Protein 1NKS (pdb70)

Organism: Sulfolobus acidocaldarius (strain ATCC 33909 / DSM 639 / JCM 8929 / NBRC 15157 / NCIMB 11770) (NCBI:txid330779)

Secondary structure (DSSP, 8-state):
-EEEEEEE-TTS-HHHHHHHHHHHHHTTT--EEEEEHHHHHHHHHHTTTS-SSHHHHTTS-HHHHHHHHHHHHHHHHHHHHHT-SSEEEEEE-SEEEETTEEEESS-HHHHHHH--SEEEEEE--HHHHHHHHHH-TTT------SHHHHHHHHHHHHHHHHHHHHHHT-EEEEEE--SS-HHHHHHHHHHHH-/-EEEEEEE-TTS-HHHHHHHHHHHHHHTT--EEEEEHHHHHHHHHHHTSS-SSHHHHHSS-HHHHHHHHHHHHHHHHHHHHHT-SSEEEEE--SEEEETTEEEESS-HHHHHHH--SEEEEEE--HHHHHHHHHS--SS------SHHHHHHHHHHHHHHHHHHHHHHT-EEEEEE--SS-SHHHHHHHHHHT-/-EEEEEEE-TTS-HHHHHHHHHHHHHTTT--EEEEEHHHHHHHHHHHHTS-SSGGGGGGS-HHHHHHHHHHHHHHHHHHHHTT-SSEEEEEE-SEEEETTEEEESS-HHHHHHH--SEEEEEE--HHHHHHHHHS-TTT--TT--SHHHHHHHHHHHHHHHHHHHHHHT-EEEEEE--TT-HHHHHHHHHHHH-/-EEEEEE--TTS-HHHHHHHHHHHHHTTT--EEEEEHHHHHHHHHHHHTS-SSHHHHTTS-HHHHHHHHHHHHHHHHHHHHTT-SSEEEEEE-SEEEETTEEEESS-HHHHHHH--SEEEEEE--HHHHHHHHHS--SS---S--SHHHHHHHHHHHHHHHHHHHHHHT-EEEEEE--SS-HHHHHHHHHHHH-/-EEEEEEE-TTS-HHHHHHHHHHHHHHTT--EEEEEHHHHHHHHHHHTSS-SSHHHHHTS-HHHHHHHHHHHHHHHHHHHHHT-SSEEEEE--SEE--TT-BEESS-HHHHHHH--SEEEEEE--TTGGGSSSSS--SS--TT--SHHHHHHHHHHHHHHHHHHHHHHT-EEEEEE--SS-THHHHHHHHHHT-/-EEEEEEE-TTS-HHHHHHHHHHHHHHTT--EEEEEHHHHHHHHHHHHTS-SSGGGGGGS-HHHHHHHHHHHHHHHHHHHHTT-SSEEEEEE-SEEEETTEEEESS-HHHHHHH--SEEEEEE--HHHHHHHHHT-TTS---S--SHHHHHHHHHHHHHHHHHHHHHHT-EEEEEE--TT-THHHHHHHHHHT-

Foldseek 3Di:
DAEAEEAEAPQQCVVVLVVLLVVVCVVVVFDEAEEELLVLLQVVCVVVVNDHDSVSLVVDDPVVSVVSLLVSLLVVQVVVVVRPGGYYYYYWHCWDQDPVGTHGGADLSRLQNNLHQYYEYEAEQLVSSVVVQVVDPVPRDPPCPGSVVVVVSSVVSVVSSVVSCVSRVHDYHYFYQDDPDSVSRSVVSVVVRD/DAEEEEAEAPQLCSVVLVVLLVVVCVVVVFDEDEAELVVLLQVLCVVVVQANDVVSVVPHDPVVVLVSLLVSLLVVQVVVVVSPGGYYYYYWHCWDQDPVGTDGTQDLSNLQSNLHQEYEYEDEPLVSSVCSLVVDVPVNPVPCDDSVVVVVRSVVSVVSVVVSCVSRVHYYYYAYQDPVDSVRSSVVVVVVSD/DAEAEEAEPPQLCLVVLVVLLCVVCVVVPFQEDEAELLVQLCVVCVVVVNDDDSLCLLADDPVSVVVSLLRSLLVVLVVVVVRPDGYYYYYYHQWDQHPVGTHGSCPPSSCVSHLHQEYEYEYEQLVSRLVSQVVDPVRHDPPCPDSVSVVVRSVSSVVSVVVSCVSRVHYYYYAYCPDPDSVRRSVVSVVVSD/DAEEEEAEPAQLCLVVLVVVLCVVCVVVPFFEDEEELLVQLCVVCCVVVVDNDSVCQQAGDPVSNVVSLLRSLLVVLVVVVVRPDGYYYYYYHCWDQYPVGTDGSQDPSNLVSHQHAEYEYEDEQLVSSVVSQVVDPPDHDCCCPGSVSVVVRSVVSVVSVVVSCVNRVHYYHYFYQDPPDSVSRSVVSVVVRD/DAEEEEAEPQQLCPVVLVVLLVVVCVVVVFDEEEAELLVLLQVQCVVVVQDDDSVSLVPDDPVVVLVSLLSSLLVVLVVVVVRPGGYYYYYWHCWDQDPVGIDGGQDLSRLQNNLHQEYEYEDEDLVNSVVRLVVDCPVSDPPDDDSVVVVVRSVSSVVSRVVSCVNRVHYYHYFYQDPPDSVRSSVVVVVVSD/DAEEEEAEDPQLCQVVLVVLLVVVCVVVVFDEDEAELLVQLQVVCVVVVNDDDSVCQLADDPVSNVVSLLRSLLVVLVVVVPPPGGYYYYYYHCWRQYPVGTDGSQDPSNLVSRLHAEYEYEDEQLVNSVVSVVVDPVDDDCPPVDSVSVVVRSVSSVVRVVVSCVSRVHYYYYFYCDPPDSNSRSVVVVVVSD

Radius of gyration: 36.75 Å; Cα contacts (8 Å, |Δi|>4): 2211; chains: 6; bounding box: 89×94×106 Å

Structure (mmCIF, N/CA/C/O backbone):
data_1NKS
#
_entry.id   1NKS
#
_cell.length_a   73.510
_cell.length_b   145.690
_cell.length_c   172.280
_cell.angle_alpha   90.00
_cell.angle_beta   90.00
_cell.angle_gamma   90.00
#
_symmetry.space_group_name_H-M   'P 21 21 21'
#
loop_
_entity.id
_entity.type
_entity.pdbx_description
1 polymer 'ADENYLATE KINASE'
2 non-polymer 'ADENOSINE MONOPHOSPHATE'
3 non-polymer "ADENOSINE-5'-DIPHOSPHATE"
4 water water
#
loop_
_atom_site.group_PDB
_atom_site.id
_atom_site.type_symbol
_atom_site.label_atom_id
_atom_site.label_alt_id
_atom_site.label_comp_id
_atom_site.label_asym_id
_atom_site.label_entity_id
_atom_site.label_seq_id
_atom_site.pdbx_PDB_ins_code
_atom_site.Cartn_x
_atom_site.Cartn_y
_atom_site.Cartn_z
_atom_site.occupancy
_atom_site.B_iso_or_equiv
_atom_site.auth_seq_id
_atom_site.auth_comp_id
_atom_site.auth_asym_id
_atom_site.auth_atom_id
_atom_site.pdbx_PDB_model_num
ATOM 1 N N . MET A 1 1 ? 41.224 44.899 155.259 1.00 47.80 1 MET A N 1
ATOM 2 C CA . MET A 1 1 ? 39.930 44.297 154.781 1.00 48.63 1 MET A CA 1
ATOM 3 C C . MET A 1 1 ? 40.046 43.660 153.399 1.00 46.87 1 MET A C 1
ATOM 4 O O . MET A 1 1 ? 40.902 44.007 152.579 1.00 49.90 1 MET A O 1
ATOM 9 N N . LYS A 1 2 ? 39.224 42.635 153.171 1.00 44.70 2 LYS A N 1
ATOM 10 C CA . LYS A 1 2 ? 39.237 41.968 151.857 1.00 45.21 2 LYS A CA 1
ATOM 11 C C . LYS A 1 2 ? 38.593 42.966 150.878 1.00 47.17 2 LYS A C 1
ATOM 12 O O . LYS A 1 2 ? 37.518 43.545 151.251 1.00 45.64 2 LYS A O 1
ATOM 18 N N . ILE A 1 3 ? 39.155 43.185 149.705 1.00 40.66 3 ILE A N 1
ATOM 19 C CA . ILE A 1 3 ? 38.518 44.083 148.733 1.00 33.53 3 ILE A CA 1
ATOM 20 C C . ILE A 1 3 ? 37.739 43.350 147.652 1.00 34.52 3 ILE A C 1
ATOM 21 O O . ILE A 1 3 ? 38.172 42.349 147.042 1.00 36.27 3 ILE A O 1
ATOM 26 N N . GLY A 1 4 ? 36.541 43.818 147.357 1.00 33.12 4 GLY A N 1
ATOM 27 C CA . GLY A 1 4 ? 35.689 43.225 146.290 1.00 29.34 4 GLY A CA 1
ATOM 28 C C . GLY A 1 4 ? 35.323 44.373 145.322 1.00 36.97 4 GLY A C 1
ATOM 29 O O . GLY A 1 4 ? 34.958 45.491 145.733 1.00 36.20 4 GLY A O 1
ATOM 30 N N . ILE A 1 5 ? 35.486 44.181 144.000 1.00 35.08 5 ILE A N 1
ATOM 31 C CA . ILE A 1 5 ? 35.110 45.256 143.078 1.00 31.22 5 ILE A CA 1
ATOM 32 C C . ILE A 1 5 ? 33.790 44.862 142.435 1.00 35.62 5 ILE A C 1
ATOM 33 O O . ILE A 1 5 ? 33.681 43.811 141.801 1.00 37.03 5 ILE A O 1
ATOM 38 N N . VAL A 1 6 ? 32.745 45.668 142.670 1.00 35.73 6 VAL A N 1
ATOM 39 C CA . VAL A 1 6 ? 31.434 45.394 142.102 1.00 33.04 6 VAL A CA 1
ATOM 40 C C . VAL A 1 6 ? 31.196 46.228 140.852 1.00 32.12 6 VAL A C 1
ATOM 41 O O . VAL A 1 6 ? 31.165 47.448 140.924 1.00 39.39 6 VAL A O 1
ATOM 45 N N . THR A 1 7 ? 31.015 45.594 139.698 1.00 31.48 7 THR A N 1
ATOM 46 C CA . THR A 1 7 ? 30.819 46.348 138.469 1.00 27.73 7 THR A CA 1
ATOM 47 C C . THR A 1 7 ? 29.525 45.822 137.837 1.00 32.12 7 THR A C 1
ATOM 48 O O . THR A 1 7 ? 29.044 44.735 138.135 1.00 34.14 7 THR A O 1
ATOM 52 N N . GLY A 1 8 ? 29.020 46.627 136.938 1.00 36.49 8 GLY A N 1
ATOM 53 C CA . GLY A 1 8 ? 27.827 46.278 136.197 1.00 41.43 8 GLY A CA 1
ATOM 54 C C . GLY A 1 8 ? 27.677 47.334 135.085 1.00 43.04 8 GLY A C 1
ATOM 55 O O . GLY A 1 8 ? 28.113 48.461 135.315 1.00 45.72 8 GLY A O 1
ATOM 56 N N . ILE A 1 9 ? 27.070 46.929 134.001 1.00 48.29 9 ILE A N 1
ATOM 57 C CA . ILE A 1 9 ? 26.783 47.918 132.930 1.00 54.01 9 ILE A CA 1
ATOM 58 C C . ILE A 1 9 ? 25.522 48.639 133.390 1.00 56.12 9 ILE A C 1
ATOM 59 O O . ILE A 1 9 ? 24.792 48.141 134.247 1.00 51.66 9 ILE A O 1
ATOM 64 N N . PRO A 1 10 ? 25.288 49.846 132.921 1.00 61.27 10 PRO A N 1
ATOM 65 C CA . PRO A 1 10 ? 24.140 50.642 133.344 1.00 60.39 10 PRO A CA 1
ATOM 66 C C . PRO A 1 10 ? 22.854 49.884 133.138 1.00 61.70 10 PRO A C 1
ATOM 67 O O . PRO A 1 10 ? 22.704 49.204 132.115 1.00 62.55 10 PRO A O 1
ATOM 71 N N . GLY A 1 11 ? 21.962 49.940 134.122 1.00 62.21 11 GLY A N 1
ATOM 72 C CA . GLY A 1 11 ? 20.689 49.272 134.040 1.00 59.63 11 GLY A CA 1
ATOM 73 C C . GLY A 1 11 ? 20.618 47.883 134.620 1.00 64.75 11 GLY A C 1
ATOM 74 O O . GLY A 1 11 ? 19.627 47.166 134.334 1.00 69.69 11 GLY A O 1
ATOM 75 N N . VAL A 1 12 ? 21.607 47.433 135.409 1.00 61.40 12 VAL A N 1
ATOM 76 C CA . VAL A 1 12 ? 21.494 46.104 135.972 1.00 56.43 12 VAL A CA 1
ATOM 77 C C . VAL A 1 12 ? 20.975 46.169 137.413 1.00 54.84 12 VAL A C 1
ATOM 78 O O . VAL A 1 12 ? 20.732 45.101 137.995 1.00 56.57 12 VAL A O 1
ATOM 82 N N . GLY A 1 13 ? 20.820 47.343 137.990 1.00 52.40 13 GLY A N 1
ATOM 83 C CA . GLY A 1 13 ? 20.320 47.414 139.368 1.00 50.86 13 GLY A CA 1
ATOM 84 C C . GLY A 1 13 ? 21.426 47.272 140.392 1.00 50.46 13 GLY A C 1
ATOM 85 O O . GLY A 1 13 ? 21.256 46.861 141.549 1.00 55.08 13 GLY A O 1
ATOM 86 N N . LYS A 1 14 ? 22.623 47.697 140.001 1.00 49.51 14 LYS A N 1
ATOM 87 C CA . LYS A 1 14 ? 23.766 47.678 140.880 1.00 46.54 14 LYS A CA 1
ATOM 88 C C . LYS A 1 14 ? 23.545 48.446 142.167 1.00 48.87 14 LYS A C 1
ATOM 89 O O . LYS A 1 14 ? 24.027 47.959 143.206 1.00 51.67 14 LYS A O 1
ATOM 95 N N . SER A 1 15 ? 22.925 49.634 142.190 1.00 48.73 15 SER A N 1
ATOM 96 C CA . SER A 1 15 ? 22.822 50.363 143.468 1.00 51.61 15 SER A CA 1
ATOM 97 C C . SER A 1 15 ? 21.868 49.712 144.451 1.00 48.09 15 SER A C 1
ATOM 98 O O . SER A 1 15 ? 22.005 49.812 145.674 1.00 52.67 15 SER A O 1
ATOM 101 N N . THR A 1 16 ? 20.878 49.037 143.915 1.00 48.91 16 THR A N 1
ATOM 102 C CA . THR A 1 16 ? 19.914 48.321 144.759 1.00 51.00 16 THR A CA 1
ATOM 103 C C . THR A 1 16 ? 20.631 47.129 145.383 1.00 50.41 16 THR A C 1
ATOM 104 O O . THR A 1 16 ? 20.581 46.900 146.573 1.00 51.15 16 THR A O 1
ATOM 108 N N . VAL A 1 17 ? 21.284 46.354 144.467 1.00 52.66 17 VAL A N 1
ATOM 109 C CA . VAL A 1 17 ? 22.032 45.186 144.952 1.00 45.59 17 VAL A CA 1
ATOM 110 C C . VAL A 1 17 ? 23.040 45.631 146.016 1.00 47.23 17 VAL A C 1
ATOM 111 O O . VAL A 1 17 ? 23.164 44.983 147.069 1.00 48.90 17 VAL A O 1
ATOM 115 N N . LEU A 1 18 ? 23.744 46.747 145.783 1.00 43.05 18 LEU A N 1
ATOM 116 C CA . LEU A 1 18 ? 24.701 47.222 146.766 1.00 48.77 18 LEU A CA 1
ATOM 117 C C . LEU A 1 18 ? 24.084 47.579 148.117 1.00 51.19 18 LEU A C 1
ATOM 118 O O . LEU A 1 18 ? 24.725 47.363 149.168 1.00 53.85 18 LEU A O 1
ATOM 123 N N . ALA A 1 19 ? 22.878 48.111 148.154 1.00 51.59 19 ALA A N 1
ATOM 124 C CA . ALA A 1 19 ? 22.139 48.444 149.367 1.00 50.19 19 ALA A CA 1
ATOM 125 C C . ALA A 1 19 ? 21.879 47.128 150.124 1.00 50.49 19 ALA A C 1
ATOM 126 O O . ALA A 1 19 ? 22.280 47.008 151.300 1.00 52.12 19 ALA A O 1
ATOM 128 N N . LYS A 1 20 ? 21.285 46.119 149.468 1.00 47.57 20 LYS A N 1
ATOM 129 C CA . LYS A 1 20 ? 21.104 44.843 150.189 1.00 50.75 20 LYS A CA 1
ATOM 130 C C . LYS A 1 20 ? 22.418 44.339 150.766 1.00 53.44 20 LYS A C 1
ATOM 131 O O . LYS A 1 20 ? 22.509 43.892 151.927 1.00 57.01 20 LYS A O 1
ATOM 137 N N . VAL A 1 21 ? 23.532 44.393 150.010 1.00 53.19 21 VAL A N 1
ATOM 138 C CA . VAL A 1 21 ? 24.801 43.937 150.613 1.00 48.79 21 VAL A CA 1
ATOM 139 C C . VAL A 1 21 ? 25.028 44.707 151.909 1.00 47.93 21 VAL A C 1
ATOM 140 O O . VAL A 1 21 ? 25.425 44.099 152.918 1.00 51.61 21 VAL A O 1
ATOM 144 N N . LYS A 1 22 ? 24.806 46.006 151.971 1.00 49.53 22 LYS A N 1
ATOM 145 C CA . LYS A 1 22 ? 24.998 46.770 153.200 1.00 55.14 22 LYS A CA 1
ATOM 146 C C . LYS A 1 22 ? 24.050 46.362 154.330 1.00 56.70 22 LYS A C 1
ATOM 147 O O . LYS A 1 22 ? 24.493 46.191 155.476 1.00 58.39 22 LYS A O 1
ATOM 153 N N . GLU A 1 23 ? 22.765 46.203 154.042 1.00 54.66 23 GLU A N 1
ATOM 154 C CA . GLU A 1 23 ? 21.804 45.780 155.054 1.00 57.34 23 GLU A CA 1
ATOM 155 C C . GLU A 1 23 ? 22.147 44.377 155.533 1.00 57.96 23 GLU A C 1
ATOM 156 O O . GLU A 1 23 ? 22.485 44.207 156.719 1.00 58.64 23 GLU A O 1
ATOM 162 N N . ILE A 1 24 ? 22.161 43.356 154.666 1.00 56.49 24 ILE A N 1
ATOM 163 C CA . ILE A 1 24 ? 22.549 42.026 155.122 1.00 52.42 24 ILE A CA 1
ATOM 164 C C . ILE A 1 24 ? 23.840 42.044 155.919 1.00 55.49 24 ILE A C 1
ATOM 165 O O . ILE A 1 24 ? 23.912 41.283 156.899 1.00 63.60 24 ILE A O 1
ATOM 170 N N . LEU A 1 25 ? 24.885 42.801 155.578 1.00 56.11 25 LEU A N 1
ATOM 171 C CA . LEU A 1 25 ? 26.084 42.697 156.413 1.00 58.53 25 LEU A CA 1
ATOM 172 C C . LEU A 1 25 ? 25.926 43.378 157.767 1.00 58.06 25 LEU A C 1
ATOM 173 O O . LEU A 1 25 ? 26.588 42.980 158.747 1.00 56.58 25 LEU A O 1
ATOM 178 N N . ASP A 1 26 ? 25.115 44.434 157.810 1.00 59.43 26 ASP A N 1
ATOM 179 C CA . ASP A 1 26 ? 24.905 45.182 159.068 1.00 61.61 26 ASP A CA 1
ATOM 180 C C . ASP A 1 26 ? 24.196 44.327 160.100 1.00 66.17 26 ASP A C 1
ATOM 181 O O . ASP A 1 26 ? 24.630 44.180 161.269 1.00 63.81 26 ASP A O 1
ATOM 186 N N . ASN A 1 27 ? 23.180 43.594 159.642 1.00 64.17 27 ASN A N 1
ATOM 187 C CA . ASN A 1 27 ? 22.408 42.648 160.393 1.00 65.12 27 ASN A CA 1
ATOM 188 C C . ASN A 1 27 ? 23.178 41.332 160.542 1.00 68.11 27 ASN A C 1
ATOM 189 O O . ASN A 1 27 ? 22.569 40.247 160.361 1.00 75.51 27 ASN A O 1
ATOM 194 N N . GLN A 1 28 ? 24.454 41.352 160.766 1.00 65.32 28 GLN A N 1
ATOM 195 C CA . GLN A 1 28 ? 25.346 40.223 160.936 1.00 64.38 28 GLN A CA 1
ATOM 196 C C . GLN A 1 28 ? 26.566 40.841 161.631 1.00 62.04 28 GLN A C 1
ATOM 197 O O . GLN A 1 28 ? 27.522 40.208 162.026 1.00 64.74 28 GLN A O 1
ATOM 203 N N . GLY A 1 29 ? 26.480 42.176 161.771 1.00 60.48 29 GLY A N 1
ATOM 204 C CA . GLY A 1 29 ? 27.542 42.931 162.413 1.00 65.87 29 GLY A CA 1
ATOM 205 C C . GLY A 1 29 ? 28.907 42.741 161.755 1.00 73.57 29 GLY A C 1
ATOM 206 O O . GLY A 1 29 ? 29.943 42.845 162.440 1.00 71.76 29 GLY A O 1
ATOM 207 N N . ILE A 1 30 ? 28.918 42.505 160.410 1.00 72.50 30 ILE A N 1
ATOM 208 C CA . ILE A 1 30 ? 30.206 42.389 159.727 1.00 66.11 30 ILE A CA 1
ATOM 209 C C . ILE A 1 30 ? 30.681 43.785 159.339 1.00 58.97 30 ILE A C 1
ATOM 210 O O . ILE A 1 30 ? 29.941 44.629 158.836 1.00 55.79 30 ILE A O 1
ATOM 215 N N . ASN A 1 31 ? 31.937 44.077 159.683 1.00 53.45 31 ASN A N 1
ATOM 216 C CA . ASN A 1 31 ? 32.455 45.416 159.336 1.00 53.92 31 ASN A CA 1
ATOM 217 C C . ASN A 1 31 ? 32.514 45.579 157.809 1.00 57.65 31 ASN A C 1
ATOM 218 O O . ASN A 1 31 ? 33.078 44.754 157.038 1.00 51.61 31 ASN A O 1
ATOM 223 N N . ASN A 1 32 ? 31.868 46.641 157.285 1.00 55.83 32 ASN A N 1
ATOM 224 C CA . ASN A 1 32 ? 31.894 46.860 155.829 1.00 51.12 32 ASN A CA 1
ATOM 225 C C . ASN A 1 32 ? 31.793 48.310 155.402 1.00 52.56 32 ASN A C 1
ATOM 226 O O . ASN A 1 32 ? 31.070 49.123 155.998 1.00 54.94 32 ASN A O 1
ATOM 231 N N . LYS A 1 33 ? 32.546 48.637 154.338 1.00 52.30 33 LYS A N 1
ATOM 232 C CA . LYS A 1 33 ? 32.572 50.007 153.772 1.00 46.97 33 LYS A CA 1
ATOM 233 C C . LYS A 1 33 ? 32.223 49.859 152.297 1.00 45.44 33 LYS A C 1
ATOM 234 O O . LYS A 1 33 ? 32.646 48.888 151.660 1.00 48.16 33 LYS A O 1
ATOM 240 N N . ILE A 1 34 ? 31.465 50.755 151.706 1.00 47.40 34 ILE A N 1
ATOM 241 C CA . ILE A 1 34 ? 31.100 50.693 150.291 1.00 40.86 34 ILE A CA 1
ATOM 242 C C . ILE A 1 34 ? 31.467 52.023 149.635 1.00 42.19 34 ILE A C 1
ATOM 243 O O . ILE A 1 34 ? 30.778 53.028 149.792 1.00 46.97 34 ILE A O 1
ATOM 248 N N . ILE A 1 35 ? 32.573 51.989 148.893 1.00 39.66 35 ILE A N 1
ATOM 249 C CA . ILE A 1 35 ? 33.058 53.189 148.237 1.00 39.39 35 ILE A CA 1
ATOM 250 C C . ILE A 1 35 ? 32.773 53.280 146.761 1.00 37.60 35 ILE A C 1
ATOM 251 O O . ILE A 1 35 ? 32.890 52.311 146.044 1.00 47.07 35 ILE A O 1
ATOM 256 N N . ASN A 1 36 ? 32.392 54.431 146.261 1.00 37.55 36 ASN A N 1
ATOM 257 C CA . ASN A 1 36 ? 32.187 54.720 144.867 1.00 38.06 36 ASN A CA 1
ATOM 258 C C . ASN A 1 36 ? 33.510 55.304 144.328 1.00 40.87 36 ASN A C 1
ATOM 259 O O . ASN A 1 36 ? 34.004 56.350 144.778 1.00 42.67 36 ASN A O 1
ATOM 264 N N . TYR A 1 37 ? 34.110 54.573 143.383 1.00 39.13 37 TYR A N 1
ATOM 265 C CA . TYR A 1 37 ? 35.416 54.960 142.844 1.00 37.81 37 TYR A CA 1
ATOM 266 C C . TYR A 1 37 ? 35.428 56.376 142.308 1.00 35.82 37 TYR A C 1
ATOM 267 O O . TYR A 1 37 ? 36.282 57.191 142.628 1.00 32.53 37 TYR A O 1
ATOM 276 N N . GLY A 1 38 ? 34.428 56.802 141.541 1.00 36.57 38 GLY A N 1
ATOM 277 C CA . GLY A 1 38 ? 34.355 58.168 141.041 1.00 37.88 38 GLY A CA 1
ATOM 278 C C . GLY A 1 38 ? 34.226 59.141 142.206 1.00 44.93 38 GLY A C 1
ATOM 279 O O . GLY A 1 38 ? 34.881 60.197 142.212 1.00 42.79 38 GLY A O 1
ATOM 280 N N . ASP A 1 39 ? 33.422 58.756 143.225 1.00 40.86 39 ASP A N 1
ATOM 281 C CA . ASP A 1 39 ? 33.320 59.665 144.379 1.00 42.21 39 ASP A CA 1
ATOM 282 C C . ASP A 1 39 ? 34.670 59.798 145.069 1.00 43.10 39 ASP A C 1
ATOM 283 O O . ASP A 1 39 ? 35.047 60.921 145.402 1.00 41.69 39 ASP A O 1
ATOM 288 N N . PHE A 1 40 ? 35.401 58.671 145.201 1.00 41.77 40 PHE A N 1
ATOM 289 C CA . PHE A 1 40 ? 36.719 58.774 145.855 1.00 42.92 40 PHE A CA 1
ATOM 290 C C . PHE A 1 40 ? 37.649 59.614 145.015 1.00 46.28 40 PHE A C 1
ATOM 291 O O . PHE A 1 40 ? 38.489 60.327 145.553 1.00 48.22 40 PHE A O 1
ATOM 299 N N . MET A 1 41 ? 37.473 59.538 143.691 1.00 50.56 41 MET A N 1
ATOM 300 C CA . MET A 1 41 ? 38.274 60.351 142.772 1.00 50.28 41 MET A CA 1
ATOM 301 C C . MET A 1 41 ? 37.948 61.819 143.046 1.00 48.37 41 MET A C 1
ATOM 302 O O . MET A 1 41 ? 38.876 62.576 143.301 1.00 49.81 41 MET A O 1
ATOM 307 N N . LEU A 1 42 ? 36.677 62.176 143.014 1.00 48.69 42 LEU A N 1
ATOM 308 C CA . LEU A 1 42 ? 36.197 63.526 143.266 1.00 50.37 42 LEU A CA 1
ATOM 309 C C . LEU A 1 42 ? 36.807 64.123 144.543 1.00 51.50 42 LEU A C 1
ATOM 310 O O . LEU A 1 42 ? 37.337 65.218 144.556 1.00 49.14 42 LEU A O 1
ATOM 315 N N . ALA A 1 43 ? 36.706 63.354 145.621 1.00 49.98 43 ALA A N 1
ATOM 316 C CA . ALA A 1 43 ? 37.286 63.698 146.895 1.00 50.70 43 ALA A CA 1
ATOM 317 C C . ALA A 1 43 ? 38.763 64.048 146.730 1.00 55.16 43 ALA A C 1
ATOM 318 O O . ALA A 1 43 ? 39.167 65.102 147.231 1.00 61.94 43 ALA A O 1
ATOM 320 N N . THR A 1 44 ? 39.558 63.197 146.084 1.00 58.06 44 THR A N 1
ATOM 321 C CA . THR A 1 44 ? 40.988 63.504 145.896 1.00 56.81 44 THR A CA 1
ATOM 322 C C . THR A 1 44 ? 41.140 64.776 145.061 1.00 60.60 44 THR A C 1
ATOM 323 O O . THR A 1 44 ? 42.049 65.586 145.298 1.00 62.84 44 THR A O 1
ATOM 327 N N . ALA A 1 45 ? 40.247 64.999 144.091 1.00 59.03 45 ALA A N 1
ATOM 328 C CA . ALA A 1 45 ? 40.334 66.228 143.289 1.00 62.76 45 ALA A CA 1
ATOM 329 C C . ALA A 1 45 ? 40.270 67.420 144.250 1.00 69.03 45 ALA A C 1
ATOM 330 O O . ALA A 1 45 ? 41.279 68.131 144.363 1.00 73.72 45 ALA A O 1
ATOM 332 N N . LEU A 1 46 ? 39.166 67.638 144.958 1.00 69.65 46 LEU A N 1
ATOM 333 C CA . LEU A 1 46 ? 38.965 68.696 145.924 1.00 67.48 46 LEU A CA 1
ATOM 334 C C . LEU A 1 46 ? 40.183 69.000 146.799 1.00 70.81 46 LEU A C 1
ATOM 335 O O . LEU A 1 46 ? 40.690 70.124 146.828 1.00 71.50 46 LEU A O 1
ATOM 340 N N . LYS A 1 47 ? 40.661 67.996 147.517 1.00 72.29 47 LYS A N 1
ATOM 341 C CA . LYS A 1 47 ? 41.819 68.047 148.374 1.00 76.86 47 LYS A CA 1
ATOM 342 C C . LYS A 1 47 ? 43.155 68.098 147.612 1.00 82.57 47 LYS A C 1
ATOM 343 O O . LYS A 1 47 ? 44.142 67.469 148.086 1.00 85.96 47 LYS A O 1
ATOM 349 N N . LEU A 1 48 ? 43.217 68.721 146.453 1.00 81.54 48 LEU A N 1
ATOM 350 C CA . LEU A 1 48 ? 44.355 68.878 145.585 1.00 83.27 48 LEU A CA 1
ATOM 351 C C . LEU A 1 48 ? 44.040 70.040 144.615 1.00 83.94 48 LEU A C 1
ATOM 352 O O . LEU A 1 48 ? 44.770 70.340 143.676 1.00 85.83 48 LEU A O 1
ATOM 357 N N . GLY A 1 49 ? 42.870 70.627 144.847 1.00 83.26 49 GLY A N 1
ATOM 358 C CA . GLY A 1 49 ? 42.339 71.729 144.115 1.00 83.96 49 GLY A CA 1
ATOM 359 C C . GLY A 1 49 ? 41.992 71.569 142.663 1.00 86.78 49 GLY A C 1
ATOM 360 O O . GLY A 1 49 ? 41.440 72.533 142.080 1.00 89.87 49 GLY A O 1
ATOM 361 N N . TYR A 1 50 ? 42.240 70.424 142.034 1.00 85.54 50 TYR A N 1
ATOM 362 C CA . TYR A 1 50 ? 41.961 70.211 140.627 1.00 83.89 50 TYR A CA 1
ATOM 363 C C . TYR A 1 50 ? 40.531 70.595 140.275 1.00 81.68 50 TYR A C 1
ATOM 364 O O . TYR A 1 50 ? 40.323 71.574 139.545 1.00 85.09 50 TYR A O 1
ATOM 373 N N . ALA A 1 51 ? 39.549 69.862 140.764 1.00 79.57 51 ALA A N 1
ATOM 374 C CA . ALA A 1 51 ? 38.153 70.143 140.414 1.00 78.04 51 ALA A CA 1
ATOM 375 C C . ALA A 1 51 ? 37.305 70.362 141.651 1.00 79.25 51 ALA A C 1
ATOM 376 O O . ALA A 1 51 ? 37.828 70.296 142.769 1.00 81.53 51 ALA A O 1
ATOM 378 N N . LYS A 1 52 ? 36.010 70.587 141.454 1.00 81.55 52 LYS A N 1
ATOM 379 C CA . LYS A 1 52 ? 35.125 70.877 142.580 1.00 84.28 52 LYS A CA 1
ATOM 380 C C . LYS A 1 52 ? 33.783 70.182 142.509 1.00 85.87 52 LYS A C 1
ATOM 381 O O . LYS A 1 52 ? 33.029 70.096 143.506 1.00 87.21 52 LYS A O 1
ATOM 387 N N . ASP A 1 53 ? 33.455 69.660 141.329 1.00 85.55 53 ASP A N 1
ATOM 388 C CA . ASP A 1 53 ? 32.157 68.937 141.217 1.00 86.42 53 ASP A CA 1
ATOM 389 C C . ASP A 1 53 ? 32.347 67.819 140.201 1.00 85.28 53 ASP A C 1
ATOM 390 O O . ASP A 1 53 ? 33.317 67.845 139.416 1.00 79.66 53 ASP A O 1
ATOM 395 N N . ARG A 1 54 ? 31.442 66.825 140.174 1.00 84.83 54 ARG A N 1
ATOM 396 C CA . ARG A 1 54 ? 31.635 65.741 139.206 1.00 86.99 54 ARG A CA 1
ATOM 397 C C . ARG A 1 54 ? 31.827 66.303 137.799 1.00 89.17 54 ARG A C 1
ATOM 398 O O . ARG A 1 54 ? 32.715 65.848 137.057 1.00 89.34 54 ARG A O 1
ATOM 406 N N . ASP A 1 55 ? 31.009 67.297 137.453 1.00 89.82 55 ASP A N 1
ATOM 407 C CA . ASP A 1 55 ? 31.049 67.926 136.157 1.00 90.01 55 ASP A CA 1
ATOM 408 C C . ASP A 1 55 ? 32.367 68.553 135.768 1.00 85.35 55 ASP A C 1
ATOM 409 O O . ASP A 1 55 ? 32.817 68.280 134.640 1.00 86.97 55 ASP A O 1
ATOM 414 N N . GLU A 1 56 ? 32.986 69.348 136.623 1.00 83.81 56 GLU A N 1
ATOM 415 C CA . GLU A 1 56 ? 34.267 69.984 136.257 1.00 84.47 56 GLU A CA 1
ATOM 416 C C . GLU A 1 56 ? 35.419 68.991 136.306 1.00 83.28 56 GLU A C 1
ATOM 417 O O . GLU A 1 56 ? 36.462 69.211 135.671 1.00 81.99 56 GLU A O 1
ATOM 423 N N . MET A 1 57 ? 35.235 67.870 137.015 1.00 81.54 57 MET A N 1
ATOM 424 C CA . MET A 1 57 ? 36.211 66.798 137.101 1.00 80.03 57 MET A CA 1
ATOM 425 C C . MET A 1 57 ? 36.288 66.008 135.789 1.00 81.06 57 MET A C 1
ATOM 426 O O . MET A 1 57 ? 37.394 65.751 135.295 1.00 79.77 57 MET A O 1
ATOM 431 N N . ARG A 1 58 ? 35.159 65.694 135.190 1.00 83.60 58 ARG A N 1
ATOM 432 C CA . ARG A 1 58 ? 35.019 64.990 133.931 1.00 87.91 58 ARG A CA 1
ATOM 433 C C . ARG A 1 58 ? 35.485 65.774 132.696 1.00 87.76 58 ARG A C 1
ATOM 434 O O . ARG A 1 58 ? 35.343 65.310 131.543 1.00 84.95 58 ARG A O 1
ATOM 442 N N . LYS A 1 59 ? 36.036 66.968 132.896 1.00 84.88 59 LYS A N 1
ATOM 443 C CA . LYS A 1 59 ? 36.502 67.825 131.827 1.00 86.14 59 LYS A CA 1
ATOM 444 C C . LYS A 1 59 ? 38.028 67.920 131.827 1.00 84.62 59 LYS A C 1
ATOM 445 O O . LYS A 1 59 ? 38.633 68.433 130.876 1.00 84.35 59 LYS A O 1
ATOM 451 N N . LEU A 1 60 ? 38.624 67.469 132.934 1.00 79.59 60 LEU A N 1
ATOM 452 C CA . LEU A 1 60 ? 40.068 67.536 133.088 1.00 78.14 60 LEU A CA 1
ATOM 453 C C . LEU A 1 60 ? 40.853 66.810 132.003 1.00 77.57 60 LEU A C 1
ATOM 454 O O . LEU A 1 60 ? 40.411 65.882 131.338 1.00 78.14 60 LEU A O 1
ATOM 459 N N . SER A 1 61 ? 42.089 67.246 131.797 1.00 76.62 61 SER A N 1
ATOM 460 C CA . SER A 1 61 ? 43.031 66.692 130.847 1.00 77.92 61 SER A CA 1
ATOM 461 C C . SER A 1 61 ? 43.130 65.181 131.046 1.00 81.23 61 SER A C 1
ATOM 462 O O . SER A 1 61 ? 42.775 64.696 132.139 1.00 81.30 61 SER A O 1
ATOM 465 N N . VAL A 1 62 ? 43.633 64.434 130.058 1.00 80.11 62 VAL A N 1
ATOM 466 C CA . VAL A 1 62 ? 43.753 62.989 130.272 1.00 80.85 62 VAL A CA 1
ATOM 467 C C . VAL A 1 62 ? 44.810 62.711 131.353 1.00 77.96 62 VAL A C 1
ATOM 468 O O . VAL A 1 62 ? 44.571 61.922 132.263 1.00 78.34 62 VAL A O 1
ATOM 472 N N . GLU A 1 63 ? 45.957 63.359 131.256 1.00 76.28 63 GLU A N 1
ATOM 473 C CA . GLU A 1 63 ? 47.007 63.158 132.247 1.00 79.16 63 GLU A CA 1
ATOM 474 C C . GLU A 1 63 ? 46.478 63.462 133.640 1.00 78.07 63 GLU A C 1
ATOM 475 O O . GLU A 1 63 ? 46.886 62.765 134.582 1.00 77.42 63 GLU A O 1
ATOM 481 N N . LYS A 1 64 ? 45.605 64.454 133.816 1.00 77.33 64 LYS A N 1
ATOM 482 C CA . LYS A 1 64 ? 45.075 64.784 135.143 1.00 77.05 64 LYS A CA 1
ATOM 483 C C . LYS A 1 64 ? 44.153 63.687 135.667 1.00 72.28 64 LYS A C 1
ATOM 484 O O . LYS A 1 64 ? 44.359 63.203 136.787 1.00 68.56 64 LYS A O 1
ATOM 490 N N . GLN A 1 65 ? 43.173 63.253 134.866 1.00 67.40 65 GLN A N 1
ATOM 491 C CA . GLN A 1 65 ? 42.291 62.149 135.255 1.00 64.45 65 GLN A CA 1
ATOM 492 C C . GLN A 1 65 ? 43.130 60.941 135.676 1.00 63.84 65 GLN A C 1
ATOM 493 O O . GLN A 1 65 ? 42.928 60.376 136.758 1.00 62.51 65 GLN A O 1
ATOM 499 N N . LYS A 1 66 ? 44.141 60.566 134.883 1.00 60.00 66 LYS A N 1
ATOM 500 C CA . LYS A 1 66 ? 45.034 59.461 135.216 1.00 59.13 66 LYS A CA 1
ATOM 501 C C . LYS A 1 66 ? 45.665 59.666 136.591 1.00 60.92 66 LYS A C 1
ATOM 502 O O . LYS A 1 66 ? 45.780 58.705 137.361 1.00 62.64 66 LYS A O 1
ATOM 508 N N . LYS A 1 67 ? 46.050 60.901 136.909 1.00 62.02 67 LYS A N 1
ATOM 509 C CA . LYS A 1 67 ? 46.607 61.260 138.206 1.00 62.88 67 LYS A CA 1
ATOM 510 C C . LYS A 1 67 ? 45.591 60.862 139.301 1.00 56.23 67 LYS A C 1
ATOM 511 O O . LYS A 1 67 ? 45.909 60.110 140.190 1.00 53.99 67 LYS A O 1
ATOM 517 N N . LEU A 1 68 ? 44.367 61.376 139.146 1.00 49.06 68 LEU A N 1
ATOM 518 C CA . LEU A 1 68 ? 43.292 61.091 140.052 1.00 49.29 68 LEU A CA 1
ATOM 519 C C . LEU A 1 68 ? 42.980 59.601 140.161 1.00 50.52 68 LEU A C 1
ATOM 520 O O . LEU A 1 68 ? 42.533 59.127 141.202 1.00 47.58 68 LEU A O 1
ATOM 525 N N . GLN A 1 69 ? 43.144 58.870 139.055 1.00 52.54 69 GLN A N 1
ATOM 526 C CA . GLN A 1 69 ? 42.824 57.443 139.089 1.00 48.53 69 GLN A CA 1
ATOM 527 C C . GLN A 1 69 ? 43.859 56.712 139.917 1.00 46.21 69 GLN A C 1
ATOM 528 O O . GLN A 1 69 ? 43.481 55.906 140.778 1.00 46.02 69 GLN A O 1
ATOM 534 N N . ILE A 1 70 ? 45.146 57.027 139.729 1.00 45.18 70 ILE A N 1
ATOM 535 C CA . ILE A 1 70 ? 46.145 56.341 140.559 1.00 42.33 70 ILE A CA 1
ATOM 536 C C . ILE A 1 70 ? 46.007 56.636 142.032 1.00 46.42 70 ILE A C 1
ATOM 537 O O . ILE A 1 70 ? 45.760 55.718 142.848 1.00 45.92 70 ILE A O 1
ATOM 542 N N . ASP A 1 71 ? 46.102 57.891 142.448 1.00 49.81 71 ASP A N 1
ATOM 543 C CA . ASP A 1 71 ? 45.992 58.302 143.842 1.00 49.53 71 ASP A CA 1
ATOM 544 C C . ASP A 1 71 ? 44.700 57.747 144.430 1.00 48.86 71 ASP A C 1
ATOM 545 O O . ASP A 1 71 ? 44.626 57.236 145.565 1.00 49.20 71 ASP A O 1
ATOM 550 N N . ALA A 1 72 ? 43.632 57.853 143.626 1.00 40.08 72 ALA A N 1
ATOM 551 C CA . ALA A 1 72 ? 42.383 57.307 144.215 1.00 40.49 72 ALA A CA 1
ATOM 552 C C . ALA A 1 72 ? 42.595 55.830 144.481 1.00 42.72 72 ALA A C 1
ATOM 553 O O . ALA A 1 72 ? 42.318 55.331 145.583 1.00 44.26 72 ALA A O 1
ATOM 555 N N . ALA A 1 73 ? 43.145 55.051 143.537 1.00 42.40 73 ALA A N 1
ATOM 556 C CA . ALA A 1 73 ? 43.396 53.635 143.743 1.00 38.16 73 ALA A CA 1
ATOM 557 C C . ALA A 1 73 ? 44.255 53.360 144.968 1.00 42.83 73 ALA A C 1
ATOM 558 O O . ALA A 1 73 ? 43.931 52.499 145.794 1.00 44.19 73 ALA A O 1
ATOM 560 N N . LYS A 1 74 ? 45.380 54.083 145.069 1.00 46.95 74 LYS A N 1
ATOM 561 C CA . LYS A 1 74 ? 46.320 53.936 146.188 1.00 49.11 74 LYS A CA 1
ATOM 562 C C . LYS A 1 74 ? 45.605 54.229 147.511 1.00 48.11 74 LYS A C 1
ATOM 563 O O . LYS A 1 74 ? 45.696 53.486 148.490 1.00 49.37 74 LYS A O 1
ATOM 569 N N . GLY A 1 75 ? 44.858 55.336 147.479 1.00 43.66 75 GLY A N 1
ATOM 570 C CA . GLY A 1 75 ? 44.085 55.757 148.627 1.00 44.44 75 GLY A CA 1
ATOM 571 C C . GLY A 1 75 ? 43.141 54.700 149.115 1.00 46.49 75 GLY A C 1
ATOM 572 O O . GLY A 1 75 ? 43.063 54.381 150.301 1.00 52.67 75 GLY A O 1
ATOM 573 N N . ILE A 1 76 ? 42.364 54.110 148.213 1.00 47.93 76 ILE A N 1
ATOM 574 C CA . ILE A 1 76 ? 41.408 53.071 148.580 1.00 40.99 76 ILE A CA 1
ATOM 575 C C . ILE A 1 76 ? 42.119 51.875 149.166 1.00 43.36 76 ILE A C 1
ATOM 576 O O . ILE A 1 76 ? 41.514 51.189 150.031 1.00 45.74 76 ILE A O 1
ATOM 581 N N . ALA A 1 77 ? 43.355 51.606 148.703 1.00 40.99 77 ALA A N 1
ATOM 582 C CA . ALA A 1 77 ? 44.070 50.454 149.286 1.00 45.62 77 ALA A CA 1
ATOM 583 C C . ALA A 1 77 ? 44.429 50.771 150.751 1.00 50.41 77 ALA A C 1
ATOM 584 O O . ALA A 1 77 ? 44.224 49.862 151.581 1.00 50.73 77 ALA A O 1
ATOM 586 N N . GLU A 1 78 ? 44.860 52.007 151.053 1.00 51.91 78 GLU A N 1
ATOM 587 C CA . GLU A 1 78 ? 45.161 52.415 152.411 1.00 54.79 78 GLU A CA 1
ATOM 588 C C . GLU A 1 78 ? 43.902 52.261 153.274 1.00 53.82 78 GLU A C 1
ATOM 589 O O . GLU A 1 78 ? 43.925 51.602 154.327 1.00 55.83 78 GLU A O 1
ATOM 595 N N . GLU A 1 79 ? 42.781 52.807 152.829 1.00 49.64 79 GLU A N 1
ATOM 596 C CA . GLU A 1 79 ? 41.539 52.647 153.563 1.00 48.57 79 GLU A CA 1
ATOM 597 C C . GLU A 1 79 ? 41.217 51.202 153.920 1.00 51.40 79 GLU A C 1
ATOM 598 O O . GLU A 1 79 ? 40.604 51.005 154.969 1.00 58.43 79 GLU A O 1
ATOM 604 N N . ALA A 1 80 ? 41.511 50.228 153.073 1.00 53.61 80 ALA A N 1
ATOM 605 C CA . ALA A 1 80 ? 41.196 48.838 153.367 1.00 49.33 80 ALA A CA 1
ATOM 606 C C . ALA A 1 80 ? 42.170 48.212 154.362 1.00 56.35 80 ALA A C 1
ATOM 607 O O . ALA A 1 80 ? 41.817 47.307 155.125 1.00 55.40 80 ALA A O 1
ATOM 609 N N . ARG A 1 81 ? 43.431 48.674 154.297 1.00 59.72 81 ARG A N 1
ATOM 610 C CA . ARG A 1 81 ? 44.425 48.100 155.224 1.00 64.31 81 ARG A CA 1
ATOM 611 C C . ARG A 1 81 ? 44.173 48.705 156.596 1.00 65.83 81 ARG A C 1
ATOM 612 O O . ARG A 1 81 ? 44.092 47.964 157.584 1.00 70.66 81 ARG A O 1
ATOM 620 N N . ALA A 1 82 ? 43.870 49.982 156.694 1.00 64.99 82 ALA A N 1
ATOM 621 C CA . ALA A 1 82 ? 43.533 50.653 157.926 1.00 65.25 82 ALA A CA 1
ATOM 622 C C . ALA A 1 82 ? 42.293 50.094 158.610 1.00 69.58 82 ALA A C 1
ATOM 623 O O . ALA A 1 82 ? 42.220 50.010 159.856 1.00 74.98 82 ALA A O 1
ATOM 625 N N . GLY A 1 83 ? 41.261 49.712 157.884 1.00 68.63 83 GLY A N 1
ATOM 626 C CA . GLY A 1 83 ? 40.013 49.251 158.405 1.00 64.61 83 GLY A CA 1
ATOM 627 C C . GLY A 1 83 ? 39.920 47.918 159.073 1.00 67.67 83 GLY A C 1
ATOM 628 O O . GLY A 1 83 ? 38.775 47.466 159.345 1.00 71.14 83 GLY A O 1
ATOM 629 N N . GLY A 1 84 ? 41.022 47.218 159.328 1.00 66.42 84 GLY A N 1
ATOM 630 C CA . GLY A 1 84 ? 40.989 45.935 159.995 1.00 66.94 84 GLY A CA 1
ATOM 631 C C . GLY A 1 84 ? 40.201 44.852 159.326 1.00 69.85 84 GLY A C 1
ATOM 632 O O . GLY A 1 84 ? 40.086 44.794 158.099 1.00 77.35 84 GLY A O 1
ATOM 633 N N . GLU A 1 85 ? 39.679 43.906 160.088 1.00 71.19 85 GLU A N 1
ATOM 634 C CA . GLU A 1 85 ? 38.907 42.781 159.530 1.00 71.87 85 GLU A CA 1
ATOM 635 C C . GLU A 1 85 ? 37.702 43.379 158.806 1.00 67.88 85 GLU A C 1
ATOM 636 O O . GLU A 1 85 ? 37.383 44.556 159.078 1.00 68.47 85 GLU A O 1
ATOM 642 N N . GLY A 1 86 ? 37.036 42.630 157.930 1.00 62.70 86 GLY A N 1
ATOM 643 C CA . GLY A 1 86 ? 35.873 43.166 157.226 1.00 58.10 86 GLY A CA 1
ATOM 644 C C . GLY A 1 86 ? 36.023 43.167 155.698 1.00 56.75 86 GLY A C 1
ATOM 645 O O . GLY A 1 86 ? 37.017 42.810 155.058 1.00 53.82 86 GLY A O 1
ATOM 646 N N . TYR A 1 87 ? 34.950 43.583 155.042 1.00 51.98 87 TYR A N 1
ATOM 647 C CA . TYR A 1 87 ? 34.748 43.640 153.622 1.00 48.68 87 TYR A CA 1
ATOM 648 C C . TYR A 1 87 ? 34.617 45.022 153.020 1.00 45.99 87 TYR A C 1
ATOM 649 O O . TYR A 1 87 ? 33.665 45.738 153.310 1.00 45.57 87 TYR A O 1
ATOM 658 N N . LEU A 1 88 ? 35.579 45.453 152.195 1.00 46.52 88 LEU A N 1
ATOM 659 C CA . LEU A 1 88 ? 35.483 46.777 151.537 1.00 38.77 88 LEU A CA 1
ATOM 660 C C . LEU A 1 88 ? 35.008 46.547 150.109 1.00 41.06 88 LEU A C 1
ATOM 661 O O . LEU A 1 88 ? 35.518 45.700 149.351 1.00 43.17 88 LEU A O 1
ATOM 666 N N . PHE A 1 89 ? 33.961 47.226 149.670 1.00 36.54 89 PHE A N 1
ATOM 667 C CA . PHE A 1 89 ? 33.487 46.975 148.297 1.00 36.84 89 PHE A CA 1
ATOM 668 C C . PHE A 1 89 ? 33.659 48.203 147.408 1.00 40.40 89 PHE A C 1
ATOM 669 O O . PHE A 1 89 ? 33.227 49.289 147.841 1.00 44.02 89 PHE A O 1
ATOM 677 N N . ILE A 1 90 ? 34.242 48.084 146.219 1.00 37.02 90 ILE A N 1
ATOM 678 C CA . ILE A 1 90 ? 34.394 49.273 145.354 1.00 33.10 90 ILE A CA 1
ATOM 679 C C . ILE A 1 90 ? 33.344 49.202 144.260 1.00 35.33 90 ILE A C 1
ATOM 680 O O . ILE A 1 90 ? 33.182 48.168 143.600 1.00 39.04 90 ILE A O 1
ATOM 685 N N . ASP A 1 91 ? 32.591 50.290 144.117 1.00 39.11 91 ASP A N 1
ATOM 686 C CA . ASP A 1 91 ? 31.528 50.338 143.105 1.00 33.36 91 ASP A CA 1
ATOM 687 C C . ASP A 1 91 ? 32.107 51.163 141.949 1.00 34.65 91 ASP A C 1
ATOM 688 O O . ASP A 1 91 ? 32.327 52.363 142.117 1.00 33.96 91 ASP A O 1
ATOM 693 N N . THR A 1 92 ? 32.413 50.459 140.860 1.00 33.00 92 THR A N 1
ATOM 694 C CA . THR A 1 92 ? 32.957 51.120 139.665 1.00 32.01 92 THR A CA 1
ATOM 695 C C . THR A 1 92 ? 32.528 50.379 138.429 1.00 32.03 92 THR A C 1
ATOM 696 O O . THR A 1 92 ? 31.545 49.598 138.450 1.00 40.55 92 THR A O 1
ATOM 700 N N . HIS A 1 93 ? 33.143 50.653 137.299 1.00 33.47 93 HIS A N 1
ATOM 701 C CA . HIS A 1 93 ? 32.729 49.974 136.058 1.00 32.05 93 HIS A CA 1
ATOM 702 C C . HIS A 1 93 ? 33.862 49.100 135.530 1.00 34.03 93 HIS A C 1
ATOM 703 O O . HIS A 1 93 ? 35.044 49.417 135.735 1.00 31.97 93 HIS A O 1
ATOM 710 N N . ALA A 1 94 ? 33.506 48.011 134.841 1.00 31.80 94 ALA A N 1
ATOM 711 C CA . ALA A 1 94 ? 34.459 47.163 134.165 1.00 31.35 94 ALA A CA 1
ATOM 712 C C . ALA A 1 94 ? 34.785 47.847 132.816 1.00 33.79 94 ALA A C 1
ATOM 713 O O . ALA A 1 94 ? 35.942 47.864 132.377 1.00 35.23 94 ALA A O 1
ATOM 715 N N . VAL A 1 95 ? 33.789 48.419 132.155 1.00 29.52 95 VAL A N 1
ATOM 716 C CA . VAL A 1 95 ? 33.977 49.174 130.954 1.00 34.53 95 VAL A CA 1
ATOM 717 C C . VAL A 1 95 ? 32.974 50.335 130.982 1.00 37.37 95 VAL A C 1
ATOM 718 O O . VAL A 1 95 ? 31.930 50.107 131.593 1.00 36.16 95 VAL A O 1
ATOM 722 N N . ILE A 1 96 ? 33.290 51.401 130.301 1.00 38.76 96 ILE A N 1
ATOM 723 C CA . ILE A 1 96 ? 32.385 52.538 130.200 1.00 41.81 96 ILE A CA 1
ATOM 724 C C . ILE A 1 96 ? 32.125 52.807 128.725 1.00 40.80 96 ILE A C 1
ATOM 725 O O . ILE A 1 96 ? 33.110 52.817 127.989 1.00 38.93 96 ILE A O 1
ATOM 730 N N . ARG A 1 97 ? 30.888 53.012 128.268 1.00 45.68 97 ARG A N 1
ATOM 731 C CA . ARG A 1 97 ? 30.684 53.306 126.842 1.00 46.14 97 ARG A CA 1
ATOM 732 C C . ARG A 1 97 ? 30.937 54.800 126.605 1.00 44.69 97 ARG A C 1
ATOM 733 O O . ARG A 1 97 ? 30.433 55.621 127.339 1.00 48.48 97 ARG A O 1
ATOM 741 N N . THR A 1 98 ? 31.777 55.170 125.682 1.00 46.56 98 THR A N 1
ATOM 742 C CA . THR A 1 98 ? 32.143 56.528 125.339 1.00 48.61 98 THR A CA 1
ATOM 743 C C . THR A 1 98 ? 32.119 56.668 123.810 1.00 48.45 98 THR A C 1
ATOM 744 O O . THR A 1 98 ? 32.179 55.705 123.071 1.00 45.53 98 THR A O 1
ATOM 748 N N . PRO A 1 99 ? 32.113 57.882 123.316 1.00 55.26 99 PRO A N 1
ATOM 749 C CA . PRO A 1 99 ? 32.078 58.143 121.876 1.00 53.91 99 PRO A CA 1
ATOM 750 C C . PRO A 1 99 ? 33.260 57.556 121.145 1.00 51.08 99 PRO A C 1
ATOM 751 O O . PRO A 1 99 ? 33.170 57.146 119.973 1.00 46.14 99 PRO A O 1
ATOM 755 N N . SER A 1 100 ? 34.392 57.423 121.813 1.00 48.40 100 SER A N 1
ATOM 756 C CA . SER A 1 100 ? 35.607 56.814 121.345 1.00 44.90 100 SER A CA 1
ATOM 757 C C . SER A 1 100 ? 35.618 55.286 121.420 1.00 44.32 100 SER A C 1
ATOM 758 O O . SER A 1 100 ? 36.562 54.651 120.944 1.00 44.34 100 SER A O 1
ATOM 761 N N . GLY A 1 101 ? 34.639 54.662 122.036 1.00 41.55 101 GLY A N 1
ATOM 762 C CA . GLY A 1 101 ? 34.607 53.193 122.167 1.00 41.72 101 GLY A CA 1
ATOM 763 C C . GLY A 1 101 ? 34.518 52.787 123.638 1.00 38.60 101 GLY A C 1
ATOM 764 O O . GLY A 1 101 ? 34.191 53.608 124.500 1.00 39.84 101 GLY A O 1
ATOM 765 N N . TYR A 1 102 ? 34.836 51.555 123.978 1.00 38.21 102 TYR A N 1
ATOM 766 C CA . TYR A 1 102 ? 34.747 51.079 125.369 1.00 32.10 102 TYR A CA 1
ATOM 767 C C . TYR A 1 102 ? 35.985 51.431 126.169 1.00 30.04 102 TYR A C 1
ATOM 768 O O . TYR A 1 102 ? 37.058 51.095 125.717 1.00 32.33 102 TYR A O 1
ATOM 777 N N . LEU A 1 103 ? 35.860 52.139 127.278 1.00 31.48 103 LEU A N 1
ATOM 778 C CA . LEU A 1 103 ? 36.989 52.489 128.092 1.00 34.00 103 LEU A CA 1
ATOM 779 C C . LEU A 1 103 ? 37.049 51.566 129.313 1.00 37.38 103 LEU A C 1
ATOM 780 O O . LEU A 1 103 ? 36.102 51.477 130.083 1.00 37.08 103 LEU A O 1
ATOM 785 N N . PRO A 1 104 ? 38.123 50.797 129.424 1.00 40.47 104 PRO A N 1
ATOM 786 C CA . PRO A 1 104 ? 38.314 49.883 130.541 1.00 37.21 104 PRO A CA 1
ATOM 787 C C . PRO A 1 104 ? 38.191 50.663 131.835 1.00 36.02 104 PRO A C 1
ATOM 788 O O . PRO A 1 104 ? 38.827 51.721 131.992 1.00 37.56 104 PRO A O 1
ATOM 792 N N . GLY A 1 105 ? 37.421 50.143 132.789 1.00 35.32 105 GLY A N 1
ATOM 793 C CA . GLY A 1 105 ? 37.281 50.880 134.074 1.00 30.63 105 GLY A CA 1
ATOM 794 C C . GLY A 1 105 ? 38.415 50.579 135.004 1.00 33.36 105 GLY A C 1
ATOM 795 O O . GLY A 1 105 ? 38.727 51.322 135.911 1.00 36.29 105 GLY A O 1
ATOM 796 N N . LEU A 1 106 ? 39.107 49.454 134.811 1.00 33.55 106 LEU A N 1
ATOM 797 C CA . LEU A 1 106 ? 40.208 49.016 135.620 1.00 33.61 106 LEU A CA 1
ATOM 798 C C . LEU A 1 106 ? 41.495 48.806 134.867 1.00 32.74 106 LEU A C 1
ATOM 799 O O . LEU A 1 106 ? 41.957 47.662 134.783 1.00 34.02 106 LEU A O 1
ATOM 804 N N . PRO A 1 107 ? 42.068 49.843 134.305 1.00 31.14 107 PRO A N 1
ATOM 805 C CA . PRO A 1 107 ? 43.337 49.682 133.572 1.00 32.04 107 PRO A CA 1
ATOM 806 C C . PRO A 1 107 ? 44.426 49.210 134.514 1.00 34.44 107 PRO A C 1
ATOM 807 O O . PRO A 1 107 ? 44.358 49.380 135.749 1.00 35.28 107 PRO A O 1
ATOM 811 N N . SER A 1 108 ? 45.507 48.634 133.975 1.00 34.05 108 SER A N 1
ATOM 812 C CA . SER A 1 108 ? 46.609 48.124 134.767 1.00 36.70 108 SER A CA 1
ATOM 813 C C . SER A 1 108 ? 47.090 49.070 135.854 1.00 35.15 108 SER A C 1
ATOM 814 O O . SER A 1 108 ? 47.227 48.691 137.017 1.00 36.34 108 SER A O 1
ATOM 817 N N . TYR A 1 109 ? 47.374 50.323 135.499 1.00 35.21 109 TYR A N 1
ATOM 818 C CA . TYR A 1 109 ? 47.884 51.264 136.485 1.00 37.41 109 TYR A CA 1
ATOM 819 C C . TYR A 1 109 ? 46.902 51.460 137.622 1.00 41.28 109 TYR A C 1
ATOM 820 O O . TYR A 1 109 ? 47.343 52.010 138.642 1.00 46.10 109 TYR A O 1
ATOM 829 N N . VAL A 1 110 ? 45.648 51.022 137.545 1.00 36.54 110 VAL A N 1
ATOM 830 C CA . VAL A 1 110 ? 44.708 51.097 138.637 1.00 30.95 110 VAL A CA 1
ATOM 831 C C . VAL A 1 110 ? 44.493 49.749 139.324 1.00 36.47 110 VAL A C 1
ATOM 832 O O . VAL A 1 110 ? 44.538 49.596 140.570 1.00 40.02 110 VAL A O 1
ATOM 836 N N . ILE A 1 111 ? 44.210 48.689 138.549 1.00 35.41 111 ILE A N 1
ATOM 837 C CA . ILE A 1 111 ? 43.938 47.393 139.218 1.00 35.92 111 ILE A CA 1
ATOM 838 C C . ILE A 1 111 ? 45.124 46.910 140.021 1.00 37.99 111 ILE A C 1
ATOM 839 O O . ILE A 1 111 ? 44.978 46.468 141.183 1.00 41.46 111 ILE A O 1
ATOM 844 N N . THR A 1 112 ? 46.353 47.056 139.570 1.00 34.73 112 THR A N 1
ATOM 845 C CA . THR A 1 112 ? 47.517 46.628 140.344 1.00 38.41 112 THR A CA 1
ATOM 846 C C . THR A 1 112 ? 47.743 47.478 141.578 1.00 42.11 112 THR A C 1
ATOM 847 O O . THR A 1 112 ? 48.558 47.085 142.429 1.00 48.06 112 THR A O 1
ATOM 851 N N . GLU A 1 113 ? 47.091 48.629 141.760 1.00 44.01 113 GLU A N 1
ATOM 852 C CA . GLU A 1 113 ? 47.294 49.410 142.999 1.00 42.42 113 GLU A CA 1
ATOM 853 C C . GLU A 1 113 ? 46.279 48.948 144.049 1.00 43.93 113 GLU A C 1
ATOM 854 O O . GLU A 1 113 ? 46.495 49.053 145.245 1.00 51.92 113 GLU A O 1
ATOM 860 N N . ILE A 1 114 ? 45.130 48.443 143.647 1.00 39.70 114 ILE A N 1
ATOM 861 C CA . ILE A 1 114 ? 44.093 48.016 144.536 1.00 37.85 114 ILE A CA 1
ATOM 862 C C . ILE A 1 114 ? 44.185 46.573 144.990 1.00 38.84 114 ILE A C 1
ATOM 863 O O . ILE A 1 114 ? 43.839 46.278 146.126 1.00 42.07 114 ILE A O 1
ATOM 868 N N . ASN A 1 115 ? 44.528 45.637 144.148 1.00 40.02 115 ASN A N 1
ATOM 869 C CA . ASN A 1 115 ? 44.685 44.228 144.378 1.00 44.24 115 ASN A CA 1
ATOM 870 C C . ASN A 1 115 ? 43.510 43.583 145.072 1.00 41.29 115 ASN A C 1
ATOM 871 O O . ASN A 1 115 ? 43.594 43.057 146.164 1.00 48.43 115 ASN A O 1
ATOM 876 N N . PRO A 1 116 ? 42.392 43.572 144.381 1.00 37.87 116 PRO A N 1
ATOM 877 C CA . PRO A 1 116 ? 41.193 42.976 144.928 1.00 36.54 116 PRO A CA 1
ATOM 878 C C . PRO A 1 116 ? 41.319 41.466 144.969 1.00 36.15 116 PRO A C 1
ATOM 879 O O . PRO A 1 116 ? 42.275 40.930 144.366 1.00 44.60 116 PRO A O 1
ATOM 883 N N . SER A 1 117 ? 40.342 40.800 145.554 1.00 30.36 117 SER A N 1
ATOM 884 C CA . SER A 1 117 ? 40.312 39.352 145.577 1.00 35.59 117 SER A CA 1
ATOM 885 C C . SER A 1 117 ? 39.333 38.865 144.497 1.00 37.03 117 SER A C 1
ATOM 886 O O . SER A 1 117 ? 39.414 37.772 143.954 1.00 35.97 117 SER A O 1
ATOM 889 N N . VAL A 1 118 ? 38.259 39.684 144.398 1.00 32.68 118 VAL A N 1
ATOM 890 C CA . VAL A 1 118 ? 37.165 39.446 143.536 1.00 32.22 118 VAL A CA 1
ATOM 891 C C . VAL A 1 118 ? 36.744 40.678 142.743 1.00 35.42 118 VAL A C 1
ATOM 892 O O . VAL A 1 118 ? 36.706 41.779 143.232 1.00 37.87 118 VAL A O 1
ATOM 896 N N . ILE A 1 119 ? 36.410 40.435 141.484 1.00 35.95 119 ILE A N 1
ATOM 897 C CA . ILE A 1 119 ? 35.901 41.436 140.584 1.00 30.24 119 ILE A CA 1
ATOM 898 C C . ILE A 1 119 ? 34.527 40.844 140.170 1.00 31.30 119 ILE A C 1
ATOM 899 O O . ILE A 1 119 ? 34.590 39.822 139.513 1.00 30.07 119 ILE A O 1
ATOM 904 N N . PHE A 1 120 ? 33.421 41.434 140.570 1.00 28.57 120 PHE A N 1
ATOM 905 C CA . PHE A 1 120 ? 32.140 40.932 140.193 1.00 29.64 120 PHE A CA 1
ATOM 906 C C . PHE A 1 120 ? 31.567 41.624 138.959 1.00 35.30 120 PHE A C 1
ATOM 907 O O . PHE A 1 120 ? 31.705 42.845 138.791 1.00 40.38 120 PHE A O 1
ATOM 915 N N . LEU A 1 121 ? 30.883 40.836 138.140 1.00 33.20 121 LEU A N 1
ATOM 916 C CA . LEU A 1 121 ? 30.229 41.375 136.973 1.00 37.15 121 LEU A CA 1
ATOM 917 C C . LEU A 1 121 ? 28.721 41.157 137.170 1.00 37.90 121 LEU A C 1
ATOM 918 O O . LEU A 1 121 ? 28.309 40.000 137.058 1.00 38.16 121 LEU A O 1
ATOM 923 N N . LEU A 1 122 ? 27.984 42.209 137.440 1.00 40.83 122 LEU A N 1
ATOM 924 C CA . LEU A 1 122 ? 26.534 42.008 137.589 1.00 41.40 122 LEU A CA 1
ATOM 925 C C . LEU A 1 122 ? 25.922 41.956 136.197 1.00 41.78 122 LEU A C 1
ATOM 926 O O . LEU A 1 122 ? 26.043 42.945 135.457 1.00 43.73 122 LEU A O 1
ATOM 931 N N . GLU A 1 123 ? 25.279 40.899 135.766 1.00 44.49 123 GLU A N 1
ATOM 932 C CA . GLU A 1 123 ? 24.600 40.882 134.469 1.00 49.52 123 GLU A CA 1
ATOM 933 C C . GLU A 1 123 ? 23.108 40.693 134.721 1.00 53.23 123 GLU A C 1
ATOM 934 O O . GLU A 1 123 ? 22.714 40.386 135.855 1.00 55.68 123 GLU A O 1
ATOM 940 N N . ALA A 1 124 ? 22.275 40.871 133.736 1.00 60.43 124 ALA A N 1
ATOM 941 C CA . ALA A 1 124 ? 20.825 40.693 133.802 1.00 64.21 124 ALA A CA 1
ATOM 942 C C . ALA A 1 124 ? 20.390 40.331 132.391 1.00 66.80 124 ALA A C 1
ATOM 943 O O . ALA A 1 124 ? 21.255 40.430 131.509 1.00 65.61 124 ALA A O 1
ATOM 945 N N . ASP A 1 125 ? 19.148 39.977 132.160 1.00 75.57 125 ASP A N 1
ATOM 946 C CA . ASP A 1 125 ? 18.718 39.683 130.772 1.00 80.07 125 ASP A CA 1
ATOM 947 C C . ASP A 1 125 ? 18.600 41.015 130.014 1.00 77.45 125 ASP A C 1
ATOM 948 O O . ASP A 1 125 ? 18.041 41.979 130.547 1.00 74.88 125 ASP A O 1
ATOM 953 N N . PRO A 1 126 ? 19.103 41.084 128.787 1.00 72.07 126 PRO A N 1
ATOM 954 C CA . PRO A 1 126 ? 19.002 42.285 127.976 1.00 74.10 126 PRO A CA 1
ATOM 955 C C . PRO A 1 126 ? 17.619 42.907 127.992 1.00 77.77 126 PRO A C 1
ATOM 956 O O . PRO A 1 126 ? 17.478 44.135 128.154 1.00 75.33 126 PRO A O 1
ATOM 960 N N . LYS A 1 127 ? 16.558 42.114 127.897 1.00 82.15 127 LYS A N 1
ATOM 961 C CA . LYS A 1 127 ? 15.168 42.526 127.942 1.00 85.36 127 LYS A CA 1
ATOM 962 C C . LYS A 1 127 ? 14.798 43.279 129.205 1.00 84.46 127 LYS A C 1
ATOM 963 O O . LYS A 1 127 ? 14.137 44.310 129.170 1.00 83.32 127 LYS A O 1
ATOM 969 N N . ILE A 1 128 ? 15.251 42.794 130.349 1.00 84.38 128 ILE A N 1
ATOM 970 C CA . ILE A 1 128 ? 15.061 43.395 131.650 1.00 83.90 128 ILE A CA 1
ATOM 971 C C . ILE A 1 128 ? 15.749 44.757 131.700 1.00 85.36 128 ILE A C 1
ATOM 972 O O . ILE A 1 128 ? 15.186 45.749 132.156 1.00 84.24 128 ILE A O 1
ATOM 977 N N . ILE A 1 129 ? 16.989 44.831 131.206 1.00 88.65 129 ILE A N 1
ATOM 978 C CA . ILE A 1 129 ? 17.751 46.076 131.168 1.00 90.14 129 ILE A CA 1
ATOM 979 C C . ILE A 1 129 ? 16.998 47.126 130.354 1.00 93.68 129 ILE A C 1
ATOM 980 O O . ILE A 1 129 ? 16.922 48.270 130.802 1.00 92.48 129 ILE A O 1
ATOM 985 N N . LEU A 1 130 ? 16.443 46.729 129.212 1.00 97.86 130 LEU A N 1
ATOM 986 C CA . LEU A 1 130 ? 15.662 47.610 128.359 1.00 102.29 130 LEU A CA 1
ATOM 987 C C . LEU A 1 130 ? 14.379 48.068 129.061 1.00 107.64 130 LEU A C 1
ATOM 988 O O . LEU A 1 130 ? 13.969 49.223 128.947 1.00 109.38 130 LEU A O 1
ATOM 993 N N . SER A 1 131 ? 13.752 47.161 129.800 1.00 111.44 131 SER A N 1
ATOM 994 C CA . SER A 1 131 ? 12.525 47.426 130.539 1.00 113.73 131 SER A CA 1
ATOM 995 C C . SER A 1 131 ? 12.699 48.480 131.611 1.00 116.17 131 SER A C 1
ATOM 996 O O . SER A 1 131 ? 11.829 49.318 131.832 1.00 116.65 131 SER A O 1
ATOM 999 N N . ARG A 1 132 ? 13.845 48.521 132.268 1.00 120.51 132 ARG A N 1
ATOM 1000 C CA . ARG A 1 132 ? 14.200 49.513 133.262 1.00 124.25 132 ARG A CA 1
ATOM 1001 C C . ARG A 1 132 ? 14.641 50.815 132.580 1.00 128.30 132 ARG A C 1
ATOM 1002 O O . ARG A 1 132 ? 14.830 51.825 133.252 1.00 128.22 132 ARG A O 1
ATOM 1010 N N . GLN A 1 133 ? 14.837 50.787 131.266 1.00 133.91 133 GLN A N 1
ATOM 1011 C CA . GLN A 1 133 ? 15.287 51.936 130.505 1.00 139.24 133 GLN A CA 1
ATOM 1012 C C . GLN A 1 133 ? 14.166 52.922 130.231 1.00 143.94 133 GLN A C 1
ATOM 1013 O O . GLN A 1 133 ? 14.393 54.133 130.222 1.00 145.92 133 GLN A O 1
ATOM 1019 N N . LYS A 1 134 ? 12.958 52.410 130.018 1.00 147.74 134 LYS A N 1
ATOM 1020 C CA . LYS A 1 134 ? 11.817 53.294 129.761 1.00 152.14 134 LYS A CA 1
ATOM 1021 C C . LYS A 1 134 ? 11.203 53.757 131.082 1.00 157.95 134 LYS A C 1
ATOM 1022 O O . LYS A 1 134 ? 10.566 54.798 131.208 1.00 158.87 134 LYS A O 1
ATOM 1028 N N . ARG A 1 135 ? 11.418 52.945 132.104 1.00 163.30 135 ARG A N 1
ATOM 1029 C CA . ARG A 1 135 ? 10.918 53.130 133.440 1.00 167.71 135 ARG A CA 1
ATOM 1030 C C . ARG A 1 135 ? 11.613 54.157 134.306 1.00 171.71 135 ARG A C 1
ATOM 1031 O O . ARG A 1 135 ? 10.926 54.699 135.203 1.00 172.80 135 ARG A O 1
ATOM 1039 N N . ASP A 1 136 ? 12.906 54.457 134.167 1.00 175.33 136 ASP A N 1
ATOM 1040 C CA . ASP A 1 136 ? 13.487 55.450 135.073 1.00 178.70 136 ASP A CA 1
ATOM 1041 C C . ASP A 1 136 ? 14.509 56.375 134.424 1.00 180.50 136 ASP A C 1
ATOM 1042 O O . ASP A 1 136 ? 15.451 56.007 133.747 1.00 180.50 136 ASP A O 1
ATOM 1047 N N . THR A 1 137 ? 14.247 57.649 134.704 1.00 182.59 137 THR A N 1
ATOM 1048 C CA . THR A 1 137 ? 14.983 58.804 134.263 1.00 184.06 137 THR A CA 1
ATOM 1049 C C . THR A 1 137 ? 15.576 59.599 135.408 1.00 187.25 137 THR A C 1
ATOM 1050 O O . THR A 1 137 ? 15.464 60.833 135.484 1.00 188.17 137 THR A O 1
ATOM 1054 N N . THR A 1 138 ? 16.144 59.039 136.345 1.00 188.87 138 THR A N 1
ATOM 1055 C CA . THR A 1 138 ? 17.039 59.709 137.300 1.00 188.82 138 THR A CA 1
ATOM 1056 C C . THR A 1 138 ? 18.139 60.245 136.383 1.00 190.20 138 THR A C 1
ATOM 1057 O O . THR A 1 138 ? 18.842 61.208 136.726 1.00 188.17 138 THR A O 1
ATOM 1061 N N . ARG A 1 139 ? 18.445 60.204 135.431 1.00 191.56 139 ARG A N 1
ATOM 1062 C CA . ARG A 1 139 ? 19.213 60.002 134.251 1.00 191.43 139 ARG A CA 1
ATOM 1063 C C . ARG A 1 139 ? 18.528 59.904 132.894 1.00 192.58 139 ARG A C 1
ATOM 1064 O O . ARG A 1 139 ? 18.744 60.875 132.104 1.00 193.68 139 ARG A O 1
ATOM 1072 N N . ASN A 1 140 ? 17.746 58.978 132.414 1.00 191.99 140 ASN A N 1
ATOM 1073 C CA . ASN A 1 140 ? 17.142 58.703 131.165 1.00 189.86 140 ASN A CA 1
ATOM 1074 C C . ASN A 1 140 ? 18.275 58.428 130.112 1.00 188.89 140 ASN A C 1
ATOM 1075 O O . ASN A 1 140 ? 18.763 59.235 129.367 1.00 189.11 140 ASN A O 1
ATOM 1080 N N . ARG A 1 141 ? 18.521 57.125 130.198 1.00 186.53 141 ARG A N 1
ATOM 1081 C CA . ARG A 1 141 ? 19.504 56.489 129.342 1.00 182.67 141 ARG A CA 1
ATOM 1082 C C . ARG A 1 141 ? 18.769 55.936 128.130 1.00 180.15 141 ARG A C 1
ATOM 1083 O O . ARG A 1 141 ? 17.864 55.125 128.108 1.00 179.91 141 ARG A O 1
ATOM 1091 N N . ASN A 1 142 ? 19.151 56.606 127.053 1.00 177.30 142 ASN A N 1
ATOM 1092 C CA . ASN A 1 142 ? 18.737 56.438 125.690 1.00 173.20 142 ASN A CA 1
ATOM 1093 C C . ASN A 1 142 ? 19.977 56.035 124.880 1.00 169.43 142 ASN A C 1
ATOM 1094 O O . ASN A 1 142 ? 20.046 56.223 123.670 1.00 170.08 142 ASN A O 1
ATOM 1099 N N . ASP A 1 143 ? 20.968 55.473 125.595 1.00 163.18 143 ASP A N 1
ATOM 1100 C CA . ASP A 1 143 ? 22.171 55.019 124.880 1.00 155.26 143 ASP A CA 1
ATOM 1101 C C . ASP A 1 143 ? 21.895 53.600 124.369 1.00 147.31 143 ASP A C 1
ATOM 1102 O O . ASP A 1 143 ? 22.214 53.316 123.205 1.00 145.23 143 ASP A O 1
ATOM 1107 N N . TYR A 1 144 ? 21.265 52.742 125.185 1.00 137.29 144 TYR A N 1
ATOM 1108 C CA . TYR A 1 144 ? 20.964 51.398 124.712 1.00 128.25 144 TYR A CA 1
ATOM 1109 C C . TYR A 1 144 ? 19.811 51.435 123.702 1.00 120.29 144 TYR A C 1
ATOM 1110 O O . TYR A 1 144 ? 18.643 51.578 123.998 1.00 117.12 144 TYR A O 1
ATOM 1119 N N . SER A 1 145 ? 20.210 51.283 122.452 1.00 113.23 145 SER A N 1
ATOM 1120 C CA . SER A 1 145 ? 19.271 51.301 121.343 1.00 105.01 145 SER A CA 1
ATOM 1121 C C . SER A 1 145 ? 18.504 50.004 121.299 1.00 98.85 145 SER A C 1
ATOM 1122 O O . SER A 1 145 ? 17.286 49.982 121.342 1.00 101.38 145 SER A O 1
ATOM 1125 N N . ASP A 1 146 ? 19.200 48.893 121.209 1.00 91.63 146 ASP A N 1
ATOM 1126 C CA . ASP A 1 146 ? 18.551 47.603 121.155 1.00 87.07 146 ASP A CA 1
ATOM 1127 C C . ASP A 1 146 ? 19.301 46.622 122.049 1.00 81.82 146 ASP A C 1
ATOM 1128 O O . ASP A 1 146 ? 20.266 46.996 122.681 1.00 76.48 146 ASP A O 1
ATOM 1133 N N . GLU A 1 147 ? 18.864 45.375 122.030 1.00 77.39 147 GLU A N 1
ATOM 1134 C CA . GLU A 1 147 ? 19.488 44.377 122.852 1.00 76.14 147 GLU A CA 1
ATOM 1135 C C . GLU A 1 147 ? 20.822 43.936 122.306 1.00 74.06 147 GLU A C 1
ATOM 1136 O O . GLU A 1 147 ? 21.612 43.352 123.059 1.00 72.45 147 GLU A O 1
ATOM 1142 N N . SER A 1 148 ? 21.118 44.225 121.046 1.00 72.58 148 SER A N 1
ATOM 1143 C CA . SER A 1 148 ? 22.415 43.809 120.504 1.00 72.71 148 SER A CA 1
ATOM 1144 C C . SER A 1 148 ? 23.526 44.671 121.082 1.00 68.54 148 SER A C 1
ATOM 1145 O O . SER A 1 148 ? 24.632 44.198 121.273 1.00 68.41 148 SER A O 1
ATOM 1148 N N . VAL A 1 149 ? 23.294 45.920 121.394 1.00 65.75 149 VAL A N 1
ATOM 1149 C CA . VAL A 1 149 ? 24.276 46.802 122.008 1.00 64.92 149 VAL A CA 1
ATOM 1150 C C . VAL A 1 149 ? 24.499 46.436 123.469 1.00 61.81 149 VAL A C 1
ATOM 1151 O O . VAL A 1 149 ? 25.578 46.605 124.002 1.00 56.72 149 VAL A O 1
ATOM 1155 N N . ILE A 1 150 ? 23.455 45.930 124.136 1.00 58.41 150 ILE A N 1
ATOM 1156 C CA . ILE A 1 150 ? 23.532 45.476 125.501 1.00 55.63 150 ILE A CA 1
ATOM 1157 C C . ILE A 1 150 ? 24.462 44.255 125.542 1.00 52.53 150 ILE A C 1
ATOM 1158 O O . ILE A 1 150 ? 25.379 44.188 126.338 1.00 51.00 150 ILE A O 1
ATOM 1163 N N . LEU A 1 151 ? 24.232 43.325 124.630 1.00 52.42 151 LEU A N 1
ATOM 1164 C CA . LEU A 1 151 ? 25.027 42.134 124.472 1.00 52.73 151 LEU A CA 1
ATOM 1165 C C . LEU A 1 151 ? 26.514 42.432 124.287 1.00 49.93 151 LEU A C 1
ATOM 1166 O O . LEU A 1 151 ? 27.375 41.808 124.910 1.00 51.41 151 LEU A O 1
ATOM 1171 N N . GLU A 1 152 ? 26.834 43.347 123.407 1.00 46.20 152 GLU A N 1
ATOM 1172 C CA . GLU A 1 152 ? 28.168 43.765 123.091 1.00 48.56 152 GLU A CA 1
ATOM 1173 C C . GLU A 1 15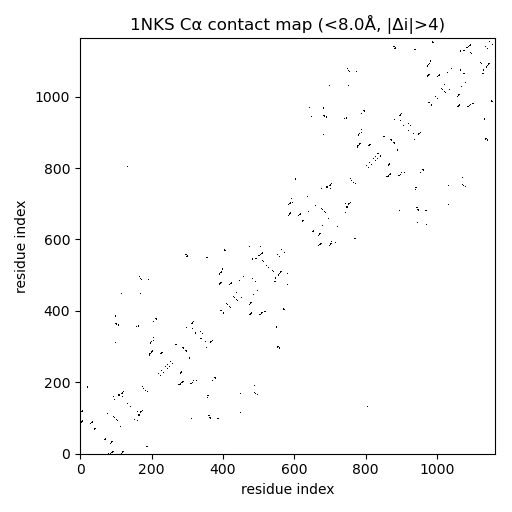2 ? 28.857 44.396 124.314 1.00 47.30 152 GLU A C 1
ATOM 1174 O O . GLU A 1 152 ? 30.037 44.102 124.567 1.00 45.16 152 GLU A O 1
ATOM 1180 N N . THR A 1 153 ? 28.149 45.231 125.050 1.00 38.58 153 THR A N 1
ATOM 1181 C CA . THR A 1 153 ? 28.648 45.908 126.219 1.00 39.38 153 THR A CA 1
ATOM 1182 C C . THR A 1 153 ? 28.983 44.855 127.281 1.00 40.14 153 THR A C 1
ATOM 1183 O O . THR A 1 153 ? 29.996 44.912 127.942 1.00 35.26 153 THR A O 1
ATOM 1187 N N . ILE A 1 154 ? 28.119 43.867 127.440 1.00 37.88 154 ILE A N 1
ATOM 1188 C CA . ILE A 1 154 ? 28.307 42.777 128.332 1.00 36.74 154 ILE A CA 1
ATOM 1189 C C . ILE A 1 154 ? 29.568 42.008 127.992 1.00 37.22 154 ILE A C 1
ATOM 1190 O O . ILE A 1 154 ? 30.386 41.723 128.881 1.00 42.23 154 ILE A O 1
ATOM 1195 N N . ASN A 1 155 ? 29.781 41.637 126.755 1.00 39.06 155 ASN A N 1
ATOM 1196 C CA . ASN A 1 155 ? 30.983 40.895 126.361 1.00 38.73 155 ASN A CA 1
ATOM 1197 C C . ASN A 1 155 ? 32.235 41.721 126.589 1.00 36.74 155 ASN A C 1
ATOM 1198 O O . ASN A 1 155 ? 33.239 41.233 127.083 1.00 37.34 155 ASN A O 1
ATOM 1203 N N . PHE A 1 156 ? 32.196 43.004 126.214 1.00 36.08 156 PHE A N 1
ATOM 1204 C CA . PHE A 1 156 ? 33.405 43.823 126.393 1.00 35.93 156 PHE A CA 1
ATOM 1205 C C . PHE A 1 156 ? 33.745 43.919 127.856 1.00 35.37 156 PHE A C 1
ATOM 1206 O O . PHE A 1 156 ? 34.909 43.872 128.265 1.00 39.19 156 PHE A O 1
ATOM 1214 N N . ALA A 1 157 ? 32.740 44.019 128.712 1.00 31.62 157 ALA A N 1
ATOM 1215 C CA . ALA A 1 157 ? 32.893 44.077 130.144 1.00 27.62 157 ALA A CA 1
ATOM 1216 C C . ALA A 1 157 ? 33.543 42.777 130.644 1.00 28.30 157 ALA A C 1
ATOM 1217 O O . ALA A 1 157 ? 34.436 42.785 131.478 1.00 27.52 157 ALA A O 1
ATOM 1219 N N . ARG A 1 158 ? 33.129 41.654 130.065 1.00 23.71 158 ARG A N 1
ATOM 1220 C CA . ARG A 1 158 ? 33.703 40.397 130.487 1.00 27.77 158 ARG A CA 1
ATOM 1221 C C . ARG A 1 158 ? 35.163 40.334 130.036 1.00 29.39 158 ARG A C 1
ATOM 1222 O O . ARG A 1 158 ? 35.969 39.871 130.836 1.00 31.77 158 ARG A O 1
ATOM 1230 N N . TYR A 1 159 ? 35.393 40.759 128.800 1.00 28.17 159 TYR A N 1
ATOM 1231 C CA . TYR A 1 159 ? 36.736 40.723 128.240 1.00 27.08 159 TYR A CA 1
ATOM 1232 C C . TYR A 1 159 ? 37.677 41.553 129.098 1.00 29.02 159 TYR A C 1
ATOM 1233 O O . TYR A 1 159 ? 38.707 40.977 129.469 1.00 34.80 159 TYR A O 1
ATOM 1242 N N . ALA A 1 160 ? 37.261 42.772 129.382 1.00 29.01 160 ALA A N 1
ATOM 1243 C CA . ALA A 1 160 ? 38.082 43.678 130.169 1.00 31.90 160 ALA A CA 1
ATOM 1244 C C . ALA A 1 160 ? 38.268 43.288 131.626 1.00 30.87 160 ALA A C 1
ATOM 1245 O O . ALA A 1 160 ? 39.349 43.463 132.207 1.00 34.35 160 ALA A O 1
ATOM 1247 N N . ALA A 1 161 ? 37.217 42.797 132.283 1.00 30.08 161 ALA A N 1
ATOM 1248 C CA . ALA A 1 161 ? 37.270 42.394 133.677 1.00 26.83 161 ALA A CA 1
ATOM 1249 C C . ALA A 1 161 ? 38.216 41.202 133.801 1.00 28.46 161 ALA A C 1
ATOM 1250 O O . ALA A 1 161 ? 39.074 41.201 134.706 1.00 29.28 161 ALA A O 1
ATOM 1252 N N . THR A 1 162 ? 38.125 40.277 132.845 1.00 26.71 162 THR A N 1
ATOM 1253 C CA . THR A 1 162 ? 38.995 39.106 132.851 1.00 26.42 162 THR A CA 1
ATOM 1254 C C . THR A 1 162 ? 40.433 39.555 132.675 1.00 31.34 162 THR A C 1
ATOM 1255 O O . THR A 1 162 ? 41.323 39.099 133.404 1.00 33.70 162 THR A O 1
ATOM 1259 N N . ALA A 1 163 ? 40.643 40.502 131.770 1.00 25.64 163 ALA A N 1
ATOM 1260 C CA . ALA A 1 163 ? 42.024 40.969 131.556 1.00 25.15 163 ALA A CA 1
ATOM 1261 C C . ALA A 1 163 ? 42.557 41.615 132.798 1.00 27.31 163 ALA A C 1
ATOM 1262 O O . ALA A 1 163 ? 43.668 41.393 133.258 1.00 32.11 163 ALA A O 1
ATOM 1264 N N . SER A 1 164 ? 41.727 42.435 133.449 1.00 27.52 164 SER A N 1
ATOM 1265 C CA . SER A 1 164 ? 42.133 43.087 134.688 1.00 25.98 164 SER A CA 1
ATOM 1266 C C . SER A 1 164 ? 42.388 42.036 135.767 1.00 29.51 164 SER A C 1
ATOM 1267 O O . SER A 1 164 ? 43.278 42.177 136.600 1.00 30.02 164 SER A O 1
ATOM 1270 N N . ALA A 1 165 ? 41.547 40.984 135.796 1.00 28.37 165 ALA A N 1
ATOM 1271 C CA . ALA A 1 165 ? 41.716 39.918 136.794 1.00 28.43 165 ALA A CA 1
ATOM 1272 C C . ALA A 1 165 ? 43.052 39.217 136.538 1.00 30.08 165 ALA A C 1
ATOM 1273 O O . ALA A 1 165 ? 43.794 38.920 137.456 1.00 31.69 165 ALA A O 1
ATOM 1275 N N . VAL A 1 166 ? 43.374 38.971 135.255 1.00 29.34 166 VAL A N 1
ATOM 1276 C CA . VAL A 1 166 ? 44.661 38.355 134.964 1.00 27.61 166 VAL A CA 1
ATOM 1277 C C . VAL A 1 166 ? 45.777 39.259 135.442 1.00 29.08 166 VAL A C 1
ATOM 1278 O O . VAL A 1 166 ? 46.786 38.725 135.859 1.00 32.57 166 VAL A O 1
ATOM 1282 N N . LEU A 1 167 ? 45.699 40.601 135.396 1.00 35.71 167 LEU A N 1
ATOM 1283 C CA . LEU A 1 167 ? 46.826 41.382 135.861 1.00 34.91 167 LEU A CA 1
ATOM 1284 C C . LEU A 1 167 ? 46.962 41.389 137.384 1.00 37.24 167 LEU A C 1
ATOM 1285 O O . LEU A 1 167 ? 48.107 41.484 137.835 1.00 39.78 167 LEU A O 1
ATOM 1290 N N . ALA A 1 168 ? 45.870 41.385 138.117 1.00 34.85 168 ALA A N 1
ATOM 1291 C CA . ALA A 1 168 ? 46.000 41.420 139.582 1.00 36.75 168 ALA A CA 1
ATOM 1292 C C . ALA A 1 168 ? 45.948 40.038 140.233 1.00 37.49 168 ALA A C 1
ATOM 1293 O O . ALA A 1 168 ? 46.291 39.886 141.388 1.00 36.58 168 ALA A O 1
ATOM 1295 N N . GLY A 1 169 ? 45.504 39.007 139.504 1.00 33.25 169 GLY A N 1
ATOM 1296 C CA . GLY A 1 169 ? 45.379 37.718 140.152 1.00 36.31 169 GLY A CA 1
ATOM 1297 C C . GLY A 1 169 ? 44.137 37.754 141.042 1.00 38.15 169 GLY A C 1
ATOM 1298 O O . GLY A 1 169 ? 44.102 37.375 142.198 1.00 46.94 169 GLY A O 1
ATOM 1299 N N . SER A 1 170 ? 43.031 38.200 140.459 1.00 35.63 170 SER A N 1
ATOM 1300 C CA . SER A 1 170 ? 41.803 38.247 141.247 1.00 35.10 170 SER A CA 1
ATOM 1301 C C . SER A 1 170 ? 40.828 37.316 140.571 1.00 34.29 170 SER A C 1
ATOM 1302 O O . SER A 1 170 ? 41.221 36.786 139.513 1.00 36.69 170 SER A O 1
ATOM 1305 N N . THR A 1 171 ? 39.685 36.987 141.130 1.00 30.45 171 THR A N 1
ATOM 1306 C CA . THR A 1 171 ? 38.761 36.117 140.394 1.00 32.15 171 THR A CA 1
ATOM 1307 C C . THR A 1 171 ? 37.813 37.040 139.622 1.00 34.90 171 THR A C 1
ATOM 1308 O O . THR A 1 171 ? 37.808 38.249 139.959 1.00 41.33 171 THR A O 1
ATOM 1312 N N . VAL A 1 172 ? 37.020 36.495 138.752 1.00 28.02 172 VAL A N 1
ATOM 1313 C CA . VAL A 1 172 ? 36.003 37.177 137.990 1.00 32.61 172 VAL A CA 1
ATOM 1314 C C . VAL A 1 172 ? 34.716 36.368 138.247 1.00 35.59 172 VAL A C 1
ATOM 1315 O O . VAL A 1 172 ? 34.634 35.175 137.928 1.00 36.67 172 VAL A O 1
ATOM 1319 N N . LYS A 1 173 ? 33.738 37.002 138.867 1.00 36.44 173 LYS A N 1
ATOM 1320 C CA . LYS A 1 173 ? 32.507 36.308 139.216 1.00 36.48 173 LYS A CA 1
ATOM 1321 C C . LYS A 1 173 ? 31.335 36.950 138.487 1.00 35.59 173 LYS A C 1
ATOM 1322 O O . LYS A 1 173 ? 31.056 38.142 138.621 1.00 39.17 173 LYS A O 1
ATOM 1328 N N . VAL A 1 174 ? 30.635 36.148 137.721 1.00 36.49 174 VAL A N 1
ATOM 1329 C CA . VAL A 1 174 ? 29.454 36.644 137.078 1.00 37.78 174 VAL A CA 1
ATOM 1330 C C . VAL A 1 174 ? 28.312 36.409 138.079 1.00 45.43 174 VAL A C 1
ATOM 1331 O O . VAL A 1 174 ? 28.181 35.261 138.528 1.00 50.60 174 VAL A O 1
ATOM 1335 N N . ILE A 1 175 ? 27.563 37.432 138.380 1.00 41.86 175 ILE A N 1
ATOM 1336 C CA . ILE A 1 175 ? 26.422 37.387 139.253 1.00 40.63 175 ILE A CA 1
ATOM 1337 C C . ILE A 1 175 ? 25.181 37.813 138.439 1.00 40.74 175 ILE A C 1
ATOM 1338 O O . ILE A 1 175 ? 25.102 38.957 137.981 1.00 38.87 175 ILE A O 1
ATOM 1343 N N . VAL A 1 176 ? 24.191 36.953 138.284 1.00 45.71 176 VAL A N 1
ATOM 1344 C CA . VAL A 1 176 ? 22.977 37.366 137.600 1.00 45.46 176 VAL A CA 1
ATOM 1345 C C . VAL A 1 176 ? 22.114 38.139 138.604 1.00 49.73 176 VAL A C 1
ATOM 1346 O O . VAL A 1 176 ? 21.894 37.669 139.710 1.00 51.21 176 VAL A O 1
ATOM 1350 N N . ASN A 1 177 ? 21.658 39.339 138.244 1.00 53.60 177 ASN A N 1
ATOM 1351 C CA . ASN A 1 177 ? 20.798 40.090 139.139 1.00 55.97 177 ASN A CA 1
ATOM 1352 C C . ASN A 1 177 ? 19.373 39.624 138.770 1.00 62.89 177 ASN A C 1
ATOM 1353 O O . ASN A 1 177 ? 18.975 39.886 137.640 1.00 58.73 177 ASN A O 1
ATOM 1358 N N . VAL A 1 178 ? 18.745 38.927 139.721 1.00 69.70 178 VAL A N 1
ATOM 1359 C CA . VAL A 1 178 ? 17.372 38.451 139.447 1.00 74.89 178 VAL A CA 1
ATOM 1360 C C . VAL A 1 178 ? 16.455 39.656 139.593 1.00 77.52 178 VAL A C 1
ATOM 1361 O O . VAL A 1 178 ? 16.664 40.555 140.418 1.00 77.75 178 VAL A O 1
ATOM 1365 N N . GLU A 1 179 ? 15.480 39.701 138.717 1.00 80.93 179 GLU A N 1
ATOM 1366 C CA . GLU A 1 179 ? 14.543 40.840 138.669 1.00 86.75 179 GLU A CA 1
ATOM 1367 C C . GLU A 1 179 ? 13.652 40.983 139.875 1.00 88.31 179 GLU A C 1
ATOM 1368 O O . GLU A 1 179 ? 13.510 42.076 140.500 1.00 86.44 179 GLU A O 1
ATOM 1374 N N . GLY A 1 180 ? 13.033 39.886 140.346 1.00 84.57 180 GLY A N 1
ATOM 1375 C CA . GLY A 1 180 ? 12.192 39.972 141.534 1.00 83.53 180 GLY A CA 1
ATOM 1376 C C . GLY A 1 180 ? 12.955 40.383 142.791 1.00 81.82 180 GLY A C 1
ATOM 1377 O O . GLY A 1 180 ? 12.614 41.360 143.469 1.00 78.43 180 GLY A O 1
ATOM 1378 N N . ASP A 1 181 ? 14.011 39.610 143.141 1.00 78.10 181 ASP A N 1
ATOM 1379 C CA . ASP A 1 181 ? 14.733 39.911 144.360 1.00 73.58 181 ASP A CA 1
ATOM 1380 C C . ASP A 1 181 ? 16.214 40.174 144.298 1.00 69.27 181 ASP A C 1
ATOM 1381 O O . ASP A 1 181 ? 17.057 39.297 144.064 1.00 69.67 181 ASP A O 1
ATOM 1386 N N . PRO A 1 182 ? 16.629 41.374 144.705 1.00 66.97 182 PRO A N 1
ATOM 1387 C CA . PRO A 1 182 ? 18.012 41.778 144.812 1.00 63.78 182 PRO A CA 1
ATOM 1388 C C . PRO A 1 182 ? 18.856 41.055 145.838 1.00 59.20 182 PRO A C 1
ATOM 1389 O O . PRO A 1 182 ? 20.072 41.322 145.981 1.00 60.38 182 PRO A O 1
ATOM 1393 N N . SER A 1 183 ? 18.319 40.154 146.632 1.00 58.94 183 SER A N 1
ATOM 1394 C CA . SER A 1 183 ? 19.082 39.445 147.663 1.00 55.83 183 SER A CA 1
ATOM 1395 C C . SER A 1 183 ? 19.760 38.253 147.021 1.00 53.64 183 SER A C 1
ATOM 1396 O O . SER A 1 183 ? 20.804 37.802 147.483 1.00 52.91 183 SER A O 1
ATOM 1399 N N . ILE A 1 184 ? 19.144 37.731 145.937 1.00 51.56 184 ILE A N 1
ATOM 1400 C CA . ILE A 1 184 ? 19.865 36.592 145.335 1.00 55.45 184 ILE A CA 1
ATOM 1401 C C . ILE A 1 184 ? 21.276 37.041 145.006 1.00 55.99 184 ILE A C 1
ATOM 1402 O O . ILE A 1 184 ? 22.253 36.395 145.439 1.00 56.28 184 ILE A O 1
ATOM 1407 N N . ALA A 1 185 ? 21.397 38.199 144.333 1.00 51.62 185 ALA A N 1
ATOM 1408 C CA . ALA A 1 185 ? 22.695 38.770 144.017 1.00 45.95 185 ALA A CA 1
ATOM 1409 C C . ALA A 1 185 ? 23.508 39.133 145.248 1.00 44.32 185 ALA A C 1
ATOM 1410 O O . ALA A 1 185 ? 24.705 38.802 145.324 1.00 47.83 185 ALA A O 1
ATOM 1412 N N . ALA A 1 186 ? 22.895 39.834 146.214 1.00 42.26 186 ALA A N 1
ATOM 1413 C CA . ALA A 1 186 ? 23.734 40.215 147.379 1.00 42.41 186 ALA A CA 1
ATOM 1414 C C . ALA A 1 186 ? 24.207 39.011 148.164 1.00 47.11 186 ALA A C 1
ATOM 1415 O O . ALA A 1 186 ? 25.316 39.023 148.755 1.00 49.10 186 ALA A O 1
ATOM 1417 N N . ASN A 1 187 ? 23.419 37.912 148.201 1.00 46.03 187 ASN A N 1
ATOM 1418 C CA . ASN A 1 187 ? 23.924 36.776 148.970 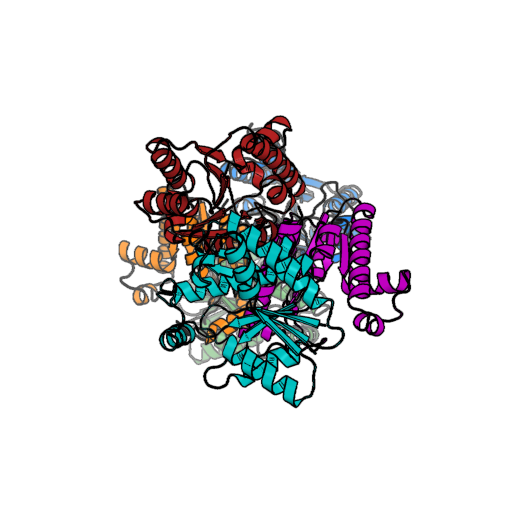1.00 49.48 187 ASN A CA 1
ATOM 1419 C C . ASN A 1 187 ? 25.118 36.200 148.232 1.00 48.16 187 ASN A C 1
ATOM 1420 O O . ASN A 1 187 ? 26.131 35.932 148.909 1.00 46.09 187 ASN A O 1
ATOM 1425 N N . GLU A 1 188 ? 25.002 36.141 146.891 1.00 45.84 188 GLU A N 1
ATOM 1426 C CA . GLU A 1 188 ? 26.160 35.608 146.125 1.00 45.62 188 GLU A CA 1
ATOM 1427 C C . GLU A 1 188 ? 27.387 36.479 146.319 1.00 46.15 188 GLU A C 1
ATOM 1428 O O . GLU A 1 188 ? 28.518 35.989 146.487 1.00 48.66 188 GLU A O 1
ATOM 1434 N N . ILE A 1 189 ? 27.173 37.803 146.331 1.00 41.66 189 ILE A N 1
ATOM 1435 C CA . ILE A 1 189 ? 28.378 38.648 146.533 1.00 40.83 189 ILE A CA 1
ATOM 1436 C C . ILE A 1 189 ? 29.039 38.303 147.848 1.00 42.72 189 ILE A C 1
ATOM 1437 O O . ILE A 1 189 ? 30.236 38.018 147.934 1.00 45.70 189 ILE A O 1
ATOM 1442 N N . ILE A 1 190 ? 28.227 38.259 148.914 1.00 49.30 190 ILE A N 1
ATOM 1443 C CA . ILE A 1 190 ? 28.684 37.921 150.273 1.00 49.64 190 ILE A CA 1
ATOM 1444 C C . ILE A 1 190 ? 29.271 36.522 150.339 1.00 48.51 190 ILE A C 1
ATOM 1445 O O . ILE A 1 190 ? 30.407 36.398 150.829 1.00 50.95 190 ILE A O 1
ATOM 1450 N N . ARG A 1 191 ? 28.600 35.485 149.849 1.00 46.45 191 ARG A N 1
ATOM 1451 C CA . ARG A 1 191 ? 29.195 34.146 149.865 1.00 50.12 191 ARG A CA 1
ATOM 1452 C C . ARG A 1 191 ? 30.612 34.184 149.305 1.00 51.99 191 ARG A C 1
ATOM 1453 O O . ARG A 1 191 ? 31.602 33.754 149.885 1.00 55.54 191 ARG A O 1
ATOM 1461 N N . SER A 1 192 ? 30.789 34.759 148.112 1.00 48.74 192 SER A N 1
ATOM 1462 C CA . SER A 1 192 ? 32.033 34.855 147.396 1.00 42.08 192 SER A CA 1
ATOM 1463 C C . SER A 1 192 ? 33.137 35.538 148.144 1.00 44.49 192 SER A C 1
ATOM 1464 O O . SER A 1 192 ? 34.336 35.386 147.799 1.00 49.77 192 SER A O 1
ATOM 1467 N N . MET A 1 193 ? 32.830 36.343 149.139 1.00 44.00 193 MET A N 1
ATOM 1468 C CA . MET A 1 193 ? 33.871 37.038 149.889 1.00 47.27 193 MET A CA 1
ATOM 1469 C C . MET A 1 193 ? 34.433 36.256 151.062 1.00 53.46 193 MET A C 1
ATOM 1470 O O . MET A 1 193 ? 35.506 36.656 151.523 1.00 52.78 193 MET A O 1
ATOM 1475 N N . LYS A 1 194 ? 33.795 35.188 151.510 1.00 61.05 194 LYS A N 1
ATOM 1476 C CA . LYS A 1 194 ? 34.266 34.346 152.604 1.00 66.76 194 LYS A CA 1
ATOM 1477 C C . LYS A 1 194 ? 35.641 33.744 152.294 1.00 73.58 194 LYS A C 1
ATOM 1478 O O . LYS A 1 194 ? 36.699 34.322 152.633 1.00 76.85 194 LYS A O 1
ATOM 1485 N N . MET B 1 1 ? 50.631 64.520 118.498 1.00 39.38 1 MET B N 1
ATOM 1486 C CA . MET B 1 1 ? 49.644 63.753 117.702 1.00 43.11 1 MET B CA 1
ATOM 1487 C C . MET B 1 1 ? 48.956 62.678 118.538 1.00 43.89 1 MET B C 1
ATOM 1488 O O . MET B 1 1 ? 49.512 61.918 119.325 1.00 48.34 1 MET B O 1
ATOM 1493 N N . LYS B 1 2 ? 47.640 62.657 118.423 1.00 45.12 2 LYS B N 1
ATOM 1494 C CA . LYS B 1 2 ? 46.827 61.657 119.154 1.00 45.38 2 LYS B CA 1
ATOM 1495 C C . LYS B 1 2 ? 46.984 60.377 118.345 1.00 44.44 2 LYS B C 1
ATOM 1496 O O . LYS B 1 2 ? 46.945 60.427 117.106 1.00 41.29 2 LYS B O 1
ATOM 1502 N N . ILE B 1 3 ? 47.275 59.238 118.973 1.00 39.98 3 ILE B N 1
ATOM 1503 C CA . ILE B 1 3 ? 47.467 58.006 118.234 1.00 32.33 3 ILE B CA 1
ATOM 1504 C C . ILE B 1 3 ? 46.257 57.080 118.283 1.00 31.01 3 ILE B C 1
ATOM 1505 O O . ILE B 1 3 ? 45.684 56.806 119.335 1.00 33.71 3 ILE B O 1
ATOM 1510 N N . GLY B 1 4 ? 45.977 56.456 117.158 1.00 28.21 4 GLY B N 1
ATOM 1511 C CA . GLY B 1 4 ? 44.917 55.496 116.990 1.00 21.41 4 GLY B CA 1
ATOM 1512 C C . GLY B 1 4 ? 45.482 54.267 116.290 1.00 32.61 4 GLY B C 1
ATOM 1513 O O . GLY B 1 4 ? 46.187 54.402 115.289 1.00 31.63 4 GLY B O 1
ATOM 1514 N N . ILE B 1 5 ? 45.165 53.079 116.838 1.00 29.41 5 ILE B N 1
ATOM 1515 C CA . ILE B 1 5 ? 45.684 51.882 116.164 1.00 29.37 5 ILE B CA 1
ATOM 1516 C C . ILE B 1 5 ? 44.537 51.268 115.406 1.00 33.36 5 ILE B C 1
ATOM 1517 O O . ILE B 1 5 ? 43.511 50.969 116.020 1.00 38.49 5 ILE B O 1
ATOM 1522 N N . VAL B 1 6 ? 44.676 51.113 114.125 1.00 32.00 6 VAL B N 1
ATOM 1523 C CA . VAL B 1 6 ? 43.667 50.531 113.272 1.00 30.39 6 VAL B CA 1
ATOM 1524 C C . VAL B 1 6 ? 44.042 49.083 112.975 1.00 31.59 6 VAL B C 1
ATOM 1525 O O . VAL B 1 6 ? 45.054 48.871 112.315 1.00 37.62 6 VAL B O 1
ATOM 1529 N N . THR B 1 7 ? 43.214 48.157 113.421 1.00 29.11 7 THR B N 1
ATOM 1530 C CA . THR B 1 7 ? 43.473 46.736 113.207 1.00 28.86 7 THR B CA 1
ATOM 1531 C C . THR B 1 7 ? 42.293 46.140 112.453 1.00 32.47 7 THR B C 1
ATOM 1532 O O . THR B 1 7 ? 41.236 46.733 112.448 1.00 32.89 7 THR B O 1
ATOM 1536 N N . GLY B 1 8 ? 42.512 45.003 111.830 1.00 37.59 8 GLY B N 1
ATOM 1537 C CA . GLY B 1 8 ? 41.440 44.377 111.040 1.00 36.35 8 GLY B CA 1
ATOM 1538 C C . GLY B 1 8 ? 41.942 42.973 110.710 1.00 44.18 8 GLY B C 1
ATOM 1539 O O . GLY B 1 8 ? 43.151 42.714 110.677 1.00 46.58 8 GLY B O 1
ATOM 1540 N N . ILE B 1 9 ? 41.003 42.055 110.522 1.00 50.46 9 ILE B N 1
ATOM 1541 C CA . ILE B 1 9 ? 41.481 40.705 110.144 1.00 54.80 9 ILE B CA 1
ATOM 1542 C C . ILE B 1 9 ? 41.554 40.793 108.618 1.00 59.00 9 ILE B C 1
ATOM 1543 O O . ILE B 1 9 ? 40.871 41.641 108.011 1.00 54.95 9 ILE B O 1
ATOM 1548 N N . PRO B 1 10 ? 42.418 39.983 108.046 1.00 62.88 10 PRO B N 1
ATOM 1549 C CA . PRO B 1 10 ? 42.642 39.963 106.607 1.00 62.87 10 PRO B CA 1
ATOM 1550 C C . PRO B 1 10 ? 41.347 39.915 105.842 1.00 62.36 10 PRO B C 1
ATOM 1551 O O . PRO B 1 10 ? 40.509 39.087 106.216 1.00 64.22 10 PRO B O 1
ATOM 1555 N N . GLY B 1 11 ? 41.148 40.778 104.842 1.00 58.88 11 GLY B N 1
ATOM 1556 C CA . GLY B 1 11 ? 39.889 40.681 104.107 1.00 56.44 11 GLY B CA 1
ATOM 1557 C C . GLY B 1 11 ? 38.859 41.680 104.529 1.00 63.20 11 GLY B C 1
ATOM 1558 O O . GLY B 1 11 ? 37.889 41.902 103.778 1.00 68.95 11 GLY B O 1
ATOM 1559 N N . VAL B 1 12 ? 39.008 42.327 105.699 1.00 61.71 12 VAL B N 1
ATOM 1560 C CA . VAL B 1 12 ? 38.005 43.303 106.116 1.00 56.58 12 VAL B CA 1
ATOM 1561 C C . VAL B 1 12 ? 38.040 44.543 105.225 1.00 53.37 12 VAL B C 1
ATOM 1562 O O . VAL B 1 12 ? 37.009 45.228 105.170 1.00 52.30 12 VAL B O 1
ATOM 1566 N N . GLY B 1 13 ? 39.173 44.861 104.591 1.00 49.38 13 GLY B N 1
ATOM 1567 C CA . GLY B 1 13 ? 39.196 46.091 103.775 1.00 44.70 13 GLY B CA 1
ATOM 1568 C C . GLY B 1 13 ? 39.920 47.193 104.518 1.00 44.76 13 GLY B C 1
ATOM 1569 O O . GLY B 1 13 ? 39.677 48.394 104.313 1.00 46.42 13 GLY B O 1
ATOM 1570 N N . LYS B 1 14 ? 40.839 46.766 105.409 1.00 42.11 14 LYS B N 1
ATOM 1571 C CA . LYS B 1 14 ? 41.571 47.793 106.161 1.00 41.34 14 LYS B CA 1
ATOM 1572 C C . LYS B 1 14 ? 42.328 48.728 105.234 1.00 44.23 14 LYS B C 1
ATOM 1573 O O . LYS B 1 14 ? 42.260 49.946 105.482 1.00 39.43 14 LYS B O 1
ATOM 1579 N N . SER B 1 15 ? 43.014 48.269 104.150 1.00 44.22 15 SER B N 1
ATOM 1580 C CA . SER B 1 15 ? 43.717 49.277 103.339 1.00 48.55 15 SER B CA 1
ATOM 1581 C C . SER B 1 15 ? 42.784 50.236 102.643 1.00 44.15 15 SER B C 1
ATOM 1582 O O . SER B 1 15 ? 43.042 51.450 102.629 1.00 47.39 15 SER B O 1
ATOM 1585 N N . THR B 1 16 ? 41.671 49.758 102.105 1.00 44.63 16 THR B N 1
ATOM 1586 C CA . THR B 1 16 ? 40.744 50.729 101.484 1.00 43.70 16 THR B CA 1
ATOM 1587 C C . THR B 1 16 ? 40.278 51.757 102.485 1.00 43.40 16 THR B C 1
ATOM 1588 O O . THR B 1 16 ? 40.291 52.953 102.217 1.00 47.03 16 THR B O 1
ATOM 1592 N N . VAL B 1 17 ? 39.866 51.348 103.691 1.00 43.14 17 VAL B N 1
ATOM 1593 C CA . VAL B 1 17 ? 39.392 52.305 104.692 1.00 39.84 17 VAL B CA 1
ATOM 1594 C C . VAL B 1 17 ? 40.471 53.292 105.063 1.00 41.10 17 VAL B C 1
ATOM 1595 O O . VAL B 1 17 ? 40.231 54.487 105.289 1.00 39.61 17 VAL B O 1
ATOM 1599 N N . LEU B 1 18 ? 41.714 52.839 105.263 1.00 40.50 18 LEU B N 1
ATOM 1600 C CA . LEU B 1 18 ? 42.826 53.727 105.631 1.00 44.95 18 LEU B CA 1
ATOM 1601 C C . LEU B 1 18 ? 43.056 54.775 104.538 1.00 42.74 18 LEU B C 1
ATOM 1602 O O . LEU B 1 18 ? 43.198 55.968 104.815 1.00 39.91 18 LEU B O 1
ATOM 1607 N N . ALA B 1 19 ? 43.052 54.336 103.276 1.00 43.59 19 ALA B N 1
ATOM 1608 C CA . ALA B 1 19 ? 43.137 55.242 102.118 1.00 45.28 19 ALA B CA 1
ATOM 1609 C C . ALA B 1 19 ? 42.051 56.299 102.256 1.00 44.31 19 ALA B C 1
ATOM 1610 O O . ALA B 1 19 ? 42.383 57.492 102.117 1.00 49.11 19 ALA B O 1
ATOM 1612 N N . LYS B 1 20 ? 40.825 55.909 102.635 1.00 44.85 20 LYS B N 1
ATOM 1613 C CA . LYS B 1 20 ? 39.729 56.874 102.843 1.00 47.31 20 LYS B CA 1
ATOM 1614 C C . LYS B 1 20 ? 39.901 57.801 104.016 1.00 43.71 20 LYS B C 1
ATOM 1615 O O . LYS B 1 20 ? 39.527 58.992 103.937 1.00 44.86 20 LYS B O 1
ATOM 1621 N N . VAL B 1 21 ? 40.488 57.306 105.115 1.00 42.48 21 VAL B N 1
ATOM 1622 C CA . VAL B 1 21 ? 40.783 58.179 106.263 1.00 42.14 21 VAL B CA 1
ATOM 1623 C C . VAL B 1 21 ? 41.786 59.263 105.872 1.00 42.21 21 VAL B C 1
ATOM 1624 O O . VAL B 1 21 ? 41.630 60.435 106.210 1.00 39.64 21 VAL B O 1
ATOM 1628 N N . LYS B 1 22 ? 42.831 58.903 105.129 1.00 46.36 22 LYS B N 1
ATOM 1629 C CA . LYS B 1 22 ? 43.845 59.905 104.720 1.00 53.83 22 LYS B CA 1
ATOM 1630 C C . LYS B 1 22 ? 43.222 60.961 103.810 1.00 51.64 22 LYS B C 1
ATOM 1631 O O . LYS B 1 22 ? 43.342 62.173 104.041 1.00 43.96 22 LYS B O 1
ATOM 1637 N N . GLU B 1 23 ? 42.510 60.479 102.793 1.00 50.45 23 GLU B N 1
ATOM 1638 C CA . GLU B 1 23 ? 41.802 61.336 101.841 1.00 53.47 23 GLU B CA 1
ATOM 1639 C C . GLU B 1 23 ? 40.900 62.314 102.559 1.00 54.93 23 GLU B C 1
ATOM 1640 O O . GLU B 1 23 ? 41.043 63.550 102.434 1.00 55.21 23 GLU B O 1
ATOM 1646 N N . ILE B 1 24 ? 40.003 61.829 103.444 1.00 53.14 24 ILE B N 1
ATOM 1647 C CA . ILE B 1 24 ? 39.174 62.771 104.198 1.00 49.65 24 ILE B CA 1
ATOM 1648 C C . ILE B 1 24 ? 39.950 63.705 105.074 1.00 51.13 24 ILE B C 1
ATOM 1649 O O . ILE B 1 24 ? 39.527 64.861 105.276 1.00 58.37 24 ILE B O 1
ATOM 1654 N N . LEU B 1 25 ? 41.069 63.301 105.691 1.00 55.96 25 LEU B N 1
ATOM 1655 C CA . LEU B 1 25 ? 41.748 64.252 106.591 1.00 52.72 25 LEU B CA 1
ATOM 1656 C C . LEU B 1 25 ? 42.497 65.284 105.782 1.00 49.70 25 LEU B C 1
ATOM 1657 O O . LEU B 1 25 ? 42.525 66.443 106.177 1.00 47.63 25 LEU B O 1
ATOM 1662 N N . ASP B 1 26 ? 43.094 64.923 104.674 1.00 50.39 26 ASP B N 1
ATOM 1663 C CA . ASP B 1 26 ? 43.809 65.884 103.828 1.00 57.60 26 ASP B CA 1
ATOM 1664 C C . ASP B 1 26 ? 42.864 66.967 103.315 1.00 61.51 26 ASP B C 1
ATOM 1665 O O . ASP B 1 26 ? 43.150 68.159 103.397 1.00 56.53 26 ASP B O 1
ATOM 1670 N N . ASN B 1 27 ? 41.693 66.499 102.822 1.00 62.84 27 ASN B N 1
ATOM 1671 C CA . ASN B 1 27 ? 40.665 67.432 102.367 1.00 63.16 27 ASN B CA 1
ATOM 1672 C C . ASN B 1 27 ? 40.266 68.359 103.499 1.00 63.65 27 ASN B C 1
ATOM 1673 O O . ASN B 1 27 ? 40.014 69.528 103.166 1.00 71.61 27 ASN B O 1
ATOM 1678 N N . GLN B 1 28 ? 40.244 67.996 104.770 1.00 61.22 28 GLN B N 1
ATOM 1679 C CA . GLN B 1 28 ? 39.911 68.982 105.813 1.00 61.73 28 GLN B CA 1
ATOM 1680 C C . GLN B 1 28 ? 41.161 69.742 106.285 1.00 57.75 28 GLN B C 1
ATOM 1681 O O . GLN B 1 28 ? 41.107 70.479 107.282 1.00 54.64 28 GLN B O 1
ATOM 1687 N N . GLY B 1 29 ? 42.274 69.526 105.593 1.00 53.64 29 GLY B N 1
ATOM 1688 C CA . GLY B 1 29 ? 43.559 70.074 105.918 1.00 60.47 29 GLY B CA 1
ATOM 1689 C C . GLY B 1 29 ? 43.954 69.758 107.355 1.00 69.11 29 GLY B C 1
ATOM 1690 O O . GLY B 1 29 ? 44.383 70.638 108.111 1.00 69.02 29 GLY B O 1
ATOM 1691 N N . ILE B 1 30 ? 43.759 68.497 107.784 1.00 69.41 30 ILE B N 1
ATOM 1692 C CA . ILE B 1 30 ? 44.093 68.122 109.166 1.00 64.61 30 ILE B CA 1
ATOM 1693 C C . ILE B 1 30 ? 45.353 67.238 109.147 1.00 58.34 30 ILE B C 1
ATOM 1694 O O . ILE B 1 30 ? 45.420 66.236 108.421 1.00 52.75 30 ILE B O 1
ATOM 1699 N N . ASN B 1 31 ? 46.332 67.634 109.955 1.00 53.05 31 ASN B N 1
ATOM 1700 C CA . ASN B 1 31 ? 47.593 66.905 109.998 1.00 52.40 31 ASN B CA 1
ATOM 1701 C C . ASN B 1 31 ? 47.428 65.440 110.384 1.00 50.77 31 ASN B C 1
ATOM 1702 O O . ASN B 1 31 ? 46.840 65.027 111.381 1.00 45.24 31 ASN B O 1
ATOM 1707 N N . ASN B 1 32 ? 47.978 64.556 109.555 1.00 42.53 32 ASN B N 1
ATOM 1708 C CA . ASN B 1 32 ? 47.915 63.158 109.710 1.00 41.34 32 ASN B CA 1
ATOM 1709 C C . ASN B 1 32 ? 49.018 62.363 109.041 1.00 42.12 32 ASN B C 1
ATOM 1710 O O . ASN B 1 32 ? 49.549 62.693 108.002 1.00 47.59 32 ASN B O 1
ATOM 1715 N N . LYS B 1 33 ? 49.343 61.245 109.687 1.00 43.53 33 LYS B N 1
ATOM 1716 C CA . LYS B 1 33 ? 50.367 60.317 109.210 1.00 45.36 33 LYS B CA 1
ATOM 1717 C C . LYS B 1 33 ? 49.810 58.893 109.345 1.00 43.04 33 LYS B C 1
ATOM 1718 O O . LYS B 1 33 ? 49.135 58.542 110.308 1.00 39.98 33 LYS B O 1
ATOM 1724 N N . ILE B 1 34 ? 50.041 58.025 108.375 1.00 39.77 34 ILE B N 1
ATOM 1725 C CA . ILE B 1 34 ? 49.564 56.671 108.472 1.00 40.41 34 ILE B CA 1
ATOM 1726 C C . ILE B 1 34 ? 50.779 55.732 108.365 1.00 40.27 34 ILE B C 1
ATOM 1727 O O . ILE B 1 34 ? 51.286 55.583 107.276 1.00 48.43 34 ILE B O 1
ATOM 1732 N N . ILE B 1 35 ? 51.158 55.115 109.457 1.00 37.46 35 ILE B N 1
ATOM 1733 C CA . ILE B 1 35 ? 52.282 54.235 109.552 1.00 37.29 35 ILE B CA 1
ATOM 1734 C C . ILE B 1 35 ? 51.954 52.760 109.573 1.00 35.61 35 ILE B C 1
ATOM 1735 O O . ILE B 1 35 ? 51.214 52.319 110.437 1.00 43.64 35 ILE B O 1
ATOM 1740 N N . ASN B 1 36 ? 52.512 52.004 108.660 1.00 36.31 36 ASN B N 1
ATOM 1741 C CA . ASN B 1 36 ? 52.387 50.560 108.585 1.00 37.36 36 ASN B CA 1
ATOM 1742 C C . ASN B 1 36 ? 53.389 49.953 109.580 1.00 42.58 36 ASN B C 1
ATOM 1743 O O . ASN B 1 36 ? 54.601 50.008 109.429 1.00 44.66 36 ASN B O 1
ATOM 1748 N N . TYR B 1 37 ? 52.920 49.393 110.687 1.00 43.82 37 TYR B N 1
ATOM 1749 C CA . TYR B 1 37 ? 53.780 48.868 111.722 1.00 39.99 37 TYR B CA 1
ATOM 1750 C C . TYR B 1 37 ? 54.850 47.898 111.211 1.00 39.05 37 TYR B C 1
ATOM 1751 O O . TYR B 1 37 ? 55.979 48.021 111.674 1.00 34.11 37 TYR B O 1
ATOM 1760 N N . GLY B 1 38 ? 54.553 46.979 110.336 1.00 34.98 38 GLY B N 1
ATOM 1761 C CA . GLY B 1 38 ? 55.482 46.015 109.814 1.00 40.57 38 GLY B CA 1
ATOM 1762 C C . GLY B 1 38 ? 56.596 46.724 109.025 1.00 47.51 38 GLY B C 1
ATOM 1763 O O . GLY B 1 38 ? 57.749 46.344 109.159 1.00 45.48 38 GLY B O 1
ATOM 1764 N N . ASP B 1 39 ? 56.259 47.734 108.231 1.00 42.96 39 ASP B N 1
ATOM 1765 C CA . ASP B 1 39 ? 57.184 48.491 107.445 1.00 38.36 39 ASP B CA 1
ATOM 1766 C C . ASP B 1 39 ? 58.114 49.302 108.336 1.00 39.32 39 ASP B C 1
ATOM 1767 O O . ASP B 1 39 ? 59.310 49.432 108.130 1.00 40.84 39 ASP B O 1
ATOM 1772 N N . PHE B 1 40 ? 57.614 49.881 109.387 1.00 37.48 40 PHE B N 1
ATOM 1773 C CA . PHE B 1 40 ? 58.402 50.679 110.309 1.00 39.66 40 PHE B CA 1
ATOM 1774 C C . PHE B 1 40 ? 59.314 49.796 111.161 1.00 43.38 40 PHE B C 1
ATOM 1775 O O . PHE B 1 40 ? 60.297 50.222 111.757 1.00 45.34 40 PHE B O 1
ATOM 1783 N N . MET B 1 41 ? 58.950 48.535 111.280 1.00 45.88 41 MET B N 1
ATOM 1784 C CA . MET B 1 41 ? 59.717 47.596 112.080 1.00 49.05 41 MET B CA 1
ATOM 1785 C C . MET B 1 41 ? 60.952 47.258 111.223 1.00 47.63 41 MET B C 1
ATOM 1786 O O . MET B 1 41 ? 62.057 47.332 111.729 1.00 43.77 41 MET B O 1
ATOM 1791 N N . LEU B 1 42 ? 60.716 46.976 109.953 1.00 43.67 42 LEU B N 1
ATOM 1792 C CA . LEU B 1 42 ? 61.737 46.701 108.992 1.00 49.47 42 LEU B CA 1
ATOM 1793 C C . LEU B 1 42 ? 62.697 47.901 108.893 1.00 48.42 42 LEU B C 1
ATOM 1794 O O . LEU B 1 42 ? 63.912 47.754 108.964 1.00 46.84 42 LEU B O 1
ATOM 1799 N N . ALA B 1 43 ? 62.165 49.087 108.831 1.00 44.53 43 ALA B N 1
ATOM 1800 C CA . ALA B 1 43 ? 62.934 50.311 108.795 1.00 48.23 43 ALA B CA 1
ATOM 1801 C C . ALA B 1 43 ? 63.804 50.425 110.047 1.00 50.96 43 ALA B C 1
ATOM 1802 O O . ALA B 1 43 ? 64.916 50.918 110.043 1.00 51.85 43 ALA B O 1
ATOM 1804 N N . THR B 1 44 ? 63.232 50.003 111.163 1.00 54.02 44 THR B N 1
ATOM 1805 C CA . THR B 1 44 ? 63.909 50.056 112.449 1.00 52.94 44 THR B CA 1
ATOM 1806 C C . THR B 1 44 ? 65.025 49.032 112.471 1.00 52.63 44 THR B C 1
ATOM 1807 O O . THR B 1 44 ? 66.093 49.349 112.936 1.00 55.00 44 THR B O 1
ATOM 1811 N N . ALA B 1 45 ? 64.794 47.866 111.939 1.00 53.24 45 ALA B N 1
ATOM 1812 C CA . ALA B 1 45 ? 65.718 46.780 111.804 1.00 57.48 45 ALA B CA 1
ATOM 1813 C C . ALA B 1 45 ? 66.911 47.233 110.943 1.00 63.75 45 ALA B C 1
ATOM 1814 O O . ALA B 1 45 ? 68.062 46.952 111.253 1.00 65.48 45 ALA B O 1
ATOM 1816 N N . LEU B 1 46 ? 66.649 47.957 109.869 1.00 64.70 46 LEU B N 1
ATOM 1817 C CA . LEU B 1 46 ? 67.694 48.449 108.998 1.00 62.93 46 LEU B CA 1
ATOM 1818 C C . LEU B 1 46 ? 68.534 49.477 109.734 1.00 66.11 46 LEU B C 1
ATOM 1819 O O . LEU B 1 46 ? 69.743 49.316 109.826 1.00 69.26 46 LEU B O 1
ATOM 1824 N N . LYS B 1 47 ? 67.916 50.490 110.311 1.00 68.52 47 LYS B N 1
ATOM 1825 C CA . LYS B 1 47 ? 68.659 51.494 111.041 1.00 73.11 47 LYS B CA 1
ATOM 1826 C C . LYS B 1 47 ? 69.463 50.942 112.205 1.00 77.49 47 LYS B C 1
ATOM 1827 O O . LYS B 1 47 ? 70.526 51.504 112.505 1.00 84.30 47 LYS B O 1
ATOM 1833 N N . LEU B 1 48 ? 69.063 49.921 112.928 1.00 78.87 48 LEU B N 1
ATOM 1834 C CA . LEU B 1 48 ? 69.806 49.418 114.068 1.00 80.10 48 LEU B CA 1
ATOM 1835 C C . LEU B 1 48 ? 70.550 48.126 113.824 1.00 80.17 48 LEU B C 1
ATOM 1836 O O . LEU B 1 48 ? 70.839 47.371 114.764 1.00 82.67 48 LEU B O 1
ATOM 1841 N N . GLY B 1 49 ? 70.905 47.783 112.597 1.00 80.02 49 GLY B N 1
ATOM 1842 C CA . GLY B 1 49 ? 71.621 46.588 112.283 1.00 80.57 49 GLY B CA 1
ATOM 1843 C C . GLY B 1 49 ? 70.926 45.267 112.263 1.00 83.24 49 GLY B C 1
ATOM 1844 O O . GLY B 1 49 ? 71.243 44.462 111.350 1.00 87.41 49 GLY B O 1
ATOM 1845 N N . TYR B 1 50 ? 69.998 44.916 113.144 1.00 80.92 50 TYR B N 1
ATOM 1846 C CA . TYR B 1 50 ? 69.324 43.657 113.190 1.00 79.00 50 TYR B CA 1
ATOM 1847 C C . TYR B 1 50 ? 69.109 42.900 111.884 1.00 76.03 50 TYR B C 1
ATOM 1848 O O . TYR B 1 50 ? 69.179 41.669 111.966 1.00 76.87 50 TYR B O 1
ATOM 1857 N N . ALA B 1 51 ? 68.772 43.499 110.764 1.00 73.89 51 ALA B N 1
ATOM 1858 C CA . ALA B 1 51 ? 68.523 42.745 109.540 1.00 74.11 51 ALA B CA 1
ATOM 1859 C C . ALA B 1 51 ? 68.476 43.659 108.325 1.00 74.91 51 ALA B C 1
ATOM 1860 O O . ALA B 1 51 ? 68.367 44.865 108.483 1.00 74.92 51 ALA B O 1
ATOM 1862 N N . LYS B 1 52 ? 68.592 43.124 107.116 1.00 76.60 52 LYS B N 1
ATOM 1863 C CA . LYS B 1 52 ? 68.607 43.876 105.884 1.00 78.31 52 LYS B CA 1
ATOM 1864 C C . LYS B 1 52 ? 67.457 43.599 104.941 1.00 80.05 52 LYS B C 1
ATOM 1865 O O . LYS B 1 52 ? 67.501 44.019 103.775 1.00 81.96 52 LYS B O 1
ATOM 1871 N N . ASP B 1 53 ? 66.419 42.898 105.351 1.00 81.58 53 ASP B N 1
ATOM 1872 C CA . ASP B 1 53 ? 65.259 42.581 104.510 1.00 81.06 53 ASP B CA 1
ATOM 1873 C C . ASP B 1 53 ? 64.268 41.796 105.370 1.00 78.22 53 ASP B C 1
ATOM 1874 O O . ASP B 1 53 ? 64.669 41.429 106.472 1.00 73.41 53 ASP B O 1
ATOM 1879 N N . ARG B 1 54 ? 63.052 41.556 104.926 1.00 79.30 54 ARG B N 1
ATOM 1880 C CA . ARG B 1 54 ? 62.059 40.871 105.721 1.00 81.33 54 ARG B CA 1
ATOM 1881 C C . ARG B 1 54 ? 62.383 39.446 106.112 1.00 85.03 54 ARG B C 1
ATOM 1882 O O . ARG B 1 54 ? 62.344 39.091 107.299 1.00 85.43 54 ARG B O 1
ATOM 1890 N N . ASP B 1 55 ? 62.674 38.604 105.119 1.00 86.27 55 ASP B N 1
ATOM 1891 C CA . ASP B 1 55 ? 62.979 37.198 105.419 1.00 86.64 55 ASP B CA 1
ATOM 1892 C C . ASP B 1 55 ? 64.046 37.147 106.491 1.00 84.38 55 ASP B C 1
ATOM 1893 O O . ASP B 1 55 ? 63.896 36.449 107.494 1.00 84.87 55 ASP B O 1
ATOM 1898 N N . GLU B 1 56 ? 65.093 37.946 106.326 1.00 80.48 56 GLU B N 1
ATOM 1899 C CA . GLU B 1 56 ? 66.131 38.070 107.333 1.00 80.59 56 GLU B CA 1
ATOM 1900 C C . GLU B 1 56 ? 65.526 38.439 108.688 1.00 77.74 56 GLU B C 1
ATOM 1901 O O . GLU B 1 56 ? 65.861 37.844 109.713 1.00 75.96 56 GLU B O 1
ATOM 1907 N N . MET B 1 57 ? 64.634 39.424 108.738 1.00 76.86 57 MET B N 1
ATOM 1908 C CA . MET B 1 57 ? 63.997 39.901 109.943 1.00 78.36 57 MET B CA 1
ATOM 1909 C C . MET B 1 57 ? 63.085 38.872 110.620 1.00 79.90 57 MET B C 1
ATOM 1910 O O . MET B 1 57 ? 63.019 38.794 111.841 1.00 76.89 57 MET B O 1
ATOM 1915 N N . ARG B 1 58 ? 62.371 38.111 109.805 1.00 82.38 58 ARG B N 1
ATOM 1916 C CA . ARG B 1 58 ? 61.450 37.091 110.238 1.00 84.71 58 ARG B CA 1
ATOM 1917 C C . ARG B 1 58 ? 62.108 35.867 110.834 1.00 85.88 58 ARG B C 1
ATOM 1918 O O . ARG B 1 58 ? 61.563 35.237 111.753 1.00 85.03 58 ARG B O 1
ATOM 1926 N N . LYS B 1 59 ? 63.293 35.516 110.355 1.00 85.32 59 LYS B N 1
ATOM 1927 C CA . LYS B 1 59 ? 64.072 34.374 110.839 1.00 83.77 59 LYS B CA 1
ATOM 1928 C C . LYS B 1 59 ? 65.015 34.885 111.931 1.00 82.35 59 LYS B C 1
ATOM 1929 O O . LYS B 1 59 ? 66.232 34.653 111.904 1.00 84.00 59 LYS B O 1
ATOM 1935 N N . LEU B 1 60 ? 64.491 35.634 112.895 1.00 77.75 60 LEU B N 1
ATOM 1936 C CA . LEU B 1 60 ? 65.380 36.220 113.913 1.00 76.15 60 LEU B CA 1
ATOM 1937 C C . LEU B 1 60 ? 65.093 35.647 115.273 1.00 77.85 60 LEU B C 1
ATOM 1938 O O . LEU B 1 60 ? 63.942 35.260 115.540 1.00 80.67 60 LEU B O 1
ATOM 1943 N N . SER B 1 61 ? 66.078 35.573 116.153 1.00 78.06 61 SER B N 1
ATOM 1944 C CA . SER B 1 61 ? 65.881 35.047 117.503 1.00 78.12 61 SER B CA 1
ATOM 1945 C C . SER B 1 61 ? 64.747 35.728 118.257 1.00 79.97 61 SER B C 1
ATOM 1946 O O . SER B 1 61 ? 64.697 36.963 118.345 1.00 80.10 61 SER B O 1
ATOM 1949 N N . VAL B 1 62 ? 63.892 34.967 118.918 1.00 80.40 62 VAL B N 1
ATOM 1950 C CA . VAL B 1 62 ? 62.812 35.512 119.739 1.00 78.88 62 VAL B CA 1
ATOM 1951 C C . VAL B 1 62 ? 63.257 36.649 120.638 1.00 75.43 62 VAL B C 1
ATOM 1952 O O . VAL B 1 62 ? 62.495 37.629 120.758 1.00 75.80 62 VAL B O 1
ATOM 1956 N N . GLU B 1 63 ? 64.411 36.646 121.280 1.00 74.35 63 GLU B N 1
ATOM 1957 C CA . GLU B 1 63 ? 64.863 37.723 122.145 1.00 78.64 63 GLU B CA 1
ATOM 1958 C C . GLU B 1 63 ? 65.188 38.979 121.326 1.00 76.44 63 GLU B C 1
ATOM 1959 O O . GLU B 1 63 ? 65.100 40.099 121.822 1.00 74.12 63 GLU B O 1
ATOM 1965 N N . LYS B 1 64 ? 65.610 38.786 120.080 1.00 75.30 64 LYS B N 1
ATOM 1966 C CA . LYS B 1 64 ? 65.931 39.910 119.209 1.00 75.15 64 LYS B CA 1
ATOM 1967 C C . LYS B 1 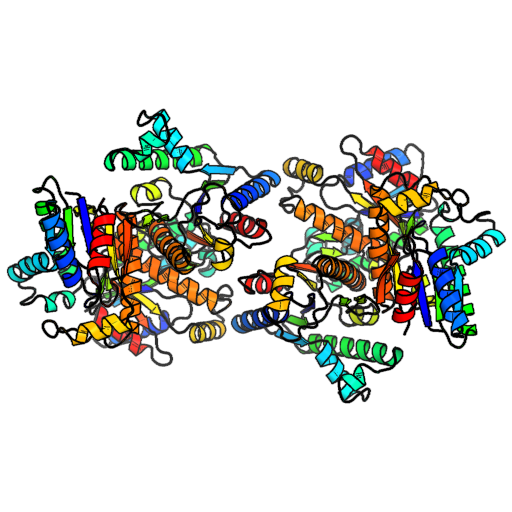64 ? 64.639 40.581 118.722 1.00 70.91 64 LYS B C 1
ATOM 1968 O O . LYS B 1 64 ? 64.515 41.802 118.756 1.00 66.64 64 LYS B O 1
ATOM 1974 N N . GLN B 1 65 ? 63.677 39.780 118.302 1.00 65.13 65 GLN B N 1
ATOM 1975 C CA . GLN B 1 65 ? 62.377 40.222 117.865 1.00 64.22 65 GLN B CA 1
ATOM 1976 C C . GLN B 1 65 ? 61.730 41.092 118.948 1.00 62.96 65 GLN B C 1
ATOM 1977 O O . GLN B 1 65 ? 61.274 42.188 118.667 1.00 63.24 65 GLN B O 1
ATOM 1983 N N . LYS B 1 66 ? 61.722 40.589 120.176 1.00 60.86 66 LYS B N 1
ATOM 1984 C CA . LYS B 1 66 ? 61.122 41.365 121.269 1.00 60.23 66 LYS B CA 1
ATOM 1985 C C . LYS B 1 66 ? 61.822 42.693 121.419 1.00 60.02 66 LYS B C 1
ATOM 1986 O O . LYS B 1 66 ? 61.220 43.701 121.786 1.00 62.91 66 LYS B O 1
ATOM 1992 N N . LYS B 1 67 ? 63.113 42.787 121.145 1.00 61.62 67 LYS B N 1
ATOM 1993 C CA . LYS B 1 67 ? 63.788 44.087 121.303 1.00 62.09 67 LYS B CA 1
ATOM 1994 C C . LYS B 1 67 ? 63.365 45.026 120.202 1.00 56.23 67 LYS B C 1
ATOM 1995 O O . LYS B 1 67 ? 63.030 46.200 120.333 1.00 57.59 67 LYS B O 1
ATOM 2001 N N . LEU B 1 68 ? 63.370 44.495 118.995 1.00 50.39 68 LEU B N 1
ATOM 2002 C CA . LEU B 1 68 ? 63.009 45.200 117.784 1.00 49.65 68 LEU B CA 1
ATOM 2003 C C . LEU B 1 68 ? 61.587 45.745 117.855 1.00 51.88 68 LEU B C 1
ATOM 2004 O O . LEU B 1 68 ? 61.332 46.858 117.390 1.00 46.35 68 LEU B O 1
ATOM 2009 N N . GLN B 1 69 ? 60.649 44.957 118.434 1.00 49.69 69 GLN B N 1
ATOM 2010 C CA . GLN B 1 69 ? 59.281 45.444 118.553 1.00 45.94 69 GLN B CA 1
ATOM 2011 C C . GLN B 1 69 ? 59.238 46.601 119.530 1.00 42.95 69 GLN B C 1
ATOM 2012 O O . GLN B 1 69 ? 58.547 47.582 119.275 1.00 46.47 69 GLN B O 1
ATOM 2018 N N . ILE B 1 70 ? 60.015 46.512 120.588 1.00 42.91 70 ILE B N 1
ATOM 2019 C CA . ILE B 1 70 ? 60.087 47.598 121.550 1.00 40.41 70 ILE B CA 1
ATOM 2020 C C . ILE B 1 70 ? 60.651 48.862 120.970 1.00 44.65 70 ILE B C 1
ATOM 2021 O O . ILE B 1 70 ? 60.181 49.958 121.285 1.00 44.14 70 ILE B O 1
ATOM 2026 N N . ASP B 1 71 ? 61.698 48.724 120.142 1.00 49.96 71 ASP B N 1
ATOM 2027 C CA . ASP B 1 71 ? 62.323 49.924 119.562 1.00 49.09 71 ASP B CA 1
ATOM 2028 C C . ASP B 1 71 ? 61.431 50.600 118.548 1.00 46.04 71 ASP B C 1
ATOM 2029 O O . ASP B 1 71 ? 61.275 51.832 118.505 1.00 46.78 71 ASP B O 1
ATOM 2034 N N . ALA B 1 72 ? 60.775 49.795 117.728 1.00 38.80 72 ALA B N 1
ATOM 2035 C CA . ALA B 1 72 ? 59.802 50.301 116.740 1.00 42.06 72 ALA B CA 1
ATOM 2036 C C . ALA B 1 72 ? 58.697 51.037 117.486 1.00 40.77 72 ALA B C 1
ATOM 2037 O O . ALA B 1 72 ? 58.327 52.205 117.264 1.00 39.64 72 ALA B O 1
ATOM 2039 N N . ALA B 1 73 ? 58.178 50.356 118.517 1.00 37.16 73 ALA B N 1
ATOM 2040 C CA . ALA B 1 73 ? 57.158 50.976 119.373 1.00 36.96 73 ALA B CA 1
ATOM 2041 C C . ALA B 1 73 ? 57.664 52.293 119.913 1.00 39.01 73 ALA B C 1
ATOM 2042 O O . ALA B 1 73 ? 56.965 53.300 119.821 1.00 44.38 73 ALA B O 1
ATOM 2044 N N . LYS B 1 74 ? 58.877 52.385 120.460 1.00 44.71 74 LYS B N 1
ATOM 2045 C CA . LYS B 1 74 ? 59.406 53.646 120.963 1.00 47.47 74 LYS B CA 1
ATOM 2046 C C . LYS B 1 74 ? 59.499 54.673 119.836 1.00 45.19 74 LYS B C 1
ATOM 2047 O O . LYS B 1 74 ? 59.113 55.834 120.050 1.00 42.96 74 LYS B O 1
ATOM 2053 N N . GLY B 1 75 ? 59.959 54.223 118.667 1.00 40.20 75 GLY B N 1
ATOM 2054 C CA . GLY B 1 75 ? 60.085 55.077 117.484 1.00 43.08 75 GLY B CA 1
ATOM 2055 C C . GLY B 1 75 ? 58.777 55.711 117.047 1.00 47.93 75 GLY B C 1
ATOM 2056 O O . GLY B 1 75 ? 58.676 56.931 116.849 1.00 49.21 75 GLY B O 1
ATOM 2057 N N . ILE B 1 76 ? 57.736 54.858 116.931 1.00 46.63 76 ILE B N 1
ATOM 2058 C CA . ILE B 1 76 ? 56.416 55.372 116.583 1.00 39.42 76 ILE B CA 1
ATOM 2059 C C . ILE B 1 76 ? 55.985 56.387 117.608 1.00 38.87 76 ILE B C 1
ATOM 2060 O O . ILE B 1 76 ? 55.496 57.501 117.255 1.00 41.44 76 ILE B O 1
ATOM 2065 N N . ALA B 1 77 ? 56.141 56.134 118.914 1.00 35.89 77 ALA B N 1
ATOM 2066 C CA . ALA B 1 77 ? 55.746 57.181 119.883 1.00 42.87 77 ALA B CA 1
ATOM 2067 C C . ALA B 1 77 ? 56.486 58.512 119.699 1.00 46.26 77 ALA B C 1
ATOM 2068 O O . ALA B 1 77 ? 55.974 59.547 120.097 1.00 46.09 77 ALA B O 1
ATOM 2070 N N . GLU B 1 78 ? 57.713 58.469 119.187 1.00 51.24 78 GLU B N 1
ATOM 2071 C CA . GLU B 1 78 ? 58.512 59.658 118.942 1.00 56.41 78 GLU B CA 1
ATOM 2072 C C . GLU B 1 78 ? 57.871 60.430 117.779 1.00 54.06 78 GLU B C 1
ATOM 2073 O O . GLU B 1 78 ? 57.519 61.595 117.931 1.00 53.62 78 GLU B O 1
ATOM 2079 N N . GLU B 1 79 ? 57.663 59.737 116.660 1.00 48.86 79 GLU B N 1
ATOM 2080 C CA . GLU B 1 79 ? 56.980 60.262 115.485 1.00 43.17 79 GLU B CA 1
ATOM 2081 C C . GLU B 1 79 ? 55.735 61.009 115.947 1.00 48.38 79 GLU B C 1
ATOM 2082 O O . GLU B 1 79 ? 55.497 62.119 115.527 1.00 55.84 79 GLU B O 1
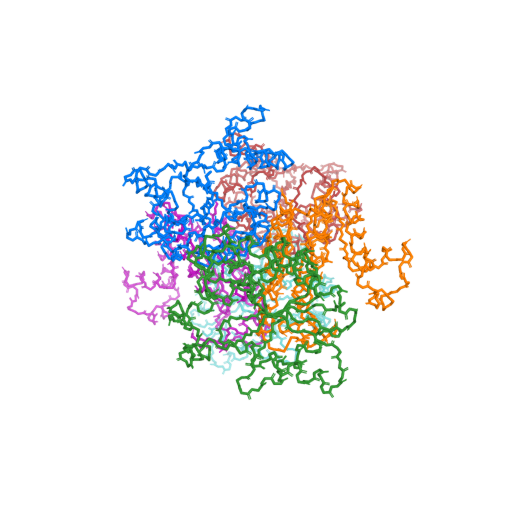ATOM 2088 N N . ALA B 1 80 ? 54.947 60.394 116.831 1.00 49.59 80 ALA B N 1
ATOM 2089 C CA . ALA B 1 80 ? 53.767 61.063 117.312 1.00 48.57 80 ALA B CA 1
ATOM 2090 C C . ALA B 1 80 ? 54.076 62.311 118.109 1.00 53.14 80 ALA B C 1
ATOM 2091 O O . ALA B 1 80 ? 53.328 63.297 117.997 1.00 56.03 80 ALA B O 1
ATOM 2093 N N . ARG B 1 81 ? 55.082 62.336 118.964 1.00 57.95 81 ARG B N 1
ATOM 2094 C CA . ARG B 1 81 ? 55.429 63.503 119.770 1.00 61.67 81 ARG B CA 1
ATOM 2095 C C . ARG B 1 81 ? 56.007 64.639 118.916 1.00 63.38 81 ARG B C 1
ATOM 2096 O O . ARG B 1 81 ? 55.774 65.796 119.216 1.00 67.22 81 ARG B O 1
ATOM 2104 N N . ALA B 1 82 ? 56.731 64.362 117.859 1.00 61.02 82 ALA B N 1
ATOM 2105 C CA . ALA B 1 82 ? 57.362 65.226 116.930 1.00 63.98 82 ALA B CA 1
ATOM 2106 C C . ALA B 1 82 ? 56.471 65.879 115.883 1.00 68.94 82 ALA B C 1
ATOM 2107 O O . ALA B 1 82 ? 56.775 66.992 115.432 1.00 72.23 82 ALA B O 1
ATOM 2109 N N . GLY B 1 83 ? 55.397 65.226 115.467 1.00 69.07 83 GLY B N 1
ATOM 2110 C CA . GLY B 1 83 ? 54.459 65.689 114.471 1.00 65.51 83 GLY B CA 1
ATOM 2111 C C . GLY B 1 83 ? 53.509 66.774 114.955 1.00 67.04 83 GLY B C 1
ATOM 2112 O O . GLY B 1 83 ? 52.723 67.303 114.157 1.00 71.29 83 GLY B O 1
ATOM 2113 N N . GLY B 1 84 ? 53.538 67.104 116.236 1.00 66.72 84 GLY B N 1
ATOM 2114 C CA . GLY B 1 84 ? 52.719 68.129 116.824 1.00 69.12 84 GLY B CA 1
ATOM 2115 C C . GLY B 1 84 ? 51.242 67.837 116.754 1.00 73.96 84 GLY B C 1
ATOM 2116 O O . GLY B 1 84 ? 50.803 66.733 117.112 1.00 80.71 84 GLY B O 1
ATOM 2117 N N . GLU B 1 85 ? 50.433 68.803 116.323 1.00 73.17 85 GLU B N 1
ATOM 2118 C CA . GLU B 1 85 ? 49.000 68.589 116.247 1.00 70.82 85 GLU B CA 1
ATOM 2119 C C . GLU B 1 85 ? 48.702 67.655 115.066 1.00 66.58 85 GLU B C 1
ATOM 2120 O O . GLU B 1 85 ? 49.338 67.653 114.026 1.00 64.85 85 GLU B O 1
ATOM 2126 N N . GLY B 1 86 ? 47.664 66.857 115.302 1.00 62.01 86 GLY B N 1
ATOM 2127 C CA . GLY B 1 86 ? 47.195 65.918 114.324 1.00 55.75 86 GLY B CA 1
ATOM 2128 C C . GLY B 1 86 ? 46.829 64.571 114.920 1.00 52.48 86 GLY B C 1
ATOM 2129 O O . GLY B 1 86 ? 46.574 64.330 116.097 1.00 49.58 86 GLY B O 1
ATOM 2130 N N . TYR B 1 87 ? 46.731 63.627 113.994 1.00 46.57 87 TYR B N 1
ATOM 2131 C CA . TYR B 1 87 ? 46.326 62.287 114.196 1.00 42.84 87 TYR B CA 1
ATOM 2132 C C . TYR B 1 87 ? 47.312 61.357 113.522 1.00 42.98 87 TYR B C 1
ATOM 2133 O O . TYR B 1 87 ? 47.537 61.485 112.329 1.00 41.81 87 TYR B O 1
ATOM 2142 N N . LEU B 1 88 ? 47.840 60.430 114.342 1.00 42.03 88 LEU B N 1
ATOM 2143 C CA . LEU B 1 88 ? 48.763 59.425 113.769 1.00 38.39 88 LEU B CA 1
ATOM 2144 C C . LEU B 1 88 ? 48.061 58.072 113.882 1.00 39.74 88 LEU B C 1
ATOM 2145 O O . LEU B 1 88 ? 47.593 57.661 114.959 1.00 44.72 88 LEU B O 1
ATOM 2150 N N . PHE B 1 89 ? 47.918 57.335 112.809 1.00 29.39 89 PHE B N 1
ATOM 2151 C CA . PHE B 1 89 ? 47.265 56.083 112.797 1.00 31.97 89 PHE B CA 1
ATOM 2152 C C . PHE B 1 89 ? 48.300 54.987 112.535 1.00 36.62 89 PHE B C 1
ATOM 2153 O O . PHE B 1 89 ? 49.068 55.175 111.607 1.00 34.97 89 PHE B O 1
ATOM 2161 N N . ILE B 1 90 ? 48.224 53.897 113.330 1.00 34.01 90 ILE B N 1
ATOM 2162 C CA . ILE B 1 90 ? 49.089 52.784 113.080 1.00 29.18 90 ILE B CA 1
ATOM 2163 C C . ILE B 1 90 ? 48.290 51.657 112.440 1.00 29.29 90 ILE B C 1
ATOM 2164 O O . ILE B 1 90 ? 47.323 51.167 113.005 1.00 34.61 90 ILE B O 1
ATOM 2169 N N . ASP B 1 91 ? 48.774 51.150 111.331 1.00 32.40 91 ASP B N 1
ATOM 2170 C CA . ASP B 1 91 ? 48.165 50.021 110.648 1.00 30.00 91 ASP B CA 1
ATOM 2171 C C . ASP B 1 91 ? 48.877 48.759 111.103 1.00 32.49 91 ASP B C 1
ATOM 2172 O O . ASP B 1 91 ? 50.006 48.493 110.704 1.00 35.69 91 ASP B O 1
ATOM 2177 N N . THR B 1 92 ? 48.216 47.986 111.955 1.00 33.41 92 THR B N 1
ATOM 2178 C CA . THR B 1 92 ? 48.731 46.740 112.473 1.00 30.56 92 THR B CA 1
ATOM 2179 C C . THR B 1 92 ? 47.606 45.765 112.751 1.00 33.88 92 THR B C 1
ATOM 2180 O O . THR B 1 92 ? 46.502 46.016 112.240 1.00 40.68 92 THR B O 1
ATOM 2184 N N . HIS B 1 93 ? 47.860 44.664 113.422 1.00 31.88 93 HIS B N 1
ATOM 2185 C CA . HIS B 1 93 ? 47.003 43.555 113.681 1.00 30.84 93 HIS B CA 1
ATOM 2186 C C . HIS B 1 93 ? 46.693 43.407 115.151 1.00 31.50 93 HIS B C 1
ATOM 2187 O O . HIS B 1 93 ? 47.564 43.683 115.977 1.00 34.92 93 HIS B O 1
ATOM 2194 N N . ALA B 1 94 ? 45.495 42.968 115.517 1.00 29.64 94 ALA B N 1
ATOM 2195 C CA . ALA B 1 94 ? 45.228 42.788 116.968 1.00 31.40 94 ALA B CA 1
ATOM 2196 C C . ALA B 1 94 ? 45.792 41.393 117.258 1.00 30.02 94 ALA B C 1
ATOM 2197 O O . ALA B 1 94 ? 46.476 41.195 118.242 1.00 30.47 94 ALA B O 1
ATOM 2199 N N . VAL B 1 95 ? 45.483 40.495 116.313 1.00 28.81 95 VAL B N 1
ATOM 2200 C CA . VAL B 1 95 ? 46.029 39.146 116.347 1.00 35.32 95 VAL B CA 1
ATOM 2201 C C . VAL B 1 95 ? 46.436 38.780 114.893 1.00 37.07 95 VAL B C 1
ATOM 2202 O O . VAL B 1 95 ? 45.773 39.287 113.987 1.00 38.66 95 VAL B O 1
ATOM 2206 N N . ILE B 1 96 ? 47.476 37.993 114.742 1.00 40.14 96 ILE B N 1
ATOM 2207 C CA . ILE B 1 96 ? 47.956 37.500 113.450 1.00 43.76 96 ILE B CA 1
ATOM 2208 C C . ILE B 1 96 ? 47.670 36.002 113.416 1.00 42.98 96 ILE B C 1
ATOM 2209 O O . ILE B 1 96 ? 48.190 35.347 114.347 1.00 42.18 96 ILE B O 1
ATOM 2214 N N . ARG B 1 97 ? 46.858 35.424 112.552 1.00 46.88 97 ARG B N 1
ATOM 2215 C CA . ARG B 1 97 ? 46.654 33.981 112.599 1.00 49.08 97 ARG B CA 1
ATOM 2216 C C . ARG B 1 97 ? 47.912 33.273 112.038 1.00 48.64 97 ARG B C 1
ATOM 2217 O O . ARG B 1 97 ? 48.280 33.511 110.912 1.00 50.99 97 ARG B O 1
ATOM 2225 N N . THR B 1 98 ? 48.482 32.407 112.856 1.00 50.16 98 THR B N 1
ATOM 2226 C CA . THR B 1 98 ? 49.623 31.635 112.372 1.00 51.61 98 THR B CA 1
ATOM 2227 C C . THR B 1 98 ? 49.267 30.154 112.579 1.00 54.52 98 THR B C 1
ATOM 2228 O O . THR B 1 98 ? 48.380 29.776 113.335 1.00 53.50 98 THR B O 1
ATOM 2232 N N . PRO B 1 99 ? 49.998 29.297 111.909 1.00 60.17 99 PRO B N 1
ATOM 2233 C CA . PRO B 1 99 ? 49.795 27.838 112.031 1.00 60.13 99 PRO B CA 1
ATOM 2234 C C . PRO B 1 99 ? 50.041 27.423 113.472 1.00 56.42 99 PRO B C 1
ATOM 2235 O O . PRO B 1 99 ? 49.310 26.604 114.040 1.00 53.78 99 PRO B O 1
ATOM 2239 N N . SER B 1 100 ? 51.006 28.040 114.142 1.00 53.83 100 SER B N 1
ATOM 2240 C CA . SER B 1 100 ? 51.300 27.876 115.560 1.00 49.64 100 SER B CA 1
ATOM 2241 C C . SER B 1 100 ? 50.289 28.564 116.486 1.00 49.91 100 SER B C 1
ATOM 2242 O O . SER B 1 100 ? 50.311 28.488 117.737 1.00 49.46 100 SER B O 1
ATOM 2245 N N . GLY B 1 101 ? 49.249 29.218 115.977 1.00 46.61 101 GLY B N 1
ATOM 2246 C CA . GLY B 1 101 ? 48.169 29.833 116.711 1.00 44.41 101 GLY B CA 1
ATOM 2247 C C . GLY B 1 101 ? 48.062 31.344 116.567 1.00 41.55 101 GLY B C 1
ATOM 2248 O O . GLY B 1 101 ? 48.764 31.944 115.752 1.00 41.60 101 GLY B O 1
ATOM 2249 N N . TYR B 1 102 ? 47.186 31.975 117.346 1.00 39.47 102 TYR B N 1
ATOM 2250 C CA . TYR B 1 102 ? 47.014 33.425 117.319 1.00 34.23 102 TYR B CA 1
ATOM 2251 C C . TYR B 1 102 ? 48.146 34.160 118.023 1.00 33.92 102 TYR B C 1
ATOM 2252 O O . TYR B 1 102 ? 48.382 33.947 119.207 1.00 37.71 102 TYR B O 1
ATOM 2261 N N . LEU B 1 103 ? 48.793 35.087 117.346 1.00 37.41 103 LEU B N 1
ATOM 2262 C CA . LEU B 1 103 ? 49.864 35.869 117.973 1.00 37.49 103 LEU B CA 1
ATOM 2263 C C . LEU B 1 103 ? 49.360 37.290 118.176 1.00 40.08 103 LEU B C 1
ATOM 2264 O O . LEU B 1 103 ? 48.886 37.935 117.242 1.00 44.92 103 LEU B O 1
ATOM 2269 N N . PRO B 1 104 ? 49.326 37.748 119.408 1.00 41.82 104 PRO B N 1
ATOM 2270 C CA . PRO B 1 104 ? 48.866 39.107 119.668 1.00 39.34 104 PRO B CA 1
ATOM 2271 C C . PRO B 1 104 ? 49.803 40.079 118.956 1.00 36.71 104 PRO B C 1
ATOM 2272 O O . PRO B 1 104 ? 51.021 39.952 119.082 1.00 38.53 104 PRO B O 1
ATOM 2276 N N . GLY B 1 105 ? 49.244 41.058 118.270 1.00 35.20 105 GLY B N 1
ATOM 2277 C CA . GLY B 1 105 ? 49.974 42.117 117.602 1.00 29.08 105 GLY B CA 1
ATOM 2278 C C . GLY B 1 105 ? 50.339 43.225 118.556 1.00 33.80 105 GLY B C 1
ATOM 2279 O O . GLY B 1 105 ? 51.264 44.010 118.351 1.00 37.10 105 GLY B O 1
ATOM 2280 N N . LEU B 1 106 ? 49.666 43.423 119.702 1.00 35.72 106 LEU B N 1
ATOM 2281 C CA . LEU B 1 106 ? 50.005 44.477 120.650 1.00 33.68 106 LEU B CA 1
ATOM 2282 C C . LEU B 1 106 ? 50.234 43.978 122.055 1.00 33.91 106 LEU B C 1
ATOM 2283 O O . LEU B 1 106 ? 49.511 44.317 122.962 1.00 37.57 106 LEU B O 1
ATOM 2288 N N . PRO B 1 107 ? 51.294 43.182 122.259 1.00 37.06 107 PRO B N 1
ATOM 2289 C CA . PRO B 1 107 ? 51.661 42.632 123.540 1.00 31.16 107 PRO B CA 1
ATOM 2290 C C . PRO B 1 107 ? 52.079 43.747 124.468 1.00 35.33 107 PRO B C 1
ATOM 2291 O O . PRO B 1 107 ? 52.482 44.827 124.024 1.00 34.47 107 PRO B O 1
ATOM 2295 N N . SER B 1 108 ? 52.031 43.437 125.764 1.00 36.00 108 SER B N 1
ATOM 2296 C CA . SER B 1 108 ? 52.371 44.453 126.757 1.00 36.14 108 SER B CA 1
ATOM 2297 C C . SER B 1 108 ? 53.587 45.294 126.489 1.00 33.11 108 SER B C 1
ATOM 2298 O O . SER B 1 108 ? 53.517 46.508 126.762 1.00 39.38 108 SER B O 1
ATOM 2301 N N . TYR B 1 109 ? 54.715 44.753 126.053 1.00 36.27 109 TYR B N 1
ATOM 2302 C CA . TYR B 1 109 ? 55.931 45.546 125.895 1.00 35.68 109 TYR B CA 1
ATOM 2303 C C . TYR B 1 109 ? 55.835 46.492 124.722 1.00 39.05 109 TYR B C 1
ATOM 2304 O O . TYR B 1 109 ? 56.522 47.520 124.702 1.00 42.33 109 TYR B O 1
ATOM 2313 N N . VAL B 1 110 ? 54.977 46.256 123.742 1.00 34.97 110 VAL B N 1
ATOM 2314 C CA . VAL B 1 110 ? 54.697 47.153 122.637 1.00 28.33 110 VAL B CA 1
ATOM 2315 C C . VAL B 1 110 ? 53.630 48.172 123.013 1.00 34.17 110 VAL B C 1
ATOM 2316 O O . VAL B 1 110 ? 53.836 49.414 122.999 1.00 33.71 110 VAL B O 1
ATOM 2320 N N . ILE B 1 111 ? 52.451 47.684 123.478 1.00 33.88 111 ILE B N 1
ATOM 2321 C CA . ILE B 1 111 ? 51.349 48.607 123.790 1.00 34.90 111 ILE B CA 1
ATOM 2322 C C . ILE B 1 111 ? 51.638 49.672 124.814 1.00 36.93 111 ILE B C 1
ATOM 2323 O O . ILE B 1 111 ? 51.204 50.847 124.612 1.00 38.39 111 ILE B O 1
ATOM 2328 N N . THR B 1 112 ? 52.378 49.444 125.885 1.00 35.46 112 THR B N 1
ATOM 2329 C CA . THR B 1 112 ? 52.669 50.464 126.899 1.00 35.57 112 THR B CA 1
ATOM 2330 C C . THR B 1 112 ? 53.755 51.427 126.444 1.00 37.02 112 THR B C 1
ATOM 2331 O O . THR B 1 112 ? 53.951 52.460 127.059 1.00 44.76 112 THR B O 1
ATOM 2335 N N . GLU B 1 113 ? 54.446 51.132 125.364 1.00 36.42 113 GLU B N 1
ATOM 2336 C CA . GLU B 1 113 ? 55.425 52.027 124.796 1.00 41.77 113 GLU B CA 1
ATOM 2337 C C . GLU B 1 113 ? 54.679 53.035 123.912 1.00 43.89 113 GLU B C 1
ATOM 2338 O O . GLU B 1 113 ? 54.958 54.217 123.956 1.00 48.91 113 GLU B O 1
ATOM 2344 N N . ILE B 1 114 ? 53.715 52.543 123.132 1.00 43.81 114 ILE B N 1
ATOM 2345 C CA . ILE B 1 114 ? 52.904 53.409 122.281 1.00 38.15 114 ILE B CA 1
ATOM 2346 C C . ILE B 1 114 ? 51.848 54.199 123.030 1.00 39.36 114 ILE B C 1
ATOM 2347 O O . ILE B 1 114 ? 51.702 55.363 122.613 1.00 39.11 114 ILE B O 1
ATOM 2352 N N . ASN B 1 115 ? 51.110 53.737 124.026 1.00 38.15 115 ASN B N 1
ATOM 2353 C CA . ASN B 1 115 ? 50.051 54.482 124.717 1.00 41.90 115 ASN B CA 1
ATOM 2354 C C . ASN B 1 115 ? 49.035 55.181 123.827 1.00 39.67 115 ASN B C 1
ATOM 2355 O O . ASN B 1 115 ? 48.834 56.410 123.818 1.00 43.78 115 ASN B O 1
ATOM 2360 N N . PRO B 1 116 ? 48.312 54.425 123.028 1.00 33.64 116 PRO B N 1
ATOM 2361 C CA . PRO B 1 116 ? 47.341 54.993 122.120 1.00 35.30 116 PRO B CA 1
ATOM 2362 C C . PRO B 1 116 ? 46.103 55.447 122.846 1.00 31.17 116 PRO B C 1
ATOM 2363 O O . PRO B 1 116 ? 45.836 55.045 123.978 1.00 37.05 116 PRO B O 1
ATOM 2367 N N . SER B 1 117 ? 45.335 56.305 122.225 1.00 31.33 117 SER B N 1
ATOM 2368 C CA . SER B 1 117 ? 44.066 56.758 122.782 1.00 33.06 117 SER B CA 1
ATOM 2369 C C . SER B 1 117 ? 43.002 55.698 122.486 1.00 30.96 117 SER B C 1
ATOM 2370 O O . SER B 1 117 ? 42.169 55.371 123.289 1.00 35.12 117 SER B O 1
ATOM 2373 N N . VAL B 1 118 ? 43.028 55.215 121.250 1.00 27.90 118 VAL B N 1
ATOM 2374 C CA . VAL B 1 118 ? 42.065 54.275 120.769 1.00 31.21 118 VAL B CA 1
ATOM 2375 C C . VAL B 1 118 ? 42.687 53.137 119.961 1.00 32.35 118 VAL B C 1
ATOM 2376 O O . VAL B 1 118 ? 43.624 53.332 119.170 1.00 33.92 118 VAL B O 1
ATOM 2380 N N . ILE B 1 119 ? 42.101 51.974 120.112 1.00 30.39 119 ILE B N 1
ATOM 2381 C CA . ILE B 1 119 ? 42.428 50.786 119.342 1.00 29.88 119 ILE B CA 1
ATOM 2382 C C . ILE B 1 119 ? 41.181 50.417 118.531 1.00 30.97 119 ILE B C 1
ATOM 2383 O O . ILE B 1 119 ? 40.151 50.131 119.128 1.00 31.29 119 ILE B O 1
ATOM 2388 N N . PHE B 1 120 ? 41.239 50.463 117.210 1.00 32.62 120 PHE B N 1
ATOM 2389 C CA . PHE B 1 120 ? 40.082 50.162 116.382 1.00 29.47 120 PHE B CA 1
ATOM 2390 C C . PHE B 1 120 ? 40.145 48.720 115.885 1.00 33.47 120 PHE B C 1
ATOM 2391 O O . PHE B 1 120 ? 41.172 48.161 115.556 1.00 33.22 120 PHE B O 1
ATOM 2399 N N . LEU B 1 121 ? 38.958 48.128 115.844 1.00 37.04 121 LEU B N 1
ATOM 2400 C CA . LEU B 1 121 ? 38.769 46.753 115.381 1.00 39.84 121 LEU B CA 1
ATOM 2401 C C . LEU B 1 121 ? 37.835 46.849 114.175 1.00 38.33 121 LEU B C 1
ATOM 2402 O O . LEU B 1 121 ? 36.684 47.294 114.314 1.00 35.61 121 LEU B O 1
ATOM 2407 N N . LEU B 1 122 ? 38.400 46.563 113.025 1.00 42.20 122 LEU B N 1
ATOM 2408 C CA . LEU B 1 122 ? 37.603 46.677 111.779 1.00 41.27 122 LEU B CA 1
ATOM 2409 C C . LEU B 1 122 ? 36.922 45.345 111.617 1.00 39.67 122 LEU B C 1
ATOM 2410 O O . LEU B 1 122 ? 37.620 44.333 111.629 1.00 34.80 122 LEU B O 1
ATOM 2415 N N . GLU B 1 123 ? 35.596 45.358 111.573 1.00 47.19 123 GLU B N 1
ATOM 2416 C CA . GLU B 1 123 ? 34.916 44.032 111.454 1.00 52.30 123 GLU B CA 1
ATOM 2417 C C . GLU B 1 123 ? 33.906 44.147 110.337 1.00 51.82 123 GLU B C 1
ATOM 2418 O O . GLU B 1 123 ? 33.483 45.258 110.041 1.00 52.83 123 GLU B O 1
ATOM 2424 N N . ALA B 1 124 ? 33.531 43.023 109.779 1.00 62.49 124 ALA B N 1
ATOM 2425 C CA . ALA B 1 124 ? 32.481 43.000 108.750 1.00 67.12 124 ALA B CA 1
ATOM 2426 C C . ALA B 1 124 ? 31.734 41.675 108.971 1.00 69.19 124 ALA B C 1
ATOM 2427 O O . ALA B 1 124 ? 32.155 40.897 109.821 1.00 64.24 124 ALA B O 1
ATOM 2429 N N . ASP B 1 125 ? 30.702 41.485 108.177 1.00 75.80 125 ASP B N 1
ATOM 2430 C CA . ASP B 1 125 ? 29.965 40.213 108.219 1.00 79.93 125 ASP B CA 1
ATOM 2431 C C . ASP B 1 125 ? 30.858 39.107 107.675 1.00 77.58 125 ASP B C 1
ATOM 2432 O O . ASP B 1 125 ? 31.441 39.242 106.577 1.00 76.88 125 ASP B O 1
ATOM 2437 N N . PRO B 1 126 ? 30.977 37.970 108.347 1.00 74.44 126 PRO B N 1
ATOM 2438 C CA . PRO B 1 126 ? 31.798 36.858 107.879 1.00 76.46 126 PRO B CA 1
ATOM 2439 C C . PRO B 1 126 ? 31.509 36.479 106.438 1.00 79.97 126 PRO B C 1
ATOM 2440 O O . PRO B 1 126 ? 32.438 36.067 105.733 1.00 78.88 126 PRO B O 1
ATOM 2444 N N . LYS B 1 127 ? 30.257 36.619 105.994 1.00 83.25 127 LYS B N 1
ATOM 2445 C CA . LYS B 1 127 ? 29.908 36.316 104.608 1.00 87.93 127 LYS B CA 1
ATOM 2446 C C . LYS B 1 127 ? 30.627 37.304 103.702 1.00 88.06 127 LYS B C 1
ATOM 2447 O O . LYS B 1 127 ? 31.448 36.890 102.856 1.00 87.06 127 LYS B O 1
ATOM 2453 N N . ILE B 1 128 ? 30.429 38.605 103.945 1.00 86.35 128 ILE B N 1
ATOM 2454 C CA . ILE B 1 128 ? 31.145 39.621 103.162 1.00 85.85 128 ILE B CA 1
ATOM 2455 C C . ILE B 1 128 ? 32.652 39.423 103.143 1.00 88.73 128 ILE B C 1
ATOM 2456 O O . ILE B 1 128 ? 33.277 39.736 102.107 1.00 88.33 128 ILE B O 1
ATOM 2461 N N . ILE B 1 129 ? 33.307 38.895 104.187 1.00 89.03 129 ILE B N 1
ATOM 2462 C CA . ILE B 1 129 ? 34.749 38.691 104.193 1.00 90.26 129 ILE B CA 1
ATOM 2463 C C . ILE B 1 129 ? 35.172 37.481 103.374 1.00 93.46 129 ILE B C 1
ATOM 2464 O O . ILE B 1 129 ? 36.300 37.439 102.865 1.00 90.68 129 ILE B O 1
ATOM 2469 N N . LEU B 1 130 ? 34.286 36.485 103.272 1.00 99.69 130 LEU B N 1
ATOM 2470 C CA . LEU B 1 130 ? 34.586 35.263 102.509 1.00 103.29 130 LEU B CA 1
ATOM 2471 C C . LEU B 1 130 ? 34.483 35.611 101.016 1.00 107.89 130 LEU B C 1
ATOM 2472 O O . LEU B 1 130 ? 35.284 35.120 100.236 1.00 110.53 130 LEU B O 1
ATOM 2477 N N . SER B 1 131 ? 33.534 36.485 100.677 1.00 110.83 131 SER B N 1
ATOM 2478 C CA . SER B 1 131 ? 33.396 36.901 99.276 1.00 114.52 131 SER B CA 1
ATOM 2479 C C . SER B 1 131 ? 34.646 37.653 98.847 1.00 117.52 131 SER B C 1
ATOM 2480 O O . SER B 1 131 ? 35.167 37.433 97.748 1.00 118.10 131 SER B O 1
ATOM 2483 N N . ARG B 1 132 ? 35.234 38.471 99.712 1.00 121.16 132 ARG B N 1
ATOM 2484 C CA . ARG B 1 132 ? 36.445 39.224 99.455 1.00 123.94 132 ARG B CA 1
ATOM 2485 C C . ARG B 1 132 ? 37.724 38.398 99.566 1.00 127.28 132 ARG B C 1
ATOM 2486 O O . ARG B 1 132 ? 38.813 38.968 99.677 1.00 125.73 132 ARG B O 1
ATOM 2494 N N . GLN B 1 133 ? 37.627 37.082 99.552 1.00 133.23 133 GLN B N 1
ATOM 2495 C CA . GLN B 1 133 ? 38.729 36.144 99.632 1.00 139.18 133 GLN B CA 1
ATOM 2496 C C . GLN B 1 133 ? 39.044 35.652 98.203 1.00 144.43 133 GLN B C 1
ATOM 2497 O O . GLN B 1 133 ? 40.194 35.580 97.790 1.00 146.23 133 GLN B O 1
ATOM 2503 N N . LYS B 1 134 ? 37.968 35.308 97.496 1.00 148.26 134 LYS B N 1
ATOM 2504 C CA . LYS B 1 134 ? 38.074 34.805 96.135 1.00 152.08 134 LYS B CA 1
ATOM 2505 C C . LYS B 1 134 ? 37.840 35.898 95.097 1.00 157.94 134 LYS B C 1
ATOM 2506 O O . LYS B 1 134 ? 38.276 35.751 93.948 1.00 158.62 134 LYS B O 1
ATOM 2512 N N . ARG B 1 135 ? 37.178 36.986 95.490 1.00 162.80 135 ARG B N 1
ATOM 2513 C CA . ARG B 1 135 ? 36.892 38.100 94.596 1.00 167.04 135 ARG B CA 1
ATOM 2514 C C . ARG B 1 135 ? 38.173 38.861 94.252 1.00 171.21 135 ARG B C 1
ATOM 2515 O O . ARG B 1 135 ? 38.363 39.303 93.122 1.00 172.14 135 ARG B O 1
ATOM 2523 N N . ASP B 1 136 ? 39.029 39.018 95.252 1.00 175.15 136 ASP B N 1
ATOM 2524 C CA . ASP B 1 136 ? 40.319 39.679 95.091 1.00 178.64 136 ASP B CA 1
ATOM 2525 C C . ASP B 1 136 ? 41.403 38.747 95.641 1.00 180.57 136 ASP B C 1
ATOM 2526 O O . ASP B 1 136 ? 41.612 38.644 96.847 1.00 180.93 136 ASP B O 1
ATOM 2531 N N . THR B 1 137 ? 42.089 38.069 94.734 1.00 182.72 137 THR B N 1
ATOM 2532 C CA . THR B 1 137 ? 43.162 37.118 95.089 1.00 184.01 137 THR B CA 1
ATOM 2533 C C . THR B 1 137 ? 44.502 37.817 95.066 1.00 187.37 137 THR B C 1
ATOM 2534 O O . THR B 1 137 ? 45.518 37.405 94.514 1.00 189.50 137 THR B O 1
ATOM 2538 N N . THR B 1 138 ? 44.548 38.977 95.740 1.00 189.11 138 THR B N 1
ATOM 2539 C CA . THR B 1 138 ? 45.720 39.826 95.878 1.00 189.11 138 THR B CA 1
ATOM 2540 C C . THR B 1 138 ? 46.448 39.469 97.178 1.00 189.99 138 THR B C 1
ATOM 2541 O O . THR B 1 138 ? 46.535 40.201 98.152 1.00 188.34 138 THR B O 1
ATOM 2545 N N . ARG B 1 139 ? 46.968 38.257 97.159 1.00 190.93 139 ARG B N 1
ATOM 2546 C CA . ARG B 1 139 ? 47.678 37.544 98.178 1.00 190.72 139 ARG B CA 1
ATOM 2547 C C . ARG B 1 139 ? 47.122 36.103 98.235 1.00 191.88 139 ARG B C 1
ATOM 2548 O O . ARG B 1 139 ? 47.864 35.135 98.147 1.00 192.87 139 ARG B O 1
ATOM 2556 N N . ASN B 1 140 ? 45.801 36.016 98.343 1.00 191.36 140 ASN B N 1
ATOM 2557 C CA . ASN B 1 140 ? 45.063 34.778 98.436 1.00 189.09 140 ASN B CA 1
ATOM 2558 C C . ASN B 1 140 ? 45.844 33.726 99.215 1.00 188.20 140 ASN B C 1
ATOM 2559 O O . ASN B 1 140 ? 46.357 32.763 98.648 1.00 188.92 140 ASN B O 1
ATOM 2564 N N . ARG B 1 141 ? 45.893 33.908 100.547 1.00 185.45 141 ARG B N 1
ATOM 2565 C CA . ARG B 1 141 ? 46.591 32.897 101.349 1.00 181.73 141 ARG B CA 1
ATOM 2566 C C . ARG B 1 141 ? 45.574 31.831 101.748 1.00 179.89 141 ARG B C 1
ATOM 2567 O O . ARG B 1 141 ? 45.875 30.934 102.535 1.00 180.27 141 ARG B O 1
ATOM 2575 N N . ASN B 1 142 ? 44.360 31.907 101.223 1.00 176.69 142 ASN B N 1
ATOM 2576 C CA . ASN B 1 142 ? 43.228 31.041 101.404 1.00 172.33 142 ASN B CA 1
ATOM 2577 C C . ASN B 1 142 ? 43.242 30.292 102.732 1.00 168.73 142 ASN B C 1
ATOM 2578 O O . ASN B 1 142 ? 43.023 29.084 102.820 1.00 169.33 142 ASN B O 1
ATOM 2583 N N . ASP B 1 143 ? 43.479 31.060 103.796 1.00 162.52 143 ASP B N 1
ATOM 2584 C CA . ASP B 1 143 ? 43.563 30.530 105.147 1.00 155.08 143 ASP B CA 1
ATOM 2585 C C . ASP B 1 143 ? 42.156 30.447 105.726 1.00 148.03 143 ASP B C 1
ATOM 2586 O O . ASP B 1 143 ? 41.883 29.560 106.540 1.00 147.24 143 ASP B O 1
ATOM 2591 N N . TYR B 1 144 ? 41.280 31.354 105.262 1.00 138.50 144 TYR B N 1
ATOM 2592 C CA . TYR B 1 144 ? 39.911 31.346 105.734 1.00 129.79 144 TYR B CA 1
ATOM 2593 C C . TYR B 1 144 ? 39.059 30.328 104.968 1.00 122.62 144 TYR B C 1
ATOM 2594 O O . TYR B 1 144 ? 38.423 30.659 103.978 1.00 119.56 144 TYR B O 1
ATOM 2603 N N . SER B 1 145 ? 39.101 29.117 105.510 1.00 115.99 145 SER B N 1
ATOM 2604 C CA . SER B 1 145 ? 38.319 27.986 105.028 1.00 108.20 145 SER B CA 1
ATOM 2605 C C . SER B 1 145 ? 36.855 28.443 105.137 1.00 103.23 145 SER B C 1
ATOM 2606 O O . SER B 1 145 ? 36.379 29.263 104.344 1.00 105.96 145 SER B O 1
ATOM 2609 N N . ASP B 1 146 ? 36.181 28.000 106.187 1.00 95.52 146 ASP B N 1
ATOM 2610 C CA . ASP B 1 146 ? 34.798 28.462 106.352 1.00 90.66 146 ASP B CA 1
ATOM 2611 C C . ASP B 1 146 ? 34.747 29.723 107.201 1.00 85.34 146 ASP B C 1
ATOM 2612 O O . ASP B 1 146 ? 35.694 30.159 107.860 1.00 79.90 146 ASP B O 1
ATOM 2617 N N . GLU B 1 147 ? 33.555 30.308 107.274 1.00 81.30 147 GLU B N 1
ATOM 2618 C CA . GLU B 1 147 ? 33.329 31.483 108.097 1.00 79.55 147 GLU B CA 1
ATOM 2619 C C . GLU B 1 147 ? 33.490 31.216 109.584 1.00 76.19 147 GLU B C 1
ATOM 2620 O O . GLU B 1 147 ? 33.708 32.158 110.366 1.00 73.47 147 GLU B O 1
ATOM 2626 N N . SER B 1 148 ? 33.488 29.965 110.046 1.00 73.20 148 SER B N 1
ATOM 2627 C CA . SER B 1 148 ? 33.701 29.730 111.479 1.00 73.89 148 SER B CA 1
ATOM 2628 C C . SER B 1 148 ? 35.141 30.109 111.846 1.00 72.83 148 SER B C 1
ATOM 2629 O O . SER B 1 148 ? 35.466 30.420 112.999 1.00 72.73 148 SER B O 1
ATOM 2632 N N . VAL B 1 149 ? 36.069 30.076 110.897 1.00 70.86 149 VAL B N 1
ATOM 2633 C CA . VAL B 1 149 ? 37.456 30.463 111.122 1.00 67.85 149 VAL B CA 1
ATOM 2634 C C . VAL B 1 149 ? 37.558 31.996 111.249 1.00 64.95 149 VAL B C 1
ATOM 2635 O O . VAL B 1 149 ? 38.328 32.549 112.039 1.00 62.34 149 VAL B O 1
ATOM 2639 N N . ILE B 1 150 ? 36.777 32.694 110.444 1.00 60.10 150 ILE B N 1
ATOM 2640 C CA . ILE B 1 150 ? 36.702 34.125 110.420 1.00 58.77 150 ILE B CA 1
ATOM 2641 C C . ILE B 1 150 ? 36.158 34.634 111.757 1.00 57.84 150 ILE B C 1
ATOM 2642 O O . ILE B 1 150 ? 36.712 35.551 112.377 1.00 58.38 150 ILE B O 1
ATOM 2647 N N . LEU B 1 151 ? 35.066 34.037 112.192 1.00 53.91 151 LEU B N 1
ATOM 2648 C CA . LEU B 1 151 ? 34.392 34.355 113.423 1.00 54.21 151 LEU B CA 1
ATOM 2649 C C . LEU B 1 151 ? 35.328 34.225 114.621 1.00 51.66 151 LEU B C 1
ATOM 2650 O O . LEU B 1 151 ? 35.447 35.017 115.536 1.00 54.12 151 LEU B O 1
ATOM 2655 N N . GLU B 1 152 ? 36.040 33.112 114.617 1.00 47.40 152 GLU B N 1
ATOM 2656 C CA . GLU B 1 152 ? 36.951 32.795 115.697 1.00 52.27 152 GLU B CA 1
ATOM 2657 C C . GLU B 1 152 ? 38.098 33.790 115.740 1.00 50.20 152 GLU B C 1
ATOM 2658 O O . GLU B 1 152 ? 38.642 34.040 116.824 1.00 51.00 152 GLU B O 1
ATOM 2664 N N . THR B 1 153 ? 38.504 34.275 114.578 1.00 47.96 153 THR B N 1
ATOM 2665 C CA . THR B 1 153 ? 39.638 35.198 114.435 1.00 45.19 153 THR B CA 1
ATOM 2666 C C . THR B 1 153 ? 39.160 36.563 114.891 1.00 42.37 153 THR B C 1
ATOM 2667 O O . THR B 1 153 ? 39.835 37.236 115.664 1.00 43.09 153 THR B O 1
ATOM 2671 N N . ILE B 1 154 ? 37.932 36.894 114.510 1.00 38.51 154 ILE B N 1
ATOM 2672 C CA . ILE B 1 154 ? 37.323 38.129 114.924 1.00 38.49 154 ILE B CA 1
ATOM 2673 C C . ILE B 1 154 ? 37.283 38.236 116.447 1.00 40.36 154 ILE B C 1
ATOM 2674 O O . ILE B 1 154 ? 37.587 39.286 117.023 1.00 42.74 154 ILE B O 1
ATOM 2679 N N . ASN B 1 155 ? 36.875 37.137 117.058 1.00 36.18 155 ASN B N 1
ATOM 2680 C CA . ASN B 1 155 ? 36.736 37.063 118.491 1.00 38.41 155 ASN B CA 1
ATOM 2681 C C . ASN B 1 155 ? 38.076 37.145 119.222 1.00 38.62 155 ASN B C 1
ATOM 2682 O O . ASN B 1 155 ? 38.177 37.873 120.232 1.00 37.80 155 ASN B O 1
ATOM 2687 N N . PHE B 1 156 ? 39.086 36.414 118.750 1.00 31.44 156 PHE B N 1
ATOM 2688 C CA . PHE B 1 156 ? 40.385 36.454 119.387 1.00 32.10 156 PHE B CA 1
ATOM 2689 C C . PHE B 1 156 ? 40.989 37.850 119.235 1.00 35.56 156 PHE B C 1
ATOM 2690 O O . PHE B 1 156 ? 41.718 38.333 120.107 1.00 36.03 156 PHE B O 1
ATOM 2698 N N . ALA B 1 157 ? 40.659 38.554 118.154 1.00 31.77 157 ALA B N 1
ATOM 2699 C CA . ALA B 1 157 ? 41.143 39.911 117.954 1.00 30.00 157 ALA B CA 1
ATOM 2700 C C . ALA B 1 157 ? 40.500 40.802 119.023 1.00 28.04 157 ALA B C 1
ATOM 2701 O O . ALA B 1 157 ? 41.147 41.642 119.644 1.00 29.19 157 ALA B O 1
ATOM 2703 N N . ARG B 1 158 ? 39.217 40.578 119.247 1.00 25.01 158 ARG B N 1
ATOM 2704 C CA . ARG B 1 158 ? 38.465 41.294 120.274 1.00 27.40 158 ARG B CA 1
ATOM 2705 C C . ARG B 1 158 ? 39.014 41.062 121.677 1.00 29.13 158 ARG B C 1
ATOM 2706 O O . ARG B 1 158 ? 39.144 42.003 122.468 1.00 31.69 158 ARG B O 1
ATOM 2714 N N . TYR B 1 159 ? 39.334 39.793 121.987 1.00 28.59 159 TYR B N 1
ATOM 2715 C CA . TYR B 1 159 ? 39.847 39.500 123.299 1.00 25.31 159 TYR B CA 1
ATOM 2716 C C . TYR B 1 159 ? 41.209 40.163 123.468 1.00 30.60 159 TYR B C 1
ATOM 2717 O O . TYR B 1 159 ? 41.433 40.826 124.501 1.00 35.75 159 TYR B O 1
ATOM 2726 N N . ALA B 1 160 ? 42.093 39.985 122.488 1.00 31.16 160 ALA B N 1
ATOM 2727 C CA . ALA B 1 160 ? 43.456 40.514 122.537 1.00 30.40 160 ALA B CA 1
ATOM 2728 C C . ALA B 1 160 ? 43.555 42.039 122.565 1.00 30.59 160 ALA B C 1
ATOM 2729 O O . ALA B 1 160 ? 44.366 42.592 123.308 1.00 30.76 160 ALA B O 1
ATOM 2731 N N . ALA B 1 161 ? 42.725 42.711 121.776 1.00 29.43 161 ALA B N 1
ATOM 2732 C CA . ALA B 1 161 ? 42.677 44.169 121.697 1.00 26.07 161 ALA B CA 1
ATOM 2733 C C . ALA B 1 161 ? 42.190 44.712 123.025 1.00 29.86 161 ALA B C 1
ATOM 2734 O O . ALA B 1 161 ? 42.721 45.698 123.565 1.00 32.15 161 ALA B O 1
ATOM 2736 N N . THR B 1 162 ? 41.200 44.053 123.675 1.00 27.17 162 THR B N 1
ATOM 2737 C CA . THR B 1 162 ? 40.752 44.581 124.970 1.00 25.94 162 THR B CA 1
ATOM 2738 C C . THR B 1 162 ? 41.830 44.373 126.016 1.00 30.37 162 THR B C 1
ATOM 2739 O O . THR B 1 162 ? 42.029 45.223 126.884 1.00 30.63 162 THR B O 1
ATOM 2743 N N . ALA B 1 163 ? 42.501 43.222 125.958 1.00 27.36 163 ALA B N 1
ATOM 2744 C CA . ALA B 1 163 ? 43.602 43.006 126.941 1.00 28.59 163 ALA B CA 1
ATOM 2745 C C . ALA B 1 163 ? 44.658 44.065 126.674 1.00 30.12 163 ALA B C 1
ATOM 2746 O O . ALA B 1 163 ? 45.030 44.771 127.634 1.00 36.42 163 ALA B O 1
ATOM 2748 N N . SER B 1 164 ? 45.083 44.349 125.440 1.00 27.57 164 SER B N 1
ATOM 2749 C CA . SER B 1 164 ? 45.986 45.470 125.187 1.00 26.44 164 SER B CA 1
ATOM 2750 C C . SER B 1 164 ? 45.396 46.799 125.642 1.00 28.69 164 SER B C 1
ATOM 2751 O O . SER B 1 164 ? 46.127 47.683 126.132 1.00 31.82 164 SER B O 1
ATOM 2754 N N . ALA B 1 165 ? 44.078 46.994 125.517 1.00 26.19 165 ALA B N 1
ATOM 2755 C CA . ALA B 1 165 ? 43.492 48.278 125.961 1.00 25.82 165 ALA B CA 1
ATOM 2756 C C . ALA B 1 165 ? 43.575 48.443 127.459 1.00 25.64 165 ALA B C 1
ATOM 2757 O O . ALA B 1 165 ? 43.817 49.535 127.972 1.00 32.21 165 ALA B O 1
ATOM 2759 N N . VAL B 1 166 ? 43.350 47.371 128.210 1.00 25.10 166 VAL B N 1
ATOM 2760 C CA . VAL B 1 166 ? 43.403 47.355 129.655 1.00 26.86 166 VAL B CA 1
ATOM 2761 C C . VAL B 1 166 ? 44.816 47.655 130.120 1.00 28.71 166 VAL B C 1
ATOM 2762 O O . VAL B 1 166 ? 45.034 48.374 131.073 1.00 34.36 166 VAL B O 1
ATOM 2766 N N . LEU B 1 167 ? 45.804 47.144 129.424 1.00 30.22 167 LEU B N 1
ATOM 2767 C CA . LEU B 1 167 ? 47.188 47.438 129.758 1.00 32.39 167 LEU B CA 1
ATOM 2768 C C . LEU B 1 167 ? 47.525 48.895 129.567 1.00 33.48 167 LEU B C 1
ATOM 2769 O O . LEU B 1 167 ? 48.192 49.482 130.432 1.00 36.96 167 LEU B O 1
ATOM 2774 N N . ALA B 1 168 ? 47.091 49.515 128.464 1.00 33.55 168 ALA B N 1
ATOM 2775 C CA . ALA B 1 168 ? 47.471 50.915 128.252 1.00 33.51 168 ALA B CA 1
ATOM 2776 C C . ALA B 1 168 ? 46.494 51.950 128.741 1.00 34.59 168 ALA B C 1
ATOM 2777 O O . ALA B 1 168 ? 46.868 53.132 128.723 1.00 37.85 168 ALA B O 1
ATOM 2779 N N . GLY B 1 169 ? 45.247 51.576 129.029 1.00 31.03 169 GLY B N 1
ATOM 2780 C CA . GLY B 1 169 ? 44.312 52.644 129.423 1.00 37.30 169 GLY B CA 1
ATOM 2781 C C . GLY B 1 169 ? 43.682 53.308 128.192 1.00 34.63 169 GLY B C 1
ATOM 2782 O O . GLY B 1 169 ? 43.229 54.456 128.179 1.00 40.99 169 GLY B O 1
ATOM 2783 N N . SER B 1 170 ? 43.573 52.557 127.145 1.00 31.68 170 SER B N 1
ATOM 2784 C CA . SER B 1 170 ? 43.068 53.054 125.870 1.00 33.84 170 SER B CA 1
ATOM 2785 C C . SER B 1 170 ? 41.673 52.581 125.614 1.00 34.17 170 SER B C 1
ATOM 2786 O O . SER B 1 170 ? 41.284 51.675 126.350 1.00 36.21 170 SER B O 1
ATOM 2789 N N . THR B 1 171 ? 40.874 53.165 124.713 1.00 31.80 171 THR B N 1
ATOM 2790 C CA . THR B 1 171 ? 39.531 52.601 124.494 1.00 33.50 171 THR B CA 1
ATOM 2791 C C . THR B 1 171 ? 39.603 51.531 123.407 1.00 32.65 171 THR B C 1
ATOM 2792 O O . THR B 1 171 ? 40.574 51.594 122.641 1.00 34.83 171 THR B O 1
ATOM 2796 N N . VAL B 1 172 ? 38.639 50.653 123.241 1.00 29.74 172 VAL B N 1
ATOM 2797 C CA . VAL B 1 172 ? 38.619 49.706 122.121 1.00 32.42 172 VAL B CA 1
ATOM 2798 C C . VAL B 1 172 ? 37.278 50.071 121.380 1.00 35.17 172 VAL B C 1
ATOM 2799 O O . VAL B 1 172 ? 36.295 50.251 122.090 1.00 32.31 172 VAL B O 1
ATOM 2803 N N . LYS B 1 173 ? 37.300 50.206 120.089 1.00 34.36 173 LYS B N 1
ATOM 2804 C CA . LYS B 1 173 ? 36.167 50.596 119.290 1.00 34.09 173 LYS B CA 1
ATOM 2805 C C . LYS B 1 173 ? 36.003 49.614 118.128 1.00 33.62 173 LYS B C 1
ATOM 2806 O O . LYS B 1 173 ? 36.959 49.361 117.396 1.00 34.87 173 LYS B O 1
ATOM 2812 N N . VAL B 1 174 ? 34.804 49.099 117.995 1.00 37.09 174 VAL B N 1
ATOM 2813 C CA . VAL B 1 174 ? 34.438 48.237 116.876 1.00 37.98 174 VAL B CA 1
ATOM 2814 C C . VAL B 1 174 ? 33.886 49.135 115.758 1.00 37.37 174 VAL B C 1
ATOM 2815 O O . VAL B 1 174 ? 33.157 50.068 116.043 1.00 38.51 174 VAL B O 1
ATOM 2819 N N . ILE B 1 175 ? 34.379 48.930 114.553 1.00 34.59 175 ILE B N 1
ATOM 2820 C CA . ILE B 1 175 ? 33.939 49.750 113.414 1.00 38.13 175 ILE B CA 1
ATOM 2821 C C . ILE B 1 175 ? 33.517 48.747 112.343 1.00 37.40 175 ILE B C 1
ATOM 2822 O O . ILE B 1 175 ? 34.352 47.852 112.052 1.00 37.21 175 ILE B O 1
ATOM 2827 N N . VAL B 1 176 ? 32.326 48.835 111.849 1.00 42.09 176 VAL B N 1
ATOM 2828 C CA . VAL B 1 176 ? 31.805 47.949 110.818 1.00 46.23 176 VAL B CA 1
ATOM 2829 C C . VAL B 1 176 ? 32.263 48.537 109.470 1.00 44.50 176 VAL B C 1
ATOM 2830 O O . VAL B 1 176 ? 32.005 49.732 109.320 1.00 43.37 176 VAL B O 1
ATOM 2834 N N . ASN B 1 177 ? 32.819 47.729 108.607 1.00 46.50 177 ASN B N 1
ATOM 2835 C CA . ASN B 1 177 ? 33.209 48.216 107.282 1.00 55.32 177 ASN B CA 1
ATOM 2836 C C . ASN B 1 177 ? 32.077 47.850 106.307 1.00 57.21 177 ASN B C 1
ATOM 2837 O O . ASN B 1 177 ? 31.896 46.681 105.996 1.00 53.09 177 ASN B O 1
ATOM 2842 N N . VAL B 1 178 ? 31.342 48.850 105.851 1.00 63.07 178 VAL B N 1
ATOM 2843 C CA . VAL B 1 178 ? 30.245 48.616 104.916 1.00 73.90 178 VAL B CA 1
ATOM 2844 C C . VAL B 1 178 ? 30.738 48.229 103.530 1.00 78.55 178 VAL B C 1
ATOM 2845 O O . VAL B 1 178 ? 31.510 48.943 102.891 1.00 78.42 178 VAL B O 1
ATOM 2849 N N . GLU B 1 179 ? 30.255 47.084 103.043 1.00 83.61 179 GLU B N 1
ATOM 2850 C CA . GLU B 1 179 ? 30.633 46.567 101.735 1.00 88.19 179 GLU B CA 1
ATOM 2851 C C . GLU B 1 179 ? 30.600 47.632 100.639 1.00 88.39 179 GLU B C 1
ATOM 2852 O O . GLU B 1 179 ? 31.624 47.887 99.976 1.00 87.19 179 GLU B O 1
ATOM 2858 N N . GLY B 1 180 ? 29.417 48.229 100.446 1.00 83.29 180 GLY B N 1
ATOM 2859 C CA . GLY B 1 180 ? 29.331 49.271 99.426 1.00 82.20 180 GLY B CA 1
ATOM 2860 C C . GLY B 1 180 ? 30.466 50.292 99.567 1.00 78.61 180 GLY B C 1
ATOM 2861 O O . GLY B 1 180 ? 31.465 50.254 98.869 1.00 75.95 180 GLY B O 1
ATOM 2862 N N . ASP B 1 181 ? 30.297 51.191 100.495 1.00 76.25 181 ASP B N 1
ATOM 2863 C CA . ASP B 1 181 ? 31.064 52.339 100.885 1.00 73.34 181 ASP B CA 1
ATOM 2864 C C . ASP B 1 181 ? 32.072 52.151 102.018 1.00 72.68 181 ASP B C 1
ATOM 2865 O O . ASP B 1 181 ? 31.758 51.605 103.082 1.00 71.80 181 ASP B O 1
ATOM 2870 N N . PRO B 1 182 ? 33.316 52.617 101.862 1.00 69.37 182 PRO B N 1
ATOM 2871 C CA . PRO B 1 182 ? 34.392 52.579 102.837 1.00 62.50 182 PRO B CA 1
ATOM 2872 C C . PRO B 1 182 ? 34.411 53.834 103.698 1.00 57.39 182 PRO B C 1
ATOM 2873 O O . PRO B 1 182 ? 35.057 54.009 104.722 1.00 51.36 182 PRO B O 1
ATOM 2877 N N . SER B 1 183 ? 33.584 54.799 103.262 1.00 57.60 183 SER B N 1
ATOM 2878 C CA . SER B 1 183 ? 33.487 56.089 103.937 1.00 52.20 183 SER B CA 1
ATOM 2879 C C . SER B 1 183 ? 32.789 56.014 105.260 1.00 49.11 183 SER B C 1
ATOM 2880 O O . SER B 1 183 ? 32.921 56.872 106.120 1.00 49.73 183 SER B O 1
ATOM 2883 N N . ILE B 1 184 ? 31.974 54.965 105.404 1.00 52.06 184 ILE B N 1
ATOM 2884 C CA . ILE B 1 184 ? 31.224 54.853 106.691 1.00 58.01 184 ILE B CA 1
ATOM 2885 C C . ILE B 1 184 ? 32.239 54.612 107.795 1.00 55.10 184 ILE B C 1
ATOM 2886 O O . ILE B 1 184 ? 32.324 55.416 108.742 1.00 52.34 184 ILE B O 1
ATOM 2891 N N . ALA B 1 185 ? 33.078 53.584 107.646 1.00 48.87 185 ALA B N 1
ATOM 2892 C CA . ALA B 1 185 ? 34.168 53.261 108.560 1.00 42.58 185 ALA B CA 1
ATOM 2893 C C . ALA B 1 185 ? 35.114 54.447 108.732 1.00 44.73 185 ALA B C 1
ATOM 2894 O O . ALA B 1 185 ? 35.423 54.933 109.837 1.00 43.32 185 ALA B O 1
ATOM 2896 N N . ALA B 1 186 ? 35.527 55.007 107.566 1.00 41.72 186 ALA B N 1
ATOM 2897 C CA . ALA B 1 186 ? 36.416 56.166 107.689 1.00 38.58 186 ALA B CA 1
ATOM 2898 C C . ALA B 1 186 ? 35.811 57.244 108.538 1.00 42.18 186 ALA B C 1
ATOM 2899 O O . ALA B 1 186 ? 36.524 57.767 109.440 1.00 45.33 186 ALA B O 1
ATOM 2901 N N . ASN B 1 187 ? 34.548 57.633 108.386 1.00 39.97 187 ASN B N 1
ATOM 2902 C CA . ASN B 1 187 ? 34.069 58.704 109.279 1.00 43.03 187 ASN B CA 1
ATOM 2903 C C . ASN B 1 187 ? 33.916 58.280 110.708 1.00 37.86 187 ASN B C 1
ATOM 2904 O O . ASN B 1 187 ? 34.201 59.122 111.577 1.00 36.68 187 ASN B O 1
ATOM 2909 N N . GLU B 1 188 ? 33.520 57.035 110.995 1.00 36.54 188 GLU B N 1
ATOM 2910 C CA . GLU B 1 188 ? 33.409 56.567 112.381 1.00 41.27 188 GLU B CA 1
ATOM 2911 C C . GLU B 1 188 ? 34.789 56.702 113.028 1.00 45.45 188 GLU B C 1
ATOM 2912 O O . GLU B 1 188 ? 34.883 57.231 114.130 1.00 48.63 188 GLU B O 1
ATOM 2918 N N . ILE B 1 189 ? 35.850 56.288 112.320 1.00 42.09 189 ILE B N 1
ATOM 2919 C CA . ILE B 1 189 ? 37.198 56.413 112.846 1.00 37.57 189 ILE B CA 1
ATOM 2920 C C . ILE B 1 189 ? 37.534 57.860 113.130 1.00 39.51 189 ILE B C 1
ATOM 2921 O O . ILE B 1 189 ? 37.963 58.235 114.252 1.00 42.78 189 ILE B O 1
ATOM 2926 N N . ILE B 1 190 ? 37.278 58.735 112.155 1.00 41.68 190 ILE B N 1
ATOM 2927 C CA . ILE B 1 190 ? 37.561 60.153 112.402 1.00 43.84 190 ILE B CA 1
ATOM 2928 C C . ILE B 1 190 ? 36.749 60.688 113.541 1.00 42.91 190 ILE B C 1
ATOM 2929 O O . ILE B 1 190 ? 37.303 61.416 114.367 1.00 42.84 190 ILE B O 1
ATOM 2934 N N . ARG B 1 191 ? 35.470 60.311 113.655 1.00 46.98 191 ARG B N 1
ATOM 2935 C CA . ARG B 1 191 ? 34.694 60.789 114.799 1.00 51.41 191 ARG B CA 1
ATOM 2936 C C . ARG B 1 191 ? 35.318 60.393 116.136 1.00 48.56 191 ARG B C 1
ATOM 2937 O O . ARG B 1 191 ? 35.388 61.224 117.044 1.00 48.42 191 ARG B O 1
ATOM 2945 N N . SER B 1 192 ? 35.797 59.154 116.226 1.00 43.58 192 SER B N 1
ATOM 2946 C CA . SER B 1 192 ? 36.390 58.666 117.445 1.00 39.92 192 SER B CA 1
ATOM 2947 C C . SER B 1 192 ? 37.667 59.348 117.862 1.00 43.74 192 SER B C 1
ATOM 2948 O O . SER B 1 192 ? 37.915 59.288 119.076 1.00 47.11 192 SER B O 1
ATOM 2951 N N . MET B 1 193 ? 38.438 59.967 116.985 1.00 43.72 193 MET B N 1
ATOM 2952 C CA . MET B 1 193 ? 39.679 60.606 117.405 1.00 42.37 193 MET B CA 1
ATOM 2953 C C . MET B 1 193 ? 39.492 61.982 117.987 1.00 51.12 193 MET B C 1
ATOM 2954 O O . MET B 1 193 ? 40.442 62.587 118.497 1.00 51.02 193 MET B O 1
ATOM 2959 N N . LYS B 1 194 ? 38.284 62.531 117.897 1.00 61.81 194 LYS B N 1
ATOM 2960 C CA . LYS B 1 194 ? 37.919 63.860 118.373 1.00 66.57 194 LYS B CA 1
ATOM 2961 C C . LYS B 1 194 ? 37.922 63.888 119.913 1.00 72.45 194 LYS B C 1
ATOM 2962 O O . LYS B 1 194 ? 37.755 65.019 120.443 1.00 76.66 194 LYS B O 1
ATOM 2969 N N . MET C 1 1 ? 64.868 25.482 127.836 1.00 74.82 1 MET C N 1
ATOM 2970 C CA . MET C 1 1 ? 63.653 24.658 127.527 1.00 76.93 1 MET C CA 1
ATOM 2971 C C . MET C 1 1 ? 62.488 25.468 126.966 1.00 76.24 1 MET C C 1
ATOM 2972 O O . MET C 1 1 ? 62.075 26.493 127.521 1.00 74.59 1 MET C O 1
ATOM 2977 N N . LYS C 1 2 ? 61.947 25.028 125.818 1.00 72.46 2 LYS C N 1
ATOM 2978 C CA . LYS C 1 2 ? 60.824 25.724 125.191 1.00 69.87 2 LYS C CA 1
ATOM 2979 C C . LYS C 1 2 ? 59.519 25.324 125.897 1.00 64.76 2 LYS C C 1
ATOM 2980 O O . LYS C 1 2 ? 59.073 24.194 125.744 1.00 62.59 2 LYS C O 1
ATOM 2986 N N . ILE C 1 3 ? 58.920 26.232 126.650 1.00 60.39 3 ILE C N 1
ATOM 2987 C CA . ILE C 1 3 ? 57.684 25.967 127.368 1.00 51.40 3 ILE C CA 1
ATOM 2988 C C . ILE C 1 3 ? 56.437 26.212 126.527 1.00 47.77 3 ILE C C 1
ATOM 2989 O O . ILE C 1 3 ? 56.250 27.139 125.730 1.00 44.49 3 ILE C O 1
ATOM 2994 N N . GLY C 1 4 ? 55.525 25.266 126.693 1.00 40.06 4 GLY C N 1
ATOM 2995 C CA . GLY C 1 4 ? 54.227 25.232 126.054 1.00 35.50 4 GLY C CA 1
ATOM 2996 C C . GLY C 1 4 ? 53.234 24.954 127.193 1.00 45.10 4 GLY C C 1
ATOM 2997 O O . GLY C 1 4 ? 53.500 24.049 127.954 1.00 43.52 4 GLY C O 1
ATOM 2998 N N . ILE C 1 5 ? 52.187 25.781 127.340 1.00 46.92 5 ILE C N 1
ATOM 2999 C CA . ILE C 1 5 ? 51.230 25.561 128.406 1.00 36.77 5 ILE C CA 1
ATOM 3000 C C . ILE C 1 5 ? 50.003 24.871 127.837 1.00 34.22 5 ILE C C 1
ATOM 3001 O O . ILE C 1 5 ? 49.355 25.430 126.974 1.00 39.84 5 ILE C O 1
ATOM 3006 N N . VAL C 1 6 ? 49.614 23.750 128.393 1.00 34.57 6 VAL C N 1
ATOM 3007 C CA . VAL C 1 6 ? 48.438 23.052 127.897 1.00 35.93 6 VAL C CA 1
ATOM 3008 C C . VAL C 1 6 ? 47.312 23.167 128.893 1.00 39.90 6 VAL C C 1
ATOM 3009 O O . VAL C 1 6 ? 47.369 22.588 129.982 1.00 47.13 6 VAL C O 1
ATOM 3013 N N . THR C 1 7 ? 46.288 23.914 128.527 1.00 37.30 7 THR C N 1
ATOM 3014 C CA . THR C 1 7 ? 45.148 24.088 129.427 1.00 37.67 7 THR C CA 1
ATOM 3015 C C . THR C 1 7 ? 43.962 23.385 128.790 1.00 34.88 7 THR C C 1
ATOM 3016 O O . THR C 1 7 ? 44.020 23.079 127.609 1.00 38.61 7 THR C O 1
ATOM 3020 N N . GLY C 1 8 ? 42.892 23.185 129.515 1.00 33.55 8 GLY C N 1
ATOM 3021 C CA . GLY C 1 8 ? 41.710 22.532 128.905 1.00 37.34 8 GLY C CA 1
ATOM 3022 C C . GLY C 1 8 ? 40.734 22.432 130.072 1.00 43.00 8 GLY C C 1
ATOM 3023 O O . GLY C 1 8 ? 41.214 22.366 131.206 1.00 47.88 8 GLY C O 1
ATOM 3024 N N . ILE C 1 9 ? 39.450 22.439 129.817 1.00 51.91 9 ILE C N 1
ATOM 3025 C CA . ILE C 1 9 ? 38.551 22.336 131.018 1.00 57.60 9 ILE C CA 1
ATOM 3026 C C . ILE C 1 9 ? 38.505 20.872 131.378 1.00 59.48 9 ILE C C 1
ATOM 3027 O O . ILE C 1 9 ? 38.847 20.000 130.547 1.00 60.71 9 ILE C O 1
ATOM 3032 N N . PRO C 1 10 ? 38.191 20.520 132.608 1.00 61.52 10 PRO C N 1
ATOM 3033 C CA . PRO C 1 10 ? 38.194 19.123 133.045 1.00 64.81 10 PRO C CA 1
ATOM 3034 C C . PRO C 1 10 ? 37.269 18.304 132.177 1.00 66.21 10 PRO C C 1
ATOM 3035 O O . PRO C 1 10 ? 36.119 18.696 131.978 1.00 66.54 10 PRO C O 1
ATOM 3039 N N . GLY C 1 11 ? 37.791 17.205 131.622 1.00 69.53 11 GLY C N 1
ATOM 3040 C CA . GLY C 1 11 ? 36.948 16.380 130.747 1.00 69.48 11 GLY C CA 1
ATOM 3041 C C . GLY C 1 11 ? 37.270 16.528 129.275 1.00 70.57 11 GLY C C 1
ATOM 3042 O O . GLY C 1 11 ? 36.576 15.927 128.443 1.00 70.84 11 GLY C O 1
ATOM 3043 N N . VAL C 1 12 ? 38.303 17.306 128.900 1.00 66.87 12 VAL C N 1
ATOM 3044 C CA . VAL C 1 12 ? 38.584 17.411 127.468 1.00 66.44 12 VAL C CA 1
ATOM 3045 C C . VAL C 1 12 ? 39.570 16.307 127.077 1.00 64.55 12 VAL C C 1
ATOM 3046 O O . VAL C 1 12 ? 39.720 16.014 125.878 1.00 64.27 12 VAL C O 1
ATOM 3050 N N . GLY C 1 13 ? 40.194 15.687 128.079 1.00 58.83 13 GLY C N 1
ATOM 3051 C CA . GLY C 1 13 ? 41.109 14.586 127.768 1.00 58.33 13 GLY C CA 1
ATOM 3052 C C . GLY C 1 13 ? 42.518 15.135 127.689 1.00 59.71 13 GLY C C 1
ATOM 3053 O O . GLY C 1 13 ? 43.344 14.752 126.870 1.00 64.23 13 GLY C O 1
ATOM 3054 N N . LYS C 1 14 ? 42.760 16.075 128.575 1.00 58.07 14 LYS C N 1
ATOM 3055 C CA . LYS C 1 14 ? 44.057 16.749 128.655 1.00 56.95 14 LYS C CA 1
ATOM 3056 C C . LYS C 1 14 ? 45.142 15.716 128.854 1.00 64.05 14 LYS C C 1
ATOM 3057 O O . LYS C 1 14 ? 46.182 15.750 128.192 1.00 64.18 14 LYS C O 1
ATOM 3063 N N . SER C 1 15 ? 44.935 14.770 129.777 1.00 69.53 15 SER C N 1
ATOM 3064 C CA . SER C 1 15 ? 45.869 13.701 130.136 1.00 68.13 15 SER C CA 1
ATOM 3065 C C . SER C 1 15 ? 46.045 12.690 129.012 1.00 64.93 15 SER C C 1
ATOM 3066 O O . SER C 1 15 ? 47.166 12.399 128.563 1.00 60.89 15 SER C O 1
ATOM 3069 N N . THR C 1 16 ? 44.926 12.184 128.500 1.00 59.74 16 THR C N 1
ATOM 3070 C CA . THR C 1 16 ? 44.979 11.284 127.326 1.00 61.40 16 THR C CA 1
ATOM 3071 C C . THR C 1 16 ? 45.907 11.905 126.287 1.00 63.58 16 THR C C 1
ATOM 3072 O O . THR C 1 16 ? 46.943 11.352 125.910 1.00 67.99 16 THR C O 1
ATOM 3076 N N . VAL C 1 17 ? 45.564 13.130 125.838 1.00 59.54 17 VAL C N 1
ATOM 3077 C CA . VAL C 1 17 ? 46.368 13.864 124.871 1.00 53.88 17 VAL C CA 1
ATOM 3078 C C . VAL C 1 17 ? 47.792 14.089 125.348 1.00 53.55 17 VAL C C 1
ATOM 3079 O O . VAL C 1 17 ? 48.778 14.031 124.600 1.00 53.00 17 VAL C O 1
ATOM 3083 N N . LEU C 1 18 ? 47.968 14.410 126.631 1.00 54.36 18 LEU C N 1
ATOM 3084 C CA . LEU C 1 18 ? 49.349 14.637 127.078 1.00 61.39 18 LEU C CA 1
ATOM 3085 C C . LEU C 1 18 ? 50.211 13.390 127.100 1.00 64.88 18 LEU C C 1
ATOM 3086 O O . LEU C 1 18 ? 51.431 13.498 126.874 1.00 65.78 18 LEU C O 1
ATOM 3091 N N . ALA C 1 19 ? 49.615 12.229 127.372 1.00 67.17 19 ALA C N 1
ATOM 3092 C CA . ALA C 1 19 ? 50.359 10.967 127.379 1.00 68.97 19 ALA C CA 1
ATOM 3093 C C . ALA C 1 19 ? 50.886 10.708 125.956 1.00 68.95 19 ALA C C 1
ATOM 3094 O O . ALA C 1 19 ? 52.081 10.433 125.766 1.00 63.11 19 ALA C O 1
ATOM 3096 N N . LYS C 1 20 ? 49.941 10.889 124.998 1.00 65.77 20 LYS C N 1
ATOM 3097 C CA . LYS C 1 20 ? 50.306 10.706 123.606 1.00 65.51 20 LYS C CA 1
ATOM 3098 C C . LYS C 1 20 ? 51.413 11.640 123.150 1.00 65.11 20 LYS C C 1
ATOM 3099 O O . LYS C 1 20 ? 52.189 11.231 122.263 1.00 70.11 20 LYS C O 1
ATOM 3105 N N . VAL C 1 21 ? 51.571 12.815 123.732 1.00 61.15 21 VAL C N 1
ATOM 3106 C CA . VAL C 1 21 ? 52.640 13.733 123.349 1.00 60.12 21 VAL C CA 1
ATOM 3107 C C . VAL C 1 21 ? 54.002 13.244 123.819 1.00 60.99 21 VAL C C 1
ATOM 3108 O O . VAL C 1 21 ? 55.021 13.444 123.146 1.00 60.60 21 VAL C O 1
ATOM 3112 N N . LYS C 1 22 ? 53.985 12.641 125.012 1.00 64.84 22 LYS C N 1
ATOM 3113 C CA . LYS C 1 22 ? 55.191 12.062 125.603 1.00 69.32 22 LYS C CA 1
ATOM 3114 C C . LYS C 1 22 ? 55.595 10.827 124.777 1.00 69.33 22 LYS C C 1
ATOM 3115 O O . LYS C 1 22 ? 56.741 10.667 124.367 1.00 67.59 22 LYS C O 1
ATOM 3121 N N . GLU C 1 23 ? 54.615 9.986 124.463 1.00 68.70 23 GLU C N 1
ATOM 3122 C CA . GLU C 1 23 ? 54.862 8.809 123.610 1.00 74.75 23 GLU C CA 1
ATOM 3123 C C . GLU C 1 23 ? 55.565 9.234 122.327 1.00 72.63 23 GLU C C 1
ATOM 3124 O O . GLU C 1 23 ? 56.723 8.940 122.041 1.00 74.49 23 GLU C O 1
ATOM 3130 N N . ILE C 1 24 ? 54.883 10.051 121.535 1.00 69.87 24 ILE C N 1
ATOM 3131 C CA . ILE C 1 24 ? 55.460 10.561 120.295 1.00 66.99 24 ILE C CA 1
ATOM 3132 C C . ILE C 1 24 ? 56.769 11.286 120.437 1.00 71.25 24 ILE C C 1
ATOM 3133 O O . ILE C 1 24 ? 57.574 11.324 119.472 1.00 74.86 24 ILE C O 1
ATOM 3138 N N . LEU C 1 25 ? 57.085 11.948 121.554 1.00 74.28 25 LEU C N 1
ATOM 3139 C CA . LEU C 1 25 ? 58.369 12.672 121.601 1.00 76.50 25 LEU C CA 1
ATOM 3140 C C . LEU C 1 25 ? 59.465 11.755 122.132 1.00 77.91 25 LEU C C 1
ATOM 3141 O O . LEU C 1 25 ? 60.629 11.969 121.837 1.00 77.43 25 LEU C O 1
ATOM 3146 N N . ASP C 1 26 ? 59.038 10.782 122.933 1.00 80.98 26 ASP C N 1
ATOM 3147 C CA . ASP C 1 26 ? 59.959 9.788 123.473 1.00 83.17 26 ASP C CA 1
ATOM 3148 C C . ASP C 1 26 ? 60.390 8.895 122.298 1.00 86.08 26 ASP C C 1
ATOM 3149 O O . ASP C 1 26 ? 61.587 8.715 122.083 1.00 84.52 26 ASP C O 1
ATOM 3154 N N . ASN C 1 27 ? 59.417 8.450 121.499 1.00 87.79 27 ASN C N 1
ATOM 3155 C CA . ASN C 1 27 ? 59.665 7.618 120.343 1.00 89.74 27 ASN C CA 1
ATOM 3156 C C . ASN C 1 27 ? 60.513 8.257 119.259 1.00 89.42 27 ASN C C 1
ATOM 3157 O O . ASN C 1 27 ? 61.015 7.502 118.401 1.00 91.27 27 ASN C O 1
ATOM 3162 N N . GLN C 1 28 ? 60.697 9.576 119.241 1.00 86.94 28 GLN C N 1
ATOM 3163 C CA . GLN C 1 28 ? 61.573 10.193 118.254 1.00 86.43 28 GLN C CA 1
ATOM 3164 C C . GLN C 1 28 ? 62.812 10.756 118.997 1.00 84.60 28 GLN C C 1
ATOM 3165 O O . GLN C 1 28 ? 63.538 11.574 118.461 1.00 83.90 28 GLN C O 1
ATOM 3171 N N . GLY C 1 29 ? 62.956 10.297 120.228 1.00 85.86 29 GLY C N 1
ATOM 3172 C CA . GLY C 1 29 ? 63.968 10.655 121.165 1.00 84.97 29 GLY C CA 1
ATOM 3173 C C . GLY C 1 29 ? 64.127 12.103 121.547 1.00 87.31 29 GLY C C 1
ATOM 3174 O O . GLY C 1 29 ? 65.283 12.485 121.824 1.00 86.67 29 GLY C O 1
ATOM 3175 N N . ILE C 1 30 ? 63.075 12.943 121.603 1.00 87.86 30 ILE C N 1
ATOM 3176 C CA . ILE C 1 30 ? 63.241 14.352 121.992 1.00 84.73 30 ILE C CA 1
ATOM 3177 C C . ILE C 1 30 ? 63.069 14.580 123.488 1.00 79.45 30 ILE C C 1
ATOM 3178 O O . ILE C 1 30 ? 62.136 14.087 124.135 1.00 78.26 30 ILE C O 1
ATOM 3183 N N . ASN C 1 31 ? 63.999 15.324 124.100 1.00 77.95 31 ASN C N 1
ATOM 3184 C CA . ASN C 1 31 ? 63.913 15.545 125.551 1.00 78.25 31 ASN C CA 1
ATOM 3185 C C . ASN C 1 31 ? 62.647 16.342 125.896 1.00 76.69 31 ASN C C 1
ATOM 3186 O O . ASN C 1 31 ? 62.495 17.468 125.431 1.00 73.55 31 ASN C O 1
ATOM 3191 N N . ASN C 1 32 ? 61.802 15.743 126.731 1.00 73.57 32 ASN C N 1
ATOM 3192 C CA . ASN C 1 32 ? 60.584 16.381 127.158 1.00 68.05 32 ASN C CA 1
ATOM 3193 C C . ASN C 1 32 ? 60.124 16.102 128.570 1.00 65.39 32 ASN C C 1
ATOM 3194 O O . ASN C 1 32 ? 60.060 14.975 129.066 1.00 68.81 32 ASN C O 1
ATOM 3199 N N . LYS C 1 33 ? 59.695 17.168 129.251 1.00 63.71 33 LYS C N 1
ATOM 3200 C CA . LYS C 1 33 ? 59.156 16.970 130.616 1.00 58.91 33 LYS C CA 1
ATOM 3201 C C . LYS C 1 33 ? 57.693 17.378 130.599 1.00 56.29 33 LYS C C 1
ATOM 3202 O O . LYS C 1 33 ? 57.294 18.278 129.855 1.00 54.14 33 LYS C O 1
ATOM 3208 N N . ILE C 1 34 ? 56.844 16.737 131.366 1.00 55.46 34 ILE C N 1
ATOM 3209 C CA . ILE C 1 34 ? 55.437 17.090 131.473 1.00 53.12 34 ILE C CA 1
ATOM 3210 C C . ILE C 1 34 ? 55.114 17.262 132.974 1.00 55.84 34 ILE C C 1
ATOM 3211 O O . ILE C 1 34 ? 55.051 16.267 133.693 1.00 60.35 34 ILE C O 1
ATOM 3216 N N . ILE C 1 35 ? 54.911 18.498 133.385 1.00 52.81 35 ILE C N 1
ATOM 3217 C CA . ILE C 1 35 ? 54.583 18.868 134.740 1.00 49.12 35 ILE C CA 1
ATOM 3218 C C . ILE C 1 35 ? 53.115 19.223 134.969 1.00 46.39 35 ILE C C 1
ATOM 3219 O O . ILE C 1 35 ? 52.501 19.948 134.213 1.00 49.01 35 ILE C O 1
ATOM 3224 N N . ASN C 1 36 ? 52.510 18.701 136.034 1.00 41.08 36 ASN C N 1
ATOM 3225 C CA . ASN C 1 36 ? 51.105 19.035 136.260 1.00 41.34 36 ASN C CA 1
ATOM 3226 C C . ASN C 1 36 ? 51.157 20.167 137.298 1.00 48.32 36 ASN C C 1
ATOM 3227 O O . ASN C 1 36 ? 51.898 20.010 138.243 1.00 41.19 36 ASN C O 1
ATOM 3232 N N . TYR C 1 37 ? 50.478 21.295 136.999 1.00 48.88 37 TYR C N 1
ATOM 3233 C CA . TYR C 1 37 ? 50.591 22.493 137.822 1.00 42.35 37 TYR C CA 1
ATOM 3234 C C . TYR C 1 37 ? 50.062 22.270 139.225 1.00 41.54 37 TYR C C 1
ATOM 3235 O O . TYR C 1 37 ? 50.721 22.621 140.205 1.00 40.02 37 TYR C O 1
ATOM 3244 N N . GLY C 1 38 ? 48.862 21.709 139.310 1.00 37.81 38 GLY C N 1
ATOM 3245 C CA . GLY C 1 38 ? 48.167 21.342 140.495 1.00 41.48 38 GLY C CA 1
ATOM 3246 C C . GLY C 1 38 ? 49.014 20.400 141.367 1.00 49.89 38 GLY C C 1
ATOM 3247 O O . GLY C 1 38 ? 49.097 20.545 142.592 1.00 48.24 38 GLY C O 1
ATOM 3248 N N . ASP C 1 39 ? 49.737 19.437 140.779 1.00 48.19 39 ASP C N 1
ATOM 3249 C CA . ASP C 1 39 ? 50.575 18.579 141.620 1.00 45.50 39 ASP C CA 1
ATOM 3250 C C . ASP C 1 39 ? 51.518 19.486 142.414 1.00 45.99 39 ASP C C 1
ATOM 3251 O O . ASP C 1 39 ? 51.686 19.204 143.615 1.00 45.99 39 ASP C O 1
ATOM 3256 N N . PHE C 1 40 ? 52.125 20.515 141.811 1.00 39.32 40 PHE C N 1
ATOM 3257 C CA . PHE C 1 40 ? 53.045 21.341 142.587 1.00 42.03 40 PHE C CA 1
ATOM 3258 C C . PHE C 1 40 ? 52.289 22.177 143.633 1.00 48.68 40 PHE C C 1
ATOM 3259 O O . PHE C 1 40 ? 52.863 22.458 144.698 1.00 48.70 40 PHE C O 1
ATOM 3267 N N . MET C 1 41 ? 51.053 22.565 143.287 1.00 46.84 41 MET C N 1
ATOM 3268 C CA . MET C 1 41 ? 50.260 23.314 144.244 1.00 48.09 41 MET C CA 1
ATOM 3269 C C . MET C 1 41 ? 49.965 22.438 145.452 1.00 45.56 41 MET C C 1
ATOM 3270 O O . MET C 1 41 ? 50.225 22.854 146.574 1.00 48.13 41 MET C O 1
ATOM 3275 N N . LEU C 1 42 ? 49.437 21.248 145.244 1.00 46.47 42 LEU C N 1
ATOM 3276 C CA . LEU C 1 42 ? 49.171 20.314 146.319 1.00 47.86 42 LEU C CA 1
ATOM 3277 C C . LEU C 1 42 ? 50.406 20.072 147.184 1.00 45.49 42 LEU C C 1
ATOM 3278 O O . LEU C 1 42 ? 50.324 20.152 148.392 1.00 46.32 42 LEU C O 1
ATOM 3283 N N . ALA C 1 43 ? 51.588 19.839 146.655 1.00 45.38 43 ALA C N 1
ATOM 3284 C CA . ALA C 1 43 ? 52.774 19.659 147.478 1.00 44.31 43 ALA C CA 1
ATOM 3285 C C . ALA C 1 43 ? 52.890 20.818 148.461 1.00 47.79 43 ALA C C 1
ATOM 3286 O O . ALA C 1 43 ? 52.873 20.603 149.677 1.00 53.77 43 ALA C O 1
ATOM 3288 N N . THR C 1 44 ? 53.008 22.057 147.973 1.00 51.05 44 THR C N 1
ATOM 3289 C CA . THR C 1 44 ? 53.111 23.207 148.865 1.00 48.95 44 THR C CA 1
ATOM 3290 C C . THR C 1 44 ? 51.931 23.271 149.827 1.00 49.15 44 THR C C 1
ATOM 3291 O O . THR C 1 44 ? 52.123 23.546 151.010 1.00 51.55 44 THR C O 1
ATOM 3295 N N . ALA C 1 45 ? 50.714 23.015 149.407 1.00 45.39 45 ALA C N 1
ATOM 3296 C CA . ALA C 1 45 ? 49.568 23.082 150.281 1.00 51.00 45 ALA C CA 1
ATOM 3297 C C . ALA C 1 45 ? 49.639 22.114 151.461 1.00 56.27 45 ALA C C 1
ATOM 3298 O O . ALA C 1 45 ? 49.329 22.446 152.605 1.00 59.75 45 ALA C O 1
ATOM 3300 N N . LEU C 1 46 ? 49.941 20.864 151.192 1.00 57.76 46 LEU C N 1
ATOM 3301 C CA . LEU C 1 46 ? 50.076 19.737 152.099 1.00 51.05 46 LEU C CA 1
ATOM 3302 C C . LEU C 1 46 ? 51.093 20.090 153.199 1.00 52.17 46 LEU C C 1
ATOM 3303 O O . LEU C 1 46 ? 50.751 20.026 154.377 1.00 52.93 46 LEU C O 1
ATOM 3308 N N . LYS C 1 47 ? 52.296 20.526 152.830 1.00 49.99 47 LYS C N 1
ATOM 3309 C CA . LYS C 1 47 ? 53.297 20.962 153.768 1.00 53.14 47 LYS C CA 1
ATOM 3310 C C . LYS C 1 47 ? 52.909 22.192 154.595 1.00 60.71 47 LYS C C 1
ATOM 3311 O O . LYS C 1 47 ? 53.665 22.428 155.569 1.00 67.87 47 LYS C O 1
ATOM 3317 N N . LEU C 1 48 ? 51.899 23.001 154.294 1.00 60.12 48 LEU C N 1
ATOM 3318 C CA . LEU C 1 48 ? 51.554 24.174 155.059 1.00 57.60 48 LEU C CA 1
ATOM 3319 C C . LEU C 1 48 ? 50.261 23.993 155.858 1.00 60.58 48 LEU C C 1
ATOM 3320 O O . LEU C 1 48 ? 49.963 24.842 156.710 1.00 65.03 48 LEU C O 1
ATOM 3325 N N . GLY C 1 49 ? 49.492 22.965 155.571 1.00 58.09 49 GLY C N 1
ATOM 3326 C CA . GLY C 1 49 ? 48.258 22.683 156.246 1.00 55.47 49 GLY C CA 1
ATOM 3327 C C . GLY C 1 49 ? 47.008 23.255 155.639 1.00 63.77 49 GLY C C 1
ATOM 3328 O O . GLY C 1 49 ? 45.923 23.189 156.243 1.00 64.72 49 GLY C O 1
ATOM 3329 N N . TYR C 1 50 ? 47.110 23.781 154.412 1.00 66.55 50 TYR C N 1
ATOM 3330 C CA . TYR C 1 50 ? 45.992 24.396 153.702 1.00 58.08 50 TYR C CA 1
ATOM 3331 C C . TYR C 1 50 ? 45.010 23.380 153.162 1.00 56.87 50 TYR C C 1
ATOM 3332 O O . TYR C 1 50 ? 43.779 23.528 153.261 1.00 55.91 50 TYR C O 1
ATOM 3341 N N . ALA C 1 51 ? 45.539 22.275 152.605 1.00 56.88 51 ALA C N 1
ATOM 3342 C CA . ALA C 1 51 ? 44.554 21.314 152.037 1.00 58.71 51 ALA C CA 1
ATOM 3343 C C . ALA C 1 51 ? 45.115 19.905 151.978 1.00 56.55 51 ALA C C 1
ATOM 3344 O O . ALA C 1 51 ? 46.332 19.750 151.944 1.00 50.95 51 ALA C O 1
ATOM 3346 N N . LYS C 1 52 ? 44.204 18.938 151.932 1.00 60.20 52 LYS C N 1
ATOM 3347 C CA . LYS C 1 52 ? 44.656 17.552 151.921 1.00 69.45 52 LYS C CA 1
ATOM 3348 C C . LYS C 1 52 ? 44.545 16.927 150.544 1.00 70.60 52 LYS C C 1
ATOM 3349 O O . LYS C 1 52 ? 45.281 16.007 150.216 1.00 70.39 52 LYS C O 1
ATOM 3355 N N . ASP C 1 53 ? 43.567 17.371 149.765 1.00 75.47 53 ASP C N 1
ATOM 3356 C CA . ASP C 1 53 ? 43.413 16.789 148.423 1.00 78.06 53 ASP C CA 1
ATOM 3357 C C . ASP C 1 53 ? 43.261 17.898 147.387 1.00 75.04 53 ASP C C 1
ATOM 3358 O O . ASP C 1 53 ? 42.884 19.024 147.725 1.00 65.46 53 ASP C O 1
ATOM 3363 N N . ARG C 1 54 ? 43.580 17.543 146.135 1.00 73.37 54 ARG C N 1
ATOM 3364 C CA . ARG C 1 54 ? 43.511 18.506 145.038 1.00 71.35 54 ARG C CA 1
ATOM 3365 C C . ARG C 1 54 ? 42.122 19.064 144.848 1.00 69.52 54 ARG C C 1
ATOM 3366 O O . ARG C 1 54 ? 41.980 20.288 144.671 1.00 77.05 54 ARG C O 1
ATOM 3374 N N . ASP C 1 55 ? 41.062 18.315 145.013 1.00 69.57 55 ASP C N 1
ATOM 3375 C CA . ASP C 1 55 ? 39.715 18.827 144.846 1.00 73.80 55 ASP C CA 1
ATOM 3376 C C . ASP C 1 55 ? 39.199 19.743 145.931 1.00 66.72 55 ASP C C 1
ATOM 3377 O O . ASP C 1 55 ? 37.994 20.082 145.896 1.00 68.74 55 ASP C O 1
ATOM 3382 N N . GLU C 1 56 ? 40.017 20.215 146.826 1.00 61.72 56 GLU C N 1
ATOM 3383 C CA . GLU C 1 56 ? 39.687 21.085 147.939 1.00 63.22 56 GLU C CA 1
ATOM 3384 C C . GLU C 1 56 ? 40.483 22.379 147.926 1.00 63.48 56 GLU C C 1
ATOM 3385 O O . GLU C 1 56 ? 40.323 23.323 148.709 1.00 64.52 56 GLU C O 1
ATOM 3391 N N . MET C 1 57 ? 41.498 22.401 147.054 1.00 60.55 57 MET C N 1
ATOM 3392 C CA . MET C 1 57 ? 42.437 23.514 146.929 1.00 55.82 57 MET C CA 1
ATOM 3393 C C . MET C 1 57 ? 41.695 24.676 146.258 1.00 52.71 57 MET C C 1
ATOM 3394 O O . MET C 1 57 ? 41.816 25.855 146.523 1.00 47.41 57 MET C O 1
ATOM 3399 N N . ARG C 1 58 ? 40.783 24.332 145.367 1.00 51.83 58 ARG C N 1
ATOM 3400 C CA . ARG C 1 58 ? 39.974 25.306 144.653 1.00 53.52 58 ARG C CA 1
ATOM 3401 C C . ARG C 1 58 ? 38.884 25.881 145.525 1.00 55.13 58 ARG C C 1
ATOM 3402 O O . ARG C 1 58 ? 38.244 26.861 145.118 1.00 55.92 58 ARG C O 1
ATOM 3410 N N . LYS C 1 59 ? 38.682 25.347 146.734 1.00 56.07 59 LYS C N 1
ATOM 3411 C CA . LYS C 1 59 ? 37.657 25.870 147.649 1.00 51.02 59 LYS C CA 1
ATOM 3412 C C . LYS C 1 59 ? 38.278 26.881 148.600 1.00 46.66 59 LYS C C 1
ATOM 3413 O O . LYS C 1 59 ? 37.618 27.622 149.323 1.00 50.80 59 LYS C O 1
ATOM 3419 N N . LEU C 1 60 ? 39.614 26.927 148.538 1.00 43.25 60 LEU C N 1
ATOM 3420 C CA . LEU C 1 60 ? 40.350 27.830 149.393 1.00 46.42 60 LEU C CA 1
ATOM 3421 C C . LEU C 1 60 ? 40.129 29.298 149.067 1.00 53.05 60 LEU C C 1
ATOM 3422 O O . LEU C 1 60 ? 39.775 29.749 147.972 1.00 53.71 60 LEU C O 1
ATOM 3427 N N . SER C 1 61 ? 40.398 30.125 150.087 1.00 52.71 61 SER C N 1
ATOM 3428 C CA . SER C 1 61 ? 40.270 31.557 149.903 1.00 49.01 61 SER C CA 1
ATOM 3429 C C . SER C 1 61 ? 41.209 31.933 148.756 1.00 50.18 61 SER C C 1
ATOM 3430 O O . SER C 1 61 ? 42.296 31.379 148.590 1.00 47.33 61 SER C O 1
ATOM 3433 N N . VAL C 1 62 ? 40.788 32.941 147.997 1.00 49.82 62 VAL C N 1
ATOM 3434 C CA . VAL C 1 62 ? 41.559 33.444 146.871 1.00 47.71 62 VAL C CA 1
ATOM 3435 C C . VAL C 1 62 ? 42.990 33.731 147.306 1.00 50.66 62 VAL C C 1
ATOM 3436 O O . VAL C 1 62 ? 43.901 33.501 146.498 1.00 57.72 62 VAL C O 1
ATOM 3440 N N . GLU C 1 63 ? 43.221 34.258 148.482 1.00 49.68 63 GLU C N 1
ATOM 3441 C CA . GLU C 1 63 ? 44.532 34.612 148.970 1.00 60.09 63 GLU C CA 1
ATOM 3442 C C . GLU C 1 63 ? 45.400 33.376 149.177 1.00 59.12 63 GLU C C 1
ATOM 3443 O O . GLU C 1 63 ? 46.607 33.446 148.870 1.00 50.01 63 GLU C O 1
ATOM 3449 N N . LYS C 1 64 ? 44.843 32.244 149.623 1.00 57.41 64 LYS C N 1
ATOM 3450 C CA . LYS C 1 64 ? 45.700 31.054 149.791 1.00 54.90 64 LYS C CA 1
ATOM 3451 C C . LYS C 1 64 ? 46.071 30.485 148.431 1.00 53.14 64 LYS C C 1
ATOM 3452 O O . LYS C 1 64 ? 47.249 30.177 148.119 1.00 44.91 64 LYS C O 1
ATOM 3458 N N . GLN C 1 65 ? 45.056 30.438 147.540 1.00 48.22 65 GLN C N 1
ATOM 3459 C CA . GLN C 1 65 ? 45.314 29.955 146.177 1.00 43.79 65 GLN C CA 1
ATOM 3460 C C . GLN C 1 65 ? 46.395 30.803 145.512 1.00 43.97 65 GLN C C 1
ATOM 3461 O O . GLN C 1 65 ? 47.312 30.304 144.831 1.00 41.78 65 GLN C O 1
ATOM 3467 N N . LYS C 1 66 ? 46.362 32.125 145.740 1.00 42.07 66 LYS C N 1
ATOM 3468 C CA . LYS C 1 66 ? 47.371 32.981 145.164 1.00 46.54 66 LYS C CA 1
ATOM 3469 C C . LYS C 1 66 ? 48.735 32.556 145.686 1.00 48.63 66 LYS C C 1
ATOM 3470 O O . LYS C 1 66 ? 49.659 32.558 144.875 1.00 47.81 66 LYS C O 1
ATOM 3476 N N . LYS C 1 67 ? 48.835 32.197 146.978 1.00 51.27 67 LYS C N 1
ATOM 3477 C CA . LYS C 1 67 ? 50.130 31.801 147.534 1.00 52.65 67 LYS C CA 1
ATOM 3478 C C . LYS C 1 67 ? 50.672 30.520 146.878 1.00 47.81 67 LYS C C 1
ATOM 3479 O O . LYS C 1 67 ? 51.812 30.480 146.430 1.00 44.71 67 LYS C O 1
ATOM 3485 N N . LEU C 1 68 ? 49.832 29.498 146.817 1.00 39.59 68 LEU C N 1
ATOM 3486 C CA . LEU C 1 68 ? 50.173 28.259 146.179 1.00 42.32 68 LEU C CA 1
ATOM 3487 C C . LEU C 1 68 ? 50.591 28.509 144.732 1.00 46.36 68 LEU C C 1
ATOM 3488 O O . LEU C 1 68 ? 51.627 27.995 144.299 1.00 44.02 68 LEU C O 1
ATOM 3493 N N . GLN C 1 69 ? 49.810 29.323 144.008 1.00 47.72 69 GLN C N 1
ATOM 3494 C CA . GLN C 1 69 ? 50.119 29.651 142.610 1.00 39.22 69 GLN C CA 1
ATOM 3495 C C . GLN C 1 69 ? 51.515 30.218 142.428 1.00 41.20 69 GLN C C 1
ATOM 3496 O O . GLN C 1 69 ? 52.230 29.795 141.514 1.00 38.88 69 GLN C O 1
ATOM 3502 N N . ILE C 1 70 ? 51.939 31.167 143.264 1.00 43.46 70 ILE C N 1
ATOM 3503 C CA . ILE C 1 70 ? 53.276 31.731 143.159 1.00 51.22 70 ILE C CA 1
ATOM 3504 C C . ILE C 1 70 ? 54.341 30.694 143.491 1.00 52.40 70 ILE C C 1
ATOM 3505 O O . ILE C 1 70 ? 55.386 30.614 142.817 1.00 49.04 70 ILE C O 1
ATOM 3510 N N . ASP C 1 71 ? 54.082 29.866 144.511 1.00 54.51 71 ASP C N 1
ATOM 3511 C CA . ASP C 1 71 ? 55.077 28.869 144.886 1.00 59.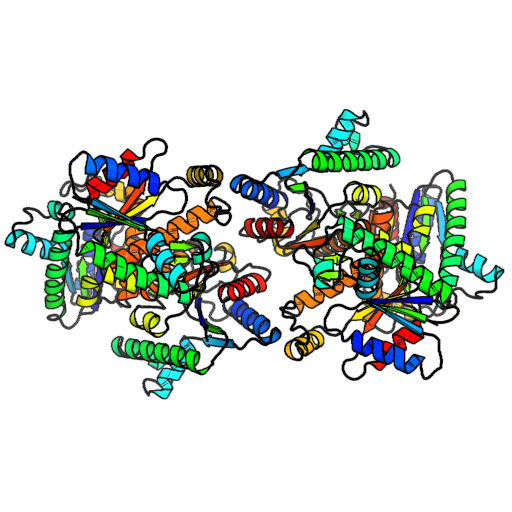58 71 ASP C CA 1
ATOM 3512 C C . ASP C 1 71 ? 55.311 27.861 143.775 1.00 54.55 71 ASP C C 1
ATOM 3513 O O . ASP C 1 71 ? 56.430 27.600 143.342 1.00 56.29 71 ASP C O 1
ATOM 3518 N N . ALA C 1 72 ? 54.210 27.315 143.272 1.00 51.94 72 ALA C N 1
ATOM 3519 C CA . ALA C 1 72 ? 54.216 26.352 142.177 1.00 44.90 72 ALA C CA 1
ATOM 3520 C C . ALA C 1 72 ? 54.896 26.920 140.954 1.00 50.55 72 ALA C C 1
ATOM 3521 O O . ALA C 1 72 ? 55.712 26.260 140.320 1.00 52.09 72 ALA C O 1
ATOM 3523 N N . ALA C 1 73 ? 54.558 28.183 140.633 1.00 53.00 73 ALA C N 1
ATOM 3524 C CA . ALA C 1 73 ? 55.189 28.801 139.472 1.00 52.00 73 ALA C CA 1
ATOM 3525 C C . ALA C 1 73 ? 56.682 28.906 139.715 1.00 52.27 73 ALA C C 1
ATOM 3526 O O . ALA C 1 73 ? 57.444 28.536 138.807 1.00 50.15 73 ALA C O 1
ATOM 3528 N N . LYS C 1 74 ? 57.147 29.347 140.893 1.00 56.12 74 LYS C N 1
ATOM 3529 C CA . LYS C 1 74 ? 58.600 29.415 141.124 1.00 59.24 74 LYS C CA 1
ATOM 3530 C C . LYS C 1 74 ? 59.267 28.041 140.999 1.00 60.44 74 LYS C C 1
ATOM 3531 O O . LYS C 1 74 ? 60.390 27.928 140.461 1.00 60.29 74 LYS C O 1
ATOM 3537 N N . GLY C 1 75 ? 58.585 26.987 141.440 1.00 56.30 75 GLY C N 1
ATOM 3538 C CA . GLY C 1 75 ? 59.095 25.635 141.349 1.00 58.95 75 GLY C CA 1
ATOM 3539 C C . GLY C 1 75 ? 59.259 25.207 139.900 1.00 63.70 75 GLY C C 1
ATOM 3540 O O . GLY C 1 75 ? 60.370 24.910 139.426 1.00 69.20 75 GLY C O 1
ATOM 3541 N N . ILE C 1 76 ? 58.153 25.203 139.143 1.00 60.50 76 ILE C N 1
ATOM 3542 C CA . ILE C 1 76 ? 58.201 24.873 137.727 1.00 56.86 76 ILE C CA 1
ATOM 3543 C C . ILE C 1 76 ? 59.201 25.723 136.969 1.00 56.97 76 ILE C C 1
ATOM 3544 O O . ILE C 1 76 ? 59.831 25.256 136.009 1.00 59.71 76 ILE C O 1
ATOM 3549 N N . ALA C 1 77 ? 59.385 26.984 137.317 1.00 57.94 77 ALA C N 1
ATOM 3550 C CA . ALA C 1 77 ? 60.388 27.813 136.645 1.00 66.08 77 ALA C CA 1
ATOM 3551 C C . ALA C 1 77 ? 61.786 27.202 136.846 1.00 71.56 77 ALA C C 1
ATOM 3552 O O . ALA C 1 77 ? 62.605 27.183 135.926 1.00 71.69 77 ALA C O 1
ATOM 3554 N N . GLU C 1 78 ? 62.084 26.706 138.040 1.00 76.47 78 GLU C N 1
ATOM 3555 C CA . GLU C 1 78 ? 63.360 26.080 138.382 1.00 81.28 78 GLU C CA 1
ATOM 3556 C C . GLU C 1 78 ? 63.589 24.784 137.609 1.00 79.19 78 GLU C C 1
ATOM 3557 O O . GLU C 1 78 ? 64.655 24.551 137.022 1.00 75.31 78 GLU C O 1
ATOM 3563 N N . GLU C 1 79 ? 62.568 23.926 137.544 1.00 75.72 79 GLU C N 1
ATOM 3564 C CA . GLU C 1 79 ? 62.678 22.702 136.776 1.00 76.98 79 GLU C CA 1
ATOM 3565 C C . GLU C 1 79 ? 62.931 22.973 135.297 1.00 81.45 79 GLU C C 1
ATOM 3566 O O . GLU C 1 79 ? 63.578 22.175 134.592 1.00 83.54 79 GLU C O 1
ATOM 3572 N N . ALA C 1 80 ? 62.451 24.097 134.757 1.00 83.27 80 ALA C N 1
ATOM 3573 C CA . ALA C 1 80 ? 62.629 24.446 133.361 1.00 84.70 80 ALA C CA 1
ATOM 3574 C C . ALA C 1 80 ? 64.052 24.902 133.076 1.00 86.54 80 ALA C C 1
ATOM 3575 O O . ALA C 1 80 ? 64.540 24.693 131.972 1.00 86.74 80 ALA C O 1
ATOM 3577 N N . ARG C 1 81 ? 64.687 25.532 134.055 1.00 92.35 81 ARG C N 1
ATOM 3578 C CA . ARG C 1 81 ? 66.063 26.003 133.897 1.00 99.00 81 ARG C CA 1
ATOM 3579 C C . ARG C 1 81 ? 67.053 24.839 133.898 1.00 100.07 81 ARG C C 1
ATOM 3580 O O . ARG C 1 81 ? 68.046 24.806 133.159 1.00 100.55 81 ARG C O 1
ATOM 3588 N N . ALA C 1 82 ? 66.754 23.817 134.690 1.00 99.12 82 ALA C N 1
ATOM 3589 C CA . ALA C 1 82 ? 67.561 22.614 134.803 1.00 99.78 82 ALA C CA 1
ATOM 3590 C C . ALA C 1 82 ? 67.131 21.549 133.794 1.00 100.77 82 ALA C C 1
ATOM 3591 O O . ALA C 1 82 ? 67.216 20.342 134.063 1.00 101.99 82 ALA C O 1
ATOM 3593 N N . GLY C 1 83 ? 66.642 21.977 132.632 1.00 99.08 83 GLY C N 1
ATOM 3594 C CA . GLY C 1 83 ? 66.197 21.045 131.609 1.00 99.21 83 GLY C CA 1
ATOM 3595 C C . GLY C 1 83 ? 67.092 21.116 130.378 1.00 99.86 83 GLY C C 1
ATOM 3596 O O . GLY C 1 83 ? 67.109 20.221 129.526 1.00 96.66 83 GLY C O 1
ATOM 3597 N N . GLY C 1 84 ? 67.814 22.243 130.306 1.00 99.47 84 GLY C N 1
ATOM 3598 C CA . GLY C 1 84 ? 68.731 22.485 129.223 1.00 101.32 84 GLY C CA 1
ATOM 3599 C C . GLY C 1 84 ? 68.129 22.659 127.846 1.00 102.74 84 GLY C C 1
ATOM 3600 O O . GLY C 1 84 ? 68.076 23.801 127.339 1.00 105.06 84 GLY C O 1
ATOM 3601 N N . GLU C 1 85 ? 67.715 21.573 127.180 1.00 98.99 85 GLU C N 1
ATOM 3602 C CA . GLU C 1 85 ? 67.146 21.700 125.846 1.00 95.33 85 GLU C CA 1
ATOM 3603 C C . GLU C 1 85 ? 66.012 20.718 125.623 1.00 89.38 85 GLU C C 1
ATOM 3604 O O . GLU C 1 85 ? 66.038 19.604 126.131 1.00 89.70 85 GLU C O 1
ATOM 3610 N N . GLY C 1 86 ? 64.998 21.141 124.876 1.00 84.03 86 GLY C N 1
ATOM 3611 C CA . GLY C 1 86 ? 63.830 20.300 124.649 1.00 78.60 86 GLY C CA 1
ATOM 3612 C C . GLY C 1 86 ? 62.558 21.012 125.133 1.00 76.00 86 GLY C C 1
ATOM 3613 O O . GLY C 1 86 ? 62.584 22.139 125.629 1.00 75.79 86 GLY C O 1
ATOM 3614 N N . TYR C 1 87 ? 61.431 20.353 124.976 1.00 70.41 87 TYR C N 1
ATOM 3615 C CA . TYR C 1 87 ? 60.101 20.788 125.259 1.00 69.39 87 TYR C CA 1
ATOM 3616 C C . TYR C 1 87 ? 59.519 20.448 126.613 1.00 69.07 87 TYR C C 1
ATOM 3617 O O . TYR C 1 87 ? 59.423 19.303 127.055 1.00 68.28 87 TYR C O 1
ATOM 3626 N N . LEU C 1 88 ? 59.072 21.497 127.321 1.00 67.04 88 LEU C N 1
ATOM 3627 C CA . LEU C 1 88 ? 58.418 21.363 128.628 1.00 60.83 88 LEU C CA 1
ATOM 3628 C C . LEU C 1 88 ? 56.934 21.726 128.495 1.00 57.15 88 LEU C C 1
ATOM 3629 O O . LEU C 1 88 ? 56.595 22.814 128.048 1.00 59.20 88 LEU C O 1
ATOM 3634 N N . PHE C 1 89 ? 56.013 20.855 128.812 1.00 51.05 89 PHE C N 1
ATOM 3635 C CA . PHE C 1 89 ? 54.598 21.034 128.770 1.00 50.10 89 PHE C CA 1
ATOM 3636 C C . PHE C 1 89 ? 54.058 21.173 130.203 1.00 54.05 89 PHE C C 1
ATOM 3637 O O . PHE C 1 89 ? 54.321 20.282 131.018 1.00 52.94 89 PHE C O 1
ATOM 3645 N N . ILE C 1 90 ? 53.356 22.286 130.473 1.00 48.46 90 ILE C N 1
ATOM 3646 C CA . ILE C 1 90 ? 52.757 22.509 131.779 1.00 39.21 90 ILE C CA 1
ATOM 3647 C C . ILE C 1 90 ? 51.285 22.175 131.659 1.00 38.69 90 ILE C C 1
ATOM 3648 O O . ILE C 1 90 ? 50.594 22.748 130.819 1.00 39.63 90 ILE C O 1
ATOM 3653 N N . ASP C 1 91 ? 50.859 21.162 132.385 1.00 39.44 91 ASP C N 1
ATOM 3654 C CA . ASP C 1 91 ? 49.470 20.692 132.344 1.00 39.66 91 ASP C CA 1
ATOM 3655 C C . ASP C 1 91 ? 48.713 21.496 133.419 1.00 48.02 91 ASP C C 1
ATOM 3656 O O . ASP C 1 91 ? 48.945 21.359 134.639 1.00 45.42 91 ASP C O 1
ATOM 3661 N N . THR C 1 92 ? 47.796 22.316 132.863 1.00 44.79 92 THR C N 1
ATOM 3662 C CA . THR C 1 92 ? 47.057 23.181 133.755 1.00 37.20 92 THR C CA 1
ATOM 3663 C C . THR C 1 92 ? 45.779 23.701 133.191 1.00 40.66 92 THR C C 1
ATOM 3664 O O . THR C 1 92 ? 45.155 23.091 132.331 1.00 41.30 92 THR C O 1
ATOM 3668 N N . HIS C 1 93 ? 45.303 24.788 133.806 1.00 42.46 93 HIS C N 1
ATOM 3669 C CA . HIS C 1 93 ? 44.057 25.425 133.449 1.00 40.58 93 HIS C CA 1
ATOM 3670 C C . HIS C 1 93 ? 44.224 26.923 133.129 1.00 42.11 93 HIS C C 1
ATOM 3671 O O . HIS C 1 93 ? 45.131 27.580 133.633 1.00 35.99 93 HIS C O 1
ATOM 3678 N N . ALA C 1 94 ? 43.300 27.400 132.317 1.00 37.07 94 ALA C N 1
ATOM 3679 C CA . ALA C 1 94 ? 43.270 28.772 131.829 1.00 34.08 94 ALA C CA 1
ATOM 3680 C C . ALA C 1 94 ? 42.510 29.546 132.901 1.00 37.21 94 ALA C C 1
ATOM 3681 O O . ALA C 1 94 ? 42.899 30.624 133.324 1.00 33.42 94 ALA C O 1
ATOM 3683 N N . VAL C 1 95 ? 41.431 28.899 133.358 1.00 34.75 95 VAL C N 1
ATOM 3684 C CA . VAL C 1 95 ? 40.674 29.424 134.475 1.00 33.41 95 VAL C CA 1
ATOM 3685 C C . VAL C 1 95 ? 40.288 28.282 135.414 1.00 39.24 95 VAL C C 1
ATOM 3686 O O . VAL C 1 95 ? 40.051 27.146 135.008 1.00 44.32 95 VAL C O 1
ATOM 3690 N N . ILE C 1 96 ? 40.182 28.567 136.693 1.00 41.47 96 ILE C N 1
ATOM 3691 C CA . ILE C 1 96 ? 39.740 27.604 137.693 1.00 37.46 96 ILE C CA 1
ATOM 3692 C C . ILE C 1 96 ? 38.389 28.022 138.270 1.00 39.98 96 ILE C C 1
ATOM 3693 O O . ILE C 1 96 ? 38.279 29.114 138.851 1.00 39.95 96 ILE C O 1
ATOM 3698 N N . ARG C 1 97 ? 37.362 27.172 138.181 1.00 45.10 97 ARG C N 1
ATOM 3699 C CA . ARG C 1 97 ? 36.056 27.500 138.764 1.00 43.69 97 ARG C CA 1
ATOM 3700 C C . ARG C 1 97 ? 36.207 27.472 140.292 1.00 46.08 97 ARG C C 1
ATOM 3701 O O . ARG C 1 97 ? 36.624 26.452 140.826 1.00 45.30 97 ARG C O 1
ATOM 3709 N N . THR C 1 98 ? 35.946 28.574 141.006 1.00 44.03 98 THR C N 1
ATOM 3710 C CA . THR C 1 98 ? 36.064 28.560 142.458 1.00 38.53 98 THR C CA 1
ATOM 3711 C C . THR C 1 98 ? 34.785 29.156 143.030 1.00 43.13 98 THR C C 1
ATOM 3712 O O . THR C 1 98 ? 34.026 29.786 142.291 1.00 47.04 98 THR C O 1
ATOM 3716 N N . PRO C 1 99 ? 34.529 28.989 144.322 1.00 47.24 99 PRO C N 1
ATOM 3717 C CA . PRO C 1 99 ? 33.356 29.558 144.969 1.00 47.05 99 PRO C CA 1
ATOM 3718 C C . PRO C 1 99 ? 33.362 31.079 144.831 1.00 45.05 99 PRO C C 1
ATOM 3719 O O . PRO C 1 99 ? 32.324 31.744 144.875 1.00 43.43 99 PRO C O 1
ATOM 3723 N N . SER C 1 100 ? 34.562 31.671 144.713 1.00 42.12 100 SER C N 1
ATOM 3724 C CA . SER C 1 100 ? 34.699 33.102 144.521 1.00 40.08 100 SER C CA 1
ATOM 3725 C C . SER C 1 100 ? 34.643 33.548 143.051 1.00 38.75 100 SER C C 1
ATOM 3726 O O . SER C 1 100 ? 34.823 34.736 142.755 1.00 37.68 100 SER C O 1
ATOM 3729 N N . GLY C 1 101 ? 34.378 32.666 142.093 1.00 32.22 101 GLY C N 1
ATOM 3730 C CA . GLY C 1 101 ? 34.337 33.018 140.686 1.00 35.04 101 GLY C CA 1
ATOM 3731 C C . GLY C 1 101 ? 35.483 32.365 139.914 1.00 38.63 101 GLY C C 1
ATOM 3732 O O . GLY C 1 101 ? 36.212 31.502 140.445 1.00 43.46 101 GLY C O 1
ATOM 3733 N N . TYR C 1 102 ? 35.725 32.751 138.671 1.00 37.73 102 TYR C N 1
ATOM 3734 C CA . TYR C 1 102 ? 36.806 32.172 137.870 1.00 32.77 102 TYR C CA 1
ATOM 3735 C C . TYR C 1 102 ? 38.152 32.755 138.289 1.00 34.03 102 TYR C C 1
ATOM 3736 O O . TYR C 1 102 ? 38.328 33.958 138.279 1.00 35.18 102 TYR C O 1
ATOM 3745 N N . LEU C 1 103 ? 39.094 31.892 138.613 1.00 33.97 103 LEU C N 1
ATOM 3746 C CA . LEU C 1 103 ? 40.428 32.344 138.970 1.00 32.39 103 LEU C CA 1
ATOM 3747 C C . LEU C 1 103 ? 41.333 32.072 137.767 1.00 37.94 103 LEU C C 1
ATOM 3748 O O . LEU C 1 103 ? 41.324 31.001 137.181 1.00 39.43 103 LEU C O 1
ATOM 3753 N N . PRO C 1 104 ? 42.027 33.105 137.307 1.00 39.77 104 PRO C N 1
ATOM 3754 C CA . PRO C 1 104 ? 42.870 32.982 136.151 1.00 37.02 104 PRO C CA 1
ATOM 3755 C C . PRO C 1 104 ? 44.011 32.047 136.529 1.00 34.40 104 PRO C C 1
ATOM 3756 O O . PRO C 1 104 ? 44.609 32.263 137.566 1.00 32.40 104 PRO C O 1
ATOM 3760 N N . GLY C 1 105 ? 44.271 31.108 135.616 1.00 33.23 105 GLY C N 1
ATOM 3761 C CA . GLY C 1 105 ? 45.377 30.186 135.861 1.00 28.63 105 GLY C CA 1
ATOM 3762 C C . GLY C 1 105 ? 46.704 30.798 135.562 1.00 32.11 105 GLY C C 1
ATOM 3763 O O . GLY C 1 105 ? 47.757 30.396 136.089 1.00 37.09 105 GLY C O 1
ATOM 3764 N N . LEU C 1 106 ? 46.795 31.841 134.724 1.00 36.20 106 LEU C N 1
ATOM 3765 C CA . LEU C 1 106 ? 48.119 32.402 134.379 1.00 32.48 106 LEU C CA 1
ATOM 3766 C C . LEU C 1 106 ? 48.142 33.885 134.576 1.00 36.51 106 LEU C C 1
ATOM 3767 O O . LEU C 1 106 ? 48.273 34.653 133.613 1.00 42.09 106 LEU C O 1
ATOM 3772 N N . PRO C 1 107 ? 48.002 34.329 135.830 1.00 37.53 107 PRO C N 1
ATOM 3773 C CA . PRO C 1 107 ? 48.018 35.762 136.135 1.00 32.86 107 PRO C CA 1
ATOM 3774 C C . PRO C 1 107 ? 49.408 36.293 135.853 1.00 33.49 107 PRO C C 1
ATOM 3775 O O . PRO C 1 107 ? 50.323 35.498 135.630 1.00 37.01 107 PRO C O 1
ATOM 3779 N N . SER C 1 108 ? 49.561 37.590 135.910 1.00 32.50 108 SER C N 1
ATOM 3780 C CA . SER C 1 108 ? 50.842 38.196 135.592 1.00 37.48 108 SER C CA 1
ATOM 3781 C C . SER C 1 108 ? 51.985 37.622 136.398 1.00 41.08 108 SER C C 1
ATOM 3782 O O . SER C 1 108 ? 53.039 37.278 135.848 1.00 42.49 108 SER C O 1
ATOM 3785 N N . TYR C 1 109 ? 51.825 37.443 137.710 1.00 42.67 109 TYR C N 1
ATOM 3786 C CA . TYR C 1 109 ? 52.925 36.946 138.515 1.00 42.23 109 TYR C CA 1
ATOM 3787 C C . TYR C 1 109 ? 53.274 35.502 138.216 1.00 44.37 109 TYR C C 1
ATOM 3788 O O . TYR C 1 109 ? 54.369 35.080 138.609 1.00 47.65 109 TYR C O 1
ATOM 3797 N N . VAL C 1 110 ? 52.471 34.744 137.497 1.00 43.53 110 VAL C N 1
ATOM 3798 C CA . VAL C 1 110 ? 52.818 33.385 137.078 1.00 38.26 110 VAL C CA 1
ATOM 3799 C C . VAL C 1 110 ? 53.492 33.423 135.704 1.00 44.40 110 VAL C C 1
ATOM 3800 O O . VAL C 1 110 ? 54.540 32.787 135.491 1.00 45.58 110 VAL C O 1
ATOM 3804 N N . ILE C 1 111 ? 52.924 34.177 134.763 1.00 45.54 111 ILE C N 1
ATOM 3805 C CA . ILE C 1 111 ? 53.415 34.395 133.414 1.00 42.78 111 ILE C CA 1
ATOM 3806 C C . ILE C 1 111 ? 54.832 34.954 133.421 1.00 45.65 111 ILE C C 1
ATOM 3807 O O . ILE C 1 111 ? 55.631 34.661 132.528 1.00 48.50 111 ILE C O 1
ATOM 3812 N N . THR C 1 112 ? 55.198 35.789 134.373 1.00 47.14 112 THR C N 1
ATOM 3813 C CA . THR C 1 112 ? 56.523 36.372 134.431 1.00 59.08 112 THR C CA 1
ATOM 3814 C C . THR C 1 112 ? 57.559 35.340 134.882 1.00 61.88 112 THR C C 1
ATOM 3815 O O . THR C 1 112 ? 58.743 35.457 134.515 1.00 67.50 112 THR C O 1
ATOM 3819 N N . GLU C 1 113 ? 57.177 34.343 135.667 1.00 57.95 113 GLU C N 1
ATOM 3820 C CA . GLU C 1 113 ? 58.125 33.327 136.080 1.00 58.72 113 GLU C CA 1
ATOM 3821 C C . GLU C 1 113 ? 58.377 32.311 134.941 1.00 61.19 113 GLU C C 1
ATOM 3822 O O . GLU C 1 113 ? 59.481 31.794 134.776 1.00 62.15 113 GLU C O 1
ATOM 3828 N N . ILE C 1 114 ? 57.366 32.011 134.144 1.00 57.96 114 ILE C N 1
ATOM 3829 C CA . ILE C 1 114 ? 57.442 31.000 133.098 1.00 55.19 114 ILE C CA 1
ATOM 3830 C C . ILE C 1 114 ? 57.709 31.484 131.709 1.00 61.61 114 ILE C C 1
ATOM 3831 O O . ILE C 1 114 ? 58.625 31.007 130.997 1.00 67.35 114 ILE C O 1
ATOM 3836 N N . ASN C 1 115 ? 56.931 32.455 131.236 1.00 61.91 115 ASN C N 1
ATOM 3837 C CA . ASN C 1 115 ? 57.183 32.979 129.904 1.00 58.23 115 ASN C CA 1
ATOM 3838 C C . ASN C 1 115 ? 57.115 31.896 128.853 1.00 54.93 115 ASN C C 1
ATOM 3839 O O . ASN C 1 115 ? 58.087 31.567 128.186 1.00 58.16 115 ASN C O 1
ATOM 3844 N N . PRO C 1 116 ? 55.906 31.367 128.673 1.00 47.84 116 PRO C N 1
ATOM 3845 C CA . PRO C 1 116 ? 55.613 30.361 127.684 1.00 47.73 116 PRO C CA 1
ATOM 3846 C C . PRO C 1 116 ? 55.796 30.925 126.280 1.00 52.17 116 PRO C C 1
ATOM 3847 O O . PRO C 1 116 ? 55.992 32.137 126.083 1.00 57.07 116 PRO C O 1
ATOM 3851 N N . SER C 1 117 ? 55.786 30.034 125.310 1.00 46.54 117 SER C N 1
ATOM 3852 C CA . SER C 1 117 ? 55.974 30.397 123.920 1.00 49.13 117 SER C CA 1
ATOM 3853 C C . SER C 1 117 ? 54.588 30.330 123.283 1.00 44.89 117 SER C C 1
ATOM 3854 O O . SER C 1 117 ? 54.208 31.155 122.480 1.00 49.69 117 SER C O 1
ATOM 3857 N N . VAL C 1 118 ? 53.906 29.261 123.660 1.00 38.58 118 VAL C N 1
ATOM 3858 C CA . VAL C 1 118 ? 52.579 28.931 123.256 1.00 38.98 118 VAL C CA 1
ATOM 3859 C C . VAL C 1 118 ? 51.682 28.542 124.448 1.00 42.51 118 VAL C C 1
ATOM 3860 O O . VAL C 1 118 ? 52.090 27.848 125.380 1.00 42.76 118 VAL C O 1
ATOM 3864 N N . ILE C 1 119 ? 50.426 28.984 124.365 1.00 40.51 119 ILE C N 1
ATOM 3865 C CA . ILE C 1 119 ? 49.406 28.656 125.315 1.00 32.36 119 ILE C CA 1
ATOM 3866 C C . ILE C 1 119 ? 48.310 27.923 124.545 1.00 36.00 119 ILE C C 1
ATOM 3867 O O . ILE C 1 119 ? 47.728 28.616 123.707 1.00 41.74 119 ILE C O 1
ATOM 3872 N N . PHE C 1 120 ? 48.047 26.665 124.856 1.00 35.36 120 PHE C N 1
ATOM 3873 C CA . PHE C 1 120 ? 47.053 25.893 124.203 1.00 37.40 120 PHE C CA 1
ATOM 3874 C C . PHE C 1 120 ? 45.708 25.807 124.931 1.00 41.27 120 PHE C C 1
ATOM 3875 O O . PHE C 1 120 ? 45.551 25.573 126.121 1.00 44.64 120 PHE C O 1
ATOM 3883 N N . LEU C 1 121 ? 44.647 25.921 124.119 1.00 37.79 121 LEU C N 1
ATOM 3884 C CA . LEU C 1 121 ? 43.324 25.752 124.666 1.00 38.47 121 LEU C CA 1
ATOM 3885 C C . LEU C 1 121 ? 42.794 24.428 124.104 1.00 38.25 121 LEU C C 1
ATOM 3886 O O . LEU C 1 121 ? 42.495 24.414 122.913 1.00 43.17 121 LEU C O 1
ATOM 3891 N N . LEU C 1 122 ? 42.731 23.355 124.860 1.00 42.58 122 LEU C N 1
ATOM 3892 C CA . LEU C 1 122 ? 42.184 22.080 124.415 1.00 44.42 122 LEU C CA 1
ATOM 3893 C C . LEU C 1 122 ? 40.657 22.210 124.446 1.00 44.93 122 LEU C C 1
ATOM 3894 O O . LEU C 1 122 ? 40.117 22.650 125.468 1.00 47.36 122 LEU C O 1
ATOM 3899 N N . GLU C 1 123 ? 39.960 21.937 123.350 1.00 51.03 123 GLU C N 1
ATOM 3900 C CA . GLU C 1 123 ? 38.492 22.105 123.385 1.00 52.74 123 GLU C CA 1
ATOM 3901 C C . GLU C 1 123 ? 37.784 20.868 122.843 1.00 56.95 123 GLU C C 1
ATOM 3902 O O . GLU C 1 123 ? 38.339 19.919 122.286 1.00 55.49 123 GLU C O 1
ATOM 3908 N N . ALA C 1 124 ? 36.461 20.890 123.030 1.00 62.83 124 ALA C N 1
ATOM 3909 C CA . ALA C 1 124 ? 35.671 19.735 122.556 1.00 66.47 124 ALA C CA 1
ATOM 3910 C C . ALA C 1 124 ? 34.223 20.214 122.562 1.00 69.34 124 ALA C C 1
ATOM 3911 O O . ALA C 1 124 ? 33.979 21.230 123.224 1.00 67.50 124 ALA C O 1
ATOM 3913 N N . ASP C 1 125 ? 33.359 19.536 121.817 1.00 73.47 125 ASP C N 1
ATOM 3914 C CA . ASP C 1 125 ? 31.938 19.974 121.791 1.00 76.14 125 ASP C CA 1
ATOM 3915 C C . ASP C 1 125 ? 31.429 19.839 123.211 1.00 73.10 125 ASP C C 1
ATOM 3916 O O . ASP C 1 125 ? 31.765 18.853 123.881 1.00 69.75 125 ASP C O 1
ATOM 3921 N N . PRO C 1 126 ? 30.653 20.774 123.725 1.00 71.68 126 PRO C N 1
ATOM 3922 C CA . PRO C 1 126 ? 30.152 20.671 125.087 1.00 72.85 126 PRO C CA 1
ATOM 3923 C C . PRO C 1 126 ? 29.438 19.359 125.362 1.00 79.16 126 PRO C C 1
ATOM 3924 O O . PRO C 1 126 ? 29.618 18.781 126.464 1.00 77.41 126 PRO C O 1
ATOM 3928 N N . LYS C 1 127 ? 28.616 18.843 124.427 1.00 83.11 127 LYS C N 1
ATOM 3929 C CA . LYS C 1 127 ? 27.894 17.580 124.700 1.00 84.51 127 LYS C CA 1
ATOM 3930 C C . LYS C 1 127 ? 28.900 16.497 125.059 1.00 83.39 127 LYS C C 1
ATOM 3931 O O . LYS C 1 127 ? 28.798 15.839 126.100 1.00 83.75 127 LYS C O 1
ATOM 3937 N N . ILE C 1 128 ? 29.933 16.320 124.249 1.00 83.39 128 ILE C N 1
ATOM 3938 C CA . ILE C 1 128 ? 31.019 15.377 124.479 1.00 84.78 128 ILE C CA 1
ATOM 3939 C C . ILE C 1 128 ? 31.711 15.564 125.819 1.00 84.31 128 ILE C C 1
ATOM 3940 O O . ILE C 1 128 ? 32.140 14.563 126.395 1.00 85.16 128 ILE C O 1
ATOM 3945 N N . ILE C 1 129 ? 31.859 16.762 126.354 1.00 87.10 129 ILE C N 1
ATOM 3946 C CA . ILE C 1 129 ? 32.506 17.039 127.628 1.00 88.37 129 ILE C CA 1
ATOM 3947 C C . ILE C 1 129 ? 31.576 16.702 128.798 1.00 88.97 129 ILE C C 1
ATOM 3948 O O . ILE C 1 129 ? 32.069 16.243 129.822 1.00 87.24 129 ILE C O 1
ATOM 3953 N N . LEU C 1 130 ? 30.283 16.955 128.642 1.00 91.14 130 LEU C N 1
ATOM 3954 C CA . LEU C 1 130 ? 29.283 16.671 129.667 1.00 92.66 130 LEU C CA 1
ATOM 3955 C C . LEU C 1 130 ? 29.316 15.174 129.994 1.00 98.84 130 LEU C C 1
ATOM 3956 O O . LEU C 1 130 ? 29.354 14.809 131.169 1.00 100.25 130 LEU C O 1
ATOM 3961 N N . SER C 1 131 ? 29.318 14.354 128.937 1.00 103.74 131 SER C N 1
ATOM 3962 C CA . SER C 1 131 ? 29.393 12.905 129.124 1.00 108.67 131 SER C CA 1
ATOM 3963 C C . SER C 1 131 ? 30.665 12.560 129.883 1.00 111.32 131 SER C C 1
ATOM 3964 O O . SER C 1 131 ? 30.552 12.149 131.046 1.00 111.17 131 SER C O 1
ATOM 3967 N N . ARG C 1 132 ? 31.851 12.783 129.346 1.00 116.22 132 ARG C N 1
ATOM 3968 C CA . ARG C 1 132 ? 33.103 12.483 130.003 1.00 123.86 132 ARG C CA 1
ATOM 3969 C C . ARG C 1 132 ? 33.184 12.781 131.485 1.00 128.99 132 ARG C C 1
ATOM 3970 O O . ARG C 1 132 ? 33.939 12.086 132.190 1.00 130.23 132 ARG C O 1
ATOM 3978 N N . GLN C 1 133 ? 32.481 13.752 132.031 1.00 133.85 133 GLN C N 1
ATOM 3979 C CA . GLN C 1 133 ? 32.486 14.108 133.432 1.00 137.35 133 GLN C CA 1
ATOM 3980 C C . GLN C 1 133 ? 31.717 13.163 134.344 1.00 139.85 133 GLN C C 1
ATOM 3981 O O . GLN C 1 133 ? 32.027 13.054 135.540 1.00 139.43 133 GLN C O 1
ATOM 3987 N N . LYS C 1 134 ? 30.703 12.490 133.808 1.00 141.47 134 LYS C N 1
ATOM 3988 C CA . LYS C 1 134 ? 29.898 11.547 134.583 1.00 142.56 134 LYS C CA 1
ATOM 3989 C C . LYS C 1 134 ? 30.570 10.180 134.639 1.00 147.56 134 LYS C C 1
ATOM 3990 O O . LYS C 1 134 ? 30.330 9.381 135.544 1.00 147.88 134 LYS C O 1
ATOM 3996 N N . ARG C 1 135 ? 31.476 9.910 133.703 1.00 153.20 135 ARG C N 1
ATOM 3997 C CA . ARG C 1 135 ? 32.226 8.677 133.603 1.00 158.90 135 ARG C CA 1
ATOM 3998 C C . ARG C 1 135 ? 33.483 8.655 134.475 1.00 161.72 135 ARG C C 1
ATOM 3999 O O . ARG C 1 135 ? 34.215 7.661 134.522 1.00 161.29 135 ARG C O 1
ATOM 4007 N N . ASP C 1 136 ? 33.758 9.742 135.168 1.00 165.37 136 ASP C N 1
ATOM 4008 C CA . ASP C 1 136 ? 34.919 9.898 136.033 1.00 169.27 136 ASP C CA 1
ATOM 4009 C C . ASP C 1 136 ? 34.478 10.224 137.458 1.00 171.76 136 ASP C C 1
ATOM 4010 O O . ASP C 1 136 ? 33.831 11.255 137.670 1.00 171.92 136 ASP C O 1
ATOM 4015 N N . THR C 1 137 ? 34.810 9.367 138.414 1.00 174.36 137 THR C N 1
ATOM 4016 C CA . THR C 1 137 ? 34.451 9.572 139.814 1.00 176.29 137 THR C CA 1
ATOM 4017 C C . THR C 1 137 ? 35.687 9.604 140.708 1.00 178.95 137 THR C C 1
ATOM 4018 O O . THR C 1 137 ? 35.613 9.524 141.935 1.00 178.88 137 THR C O 1
ATOM 4022 N N . THR C 1 138 ? 36.856 9.768 140.078 1.00 181.39 138 THR C N 1
ATOM 4023 C CA . THR C 1 138 ? 38.126 9.878 140.795 1.00 182.84 138 THR C CA 1
ATOM 4024 C C . THR C 1 138 ? 38.442 11.377 140.980 1.00 183.46 138 THR C C 1
ATOM 4025 O O . THR C 1 138 ? 39.422 11.794 141.574 1.00 183.40 138 THR C O 1
ATOM 4029 N N . ARG C 1 139 ? 37.544 12.175 140.435 1.00 183.05 139 ARG C N 1
ATOM 4030 C CA . ARG C 1 139 ? 37.510 13.610 140.420 1.00 180.90 139 ARG C CA 1
ATOM 4031 C C . ARG C 1 139 ? 36.184 14.124 141.006 1.00 179.43 139 ARG C C 1
ATOM 4032 O O . ARG C 1 139 ? 36.112 14.624 142.126 1.00 177.95 139 ARG C O 1
ATOM 4040 N N . ASN C 1 140 ? 35.131 13.975 140.225 1.00 177.57 140 ASN C N 1
ATOM 4041 C CA . ASN C 1 140 ? 33.771 14.389 140.494 1.00 175.11 140 ASN C CA 1
ATOM 4042 C C . ASN C 1 140 ? 33.515 15.735 139.808 1.00 172.73 140 ASN C C 1
ATOM 4043 O O . ASN C 1 140 ? 34.029 15.899 138.689 1.00 173.02 140 ASN C O 1
ATOM 4048 N N . ARG C 1 141 ? 32.778 16.653 140.395 1.00 168.32 141 ARG C N 1
ATOM 4049 C CA . ARG C 1 141 ? 32.478 17.958 139.861 1.00 164.08 141 ARG C CA 1
ATOM 4050 C C . ARG C 1 141 ? 30.986 18.199 139.640 1.00 161.64 141 ARG C C 1
ATOM 4051 O O . ARG C 1 141 ? 30.502 18.131 138.503 1.00 161.73 141 ARG C O 1
ATOM 4059 N N . ASN C 1 142 ? 30.262 18.557 140.696 1.00 158.15 142 ASN C N 1
ATOM 4060 C CA . ASN C 1 142 ? 28.840 18.840 140.607 1.00 154.90 142 ASN C CA 1
ATOM 4061 C C . ASN C 1 142 ? 28.525 20.220 140.030 1.00 152.18 142 ASN C C 1
ATOM 4062 O O . ASN C 1 142 ? 27.348 20.492 139.759 1.00 151.50 142 ASN C O 1
ATOM 4067 N N . ASP C 1 143 ? 29.521 21.077 139.852 1.00 148.87 143 ASP C N 1
ATOM 4068 C CA . ASP C 1 143 ? 29.318 22.408 139.296 1.00 144.47 143 ASP C CA 1
ATOM 4069 C C . ASP C 1 143 ? 29.035 22.381 137.798 1.00 139.61 143 ASP C C 1
ATOM 4070 O O . ASP C 1 143 ? 28.379 23.309 137.295 1.00 138.53 143 ASP C O 1
ATOM 4075 N N . TYR C 1 144 ? 29.440 21.340 137.064 1.00 132.31 144 TYR C N 1
ATOM 4076 C CA . TYR C 1 144 ? 29.140 21.247 135.641 1.00 124.71 144 TYR C CA 1
ATOM 4077 C C . TYR C 1 144 ? 27.792 20.548 135.436 1.00 117.91 144 TYR C C 1
ATOM 4078 O O . TYR C 1 144 ? 27.709 19.426 134.955 1.00 113.41 144 TYR C O 1
ATOM 4087 N N . SER C 1 145 ? 26.748 21.269 135.831 1.00 113.57 145 SER C N 1
ATOM 4088 C CA . SER C 1 145 ? 25.370 20.837 135.766 1.00 108.93 145 SER C CA 1
ATOM 4089 C C . SER C 1 145 ? 24.886 20.701 134.327 1.00 103.87 145 SER C C 1
ATOM 4090 O O . SER C 1 145 ? 24.578 19.589 133.895 1.00 103.45 145 SER C O 1
ATOM 4093 N N . ASP C 1 146 ? 24.829 21.816 133.595 1.00 98.26 146 ASP C N 1
ATOM 4094 C CA . ASP C 1 146 ? 24.373 21.748 132.204 1.00 93.80 146 ASP C CA 1
ATOM 4095 C C . ASP C 1 146 ? 25.432 22.220 131.219 1.00 89.80 146 ASP C C 1
ATOM 4096 O O . ASP C 1 146 ? 26.560 22.580 131.565 1.00 87.13 146 ASP C O 1
ATOM 4101 N N . GLU C 1 147 ? 25.066 22.234 129.936 1.00 87.48 147 GLU C N 1
ATOM 4102 C CA . GLU C 1 147 ? 25.958 22.636 128.854 1.00 85.09 147 GLU C CA 1
ATOM 4103 C C . GLU C 1 147 ? 26.242 24.131 128.877 1.00 81.61 147 GLU C C 1
ATOM 4104 O O . GLU C 1 147 ? 27.220 24.613 128.286 1.00 81.22 147 GLU C O 1
ATOM 4110 N N . SER C 1 148 ? 25.408 24.914 129.565 1.00 76.40 148 SER C N 1
ATOM 4111 C CA . SER C 1 148 ? 25.563 26.340 129.678 1.00 73.04 148 SER C CA 1
ATOM 4112 C C . SER C 1 148 ? 26.776 26.732 130.528 1.00 70.96 148 SER C C 1
ATOM 4113 O O . SER C 1 148 ? 27.420 27.772 130.297 1.00 68.74 148 SER C O 1
ATOM 4116 N N . VAL C 1 149 ? 27.053 25.899 131.523 1.00 63.82 149 VAL C N 1
ATOM 4117 C CA . VAL C 1 149 ? 28.186 26.154 132.415 1.00 60.76 149 VAL C CA 1
ATOM 4118 C C . VAL C 1 149 ? 29.473 25.794 131.712 1.00 58.72 149 VAL C C 1
ATOM 4119 O O . VAL C 1 149 ? 30.542 26.365 131.971 1.00 56.53 149 VAL C O 1
ATOM 4123 N N . ILE C 1 150 ? 29.425 24.821 130.795 1.00 57.40 150 ILE C N 1
ATOM 4124 C CA . ILE C 1 150 ? 30.666 24.459 130.093 1.00 56.48 150 ILE C CA 1
ATOM 4125 C C . ILE C 1 150 ? 30.995 25.502 129.045 1.00 55.73 150 ILE C C 1
ATOM 4126 O O . ILE C 1 150 ? 32.171 25.857 128.860 1.00 56.05 150 ILE C O 1
ATOM 4131 N N . LEU C 1 151 ? 30.009 26.024 128.331 1.00 57.22 151 LEU C N 1
ATOM 4132 C CA . LEU C 1 151 ? 30.234 27.053 127.311 1.00 55.27 151 LEU C CA 1
ATOM 4133 C C . LEU C 1 151 ? 30.895 28.285 127.966 1.00 56.00 151 LEU C C 1
ATOM 4134 O O . LEU C 1 151 ? 31.971 28.771 127.597 1.00 52.44 151 LEU C O 1
ATOM 4139 N N . GLU C 1 152 ? 30.212 28.764 129.026 1.00 50.29 152 GLU C N 1
ATOM 4140 C CA . GLU C 1 152 ? 30.688 29.918 129.759 1.00 47.34 152 GLU C CA 1
ATOM 4141 C C . GLU C 1 152 ? 32.107 29.700 130.242 1.00 49.05 152 GLU C C 1
ATOM 4142 O O . GLU C 1 152 ? 32.953 30.636 130.128 1.00 52.01 152 GLU C O 1
ATOM 4148 N N . THR C 1 153 ? 32.478 28.534 130.735 1.00 42.22 153 THR C N 1
ATOM 4149 C CA . THR C 1 153 ? 33.849 28.257 131.186 1.00 41.63 153 THR C CA 1
ATOM 4150 C C . THR C 1 153 ? 34.795 28.190 130.005 1.00 42.79 153 THR C C 1
ATOM 4151 O O . THR C 1 153 ? 35.905 28.730 130.098 1.00 43.43 153 THR C O 1
ATOM 4155 N N . ILE C 1 154 ? 34.424 27.613 128.856 1.00 42.57 154 ILE C N 1
ATOM 4156 C CA . ILE C 1 154 ? 35.289 27.633 127.663 1.00 43.76 154 ILE C CA 1
ATOM 4157 C C . ILE C 1 154 ? 35.591 29.097 127.251 1.00 41.10 154 ILE C C 1
ATOM 4158 O O . ILE C 1 154 ? 36.719 29.444 126.880 1.00 40.61 154 ILE C O 1
ATOM 4163 N N . ASN C 1 155 ? 34.584 29.958 127.321 1.00 35.24 155 ASN C N 1
ATOM 4164 C CA . ASN C 1 155 ? 34.745 31.367 126.995 1.00 39.29 155 ASN C CA 1
ATOM 4165 C C . ASN C 1 155 ? 35.677 32.078 127.964 1.00 39.63 155 ASN C C 1
ATOM 4166 O O . ASN C 1 155 ? 36.634 32.716 127.502 1.00 38.60 155 ASN C O 1
ATOM 4171 N N . PHE C 1 156 ? 35.465 31.926 129.293 1.00 34.98 156 PHE C N 1
ATOM 4172 C CA . PHE C 1 156 ? 36.376 32.609 130.216 1.00 30.03 156 PHE C CA 1
ATOM 4173 C C . PHE C 1 156 ? 37.788 32.103 130.022 1.00 33.25 156 PHE C C 1
ATOM 4174 O O . PHE C 1 156 ? 38.728 32.903 130.033 1.00 38.28 156 PHE C O 1
ATOM 4182 N N . ALA C 1 157 ? 37.934 30.818 129.706 1.00 34.62 157 ALA C N 1
ATOM 4183 C CA . ALA C 1 157 ? 39.256 30.269 129.406 1.00 32.79 157 ALA C CA 1
ATOM 4184 C C . ALA C 1 157 ? 39.862 31.019 128.205 1.00 30.72 157 ALA C C 1
ATOM 4185 O O . ALA C 1 157 ? 41.048 31.425 128.239 1.00 29.89 157 ALA C O 1
ATOM 4187 N N . ARG C 1 158 ? 39.052 31.232 127.175 1.00 24.88 158 ARG C N 1
ATOM 4188 C CA . ARG C 1 158 ? 39.565 31.968 126.004 1.00 28.60 158 ARG C CA 1
ATOM 4189 C C . ARG C 1 158 ? 39.964 33.385 126.370 1.00 32.89 158 ARG C C 1
ATOM 4190 O O . ARG C 1 158 ? 41.071 33.882 126.070 1.00 34.55 158 ARG C O 1
ATOM 4198 N N . TYR C 1 159 ? 39.058 34.078 127.127 1.00 29.78 159 TYR C N 1
ATOM 4199 C CA . TYR C 1 159 ? 39.384 35.452 127.471 1.00 28.65 159 TYR C CA 1
ATOM 4200 C C . TYR C 1 159 ? 40.648 35.493 128.292 1.00 26.86 159 TYR C C 1
ATOM 4201 O O . TYR C 1 159 ? 41.572 36.252 128.085 1.00 32.80 159 TYR C O 1
ATOM 4210 N N . ALA C 1 160 ? 40.683 34.615 129.303 1.00 31.56 160 ALA C N 1
ATOM 4211 C CA . ALA C 1 160 ? 41.833 34.650 130.222 1.00 29.73 160 ALA C CA 1
ATOM 4212 C C . ALA C 1 160 ? 43.134 34.278 129.556 1.00 31.12 160 ALA C C 1
ATOM 4213 O O . ALA C 1 160 ? 44.202 34.867 129.779 1.00 28.87 160 ALA C O 1
ATOM 4215 N N . ALA C 1 161 ? 43.083 33.256 128.701 1.00 30.38 161 ALA C N 1
ATOM 4216 C CA . ALA C 1 161 ? 44.332 32.800 128.064 1.00 31.54 161 ALA C CA 1
ATOM 4217 C C . ALA C 1 161 ? 44.814 33.887 127.126 1.00 31.46 161 ALA C C 1
ATOM 4218 O O . ALA C 1 161 ? 46.016 34.201 127.128 1.00 34.15 161 ALA C O 1
ATOM 4220 N N . THR C 1 162 ? 43.881 34.503 126.389 1.00 28.32 162 THR C N 1
ATOM 4221 C CA . THR C 1 162 ? 44.391 35.582 125.505 1.00 26.17 162 THR C CA 1
ATOM 4222 C C . THR C 1 162 ? 44.950 36.732 126.304 1.00 28.58 162 THR C C 1
ATOM 4223 O O . THR C 1 162 ? 46.022 37.265 125.983 1.00 32.92 162 THR C O 1
ATOM 4227 N N . ALA C 1 163 ? 44.352 37.098 127.443 1.00 26.31 163 ALA C N 1
ATOM 4228 C CA . ALA C 1 163 ? 44.937 38.197 128.219 1.00 28.52 163 ALA C CA 1
ATOM 4229 C C . ALA C 1 163 ? 46.341 37.797 128.643 1.00 28.17 163 ALA C C 1
ATOM 4230 O O . ALA C 1 163 ? 47.273 38.598 128.658 1.00 29.25 163 ALA C O 1
ATOM 4232 N N . SER C 1 164 ? 46.494 36.541 129.057 1.00 28.00 164 SER C N 1
ATOM 4233 C CA . SER C 1 164 ? 47.811 36.060 129.493 1.00 31.60 164 SER C CA 1
ATOM 4234 C C . SER C 1 164 ? 48.771 36.071 128.301 1.00 31.05 164 SER C C 1
ATOM 4235 O O . SER C 1 164 ? 49.898 36.454 128.507 1.00 32.34 164 SER C O 1
ATOM 4238 N N . ALA C 1 165 ? 48.306 35.671 127.122 1.00 28.48 165 ALA C N 1
ATOM 4239 C CA . ALA C 1 165 ? 49.144 35.649 125.931 1.00 31.69 165 ALA C CA 1
ATOM 4240 C C . ALA C 1 165 ? 49.651 37.037 125.579 1.00 34.54 165 ALA C C 1
ATOM 4241 O O . ALA C 1 165 ? 50.804 37.229 125.167 1.00 35.42 165 ALA C O 1
ATOM 4243 N N . VAL C 1 166 ? 48.755 38.020 125.742 1.00 29.34 166 VAL C N 1
ATOM 4244 C CA . VAL C 1 166 ? 49.106 39.400 125.454 1.00 28.32 166 VAL C CA 1
ATOM 4245 C C . VAL C 1 166 ? 50.121 39.923 126.435 1.00 27.87 166 VAL C C 1
ATOM 4246 O O . VAL C 1 166 ? 50.873 40.875 126.177 1.00 36.03 166 VAL C O 1
ATOM 4250 N N . LEU C 1 167 ? 50.132 39.448 127.662 1.00 30.93 167 LEU C N 1
ATOM 4251 C CA . LEU C 1 167 ? 51.099 39.931 128.644 1.00 36.89 167 LEU C CA 1
ATOM 4252 C C . LEU C 1 167 ? 52.460 39.281 128.315 1.00 42.52 167 LEU C C 1
ATOM 4253 O O . LEU C 1 167 ? 53.481 39.940 128.416 1.00 46.26 167 LEU C O 1
ATOM 4258 N N . ALA C 1 168 ? 52.425 37.981 128.015 1.00 39.95 168 ALA C N 1
ATOM 4259 C CA . ALA C 1 168 ? 53.639 37.254 127.747 1.00 46.19 168 ALA C CA 1
ATOM 4260 C C . ALA C 1 168 ? 54.266 37.487 126.375 1.00 45.11 168 ALA C C 1
ATOM 4261 O O . ALA C 1 168 ? 55.492 37.351 126.296 1.00 49.05 168 ALA C O 1
ATOM 4263 N N . GLY C 1 169 ? 53.448 37.737 125.365 1.00 41.80 169 GLY C N 1
ATOM 4264 C CA . GLY C 1 169 ? 54.028 37.862 124.008 1.00 43.14 169 GLY C CA 1
ATOM 4265 C C . GLY C 1 169 ? 53.957 36.463 123.370 1.00 42.90 169 GLY C C 1
ATOM 4266 O O . GLY C 1 169 ? 54.517 36.171 122.323 1.00 50.20 169 GLY C O 1
ATOM 4267 N N . SER C 1 170 ? 53.207 35.566 123.943 1.00 36.56 170 SER C N 1
ATOM 4268 C CA . SER C 1 170 ? 53.098 34.211 123.473 1.00 35.93 170 SER C CA 1
ATOM 4269 C C . SER C 1 170 ? 51.929 34.024 122.552 1.00 37.52 170 SER C C 1
ATOM 4270 O O . SER C 1 170 ? 51.130 34.948 122.531 1.00 41.79 170 SER C O 1
ATOM 4273 N N . THR C 1 171 ? 51.790 32.928 121.805 1.00 36.92 171 THR C N 1
ATOM 4274 C CA . THR C 1 171 ? 50.653 32.756 120.923 1.00 34.97 171 THR C CA 1
ATOM 4275 C C . THR C 1 171 ? 49.575 31.970 121.688 1.00 34.93 171 THR C C 1
ATOM 4276 O O . THR C 1 171 ? 49.925 31.399 122.721 1.00 38.56 171 THR C O 1
ATOM 4280 N N . VAL C 1 172 ? 48.371 31.852 121.182 1.00 30.13 172 VAL C N 1
ATOM 4281 C CA . VAL C 1 172 ? 47.324 31.074 121.866 1.00 34.98 172 VAL C CA 1
ATOM 4282 C C . VAL C 1 172 ? 46.839 30.147 120.747 1.00 40.14 172 VAL C C 1
ATOM 4283 O O . VAL C 1 172 ? 46.537 30.750 119.702 1.00 45.12 172 VAL C O 1
ATOM 4287 N N . LYS C 1 173 ? 46.775 28.865 120.914 1.00 45.25 173 LYS C N 1
ATOM 4288 C CA . LYS C 1 173 ? 46.323 27.922 119.880 1.00 43.29 173 LYS C CA 1
ATOM 4289 C C . LYS C 1 173 ? 45.121 27.156 120.417 1.00 45.02 173 LYS C C 1
ATOM 4290 O O . LYS C 1 173 ? 45.159 26.586 121.537 1.00 49.38 173 LYS C O 1
ATOM 4296 N N . VAL C 1 174 ? 44.033 27.143 119.694 1.00 41.37 174 VAL C N 1
ATOM 4297 C CA . VAL C 1 174 ? 42.854 26.378 120.073 1.00 41.95 174 VAL C CA 1
ATOM 4298 C C . VAL C 1 174 ? 43.019 24.997 119.390 1.00 47.47 174 VAL C C 1
ATOM 4299 O O . VAL C 1 174 ? 43.188 24.980 118.175 1.00 47.27 174 VAL C O 1
ATOM 4303 N N . ILE C 1 175 ? 42.981 23.922 120.174 1.00 50.41 175 ILE C N 1
ATOM 4304 C CA . ILE C 1 175 ? 43.126 22.599 119.536 1.00 48.48 175 ILE C CA 1
ATOM 4305 C C . ILE C 1 175 ? 41.882 21.784 119.820 1.00 48.59 175 ILE C C 1
ATOM 4306 O O . ILE C 1 175 ? 41.475 21.750 120.988 1.00 46.74 175 ILE C O 1
ATOM 4311 N N . VAL C 1 176 ? 41.294 21.210 118.759 1.00 53.54 176 VAL C N 1
ATOM 4312 C CA . VAL C 1 176 ? 40.106 20.379 119.038 1.00 58.99 176 VAL C CA 1
ATOM 4313 C C . VAL C 1 176 ? 40.586 18.943 119.265 1.00 62.52 176 VAL C C 1
ATOM 4314 O O . VAL C 1 176 ? 41.407 18.441 118.505 1.00 65.61 176 VAL C O 1
ATOM 4318 N N . ASN C 1 177 ? 40.171 18.336 120.361 1.00 65.43 177 ASN C N 1
ATOM 4319 C CA . ASN C 1 177 ? 40.596 16.964 120.664 1.00 69.93 177 ASN C CA 1
ATOM 4320 C C . ASN C 1 177 ? 39.556 16.066 119.993 1.00 72.01 177 ASN C C 1
ATOM 4321 O O . ASN C 1 177 ? 38.430 16.015 120.497 1.00 71.66 177 ASN C O 1
ATOM 4326 N N . VAL C 1 178 ? 39.965 15.449 118.888 1.00 77.09 178 VAL C N 1
ATOM 4327 C CA . VAL C 1 178 ? 38.974 14.642 118.175 1.00 85.44 178 VAL C CA 1
ATOM 4328 C C . VAL C 1 178 ? 38.618 13.404 118.997 1.00 88.44 178 VAL C C 1
ATOM 4329 O O . VAL C 1 178 ? 39.465 12.630 119.425 1.00 86.97 178 VAL C O 1
ATOM 4333 N N . GLU C 1 179 ? 37.303 13.322 119.216 1.00 93.38 179 GLU C N 1
ATOM 4334 C CA . GLU C 1 179 ? 36.706 12.215 119.965 1.00 98.04 179 GLU C CA 1
ATOM 4335 C C . GLU C 1 179 ? 37.317 10.917 119.442 1.00 98.33 179 GLU C C 1
ATOM 4336 O O . GLU C 1 179 ? 37.298 10.672 118.223 1.00 100.83 179 GLU C O 1
ATOM 4342 N N . GLY C 1 180 ? 37.937 10.135 120.322 1.00 93.20 180 GLY C N 1
ATOM 4343 C CA . GLY C 1 180 ? 38.570 8.908 119.920 1.00 90.73 180 GLY C CA 1
ATOM 4344 C C . GLY C 1 180 ? 39.896 8.978 119.216 1.00 90.13 180 GLY C C 1
ATOM 4345 O O . GLY C 1 180 ? 40.314 7.934 118.671 1.00 88.97 180 GLY C O 1
ATOM 4346 N N . ASP C 1 181 ? 40.624 10.108 119.158 1.00 88.10 181 ASP C N 1
ATOM 4347 C CA . ASP C 1 181 ? 41.918 10.087 118.505 1.00 85.81 181 ASP C CA 1
ATOM 4348 C C . ASP C 1 181 ? 42.899 11.151 118.961 1.00 83.57 181 ASP C C 1
ATOM 4349 O O . ASP C 1 181 ? 43.312 12.065 118.239 1.00 81.41 181 ASP C O 1
ATOM 4354 N N . PRO C 1 182 ? 43.436 10.941 120.164 1.00 83.67 182 PRO C N 1
ATOM 4355 C CA . PRO C 1 182 ? 44.422 11.773 120.804 1.00 81.20 182 PRO C CA 1
ATOM 4356 C C . PRO C 1 182 ? 45.624 12.140 119.972 1.00 79.43 182 PRO C C 1
ATOM 4357 O O . PRO C 1 182 ? 46.270 13.164 120.284 1.00 84.10 182 PRO C O 1
ATOM 4361 N N . SER C 1 183 ? 45.998 11.364 118.965 1.00 75.03 183 SER C N 1
ATOM 4362 C CA . SER C 1 183 ? 47.187 11.701 118.180 1.00 72.70 183 SER C CA 1
ATOM 4363 C C . SER C 1 183 ? 46.973 12.945 117.331 1.00 68.06 183 SER C C 1
ATOM 4364 O O . SER C 1 183 ? 47.961 13.646 117.070 1.00 62.50 183 SER C O 1
ATOM 4367 N N . ILE C 1 184 ? 45.723 13.259 116.936 1.00 63.88 184 ILE C N 1
ATOM 4368 C CA . ILE C 1 184 ? 45.537 14.495 116.165 1.00 67.44 184 ILE C CA 1
ATOM 4369 C C . ILE C 1 184 ? 46.012 15.701 116.996 1.00 67.25 184 ILE C C 1
ATOM 4370 O O . ILE C 1 184 ? 46.958 16.397 116.606 1.00 66.50 184 ILE C O 1
ATOM 4375 N N . ALA C 1 185 ? 45.370 15.893 118.165 1.00 61.45 185 ALA C N 1
ATOM 4376 C CA . ALA C 1 185 ? 45.719 16.973 119.067 1.00 57.69 185 ALA C CA 1
ATOM 4377 C C . ALA C 1 185 ? 47.190 16.960 119.468 1.00 54.64 185 ALA C C 1
ATOM 4378 O O . ALA C 1 185 ? 47.848 18.016 119.494 1.00 48.33 185 ALA C O 1
ATOM 4380 N N . ALA C 1 186 ? 47.717 15.771 119.754 1.00 50.52 186 ALA C N 1
ATOM 4381 C CA . ALA C 1 186 ? 49.121 15.659 120.156 1.00 49.52 186 ALA C CA 1
ATOM 4382 C C . ALA C 1 186 ? 50.064 16.154 119.091 1.00 50.14 186 ALA C C 1
ATOM 4383 O O . ALA C 1 186 ? 51.038 16.854 119.372 1.00 48.29 186 ALA C O 1
ATOM 4385 N N . ASN C 1 187 ? 49.748 15.830 117.828 1.00 56.39 187 ASN C N 1
ATOM 4386 C CA . ASN C 1 187 ? 50.557 16.306 116.695 1.00 55.95 187 ASN C CA 1
ATOM 4387 C C . ASN C 1 187 ? 50.412 17.795 116.450 1.00 54.44 187 ASN C C 1
ATOM 4388 O O . ASN C 1 187 ? 51.469 18.436 116.241 1.00 50.65 187 ASN C O 1
ATOM 4393 N N . GLU C 1 188 ? 49.178 18.352 116.560 1.00 50.47 188 GLU C N 1
ATOM 4394 C CA . GLU C 1 188 ? 49.031 19.810 116.417 1.00 50.48 188 GLU C CA 1
ATOM 4395 C C . G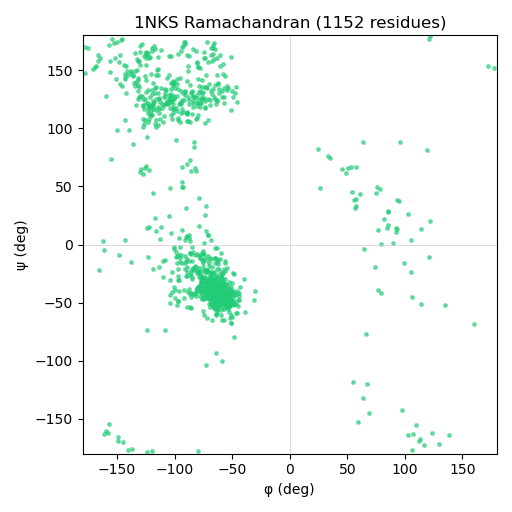LU C 1 188 ? 49.876 20.469 117.530 1.00 49.40 188 GLU C C 1
ATOM 4396 O O . GLU C 1 188 ? 50.575 21.453 117.264 1.00 49.75 188 GLU C O 1
ATOM 4402 N N . ILE C 1 189 ? 49.774 19.889 118.745 1.00 44.48 189 ILE C N 1
ATOM 4403 C CA . ILE C 1 189 ? 50.599 20.418 119.838 1.00 49.53 189 ILE C CA 1
ATOM 4404 C C . ILE C 1 189 ? 52.076 20.342 119.508 1.00 51.88 189 ILE C C 1
ATOM 4405 O O . ILE C 1 189 ? 52.744 21.370 119.649 1.00 57.47 189 ILE C O 1
ATOM 4410 N N . ILE C 1 190 ? 52.605 19.216 119.023 1.00 57.80 190 ILE C N 1
ATOM 4411 C CA . ILE C 1 190 ? 54.016 19.151 118.650 1.00 60.08 190 ILE C CA 1
ATOM 4412 C C . ILE C 1 190 ? 54.397 20.092 117.508 1.00 57.61 190 ILE C C 1
ATOM 4413 O O . ILE C 1 190 ? 55.456 20.757 117.608 1.00 53.86 190 ILE C O 1
ATOM 4418 N N . ARG C 1 191 ? 53.598 20.170 116.440 1.00 56.18 191 ARG C N 1
ATOM 4419 C CA . ARG C 1 191 ? 53.939 2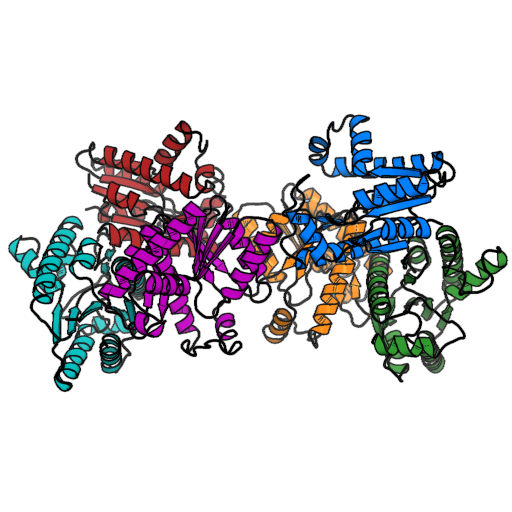1.074 115.321 1.00 59.81 191 ARG C CA 1
ATOM 4420 C C . ARG C 1 191 ? 54.044 22.518 115.821 1.00 59.31 191 ARG C C 1
ATOM 4421 O O . ARG C 1 191 ? 55.002 23.227 115.534 1.00 60.13 191 ARG C O 1
ATOM 4429 N N . SER C 1 192 ? 53.050 22.939 116.617 1.00 56.69 192 SER C N 1
ATOM 4430 C CA . SER C 1 192 ? 53.021 24.288 117.157 1.00 53.77 192 SER C CA 1
ATOM 4431 C C . SER C 1 192 ? 54.235 24.627 117.984 1.00 54.48 192 SER C C 1
ATOM 4432 O O . SER C 1 192 ? 54.535 25.834 118.077 1.00 54.45 192 SER C O 1
ATOM 4435 N N . MET C 1 193 ? 54.938 23.653 118.560 1.00 56.93 193 MET C N 1
ATOM 4436 C CA . MET C 1 193 ? 56.133 23.990 119.334 1.00 62.01 193 MET C CA 1
ATOM 4437 C C . MET C 1 193 ? 57.338 24.310 118.475 1.00 66.43 193 MET C C 1
ATOM 4438 O O . MET C 1 193 ? 58.198 25.063 118.953 1.00 65.81 193 MET C O 1
ATOM 4443 N N . LYS C 1 194 ? 57.439 23.798 117.250 1.00 74.27 194 LYS C N 1
ATOM 4444 C CA . LYS C 1 194 ? 58.591 24.083 116.386 1.00 80.87 194 LYS C CA 1
ATOM 4445 C C . LYS C 1 194 ? 58.832 25.575 116.160 1.00 83.54 194 LYS C C 1
ATOM 4446 O O . LYS C 1 194 ? 57.940 26.210 115.510 1.00 82.08 194 LYS C O 1
ATOM 4453 N N . MET D 1 1 ? 12.554 94.551 87.462 1.00 76.32 1 MET D N 1
ATOM 4454 C CA . MET D 1 1 ? 13.956 94.040 87.268 1.00 76.06 1 MET D CA 1
ATOM 4455 C C . MET D 1 1 ? 14.000 92.593 86.791 1.00 75.46 1 MET D C 1
ATOM 4456 O O . MET D 1 1 ? 13.155 91.756 87.157 1.00 74.14 1 MET D O 1
ATOM 4461 N N . LYS D 1 2 ? 14.998 92.245 85.974 1.00 70.68 2 LYS D N 1
ATOM 4462 C CA . LYS D 1 2 ? 15.144 90.857 85.538 1.00 65.89 2 LYS D CA 1
ATOM 4463 C C . LYS D 1 2 ? 15.914 90.116 86.647 1.00 62.95 2 LYS D C 1
ATOM 4464 O O . LYS D 1 2 ? 16.966 90.574 87.077 1.00 57.92 2 LYS D O 1
ATOM 4470 N N . ILE D 1 3 ? 15.365 88.997 87.109 1.00 58.70 3 ILE D N 1
ATOM 4471 C CA . ILE D 1 3 ? 15.929 88.183 88.151 1.00 49.97 3 ILE D CA 1
ATOM 4472 C C . ILE D 1 3 ? 16.581 86.888 87.682 1.00 45.36 3 ILE D C 1
ATOM 4473 O O . ILE D 1 3 ? 16.079 86.005 87.007 1.00 41.03 3 ILE D O 1
ATOM 4478 N N . GLY D 1 4 ? 17.838 86.761 88.095 1.00 36.83 4 GLY D N 1
ATOM 4479 C CA . GLY D 1 4 ? 18.659 85.631 87.785 1.00 32.50 4 GLY D CA 1
ATOM 4480 C C . GLY D 1 4 ? 19.131 85.045 89.108 1.00 40.89 4 GLY D C 1
ATOM 4481 O O . GLY D 1 4 ? 19.709 85.773 89.867 1.00 44.44 4 GLY D O 1
ATOM 4482 N N . ILE D 1 5 ? 18.861 83.782 89.413 1.00 43.12 5 ILE D N 1
ATOM 4483 C CA . ILE D 1 5 ? 19.319 83.180 90.647 1.00 32.92 5 ILE D CA 1
ATOM 4484 C C . ILE D 1 5 ? 20.627 82.451 90.378 1.00 35.34 5 ILE D C 1
ATOM 4485 O O . ILE D 1 5 ? 20.652 81.593 89.501 1.00 35.79 5 ILE D O 1
ATOM 4490 N N . VAL D 1 6 ? 21.679 82.846 91.107 1.00 29.16 6 VAL D N 1
ATOM 4491 C CA . VAL D 1 6 ? 22.961 82.179 90.914 1.00 32.57 6 VAL D CA 1
ATOM 4492 C C . VAL D 1 6 ? 23.164 81.177 92.046 1.00 38.48 6 VAL D C 1
ATOM 4493 O O . VAL D 1 6 ? 23.108 81.505 93.235 1.00 44.93 6 VAL D O 1
ATOM 4497 N N . THR D 1 7 ? 23.332 79.911 91.755 1.00 33.71 7 THR D N 1
ATOM 4498 C CA . THR D 1 7 ? 23.513 78.916 92.792 1.00 37.30 7 THR D CA 1
ATOM 4499 C C . THR D 1 7 ? 24.807 78.152 92.512 1.00 36.56 7 THR D C 1
ATOM 4500 O O . THR D 1 7 ? 25.320 78.194 91.397 1.00 40.60 7 THR D O 1
ATOM 4504 N N . GLY D 1 8 ? 25.248 77.451 93.527 1.00 38.43 8 GLY D N 1
ATOM 4505 C CA . GLY D 1 8 ? 26.444 76.605 93.394 1.00 42.12 8 GLY D CA 1
ATOM 4506 C C . GLY D 1 8 ? 26.785 76.092 94.795 1.00 44.97 8 GLY D C 1
ATOM 4507 O O . GLY D 1 8 ? 26.482 76.780 95.766 1.00 47.58 8 GLY D O 1
ATOM 4508 N N . ILE D 1 9 ? 27.437 74.945 94.838 1.00 48.72 9 ILE D N 1
ATOM 4509 C CA . ILE D 1 9 ? 27.842 74.427 96.149 1.00 56.90 9 ILE D CA 1
ATOM 4510 C C . ILE D 1 9 ? 29.074 75.178 96.624 1.00 58.66 9 ILE D C 1
ATOM 4511 O O . ILE D 1 9 ? 29.863 75.678 95.823 1.00 58.16 9 ILE D O 1
ATOM 4516 N N . PRO D 1 10 ? 29.257 75.295 97.931 1.00 60.15 10 PRO D N 1
ATOM 4517 C CA . PRO D 1 10 ? 30.384 75.994 98.538 1.00 61.59 10 PRO D CA 1
ATOM 4518 C C . PRO D 1 10 ? 31.717 75.628 97.925 1.00 62.21 10 PRO D C 1
ATOM 4519 O O . PRO D 1 10 ? 31.991 74.459 97.638 1.00 62.51 10 PRO D O 1
ATOM 4523 N N . GLY D 1 11 ? 32.555 76.625 97.653 1.00 64.91 11 GLY D N 1
ATOM 4524 C CA . GLY D 1 11 ? 33.823 76.443 96.999 1.00 66.40 11 GLY D CA 1
ATOM 4525 C C . GLY D 1 11 ? 33.752 76.405 95.479 1.00 70.69 11 GLY D C 1
ATOM 4526 O O . GLY D 1 11 ? 34.746 75.972 94.844 1.00 68.48 11 GLY D O 1
ATOM 4527 N N . VAL D 1 12 ? 32.637 76.815 94.824 1.00 66.82 12 VAL D N 1
ATOM 4528 C CA . VAL D 1 12 ? 32.654 76.801 93.367 1.00 65.35 12 VAL D CA 1
ATOM 4529 C C . VAL D 1 12 ? 33.144 78.157 92.823 1.00 62.15 12 VAL D C 1
ATOM 4530 O O . VAL D 1 12 ? 33.603 78.151 91.688 1.00 61.95 12 VAL D O 1
ATOM 4534 N N . GLY D 1 13 ? 33.074 79.224 93.595 1.00 60.50 13 GLY D N 1
ATOM 4535 C CA . GLY D 1 13 ? 33.556 80.516 93.121 1.00 61.10 13 GLY D CA 1
ATOM 4536 C C . GLY D 1 13 ? 32.451 81.536 92.968 1.00 63.99 13 GLY D C 1
ATOM 4537 O O . GLY D 1 13 ? 32.637 82.608 92.373 1.00 69.45 13 GLY D O 1
ATOM 4538 N N . LYS D 1 14 ? 31.287 81.254 93.516 1.00 61.33 14 LYS D N 1
ATOM 4539 C CA . LYS D 1 14 ? 30.106 82.097 93.455 1.00 61.44 14 LYS D CA 1
ATOM 4540 C C . LYS D 1 14 ? 30.392 83.564 93.718 1.00 65.74 14 LYS D C 1
ATOM 4541 O O . LYS D 1 14 ? 29.897 84.421 92.951 1.00 64.87 14 LYS D O 1
ATOM 4547 N N . SER D 1 15 ? 31.139 83.927 94.753 1.00 68.55 15 SER D N 1
ATOM 4548 C CA . SER D 1 15 ? 31.450 85.338 95.011 1.00 69.32 15 SER D CA 1
ATOM 4549 C C . SER D 1 15 ? 32.464 85.870 93.995 1.00 64.55 15 SER D C 1
ATOM 4550 O O . SER D 1 15 ? 32.269 86.991 93.515 1.00 60.01 15 SER D O 1
ATOM 4553 N N . THR D 1 16 ? 33.482 85.095 93.634 1.00 57.62 16 THR D N 1
ATOM 4554 C CA . THR D 1 16 ? 34.424 85.574 92.633 1.00 61.70 16 THR D CA 1
ATOM 4555 C C . THR D 1 16 ? 33.676 85.847 91.328 1.00 62.88 16 THR D C 1
ATOM 4556 O O . THR D 1 16 ? 33.784 86.919 90.730 1.00 68.65 16 THR D O 1
ATOM 4560 N N . VAL D 1 17 ? 32.912 84.853 90.877 1.00 58.76 17 VAL D N 1
ATOM 4561 C CA . VAL D 1 17 ? 32.183 84.997 89.626 1.00 54.37 17 VAL D CA 1
ATOM 4562 C C . VAL D 1 17 ? 31.197 86.152 89.672 1.00 52.76 17 VAL D C 1
ATOM 4563 O O . VAL D 1 17 ? 31.098 86.924 88.712 1.00 53.44 17 VAL D O 1
ATOM 4567 N N . LEU D 1 18 ? 30.492 86.365 90.765 1.00 52.33 18 LEU D N 1
ATOM 4568 C CA . LEU D 1 18 ? 29.540 87.444 90.874 1.00 57.25 18 LEU D CA 1
ATOM 4569 C C . LEU D 1 18 ? 30.223 88.803 90.953 1.00 64.55 18 LEU D C 1
ATOM 4570 O O . LEU D 1 18 ? 29.683 89.823 90.534 1.00 66.32 18 LEU D O 1
ATOM 4575 N N . ALA D 1 19 ? 31.417 88.828 91.527 1.00 66.84 19 ALA D N 1
ATOM 4576 C CA . ALA D 1 19 ? 32.170 90.070 91.643 1.00 67.28 19 ALA D CA 1
ATOM 4577 C C . ALA D 1 19 ? 32.429 90.565 90.210 1.00 67.01 19 ALA D C 1
ATOM 4578 O O . ALA D 1 19 ? 32.207 91.735 89.905 1.00 62.90 19 ALA D O 1
ATOM 4580 N N . LYS D 1 20 ? 32.866 89.634 89.350 1.00 64.60 20 LYS D N 1
ATOM 4581 C CA . LYS D 1 20 ? 33.134 89.963 87.965 1.00 64.84 20 LYS D CA 1
ATOM 4582 C C . LYS D 1 20 ? 31.848 90.360 87.249 1.00 67.81 20 LYS D C 1
ATOM 4583 O O . LYS D 1 20 ? 31.853 91.208 86.356 1.00 72.00 20 LYS D O 1
ATOM 4589 N N . VAL D 1 21 ? 30.716 89.751 87.631 1.00 66.81 21 VAL D N 1
ATOM 4590 C CA . VAL D 1 21 ? 29.456 90.114 86.957 1.00 61.68 21 VAL D CA 1
ATOM 4591 C C . VAL D 1 21 ? 29.212 91.586 87.235 1.00 61.45 21 VAL D C 1
ATOM 4592 O O . VAL D 1 21 ? 28.898 92.313 86.304 1.00 63.90 21 VAL D O 1
ATOM 4596 N N . LYS D 1 22 ? 29.362 92.040 88.468 1.00 64.35 22 LYS D N 1
ATOM 4597 C CA . LYS D 1 22 ? 29.159 93.412 88.873 1.00 67.64 22 LYS D CA 1
ATOM 4598 C C . LYS D 1 22 ? 30.111 94.360 88.121 1.00 69.18 22 LYS D C 1
ATOM 4599 O O . LYS D 1 22 ? 29.696 95.345 87.535 1.00 70.02 22 LYS D O 1
ATOM 4605 N N . GLU D 1 23 ? 31.383 94.035 88.167 1.00 69.14 23 GLU D N 1
ATOM 4606 C CA . GLU D 1 23 ? 32.433 94.785 87.508 1.00 72.62 23 GLU D CA 1
ATOM 4607 C C . GLU D 1 23 ? 31.987 94.954 86.055 1.00 71.50 23 GLU D C 1
ATOM 4608 O O . GLU D 1 23 ? 31.653 96.059 85.650 1.00 73.94 23 GLU D O 1
ATOM 4614 N N . ILE D 1 24 ? 31.928 93.856 85.312 1.00 69.32 24 ILE D N 1
ATOM 4615 C CA . ILE D 1 24 ? 31.515 93.942 83.916 1.00 65.05 24 ILE D CA 1
ATOM 4616 C C . ILE D 1 24 ? 30.250 94.771 83.755 1.00 70.01 24 ILE D C 1
ATOM 4617 O O . ILE D 1 24 ? 30.212 95.701 82.929 1.00 73.08 24 ILE D O 1
ATOM 4622 N N . LEU D 1 25 ? 29.190 94.497 84.503 1.00 71.52 25 LEU D N 1
ATOM 4623 C CA . LEU D 1 25 ? 27.992 95.301 84.302 1.00 73.89 25 LEU D CA 1
ATOM 4624 C C . LEU D 1 25 ? 28.176 96.748 84.660 1.00 75.37 25 LEU D C 1
ATOM 4625 O O . LEU D 1 25 ? 27.670 97.567 83.882 1.00 77.63 25 LEU D O 1
ATOM 4630 N N . ASP D 1 26 ? 28.828 97.104 85.756 1.00 79.44 26 ASP D N 1
ATOM 4631 C CA . ASP D 1 26 ? 29.009 98.520 86.126 1.00 82.01 26 ASP D CA 1
ATOM 4632 C C . ASP D 1 26 ? 29.741 99.307 85.047 1.00 84.04 26 ASP D C 1
ATOM 4633 O O . ASP D 1 26 ? 29.264 100.321 84.521 1.00 78.30 26 ASP D O 1
ATOM 4638 N N . ASN D 1 27 ? 30.870 98.801 84.560 1.00 87.30 27 ASN D N 1
ATOM 4639 C CA . ASN D 1 27 ? 31.675 99.335 83.500 1.00 88.54 27 ASN D CA 1
ATOM 4640 C C . ASN D 1 27 ? 31.023 99.140 82.123 1.00 89.82 27 ASN D C 1
ATOM 4641 O O . ASN D 1 27 ? 31.763 99.038 81.130 1.00 93.80 27 ASN D O 1
ATOM 4646 N N . GLN D 1 28 ? 29.734 99.025 81.996 1.00 87.10 28 GLN D N 1
ATOM 4647 C CA . GLN D 1 28 ? 28.985 98.895 80.767 1.00 84.15 28 GLN D CA 1
ATOM 4648 C C . GLN D 1 28 ? 27.709 99.716 81.084 1.00 84.86 28 GLN D C 1
ATOM 4649 O O . GLN D 1 28 ? 26.779 99.775 80.316 1.00 85.99 28 GLN D O 1
ATOM 4655 N N . GLY D 1 29 ? 27.766 100.301 82.282 1.00 84.25 29 GLY D N 1
ATOM 4656 C CA . GLY D 1 29 ? 26.751 101.131 82.845 1.00 83.57 29 GLY D CA 1
ATOM 4657 C C . GLY D 1 29 ? 25.367 100.557 82.956 1.00 86.51 29 GLY D C 1
ATOM 4658 O O . GLY D 1 29 ? 24.359 101.250 82.755 1.00 85.05 29 GLY D O 1
ATOM 4659 N N . ILE D 1 30 ? 25.271 99.253 83.295 1.00 87.85 30 ILE D N 1
ATOM 4660 C CA . ILE D 1 30 ? 23.942 98.646 83.452 1.00 83.76 30 ILE D CA 1
ATOM 4661 C C . ILE D 1 30 ? 23.596 98.549 84.935 1.00 78.49 30 ILE D C 1
ATOM 4662 O O . ILE D 1 30 ? 24.454 98.262 85.765 1.00 78.46 30 ILE D O 1
ATOM 4667 N N . ASN D 1 31 ? 22.354 98.859 85.261 1.00 74.74 31 ASN D N 1
ATOM 4668 C CA . ASN D 1 31 ? 21.857 98.814 86.620 1.00 74.87 31 ASN D CA 1
ATOM 4669 C C . ASN D 1 31 ? 21.823 97.353 87.098 1.00 77.03 31 ASN D C 1
ATOM 4670 O O . ASN D 1 31 ? 21.308 96.472 86.397 1.00 74.50 31 ASN D O 1
ATOM 4675 N N . ASN D 1 32 ? 22.399 97.090 88.276 1.00 74.03 32 ASN D N 1
ATOM 4676 C CA . ASN D 1 32 ? 22.421 95.758 88.808 1.00 65.80 32 ASN D CA 1
ATOM 4677 C C . ASN D 1 32 ? 22.651 95.684 90.294 1.00 65.47 32 ASN D C 1
ATOM 4678 O O . ASN D 1 32 ? 23.629 96.209 90.819 1.00 68.58 32 ASN D O 1
ATOM 4683 N N . LYS D 1 33 ? 21.758 94.961 90.954 1.00 63.61 33 LYS D N 1
ATOM 4684 C CA . LYS D 1 33 ? 21.898 94.731 92.406 1.00 56.43 33 LYS D CA 1
ATOM 4685 C C . LYS D 1 33 ? 22.333 93.299 92.621 1.00 55.15 33 LYS D C 1
ATOM 4686 O O . LYS D 1 33 ? 21.937 92.383 91.896 1.00 55.78 33 LYS D O 1
ATOM 4692 N N . ILE D 1 34 ? 23.180 92.973 93.574 1.00 55.76 34 ILE D N 1
ATOM 4693 C CA . ILE D 1 34 ? 23.580 91.598 93.875 1.00 49.29 34 ILE D CA 1
ATOM 4694 C C . ILE D 1 34 ? 23.242 91.359 95.360 1.00 54.99 34 ILE D C 1
ATOM 4695 O O . ILE D 1 34 ? 23.739 92.052 96.254 1.00 61.29 34 ILE D O 1
ATOM 4700 N N . ILE D 1 35 ? 22.333 90.447 95.629 1.00 48.18 35 ILE D N 1
ATOM 4701 C CA . ILE D 1 35 ? 21.880 90.126 96.939 1.00 45.89 35 ILE D CA 1
ATOM 4702 C C . ILE D 1 35 ? 22.207 88.692 97.354 1.00 47.93 35 ILE D C 1
ATOM 4703 O O . ILE D 1 35 ? 22.017 87.747 96.599 1.00 48.53 35 ILE D O 1
ATOM 4708 N N . ASN D 1 36 ? 22.698 88.545 98.588 1.00 44.70 36 ASN D N 1
ATOM 4709 C CA . ASN D 1 36 ? 23.010 87.207 99.091 1.00 42.12 36 ASN D CA 1
ATOM 4710 C C . ASN D 1 36 ? 21.807 86.721 99.900 1.00 46.48 36 ASN D C 1
ATOM 4711 O O . ASN D 1 36 ? 21.427 87.407 100.840 1.00 44.92 36 ASN D O 1
ATOM 4716 N N . TYR D 1 37 ? 21.208 85.580 99.507 1.00 46.44 37 TYR D N 1
ATOM 4717 C CA . TYR D 1 37 ? 20.028 85.054 100.187 1.00 43.11 37 TYR D CA 1
ATOM 4718 C C . TYR D 1 37 ? 20.295 84.779 101.670 1.00 41.55 37 TYR D C 1
ATOM 4719 O O . TYR D 1 37 ? 19.493 85.134 102.519 1.00 36.38 37 TYR D O 1
ATOM 4728 N N . GLY D 1 38 ? 21.421 84.117 101.960 1.00 36.12 38 GLY D N 1
ATOM 4729 C CA . GLY D 1 38 ? 21.846 83.825 103.304 1.00 42.40 38 GLY D CA 1
ATOM 4730 C C . GLY D 1 38 ? 21.924 85.072 104.207 1.00 48.92 38 GLY D C 1
ATOM 4731 O O . GLY D 1 38 ? 21.475 84.992 105.372 1.00 43.28 38 GLY D O 1
ATOM 4732 N N . ASP D 1 39 ? 22.420 86.205 103.692 1.00 42.32 39 ASP D N 1
ATOM 4733 C CA . ASP D 1 39 ? 22.460 87.416 104.470 1.00 41.89 39 ASP D CA 1
ATOM 4734 C C . ASP D 1 39 ? 21.053 87.800 104.912 1.00 41.44 39 ASP D C 1
ATOM 4735 O O . ASP D 1 39 ? 20.941 88.210 106.073 1.00 40.91 39 ASP D O 1
ATOM 4740 N N . PHE D 1 40 ? 20.053 87.687 104.034 1.00 38.28 40 PHE D N 1
ATOM 4741 C CA . PHE D 1 40 ? 18.705 88.084 104.466 1.00 40.39 40 PHE D CA 1
ATOM 4742 C C . PHE D 1 40 ? 18.115 87.159 105.513 1.00 43.28 40 PHE D C 1
ATOM 4743 O O . PHE D 1 40 ? 17.284 87.601 106.294 1.00 45.60 40 PHE D O 1
ATOM 4751 N N . MET D 1 41 ? 18.506 85.899 105.471 1.00 46.45 41 MET D N 1
ATOM 4752 C CA . MET D 1 41 ? 18.025 84.901 106.417 1.00 48.31 41 MET D CA 1
ATOM 4753 C C . MET D 1 41 ? 18.640 85.175 107.798 1.00 46.11 41 MET D C 1
ATOM 4754 O O . MET D 1 41 ? 17.968 85.159 108.811 1.00 48.48 41 MET D O 1
ATOM 4759 N N . LEU D 1 42 ? 19.935 85.426 107.845 1.00 45.31 42 LEU D N 1
ATOM 4760 C CA . LEU D 1 42 ? 20.687 85.732 109.028 1.00 48.31 42 LEU D CA 1
ATOM 4761 C C . LEU D 1 42 ? 20.122 86.988 109.711 1.00 47.80 42 LEU D C 1
ATOM 4762 O O . LEU D 1 42 ? 19.904 87.011 110.901 1.00 50.36 42 LEU D O 1
ATOM 4767 N N . ALA D 1 43 ? 19.817 87.984 108.898 1.00 46.47 43 ALA D N 1
ATOM 4768 C CA . ALA D 1 43 ? 19.187 89.184 109.429 1.00 46.32 43 ALA D CA 1
ATOM 4769 C C . ALA D 1 43 ? 17.955 88.767 110.212 1.00 45.65 43 ALA D C 1
ATOM 4770 O O . ALA D 1 43 ? 17.881 89.159 111.389 1.00 55.20 43 ALA D O 1
ATOM 4772 N N . THR D 1 44 ? 17.017 87.981 109.715 1.00 47.40 44 THR D N 1
ATOM 4773 C CA . THR D 1 44 ? 15.843 87.622 110.540 1.00 47.66 44 THR D CA 1
ATOM 4774 C C . THR D 1 44 ? 16.196 86.720 111.698 1.00 49.68 44 THR D C 1
ATOM 4775 O O . THR D 1 44 ? 15.645 86.783 112.804 1.00 47.97 44 THR D O 1
ATOM 4779 N N . ALA D 1 45 ? 17.224 85.875 111.529 1.00 48.18 45 ALA D N 1
ATOM 4780 C CA . ALA D 1 45 ? 17.624 84.988 112.596 1.00 52.90 45 ALA D CA 1
ATOM 4781 C C . ALA D 1 45 ? 18.181 85.745 113.798 1.00 55.30 45 ALA D C 1
ATOM 4782 O O . ALA D 1 45 ? 17.990 85.314 114.943 1.00 59.92 45 ALA D O 1
ATOM 4784 N N . LEU D 1 46 ? 18.901 86.821 113.570 1.00 55.79 46 LEU D N 1
ATOM 4785 C CA . LEU D 1 46 ? 19.517 87.651 114.613 1.00 50.18 46 LEU D CA 1
ATOM 4786 C C . LEU D 1 46 ? 18.412 88.316 115.431 1.00 50.57 46 LEU D C 1
ATOM 4787 O O . LEU D 1 46 ? 18.383 88.225 116.649 1.00 49.19 46 LEU D O 1
ATOM 4792 N N . LYS D 1 47 ? 17.465 88.913 114.715 1.00 51.83 47 LYS D N 1
ATOM 4793 C CA . LYS D 1 47 ? 16.334 89.542 115.380 1.00 54.19 47 LYS D CA 1
ATOM 4794 C C . LYS D 1 47 ? 15.549 88.558 116.222 1.00 61.01 47 LYS D C 1
ATOM 4795 O O . LYS D 1 47 ? 15.234 88.885 117.390 1.00 67.60 47 LYS D O 1
ATOM 4801 N N . LEU D 1 48 ? 15.256 87.352 115.755 1.00 62.27 48 LEU D N 1
ATOM 4802 C CA . LEU D 1 48 ? 14.474 86.365 116.482 1.00 59.66 48 LEU D CA 1
ATOM 4803 C C . LEU D 1 48 ? 15.226 85.504 117.473 1.00 61.84 48 LEU D C 1
ATOM 4804 O O . LEU D 1 48 ? 14.601 84.680 118.187 1.00 66.11 48 LEU D O 1
ATOM 4809 N N . GLY D 1 49 ? 16.547 85.588 117.548 1.00 60.25 49 GLY D N 1
ATOM 4810 C CA . GLY D 1 49 ? 17.370 84.818 118.438 1.00 55.72 49 GLY D CA 1
ATOM 4811 C C . GLY D 1 49 ? 17.636 83.400 117.993 1.00 65.50 49 GLY D C 1
ATOM 4812 O O . GLY D 1 49 ? 18.386 82.644 118.670 1.00 67.55 49 GLY D O 1
ATOM 4813 N N . TYR D 1 50 ? 17.106 82.982 116.834 1.00 64.99 50 TYR D N 1
ATOM 4814 C CA . TYR D 1 50 ? 17.302 81.674 116.260 1.00 55.03 50 TYR D CA 1
ATOM 4815 C C . TYR D 1 50 ? 18.759 81.298 116.034 1.00 55.06 50 TYR D C 1
ATOM 4816 O O . TYR D 1 50 ? 19.072 80.097 116.117 1.00 57.31 50 TYR D O 1
ATOM 4825 N N . ALA D 1 51 ? 19.636 82.225 115.703 1.00 51.53 51 ALA D N 1
ATOM 4826 C CA . ALA D 1 51 ? 21.037 81.874 115.465 1.00 54.51 51 ALA D CA 1
ATOM 4827 C C . ALA D 1 51 ? 21.864 83.157 115.426 1.00 56.25 51 ALA D C 1
ATOM 4828 O O . ALA D 1 51 ? 21.307 84.232 115.217 1.00 56.11 51 ALA D O 1
ATOM 4830 N N . LYS D 1 52 ? 23.146 83.014 115.667 1.00 59.98 52 LYS D N 1
ATOM 4831 C CA . LYS D 1 52 ? 24.019 84.176 115.748 1.00 67.76 52 LYS D CA 1
ATOM 4832 C C . LYS D 1 52 ? 24.961 84.224 114.570 1.00 70.62 52 LYS D C 1
ATOM 4833 O O . LYS D 1 52 ? 25.343 85.340 114.208 1.00 72.87 52 LYS D O 1
ATOM 4839 N N . ASP D 1 53 ? 25.336 83.111 113.950 1.00 74.47 53 ASP D N 1
ATOM 4840 C CA . ASP D 1 53 ? 26.187 83.215 112.758 1.00 77.42 53 ASP D CA 1
ATOM 4841 C C . ASP D 1 53 ? 25.653 82.341 111.622 1.00 76.18 53 ASP D C 1
ATOM 4842 O O . ASP D 1 53 ? 24.845 81.435 111.804 1.00 66.59 53 ASP D O 1
ATOM 4847 N N . ARG D 1 54 ? 26.074 82.673 110.382 1.00 75.02 54 ARG D N 1
ATOM 4848 C CA . ARG D 1 54 ? 25.585 81.996 109.197 1.00 70.79 54 ARG D CA 1
ATOM 4849 C C . ARG D 1 54 ? 25.792 80.511 109.229 1.00 71.03 54 ARG D C 1
ATOM 4850 O O . ARG D 1 54 ? 24.807 79.776 108.979 1.00 77.14 54 ARG D O 1
ATOM 4858 N N . ASP D 1 55 ? 26.934 79.960 109.598 1.00 71.79 55 ASP D N 1
ATOM 4859 C CA . ASP D 1 55 ? 27.163 78.524 109.635 1.00 72.88 55 ASP D CA 1
ATOM 4860 C C . ASP D 1 55 ? 26.296 77.734 110.596 1.00 64.43 55 ASP D C 1
ATOM 4861 O O . ASP D 1 55 ? 26.233 76.519 110.561 1.00 64.77 55 ASP D O 1
ATOM 4866 N N . GLU D 1 56 ? 25.616 78.367 111.496 1.00 62.68 56 GLU D N 1
ATOM 4867 C CA . GLU D 1 56 ? 24.768 77.780 112.517 1.00 64.46 56 GLU D CA 1
ATOM 4868 C C . GLU D 1 56 ? 23.356 77.622 111.999 1.00 62.75 56 GLU D C 1
ATOM 4869 O O . GLU D 1 56 ? 22.588 76.816 112.503 1.00 64.43 56 GLU D O 1
ATOM 4875 N N . MET D 1 57 ? 22.987 78.349 110.953 1.00 59.97 57 MET D N 1
ATOM 4876 C CA . MET D 1 57 ? 21.639 78.334 110.386 1.00 55.15 57 MET D CA 1
ATOM 4877 C C . MET D 1 57 ? 21.238 77.028 109.715 1.00 51.99 57 MET D C 1
ATOM 4878 O O . MET D 1 57 ? 20.087 76.587 109.794 1.00 43.72 57 MET D O 1
ATOM 4883 N N . ARG D 1 58 ? 22.163 76.340 109.049 1.00 47.61 58 ARG D N 1
ATOM 4884 C CA . ARG D 1 58 ? 21.884 75.094 108.408 1.00 53.99 58 ARG D CA 1
ATOM 4885 C C . ARG D 1 58 ? 21.729 73.930 109.394 1.00 54.95 58 ARG D C 1
ATOM 4886 O O . ARG D 1 58 ? 21.336 72.859 108.942 1.00 53.24 58 ARG D O 1
ATOM 4894 N N . LYS D 1 59 ? 22.015 74.111 110.673 1.00 54.35 59 LYS D N 1
ATOM 4895 C CA . LYS D 1 59 ? 21.904 73.059 111.668 1.00 51.43 59 LYS D CA 1
ATOM 4896 C C . LYS D 1 59 ? 20.609 73.232 112.455 1.00 49.01 59 LYS D C 1
ATOM 4897 O O . LYS D 1 59 ? 20.243 72.382 113.266 1.00 55.93 59 LYS D O 1
ATOM 4903 N N . LEU D 1 60 ? 19.879 74.300 112.168 1.00 44.32 60 LEU D N 1
ATOM 4904 C CA . LEU D 1 60 ? 18.607 74.518 112.812 1.00 45.24 60 LEU D CA 1
ATOM 4905 C C . LEU D 1 60 ? 17.616 73.470 112.343 1.00 49.23 60 LEU D C 1
ATOM 4906 O O . LEU D 1 60 ? 17.819 72.800 111.326 1.00 49.10 60 LEU D O 1
ATOM 4911 N N . SER D 1 61 ? 16.474 73.426 113.021 1.00 50.96 61 SER D N 1
ATOM 4912 C CA . SER D 1 61 ? 15.462 72.467 112.563 1.00 51.08 61 SER D CA 1
ATOM 4913 C C . SER D 1 61 ? 14.887 72.959 111.224 1.00 49.68 61 SER D C 1
ATOM 4914 O O . SER D 1 61 ? 14.900 74.140 110.895 1.00 47.28 61 SER D O 1
ATOM 4917 N N . VAL D 1 62 ? 14.355 72.002 110.481 1.00 47.65 62 VAL D N 1
ATOM 4918 C CA . VAL D 1 62 ? 13.729 72.261 109.205 1.00 46.59 62 VAL D CA 1
ATOM 4919 C C . VAL D 1 62 ? 12.615 73.279 109.358 1.00 47.75 62 VAL D C 1
ATOM 4920 O O . VAL D 1 62 ? 12.575 74.194 108.510 1.00 55.52 62 VAL D O 1
ATOM 4924 N N . GLU D 1 63 ? 11.758 73.258 110.355 1.00 51.06 63 GLU D N 1
ATOM 4925 C CA . GLU D 1 63 ? 10.699 74.254 110.509 1.00 60.45 63 GLU D CA 1
ATOM 4926 C C . GLU D 1 63 ? 11.308 75.649 110.728 1.00 58.62 63 GLU D C 1
ATOM 4927 O O . GLU D 1 63 ? 10.781 76.605 110.199 1.00 50.01 63 GLU D O 1
ATOM 4933 N N . LYS D 1 64 ? 12.415 75.761 111.468 1.00 56.92 64 LYS D N 1
ATOM 4934 C CA . LYS D 1 64 ? 13.053 77.055 111.677 1.00 51.93 64 LYS D CA 1
ATOM 4935 C C . LYS D 1 64 ? 13.598 77.596 110.370 1.00 51.39 64 LYS D C 1
ATOM 4936 O O . LYS D 1 64 ? 13.298 78.735 109.962 1.00 42.18 64 LYS D O 1
ATOM 4942 N N . GLN D 1 65 ? 14.356 76.760 109.632 1.00 49.43 65 GLN D N 1
ATOM 4943 C CA . GLN D 1 65 ? 14.887 77.163 108.333 1.00 43.91 65 GLN D CA 1
ATOM 4944 C C . GLN D 1 65 ? 13.789 77.558 107.361 1.00 46.29 65 GLN D C 1
ATOM 4945 O O . GLN D 1 65 ? 14.009 78.521 106.603 1.00 46.20 65 GLN D O 1
ATOM 4951 N N . LYS D 1 66 ? 12.601 76.939 107.355 1.00 42.58 66 LYS D N 1
ATOM 4952 C CA . LYS D 1 66 ? 11.582 77.412 106.426 1.00 47.89 66 LYS D CA 1
ATOM 4953 C C . LYS D 1 66 ? 11.082 78.809 106.764 1.00 51.21 66 LYS D C 1
ATOM 4954 O O . LYS D 1 66 ? 10.757 79.563 105.830 1.00 51.56 66 LYS D O 1
ATOM 4960 N N . LYS D 1 67 ? 10.986 79.173 108.035 1.00 51.94 67 LYS D N 1
ATOM 4961 C CA . LYS D 1 67 ? 10.515 80.494 108.480 1.00 50.90 67 LYS D CA 1
ATOM 4962 C C . LYS D 1 67 ? 11.463 81.563 107.937 1.00 48.13 67 LYS D C 1
ATOM 4963 O O . LYS D 1 67 ? 11.094 82.561 107.321 1.00 48.89 67 LYS D O 1
ATOM 4969 N N . LEU D 1 68 ? 12.756 81.300 108.128 1.00 42.09 68 LEU D N 1
ATOM 4970 C CA . LEU D 1 68 ? 13.828 82.126 107.652 1.00 43.75 68 LEU D CA 1
ATOM 4971 C C . LEU D 1 68 ? 13.747 82.232 106.137 1.00 48.35 68 LEU D C 1
ATOM 4972 O O . LEU D 1 68 ? 13.787 83.347 105.603 1.00 49.06 68 LEU D O 1
ATOM 4977 N N . GLN D 1 69 ? 13.545 81.110 105.440 1.00 47.32 69 GLN D N 1
ATOM 4978 C CA . GLN D 1 69 ? 13.422 81.158 103.983 1.00 40.76 69 GLN D CA 1
ATOM 4979 C C . GLN D 1 69 ? 12.305 82.031 103.459 1.00 42.16 69 GLN D C 1
ATOM 4980 O O . GLN D 1 69 ? 12.465 82.805 102.507 1.00 42.32 69 GLN D O 1
ATOM 4986 N N . ILE D 1 70 ? 11.093 81.904 104.013 1.00 42.97 70 ILE D N 1
ATOM 4987 C CA . ILE D 1 70 ? 9.999 82.697 103.483 1.00 49.67 70 ILE D CA 1
ATOM 4988 C C . ILE D 1 70 ? 10.207 84.182 103.744 1.00 52.35 70 ILE D C 1
ATOM 4989 O O . ILE D 1 70 ? 9.868 85.047 102.947 1.00 50.54 70 ILE D O 1
ATOM 4994 N N . ASP D 1 71 ? 10.732 84.432 104.947 1.00 55.45 71 ASP D N 1
ATOM 4995 C CA . ASP D 1 71 ? 10.955 85.803 105.368 1.00 59.51 71 ASP D CA 1
ATOM 4996 C C . ASP D 1 71 ? 11.881 86.531 104.427 1.00 52.99 71 ASP D C 1
ATOM 4997 O O . ASP D 1 71 ? 11.563 87.610 103.975 1.00 57.04 71 ASP D O 1
ATOM 5002 N N . ALA D 1 72 ? 13.007 85.902 104.118 1.00 48.18 72 ALA D N 1
ATOM 5003 C CA . ALA D 1 72 ? 13.992 86.457 103.233 1.00 45.26 72 ALA D CA 1
ATOM 5004 C C . ALA D 1 72 ? 13.485 86.612 101.813 1.00 50.26 72 ALA D C 1
ATOM 5005 O O . ALA D 1 72 ? 13.920 87.460 101.037 1.00 51.88 72 ALA D O 1
ATOM 5007 N N . ALA D 1 73 ? 12.600 85.687 101.411 1.00 53.24 73 ALA D N 1
ATOM 5008 C CA . ALA D 1 73 ? 12.108 85.764 100.033 1.00 51.88 73 ALA D CA 1
ATOM 5009 C C . ALA D 1 73 ? 11.198 86.976 99.959 1.00 51.10 73 ALA D C 1
ATOM 5010 O O . ALA D 1 73 ? 11.363 87.760 99.039 1.00 47.14 73 ALA D O 1
ATOM 5012 N N . LYS D 1 74 ? 10.315 87.133 100.954 1.00 57.22 74 LYS D N 1
ATOM 5013 C CA . LYS D 1 74 ? 9.386 88.287 100.980 1.00 59.48 74 LYS D CA 1
ATOM 5014 C C . LYS D 1 74 ? 10.221 89.569 100.878 1.00 59.58 74 LYS D C 1
ATOM 5015 O O . LYS D 1 74 ? 9.989 90.442 100.039 1.00 60.99 74 LYS D O 1
ATOM 5021 N N . GLY D 1 75 ? 11.268 89.628 101.682 1.00 57.50 75 GLY D N 1
ATOM 5022 C CA . GLY D 1 75 ? 12.217 90.698 101.715 1.00 59.54 75 GLY D CA 1
ATOM 5023 C C . GLY D 1 75 ? 12.946 90.958 100.429 1.00 60.81 75 GLY D C 1
ATOM 5024 O O . GLY D 1 75 ? 13.163 92.132 100.089 1.00 70.16 75 GLY D O 1
ATOM 5025 N N . ILE D 1 76 ? 13.363 89.966 99.674 1.00 58.48 76 ILE D N 1
ATOM 5026 C CA . ILE D 1 76 ? 14.105 90.182 98.430 1.00 55.96 76 ILE D CA 1
ATOM 5027 C C . ILE D 1 76 ? 13.212 90.546 97.267 1.00 53.20 76 ILE D C 1
ATOM 5028 O O . ILE D 1 76 ? 13.615 91.174 96.303 1.00 51.63 76 ILE D O 1
ATOM 5033 N N . ALA D 1 77 ? 11.951 90.177 97.331 1.00 56.15 77 ALA D N 1
ATOM 5034 C CA . ALA D 1 77 ? 10.962 90.484 96.298 1.00 64.86 77 ALA D CA 1
ATOM 5035 C C . ALA D 1 77 ? 10.675 91.996 96.269 1.00 71.46 77 ALA D C 1
ATOM 5036 O O . ALA D 1 77 ? 10.552 92.670 95.250 1.00 67.56 77 ALA D O 1
ATOM 5038 N N . GLU D 1 78 ? 10.619 92.547 97.479 1.00 76.59 78 GLU D N 1
ATOM 5039 C CA . GLU D 1 78 ? 10.427 93.930 97.819 1.00 78.75 78 GLU D CA 1
ATOM 5040 C C . GLU D 1 78 ? 11.528 94.787 97.190 1.00 76.79 78 GLU D C 1
ATOM 5041 O O . GLU D 1 78 ? 11.324 95.861 96.640 1.00 73.05 78 GLU D O 1
ATOM 5047 N N . GLU D 1 79 ? 12.741 94.244 97.276 1.00 73.74 79 GLU D N 1
ATOM 5048 C CA . GLU D 1 79 ? 13.900 94.902 96.712 1.00 74.64 79 GLU D CA 1
ATOM 5049 C C . GLU D 1 79 ? 13.927 94.813 95.195 1.00 76.99 79 GLU D C 1
ATOM 5050 O O . GLU D 1 79 ? 14.594 95.625 94.547 1.00 77.58 79 GLU D O 1
ATOM 5056 N N . ALA D 1 80 ? 13.233 93.854 94.590 1.00 78.52 80 ALA D N 1
ATOM 5057 C CA . ALA D 1 80 ? 13.218 93.714 93.143 1.00 83.46 80 ALA D CA 1
ATOM 5058 C C . ALA D 1 80 ? 12.228 94.693 92.503 1.00 86.31 80 ALA D C 1
ATOM 5059 O O . ALA D 1 80 ? 12.507 95.244 91.441 1.00 85.02 80 ALA D O 1
ATOM 5061 N N . ARG D 1 81 ? 11.111 94.905 93.171 1.00 91.31 81 ARG D N 1
ATOM 5062 C CA . ARG D 1 81 ? 10.054 95.817 92.774 1.00 97.39 81 ARG D CA 1
ATOM 5063 C C . ARG D 1 81 ? 10.551 97.270 92.811 1.00 98.39 81 ARG D C 1
ATOM 5064 O O . ARG D 1 81 ? 10.256 98.093 91.954 1.00 98.89 81 ARG D O 1
ATOM 5072 N N . ALA D 1 82 ? 11.308 97.559 93.861 1.00 97.54 82 ALA D N 1
ATOM 5073 C CA . ALA D 1 82 ? 11.878 98.866 94.111 1.00 97.96 82 ALA D CA 1
ATOM 5074 C C . ALA D 1 82 ? 13.291 98.974 93.554 1.00 97.39 82 ALA D C 1
ATOM 5075 O O . ALA D 1 82 ? 14.209 99.319 94.302 1.00 100.10 82 ALA D O 1
ATOM 5077 N N . GLY D 1 83 ? 13.482 98.679 92.277 1.00 95.54 83 GLY D N 1
ATOM 5078 C CA . GLY D 1 83 ? 14.808 98.747 91.673 1.00 96.67 83 GLY D CA 1
ATOM 5079 C C . GLY D 1 83 ? 14.748 99.142 90.203 1.00 97.52 83 GLY D C 1
ATOM 5080 O O . GLY D 1 83 ? 15.771 99.399 89.562 1.00 95.85 83 GLY D O 1
ATOM 5081 N N . GLY D 1 84 ? 13.548 99.184 89.649 1.00 98.01 84 GLY D N 1
ATOM 5082 C CA . GLY D 1 84 ? 13.290 99.566 88.290 1.00 100.62 84 GLY D CA 1
ATOM 5083 C C . GLY D 1 84 ? 13.808 98.647 87.209 1.00 101.38 84 GLY D C 1
ATOM 5084 O O . GLY D 1 84 ? 13.424 97.484 87.102 1.00 103.55 84 GLY D O 1
ATOM 5085 N N . GLU D 1 85 ? 14.684 99.187 86.357 1.00 98.69 85 GLU D N 1
ATOM 5086 C CA . GLU D 1 85 ? 15.243 98.409 85.267 1.00 95.00 85 GLU D CA 1
ATOM 5087 C C . GLU D 1 85 ? 16.603 97.870 85.688 1.00 88.79 85 GLU D C 1
ATOM 5088 O O . GLU D 1 85 ? 17.171 98.364 86.644 1.00 88.80 85 GLU D O 1
ATOM 5094 N N . GLY D 1 86 ? 17.087 96.889 84.957 1.00 84.93 86 GLY D N 1
ATOM 5095 C CA . GLY D 1 86 ? 18.341 96.238 85.197 1.00 78.10 86 GLY D CA 1
ATOM 5096 C C . GLY D 1 86 ? 18.153 94.765 85.617 1.00 75.08 86 GLY D C 1
ATOM 5097 O O . GLY D 1 86 ? 17.115 94.119 85.518 1.00 70.26 86 GLY D O 1
ATOM 5098 N N . TYR D 1 87 ? 19.269 94.227 86.093 1.00 68.96 87 TYR D N 1
ATOM 5099 C CA . TYR D 1 87 ? 19.426 92.882 86.537 1.00 68.42 87 TYR D CA 1
ATOM 5100 C C . TYR D 1 87 ? 19.577 92.740 88.045 1.00 67.36 87 TYR D C 1
ATOM 5101 O O . TYR D 1 87 ? 20.376 93.435 88.658 1.00 68.60 87 TYR D O 1
ATOM 5110 N N . LEU D 1 88 ? 18.817 91.855 88.661 1.00 64.36 88 LEU D N 1
ATOM 5111 C CA . LEU D 1 88 ? 18.904 91.514 90.069 1.00 58.36 88 LEU D CA 1
ATOM 5112 C C . LEU D 1 88 ? 19.409 90.048 90.141 1.00 54.69 88 LEU D C 1
ATOM 5113 O O . LEU D 1 88 ? 18.676 89.147 89.725 1.00 52.71 88 LEU D O 1
ATOM 5118 N N . PHE D 1 89 ? 20.639 89.839 90.549 1.00 47.57 89 PHE D N 1
ATOM 5119 C CA . PHE D 1 89 ? 21.202 88.518 90.735 1.00 48.21 89 PHE D CA 1
ATOM 5120 C C . PHE D 1 89 ? 21.030 88.049 92.186 1.00 50.33 89 PHE D C 1
ATOM 5121 O O . PHE D 1 89 ? 21.301 88.817 93.095 1.00 45.38 89 PHE D O 1
ATOM 5129 N N . ILE D 1 90 ? 20.524 86.836 92.430 1.00 48.79 90 ILE D N 1
ATOM 5130 C CA . ILE D 1 90 ? 20.388 86.307 93.789 1.00 39.01 90 ILE D CA 1
ATOM 5131 C C . ILE D 1 90 ? 21.495 85.288 94.008 1.00 39.44 90 ILE D C 1
ATOM 5132 O O . ILE D 1 90 ? 21.629 84.388 93.159 1.00 40.52 90 ILE D O 1
ATOM 5137 N N . ASP D 1 91 ? 22.290 85.506 95.045 1.00 38.91 91 ASP D N 1
ATOM 5138 C CA . ASP D 1 91 ? 23.408 84.550 95.315 1.00 40.41 91 ASP D CA 1
ATOM 5139 C C . ASP D 1 91 ? 22.918 83.575 96.395 1.00 44.89 91 ASP D C 1
ATOM 5140 O O . ASP D 1 91 ? 22.607 84.011 97.523 1.00 45.15 91 ASP D O 1
ATOM 5145 N N . THR D 1 92 ? 22.787 82.305 96.024 1.00 42.19 92 THR D N 1
ATOM 5146 C CA . THR D 1 92 ? 22.215 81.324 96.958 1.00 36.76 92 THR D CA 1
ATOM 5147 C C . THR D 1 92 ? 22.513 79.901 96.603 1.00 36.07 92 THR D C 1
ATOM 5148 O O . THR D 1 92 ? 23.469 79.580 95.883 1.00 37.40 92 THR D O 1
ATOM 5152 N N . HIS D 1 93 ? 21.766 78.980 97.164 1.00 37.66 93 HIS D N 1
ATOM 5153 C CA . HIS D 1 93 ? 22.010 77.548 96.943 1.00 36.26 93 HIS D CA 1
ATOM 5154 C C . HIS D 1 93 ? 20.830 76.804 96.331 1.00 37.93 93 HIS D C 1
ATOM 5155 O O . HIS D 1 93 ? 19.660 77.155 96.590 1.00 32.97 93 HIS D O 1
ATOM 5162 N N . ALA D 1 94 ? 21.122 75.793 95.514 1.00 31.52 94 ALA D N 1
ATOM 5163 C CA . ALA D 1 94 ? 20.061 74.996 94.886 1.00 31.41 94 ALA D CA 1
ATOM 5164 C C . ALA D 1 94 ? 19.561 73.991 95.955 1.00 37.69 94 ALA D C 1
ATOM 5165 O O . ALA D 1 94 ? 18.378 73.709 96.096 1.00 31.45 94 ALA D O 1
ATOM 5167 N N . VAL D 1 95 ? 20.514 73.494 96.766 1.00 31.65 95 VAL D N 1
ATOM 5168 C CA . VAL D 1 95 ? 20.258 72.664 97.880 1.00 33.36 95 VAL D CA 1
ATOM 5169 C C . VAL D 1 95 ? 21.202 73.059 99.031 1.00 38.86 95 VAL D C 1
ATOM 5170 O O . VAL D 1 95 ? 22.332 73.451 98.732 1.00 38.70 95 VAL D O 1
ATOM 5174 N N . ILE D 1 96 ? 20.711 72.948 100.255 1.00 36.70 96 ILE D N 1
ATOM 5175 C CA . ILE D 1 96 ? 21.512 73.188 101.448 1.00 36.83 96 ILE D CA 1
ATOM 5176 C C . ILE D 1 96 ? 21.810 71.866 102.172 1.00 38.86 96 ILE D C 1
ATOM 5177 O O . ILE D 1 96 ? 2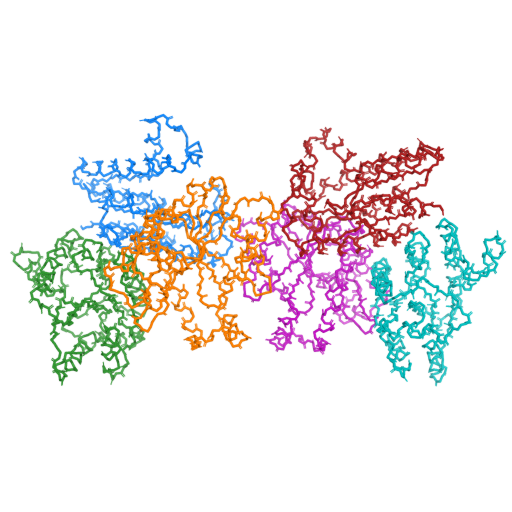0.865 71.102 102.386 1.00 35.22 96 ILE D O 1
ATOM 5182 N N . ARG D 1 97 ? 23.036 71.571 102.603 1.00 43.80 97 ARG D N 1
ATOM 5183 C CA . ARG D 1 97 ? 23.257 70.303 103.333 1.00 42.29 97 ARG D CA 1
ATOM 5184 C C . ARG D 1 97 ? 22.914 70.508 104.807 1.00 39.87 97 ARG D C 1
ATOM 5185 O O . ARG D 1 97 ? 23.498 71.353 105.434 1.00 38.29 97 ARG D O 1
ATOM 5193 N N . THR D 1 98 ? 21.928 69.776 105.331 1.00 41.90 98 THR D N 1
ATOM 5194 C CA . THR D 1 98 ? 21.521 69.902 106.732 1.00 39.45 98 THR D CA 1
ATOM 5195 C C . THR D 1 98 ? 21.644 68.532 107.382 1.00 38.33 98 THR D C 1
ATOM 5196 O O . THR D 1 98 ? 21.728 67.526 106.679 1.00 34.95 98 THR D O 1
ATOM 5200 N N . PRO D 1 99 ? 21.627 68.469 108.694 1.00 42.76 99 PRO D N 1
ATOM 5201 C CA . PRO D 1 99 ? 21.685 67.187 109.418 1.00 44.15 99 PRO D CA 1
ATOM 5202 C C . PRO D 1 99 ? 20.479 66.328 109.055 1.00 43.61 99 PRO D C 1
ATOM 5203 O O . PRO D 1 99 ? 20.510 65.102 109.131 1.00 42.62 99 PRO D O 1
ATOM 5207 N N . SER D 1 100 ? 19.400 66.924 108.563 1.00 40.43 100 SER D N 1
ATOM 5208 C CA . SER D 1 100 ? 18.222 66.225 108.126 1.00 38.76 100 SER D CA 1
ATOM 5209 C C . SER D 1 100 ? 18.265 65.863 106.651 1.00 34.91 100 SER D C 1
ATOM 5210 O O . SER D 1 100 ? 17.240 65.372 106.177 1.00 35.18 100 SER D O 1
ATOM 5213 N N . GLY D 1 101 ? 19.326 66.122 105.939 1.00 30.26 101 GLY D N 1
ATOM 5214 C CA . GLY D 1 101 ? 19.478 65.829 104.521 1.00 27.83 101 GLY D CA 1
ATOM 5215 C C . GLY D 1 101 ? 19.421 67.082 103.656 1.00 31.02 101 GLY D C 1
ATOM 5216 O O . GLY D 1 101 ? 19.562 68.179 104.204 1.00 34.43 101 GLY D O 1
ATOM 5217 N N . TYR D 1 102 ? 19.205 66.991 102.346 1.00 30.61 102 TYR D N 1
ATOM 5218 C CA . TYR D 1 102 ? 19.205 68.219 101.547 1.00 33.17 102 TYR D CA 1
ATOM 5219 C C . TYR D 1 102 ? 17.928 69.041 101.573 1.00 30.17 102 TYR D C 1
ATOM 5220 O O . TYR D 1 102 ? 16.918 68.523 101.127 1.00 31.68 102 TYR D O 1
ATOM 5229 N N . LEU D 1 103 ? 17.996 70.284 101.975 1.00 28.49 103 LEU D N 1
ATOM 5230 C CA . LEU D 1 103 ? 16.892 71.207 101.965 1.00 29.85 103 LEU D CA 1
ATOM 5231 C C . LEU D 1 103 ? 16.988 71.985 100.652 1.00 33.45 103 LEU D C 1
ATOM 5232 O O . LEU D 1 103 ? 18.055 72.508 100.352 1.00 33.13 103 LEU D O 1
ATOM 5237 N N . PRO D 1 104 ? 15.949 71.958 99.833 1.00 35.54 104 PRO D N 1
ATOM 5238 C CA . PRO D 1 104 ? 15.949 72.677 98.573 1.00 34.64 104 PRO D CA 1
ATOM 5239 C C . PRO D 1 104 ? 16.090 74.168 98.847 1.00 30.62 104 PRO D C 1
ATOM 5240 O O . PRO D 1 104 ? 15.454 74.662 99.781 1.00 29.67 104 PRO D O 1
ATOM 5244 N N . GLY D 1 105 ? 16.877 74.912 98.088 1.00 32.94 105 GLY D N 1
ATOM 5245 C CA . GLY D 1 105 ? 17.003 76.372 98.372 1.00 28.23 105 GLY D CA 1
ATOM 5246 C C . GLY D 1 105 ? 15.857 77.159 97.798 1.00 33.84 105 GLY D C 1
ATOM 5247 O O . GLY D 1 105 ? 15.540 78.250 98.230 1.00 35.85 105 GLY D O 1
ATOM 5248 N N . LEU D 1 106 ? 15.106 76.604 96.808 1.00 33.42 106 LEU D N 1
ATOM 5249 C CA . LEU D 1 106 ? 14.030 77.302 96.181 1.00 31.43 106 LEU D CA 1
ATOM 5250 C C . LEU D 1 106 ? 12.734 76.548 96.102 1.00 31.69 106 LEU D C 1
ATOM 5251 O O . LEU D 1 106 ? 12.247 76.215 95.015 1.00 34.43 106 LEU D O 1
ATOM 5256 N N . PRO D 1 107 ? 12.166 76.216 97.230 1.00 33.50 107 PRO D N 1
ATOM 5257 C CA . PRO D 1 107 ? 10.885 75.499 97.261 1.00 31.83 107 PRO D CA 1
ATOM 5258 C C . PRO D 1 107 ? 9.795 76.396 96.698 1.00 32.52 107 PRO D C 1
ATOM 5259 O O . PRO D 1 107 ? 10.027 77.596 96.449 1.00 35.06 107 PRO D O 1
ATOM 5263 N N . SER D 1 108 ? 8.597 75.865 96.526 1.00 32.20 108 SER D N 1
ATOM 5264 C CA . SER D 1 108 ? 7.487 76.613 95.991 1.00 37.74 108 SER D CA 1
ATOM 5265 C C . SER D 1 108 ? 7.220 77.931 96.681 1.00 39.96 108 SER D C 1
ATOM 5266 O O . SER D 1 108 ? 7.083 78.919 95.969 1.00 42.37 108 SER D O 1
ATOM 5269 N N . TYR D 1 109 ? 7.156 78.007 98.008 1.00 42.90 109 TYR D N 1
ATOM 5270 C CA . TYR D 1 109 ? 6.853 79.205 98.750 1.00 40.59 109 TYR D CA 1
ATOM 5271 C C . TYR D 1 109 ? 7.897 80.289 98.583 1.00 40.98 109 TYR D C 1
ATOM 5272 O O . TYR D 1 109 ? 7.612 81.445 98.938 1.00 47.95 109 TYR D O 1
ATOM 5281 N N . VAL D 1 110 ? 9.037 79.984 98.022 1.00 37.65 110 VAL D N 1
ATOM 5282 C CA . VAL D 1 110 ? 10.082 80.941 97.757 1.00 36.08 110 VAL D CA 1
ATOM 5283 C C . VAL D 1 110 ? 9.994 81.405 96.305 1.00 39.71 110 VAL D C 1
ATOM 5284 O O . VAL D 1 110 ? 10.093 82.569 96.022 1.00 40.42 110 VAL D O 1
ATOM 5288 N N . ILE D 1 111 ? 9.878 80.468 95.398 1.00 45.99 111 ILE D N 1
ATOM 5289 C CA . ILE D 1 111 ? 9.813 80.597 93.956 1.00 46.69 111 ILE D CA 1
ATOM 5290 C C . ILE D 1 111 ? 8.638 81.472 93.534 1.00 48.74 111 ILE D C 1
ATOM 5291 O O . ILE D 1 111 ? 8.757 82.305 92.623 1.00 51.56 111 ILE D O 1
ATOM 5296 N N . THR D 1 112 ? 7.489 81.363 94.168 1.00 44.36 112 THR D N 1
ATOM 5297 C CA . THR D 1 112 ? 6.349 82.179 93.856 1.00 56.70 112 THR D CA 1
ATOM 5298 C C . THR D 1 112 ? 6.486 83.626 94.315 1.00 59.84 112 THR D C 1
ATOM 5299 O O . THR D 1 112 ? 5.836 84.539 93.772 1.00 64.92 112 THR D O 1
ATOM 5303 N N . GLU D 1 113 ? 7.306 83.903 95.308 1.00 57.71 113 GLU D N 1
ATOM 5304 C CA . GLU D 1 113 ? 7.608 85.218 95.786 1.00 55.37 113 GLU D CA 1
ATOM 5305 C C . GLU D 1 113 ? 8.542 85.926 94.769 1.00 58.36 113 GLU D C 1
ATOM 5306 O O . GLU D 1 113 ? 8.320 87.072 94.405 1.00 60.05 113 GLU D O 1
ATOM 5312 N N . ILE D 1 114 ? 9.567 85.233 94.326 1.00 54.56 114 ILE D N 1
ATOM 5313 C CA . ILE D 1 114 ? 10.575 85.715 93.451 1.00 53.60 114 ILE D CA 1
ATOM 5314 C C . ILE D 1 114 ? 10.362 85.674 91.964 1.00 60.20 114 ILE D C 1
ATOM 5315 O O . ILE D 1 114 ? 10.772 86.645 91.277 1.00 65.43 114 ILE D O 1
ATOM 5320 N N . ASN D 1 115 ? 9.879 84.638 91.310 1.00 60.12 115 ASN D N 1
ATOM 5321 C CA . ASN D 1 115 ? 9.736 84.617 89.877 1.00 57.92 115 ASN D CA 1
ATOM 5322 C C . ASN D 1 115 ? 10.964 84.946 89.059 1.00 55.06 115 ASN D C 1
ATOM 5323 O O . ASN D 1 115 ? 11.036 85.913 88.286 1.00 58.33 115 ASN D O 1
ATOM 5328 N N . PRO D 1 116 ? 11.970 84.094 89.119 1.00 49.21 116 PRO D N 1
ATOM 5329 C CA . PRO D 1 116 ? 13.172 84.297 88.332 1.00 47.06 116 PRO D CA 1
ATOM 5330 C C . PRO D 1 116 ? 12.932 83.978 86.863 1.00 48.41 116 PRO D C 1
ATOM 5331 O O . PRO D 1 116 ? 11.917 83.377 86.479 1.00 51.66 116 PRO D O 1
ATOM 5335 N N . SER D 1 117 ? 13.884 84.412 86.046 1.00 42.61 117 SER D N 1
ATOM 5336 C CA . SER D 1 117 ? 13.878 84.163 84.627 1.00 44.90 117 SER D CA 1
ATOM 5337 C C . SER D 1 117 ? 14.865 83.030 84.345 1.00 40.22 117 SER D C 1
ATOM 5338 O O . SER D 1 117 ? 14.646 82.201 83.511 1.00 43.44 117 SER D O 1
ATOM 5341 N N . VAL D 1 118 ? 16.010 83.065 85.012 1.00 32.90 118 VAL D N 1
ATOM 5342 C CA . VAL D 1 118 ? 17.014 82.073 84.863 1.00 33.86 118 VAL D CA 1
ATOM 5343 C C . VAL D 1 118 ? 17.499 81.603 86.241 1.00 39.41 118 VAL D C 1
ATOM 5344 O O . VAL D 1 118 ? 17.577 82.448 87.119 1.00 37.25 118 VAL D O 1
ATOM 5348 N N . ILE D 1 119 ? 17.805 80.323 86.397 1.00 37.99 119 ILE D N 1
ATOM 5349 C CA . ILE D 1 119 ? 18.359 79.750 87.622 1.00 30.15 119 ILE D CA 1
ATOM 5350 C C . ILE D 1 119 ? 19.709 79.191 87.152 1.00 30.45 119 ILE D C 1
ATOM 5351 O O . ILE D 1 119 ? 19.627 78.406 86.214 1.00 35.01 119 ILE D O 1
ATOM 5356 N N . PHE D 1 120 ? 20.836 79.614 87.664 1.00 32.59 120 PHE D N 1
ATOM 5357 C CA . PHE D 1 120 ? 22.093 79.095 87.172 1.00 35.30 120 PHE D CA 1
ATOM 5358 C C . PHE D 1 120 ? 22.707 78.106 88.160 1.00 36.36 120 PHE D C 1
ATOM 5359 O O . PHE D 1 120 ? 22.584 78.251 89.349 1.00 41.07 120 PHE D O 1
ATOM 5367 N N . LEU D 1 121 ? 23.377 77.092 87.662 1.00 34.36 121 LEU D N 1
ATOM 5368 C CA . LEU D 1 121 ? 24.040 76.102 88.443 1.00 33.46 121 LEU D CA 1
ATOM 5369 C C . LEU D 1 121 ? 25.530 76.284 88.147 1.00 35.59 121 LEU D C 1
ATOM 5370 O O . LEU D 1 121 ? 25.875 75.922 87.033 1.00 38.63 121 LEU D O 1
ATOM 5375 N N . LEU D 1 122 ? 26.268 76.903 89.048 1.00 39.75 122 LEU D N 1
ATOM 5376 C CA . LEU D 1 122 ? 27.706 77.106 88.873 1.00 42.05 122 LEU D CA 1
ATOM 5377 C C . LEU D 1 122 ? 28.325 75.746 89.195 1.00 41.95 122 LEU D C 1
ATOM 5378 O O . LEU D 1 122 ? 28.024 75.203 90.256 1.00 44.80 122 LEU D O 1
ATOM 5383 N N . GLU D 1 123 ? 29.050 75.132 88.314 1.00 47.08 123 GLU D N 1
ATOM 5384 C CA . GLU D 1 123 ? 29.639 73.818 88.587 1.00 50.24 123 GLU D CA 1
ATOM 5385 C C . GLU D 1 123 ? 31.142 73.907 88.364 1.00 53.18 123 GLU D C 1
ATOM 5386 O O . GLU D 1 123 ? 31.636 74.853 87.743 1.00 51.90 123 GLU D O 1
ATOM 5392 N N . ALA D 1 124 ? 31.890 72.979 88.911 1.00 61.11 124 ALA D N 1
ATOM 5393 C CA . ALA D 1 124 ? 33.346 72.941 88.716 1.00 66.93 124 ALA D CA 1
ATOM 5394 C C . ALA D 1 124 ? 33.753 71.483 88.909 1.00 67.53 124 ALA D C 1
ATOM 5395 O O . ALA D 1 124 ? 32.866 70.685 89.212 1.00 69.35 124 ALA D O 1
ATOM 5397 N N . ASP D 1 125 ? 35.015 71.185 88.720 1.00 71.18 125 ASP D N 1
ATOM 5398 C CA . ASP D 1 125 ? 35.470 69.803 88.953 1.00 74.65 125 ASP D CA 1
ATOM 5399 C C . ASP D 1 125 ? 35.581 69.586 90.452 1.00 69.83 125 ASP D C 1
ATOM 5400 O O . ASP D 1 125 ? 36.070 70.441 91.221 1.00 64.34 125 ASP D O 1
ATOM 5405 N N . PRO D 1 126 ? 35.103 68.454 90.949 1.00 68.58 126 PRO D N 1
ATOM 5406 C CA . PRO D 1 126 ? 35.154 68.147 92.379 1.00 70.56 126 PRO D CA 1
ATOM 5407 C C . PRO D 1 126 ? 36.521 68.365 92.988 1.00 74.78 126 PRO D C 1
ATOM 5408 O O . PRO D 1 126 ? 36.631 68.917 94.088 1.00 69.97 126 PRO D O 1
ATOM 5412 N N . LYS D 1 127 ? 37.588 67.994 92.274 1.00 80.89 127 LYS D N 1
ATOM 5413 C CA . LYS D 1 127 ? 38.972 68.168 92.688 1.00 81.66 127 LYS D CA 1
ATOM 5414 C C . LYS D 1 127 ? 39.299 69.609 92.990 1.00 78.94 127 LYS D C 1
ATOM 5415 O O . LYS D 1 127 ? 39.811 69.956 94.054 1.00 79.17 127 LYS D O 1
ATOM 5421 N N . ILE D 1 128 ? 38.951 70.496 92.079 1.00 80.16 128 ILE D N 1
ATOM 5422 C CA . ILE D 1 128 ? 39.173 71.930 92.242 1.00 83.08 128 ILE D CA 1
ATOM 5423 C C . ILE D 1 128 ? 38.380 72.479 93.413 1.00 83.73 128 ILE D C 1
ATOM 5424 O O . ILE D 1 128 ? 38.830 73.371 94.149 1.00 82.83 128 ILE D O 1
ATOM 5429 N N . ILE D 1 129 ? 37.167 71.965 93.624 1.00 86.09 129 ILE D N 1
ATOM 5430 C CA . ILE D 1 129 ? 36.318 72.383 94.728 1.00 85.89 129 ILE D CA 1
ATOM 5431 C C . ILE D 1 129 ? 36.918 71.996 96.067 1.00 87.12 129 ILE D C 1
ATOM 5432 O O . ILE D 1 129 ? 36.897 72.812 97.003 1.00 85.75 129 ILE D O 1
ATOM 5437 N N . LEU D 1 130 ? 37.510 70.806 96.173 1.00 87.21 130 LEU D N 1
ATOM 5438 C CA . LEU D 1 130 ? 38.144 70.438 97.443 1.00 91.55 130 LEU D CA 1
ATOM 5439 C C . LEU D 1 130 ? 39.327 71.377 97.682 1.00 96.69 130 LEU D C 1
ATOM 5440 O O . LEU D 1 130 ? 39.473 71.857 98.805 1.00 97.93 130 LEU D O 1
ATOM 5445 N N . SER D 1 131 ? 40.103 71.644 96.635 1.00 101.47 131 SER D N 1
ATOM 5446 C CA . SER D 1 131 ? 41.203 72.592 96.711 1.00 106.16 131 SER D CA 1
ATOM 5447 C C . SER D 1 131 ? 40.712 73.928 97.255 1.00 110.42 131 SER D C 1
ATOM 5448 O O . SER D 1 131 ? 41.167 74.381 98.308 1.00 109.66 131 SER D O 1
ATOM 5451 N N . ARG D 1 132 ? 39.731 74.570 96.613 1.00 117.13 132 ARG D N 1
ATOM 5452 C CA . ARG D 1 132 ? 39.213 75.860 97.034 1.00 124.28 132 ARG D CA 1
ATOM 5453 C C . ARG D 1 132 ? 38.548 75.930 98.396 1.00 128.20 132 ARG D C 1
ATOM 5454 O O . ARG D 1 132 ? 38.136 77.017 98.832 1.00 127.65 132 ARG D O 1
ATOM 5462 N N . GLN D 1 133 ? 38.421 74.827 99.097 1.00 133.03 133 GLN D N 1
ATOM 5463 C CA . GLN D 1 133 ? 37.817 74.732 100.408 1.00 136.14 133 GLN D CA 1
ATOM 5464 C C . GLN D 1 133 ? 38.860 74.685 101.510 1.00 138.20 133 GLN D C 1
ATOM 5465 O O . GLN D 1 133 ? 38.669 75.324 102.549 1.00 137.36 133 GLN D O 1
ATOM 5471 N N . LYS D 1 134 ? 39.964 73.958 101.267 1.00 139.62 134 LYS D N 1
ATOM 5472 C CA . LYS D 1 134 ? 41.022 73.946 102.288 1.00 141.35 134 LYS D CA 1
ATOM 5473 C C . LYS D 1 134 ? 41.790 75.263 102.172 1.00 146.67 134 LYS D C 1
ATOM 5474 O O . LYS D 1 134 ? 42.316 75.762 103.162 1.00 148.05 134 LYS D O 1
ATOM 5480 N N . ARG D 1 135 ? 41.795 75.881 100.989 1.00 152.31 135 ARG D N 1
ATOM 5481 C CA . ARG D 1 135 ? 42.462 77.174 100.833 1.00 158.23 135 ARG D CA 1
ATOM 5482 C C . ARG D 1 135 ? 41.782 78.196 101.745 1.00 161.28 135 ARG D C 1
ATOM 5483 O O . ARG D 1 135 ? 42.441 78.985 102.422 1.00 160.94 135 ARG D O 1
ATOM 5491 N N . ASP D 1 136 ? 40.454 78.162 101.794 1.00 164.86 136 ASP D N 1
ATOM 5492 C CA . ASP D 1 136 ? 39.677 79.055 102.639 1.00 168.79 136 ASP D CA 1
ATOM 5493 C C . ASP D 1 136 ? 39.465 78.465 104.030 1.00 171.04 136 ASP D C 1
ATOM 5494 O O . ASP D 1 136 ? 38.756 77.471 104.193 1.00 170.76 136 ASP D O 1
ATOM 5499 N N . THR D 1 137 ? 40.078 79.084 105.041 1.00 173.64 137 THR D N 1
ATOM 5500 C CA . THR D 1 137 ? 39.932 78.622 106.425 1.00 175.45 137 THR D CA 1
ATOM 5501 C C . THR D 1 137 ? 38.865 79.457 107.127 1.00 178.26 137 THR D C 1
ATOM 5502 O O . THR D 1 137 ? 38.398 79.131 108.219 1.00 178.47 137 THR D O 1
ATOM 5506 N N . THR D 1 138 ? 38.442 80.533 106.464 1.00 180.73 138 THR D N 1
ATOM 5507 C CA . THR D 1 138 ? 37.343 81.367 106.967 1.00 182.29 138 THR D CA 1
ATOM 5508 C C . THR D 1 138 ? 36.075 80.716 106.380 1.00 183.34 138 THR D C 1
ATOM 5509 O O . THR D 1 138 ? 35.852 80.791 105.171 1.00 183.91 138 THR D O 1
ATOM 5513 N N . ARG D 1 139 ? 35.328 80.030 107.222 1.00 182.70 139 ARG D N 1
ATOM 5514 C CA . ARG D 1 139 ? 34.154 79.266 106.850 1.00 180.61 139 ARG D CA 1
ATOM 5515 C C . ARG D 1 139 ? 34.605 77.800 106.659 1.00 178.46 139 ARG D C 1
ATOM 5516 O O . ARG D 1 139 ? 34.992 77.394 105.568 1.00 176.43 139 ARG D O 1
ATOM 5524 N N . ASN D 1 140 ? 34.579 77.069 107.765 1.00 176.55 140 ASN D N 1
ATOM 5525 C CA . ASN D 1 140 ? 34.977 75.662 107.739 1.00 174.37 140 ASN D CA 1
ATOM 5526 C C . ASN D 1 140 ? 33.820 74.828 107.194 1.00 172.00 140 ASN D C 1
ATOM 5527 O O . ASN D 1 140 ? 32.652 75.133 107.484 1.00 172.23 140 ASN D O 1
ATOM 5532 N N . ARG D 1 141 ? 34.130 73.805 106.399 1.00 167.51 141 ARG D N 1
ATOM 5533 C CA . ARG D 1 141 ? 33.045 72.958 105.895 1.00 163.55 141 ARG D CA 1
ATOM 5534 C C . ARG D 1 141 ? 33.100 71.613 106.584 1.00 161.31 141 ARG D C 1
ATOM 5535 O O . ARG D 1 141 ? 32.244 71.347 107.449 1.00 161.98 141 ARG D O 1
ATOM 5543 N N . ASN D 1 142 ? 34.055 70.759 106.257 1.00 157.42 142 ASN D N 1
ATOM 5544 C CA . ASN D 1 142 ? 34.204 69.459 106.894 1.00 154.46 142 ASN D CA 1
ATOM 5545 C C . ASN D 1 142 ? 33.243 68.401 106.375 1.00 151.28 142 ASN D C 1
ATOM 5546 O O . ASN D 1 142 ? 33.648 67.253 106.168 1.00 150.35 142 ASN D O 1
ATOM 5551 N N . ASP D 1 143 ? 31.986 68.764 106.149 1.00 148.21 143 ASP D N 1
ATOM 5552 C CA . ASP D 1 143 ? 30.972 67.862 105.629 1.00 143.77 143 ASP D CA 1
ATOM 5553 C C . ASP D 1 143 ? 31.288 67.504 104.179 1.00 138.38 143 ASP D C 1
ATOM 5554 O O . ASP D 1 143 ? 30.929 66.407 103.735 1.00 137.44 143 ASP D O 1
ATOM 5559 N N . TYR D 1 144 ? 32.038 68.342 103.471 1.00 131.02 144 TYR D N 1
ATOM 5560 C CA . TYR D 1 144 ? 32.500 68.035 102.118 1.00 124.21 144 TYR D CA 1
ATOM 5561 C C . TYR D 1 144 ? 33.802 67.243 102.278 1.00 116.48 144 TYR D C 1
ATOM 5562 O O . TYR D 1 144 ? 34.903 67.703 102.090 1.00 112.09 144 TYR D O 1
ATOM 5571 N N . SER D 1 145 ? 33.588 66.015 102.713 1.00 113.13 145 SER D N 1
ATOM 5572 C CA . SER D 1 145 ? 34.579 65.026 103.056 1.00 108.34 145 SER D CA 1
ATOM 5573 C C . SER D 1 145 ? 35.389 64.580 101.857 1.00 101.21 145 SER D C 1
ATOM 5574 O O . SER D 1 145 ? 36.617 64.698 101.894 1.00 100.47 145 SER D O 1
ATOM 5577 N N . ASP D 1 146 ? 34.745 64.140 100.800 1.00 94.09 146 ASP D N 1
ATOM 5578 C CA . ASP D 1 146 ? 35.437 63.725 99.596 1.00 90.15 146 ASP D CA 1
ATOM 5579 C C . ASP D 1 146 ? 34.660 64.061 98.333 1.00 84.95 146 ASP D C 1
ATOM 5580 O O . ASP D 1 146 ? 33.652 64.740 98.377 1.00 80.80 146 ASP D O 1
ATOM 5585 N N . GLU D 1 147 ? 35.106 63.549 97.200 1.00 82.53 147 GLU D N 1
ATOM 5586 C CA . GLU D 1 147 ? 34.510 63.754 95.912 1.00 83.14 147 GLU D CA 1
ATOM 5587 C C . GLU D 1 147 ? 33.089 63.223 95.772 1.00 76.79 147 GLU D C 1
ATOM 5588 O O . GLU D 1 147 ? 32.276 63.778 95.055 1.00 75.09 147 GLU D O 1
ATOM 5594 N N . SER D 1 148 ? 32.812 62.127 96.406 1.00 75.59 148 SER D N 1
ATOM 5595 C CA . SER D 1 148 ? 31.551 61.408 96.413 1.00 72.63 148 SER D CA 1
ATOM 5596 C C . SER D 1 148 ? 30.423 62.332 96.894 1.00 64.87 148 SER D C 1
ATOM 5597 O O . SER D 1 148 ? 29.365 62.455 96.308 1.00 56.28 148 SER D O 1
ATOM 5600 N N . VAL D 1 149 ? 30.718 62.979 98.010 1.00 57.45 149 VAL D N 1
ATOM 5601 C CA . VAL D 1 149 ? 29.821 63.913 98.641 1.00 58.29 149 VAL D CA 1
ATOM 5602 C C . VAL D 1 149 ? 29.525 65.093 97.724 1.00 52.47 149 VAL D C 1
ATOM 5603 O O . VAL D 1 149 ? 28.385 65.506 97.616 1.00 46.39 149 VAL D O 1
ATOM 5607 N N . ILE D 1 150 ? 30.529 65.603 97.050 1.00 50.31 150 ILE D N 1
ATOM 5608 C CA . ILE D 1 150 ? 30.444 66.667 96.102 1.00 51.68 150 ILE D CA 1
ATOM 5609 C C . ILE D 1 150 ? 29.615 66.277 94.894 1.00 49.74 150 ILE D C 1
ATOM 5610 O O . ILE D 1 150 ? 28.700 67.003 94.483 1.00 41.96 150 ILE D O 1
ATOM 5615 N N . LEU D 1 151 ? 29.882 65.103 94.335 1.00 50.96 151 LEU D N 1
ATOM 5616 C CA . LEU D 1 151 ? 29.111 64.624 93.199 1.00 50.99 151 LEU D CA 1
ATOM 5617 C C . LEU D 1 151 ? 27.656 64.432 93.618 1.00 51.46 151 LEU D C 1
ATOM 5618 O O . LEU D 1 151 ? 26.766 64.790 92.840 1.00 53.47 151 LEU D O 1
ATOM 5623 N N . GLU D 1 152 ? 27.395 63.913 94.810 1.00 43.68 152 GLU D N 1
ATOM 5624 C CA . GLU D 1 152 ? 26.024 63.712 95.236 1.00 46.52 152 GLU D CA 1
ATOM 5625 C C . GLU D 1 152 ? 25.269 65.043 95.319 1.00 44.79 152 GLU D C 1
ATOM 5626 O O . GLU D 1 152 ? 24.132 65.144 94.819 1.00 45.07 152 GLU D O 1
ATOM 5632 N N . THR D 1 153 ? 25.881 66.034 95.938 1.00 33.80 153 THR D N 1
ATOM 5633 C CA . THR D 1 153 ? 25.334 67.353 96.111 1.00 37.18 153 THR D CA 1
ATOM 5634 C C . THR D 1 153 ? 25.064 68.025 94.762 1.00 40.01 153 THR D C 1
ATOM 5635 O O . THR D 1 153 ? 24.018 68.626 94.554 1.00 38.25 153 THR D O 1
ATOM 5639 N N . ILE D 1 154 ? 25.976 67.854 93.806 1.00 38.24 154 ILE D N 1
ATOM 5640 C CA . ILE D 1 154 ? 25.850 68.386 92.484 1.00 39.71 154 ILE D CA 1
ATOM 5641 C C . ILE D 1 154 ? 24.590 67.859 91.812 1.00 39.18 154 ILE D C 1
ATOM 5642 O O . ILE D 1 154 ? 23.857 68.638 91.173 1.00 39.53 154 ILE D O 1
ATOM 5647 N N . ASN D 1 155 ? 24.343 66.568 91.966 1.00 36.21 155 ASN D N 1
ATOM 5648 C CA . ASN D 1 155 ? 23.205 65.914 91.338 1.00 35.78 155 ASN D CA 1
ATOM 5649 C C . ASN D 1 155 ? 21.893 66.370 91.941 1.00 33.83 155 ASN D C 1
ATOM 5650 O O . ASN D 1 155 ? 20.968 66.751 91.218 1.00 31.63 155 ASN D O 1
ATOM 5655 N N . PHE D 1 156 ? 21.848 66.421 93.265 1.00 28.51 156 PHE D N 1
ATOM 5656 C CA . PHE D 1 156 ? 20.638 66.846 93.943 1.00 29.90 156 PHE D CA 1
ATOM 5657 C C . PHE D 1 156 ? 20.387 68.312 93.664 1.00 32.03 156 PHE D C 1
ATOM 5658 O O . PHE D 1 156 ? 19.250 68.769 93.602 1.00 38.11 156 PHE D O 1
ATOM 5666 N N . ALA D 1 157 ? 21.453 69.088 93.430 1.00 34.18 157 ALA D N 1
ATOM 5667 C CA . ALA D 1 157 ? 21.262 70.510 93.098 1.00 28.85 157 ALA D CA 1
ATOM 5668 C C . ALA D 1 157 ? 20.586 70.599 91.730 1.00 25.05 157 ALA D C 1
ATOM 5669 O O . ALA D 1 157 ? 19.717 71.419 91.528 1.00 30.07 157 ALA D O 1
ATOM 5671 N N . ARG D 1 158 ? 20.972 69.746 90.798 1.00 24.89 158 ARG D N 1
ATOM 5672 C CA . ARG D 1 158 ? 20.381 69.747 89.477 1.00 27.39 158 ARG D CA 1
ATOM 5673 C C . ARG D 1 158 ? 18.949 69.270 89.557 1.00 30.86 158 ARG D C 1
ATOM 5674 O O . ARG D 1 158 ? 18.081 69.896 88.955 1.00 35.10 158 ARG D O 1
ATOM 5682 N N . TYR D 1 159 ? 18.687 68.208 90.343 1.00 31.62 159 TYR D N 1
ATOM 5683 C CA . TYR D 1 159 ? 17.290 67.778 90.442 1.00 29.24 159 TYR D CA 1
ATOM 5684 C C . TYR D 1 159 ? 16.485 68.930 91.043 1.00 27.14 159 TYR D C 1
ATOM 5685 O O . TYR D 1 159 ? 15.485 69.325 90.448 1.00 32.53 159 TYR D O 1
ATOM 5694 N N . ALA D 1 160 ? 16.899 69.468 92.171 1.00 29.47 160 ALA D N 1
ATOM 5695 C CA . ALA D 1 160 ? 16.102 70.526 92.806 1.00 27.56 160 ALA D CA 1
ATOM 5696 C C . ALA D 1 160 ? 15.980 71.774 91.973 1.00 30.21 160 ALA D C 1
ATOM 5697 O O . ALA D 1 160 ? 14.875 72.356 91.856 1.00 31.92 160 ALA D O 1
ATOM 5699 N N . ALA D 1 161 ? 17.021 72.243 91.305 1.00 27.57 161 ALA D N 1
ATOM 5700 C CA . ALA D 1 161 ? 16.917 73.474 90.504 1.00 27.30 161 ALA D CA 1
ATOM 5701 C C . ALA D 1 161 ? 15.929 73.279 89.371 1.00 29.14 161 ALA D C 1
ATOM 5702 O O . ALA D 1 161 ? 15.079 74.152 89.104 1.00 31.12 161 ALA D O 1
ATOM 5704 N N . THR D 1 162 ? 15.989 72.115 88.728 1.00 26.98 162 THR D N 1
ATOM 5705 C CA . THR D 1 162 ? 15.095 71.762 87.636 1.00 23.03 162 THR D CA 1
ATOM 5706 C C . THR D 1 162 ? 13.667 71.681 88.123 1.00 31.12 162 THR D C 1
ATOM 5707 O O . THR D 1 162 ? 12.697 72.161 87.486 1.00 32.91 162 THR D O 1
ATOM 5711 N N . ALA D 1 163 ? 13.455 71.145 89.328 1.00 25.88 163 ALA D N 1
ATOM 5712 C CA . ALA D 1 163 ? 12.069 71.084 89.807 1.00 26.02 163 ALA D CA 1
ATOM 5713 C C . ALA D 1 163 ? 11.607 72.503 90.035 1.00 28.85 163 ALA D C 1
ATOM 5714 O O . ALA D 1 163 ? 10.482 72.884 89.721 1.00 29.68 163 ALA D O 1
ATOM 5716 N N . SER D 1 164 ? 12.550 73.308 90.567 1.00 29.12 164 SER D N 1
ATOM 5717 C CA . SER D 1 164 ? 12.219 74.710 90.825 1.00 28.47 164 SER D CA 1
ATOM 5718 C C . SER D 1 164 ? 11.835 75.476 89.578 1.00 31.46 164 SER D C 1
ATOM 5719 O O . SER D 1 164 ? 10.873 76.257 89.546 1.00 32.23 164 SER D O 1
ATOM 5722 N N . ALA D 1 165 ? 12.621 75.272 88.514 1.00 31.84 165 ALA D N 1
ATOM 5723 C CA . ALA D 1 165 ? 12.395 75.843 87.202 1.00 31.42 165 ALA D CA 1
ATOM 5724 C C . ALA D 1 165 ? 11.086 75.360 86.562 1.00 34.08 165 ALA D C 1
ATOM 5725 O O . ALA D 1 165 ? 10.483 76.144 85.825 1.00 32.17 165 ALA D O 1
ATOM 5727 N N . VAL D 1 166 ? 10.657 74.114 86.806 1.00 32.07 166 VAL D N 1
ATOM 5728 C CA . VAL D 1 166 ? 9.392 73.613 86.226 1.00 30.44 166 VAL D CA 1
ATOM 5729 C C . VAL D 1 166 ? 8.230 74.341 86.906 1.00 32.73 166 VAL D C 1
ATOM 5730 O O . VAL D 1 166 ? 7.229 74.695 86.294 1.00 33.43 166 VAL D O 1
ATOM 5734 N N . LEU D 1 167 ? 8.342 74.631 88.200 1.00 32.10 167 LEU D N 1
ATOM 5735 C CA . LEU D 1 167 ? 7.341 75.401 88.901 1.00 35.57 167 LEU D CA 1
ATOM 5736 C C . LEU D 1 167 ? 7.259 76.869 88.476 1.00 40.21 167 LEU D C 1
ATOM 5737 O O . LEU D 1 167 ? 6.205 77.506 88.388 1.00 41.03 167 LEU D O 1
ATOM 5742 N N . ALA D 1 168 ? 8.424 77.483 88.295 1.00 40.46 168 ALA D N 1
ATOM 5743 C CA . ALA D 1 168 ? 8.451 78.918 88.036 1.00 44.24 168 ALA D CA 1
ATOM 5744 C C . ALA D 1 168 ? 8.397 79.304 86.582 1.00 42.75 168 ALA D C 1
ATOM 5745 O O . ALA D 1 168 ? 8.168 80.458 86.267 1.00 44.28 168 ALA D O 1
ATOM 5747 N N . GLY D 1 169 ? 8.656 78.370 85.688 1.00 40.47 169 GLY D N 1
ATOM 5748 C CA . GLY D 1 169 ? 8.686 78.697 84.285 1.00 42.65 169 GLY D CA 1
ATOM 5749 C C . GLY D 1 169 ? 9.997 79.460 84.035 1.00 42.10 169 GLY D C 1
ATOM 5750 O O . GLY D 1 169 ? 10.080 80.472 83.349 1.00 45.47 169 GLY D O 1
ATOM 5751 N N . SER D 1 170 ? 11.069 78.953 84.609 1.00 39.68 170 SER D N 1
ATOM 5752 C CA . SER D 1 170 ? 12.362 79.659 84.377 1.00 35.57 170 SER D CA 1
ATOM 5753 C C . SER D 1 170 ? 13.287 78.700 83.707 1.00 34.52 170 SER D C 1
ATOM 5754 O O . SER D 1 170 ? 12.929 77.508 83.645 1.00 37.41 170 SER D O 1
ATOM 5757 N N . THR D 1 171 ? 14.427 79.117 83.189 1.00 34.24 171 THR D N 1
ATOM 5758 C CA . THR D 1 171 ? 15.352 78.163 82.578 1.00 32.44 171 THR D CA 1
ATOM 5759 C C . THR D 1 171 ? 16.351 77.674 83.628 1.00 33.65 171 THR D C 1
ATOM 5760 O O . THR D 1 171 ? 16.371 78.194 84.745 1.00 35.44 171 THR D O 1
ATOM 5764 N N . VAL D 1 172 ? 17.211 76.718 83.299 1.00 27.21 172 VAL D N 1
ATOM 5765 C CA . VAL D 1 172 ? 18.197 76.210 84.238 1.00 30.93 172 VAL D CA 1
ATOM 5766 C C . VAL D 1 172 ? 19.475 76.188 83.388 1.00 40.58 172 VAL D C 1
ATOM 5767 O O . VAL D 1 172 ? 19.472 75.515 82.370 1.00 44.15 172 VAL D O 1
ATOM 5771 N N . LYS D 1 173 ? 20.504 76.914 83.788 1.00 45.08 173 LYS D N 1
ATOM 5772 C CA . LYS D 1 173 ? 21.706 76.946 82.952 1.00 45.68 173 LYS D CA 1
ATOM 5773 C C . LYS D 1 173 ? 22.867 76.381 83.753 1.00 44.42 173 LYS D C 1
ATOM 5774 O O . LYS D 1 173 ? 23.137 76.907 84.832 1.00 46.06 173 LYS D O 1
ATOM 5780 N N . VAL D 1 174 ? 23.538 75.370 83.273 1.00 38.92 174 VAL D N 1
ATOM 5781 C CA . VAL D 1 174 ? 24.738 74.866 83.900 1.00 39.79 174 VAL D CA 1
ATOM 5782 C C . VAL D 1 174 ? 25.883 75.753 83.365 1.00 42.99 174 VAL D C 1
ATOM 5783 O O . VAL D 1 174 ? 26.073 75.898 82.164 1.00 42.75 174 VAL D O 1
ATOM 5787 N N . ILE D 1 175 ? 26.591 76.405 84.255 1.00 45.49 175 ILE D N 1
ATOM 5788 C CA . ILE D 1 175 ? 27.716 77.251 83.850 1.00 44.44 175 ILE D CA 1
ATOM 5789 C C . ILE D 1 175 ? 28.947 76.703 84.539 1.00 45.14 175 ILE D C 1
ATOM 5790 O O . ILE D 1 175 ? 29.015 76.643 85.757 1.00 44.72 175 ILE D O 1
ATOM 5795 N N . VAL D 1 176 ? 29.907 76.199 83.788 1.00 51.80 176 VAL D N 1
ATOM 5796 C CA . VAL D 1 176 ? 31.137 75.687 84.355 1.00 53.99 176 VAL D CA 1
ATOM 5797 C C . VAL D 1 176 ? 32.096 76.845 84.696 1.00 61.29 176 VAL D C 1
ATOM 5798 O O . VAL D 1 176 ? 32.497 77.604 83.806 1.00 63.77 176 VAL D O 1
ATOM 5802 N N . ASN D 1 177 ? 32.485 76.949 85.949 1.00 63.52 177 ASN D N 1
ATOM 5803 C CA . ASN D 1 177 ? 33.426 77.960 86.393 1.00 68.69 177 ASN D CA 1
ATOM 5804 C C . ASN D 1 177 ? 34.870 77.466 86.217 1.00 71.39 177 ASN D C 1
ATOM 5805 O O . ASN D 1 177 ? 35.359 76.632 86.973 1.00 69.33 177 ASN D O 1
ATOM 5810 N N . VAL D 1 178 ? 35.522 78.009 85.211 1.00 76.97 178 VAL D N 1
ATOM 5811 C CA . VAL D 1 178 ? 36.907 77.685 84.868 1.00 83.90 178 VAL D CA 1
ATOM 5812 C C . VAL D 1 178 ? 37.867 78.296 85.879 1.00 86.93 178 VAL D C 1
ATOM 5813 O O . VAL D 1 178 ? 37.688 79.441 86.317 1.00 85.93 178 VAL D O 1
ATOM 5817 N N . GLU D 1 179 ? 38.866 77.527 86.322 1.00 90.37 179 GLU D N 1
ATOM 5818 C CA . GLU D 1 179 ? 39.828 78.000 87.301 1.00 95.66 179 GLU D CA 1
ATOM 5819 C C . GLU D 1 179 ? 40.845 78.942 86.656 1.00 96.09 179 GLU D C 1
ATOM 5820 O O . GLU D 1 179 ? 41.443 78.662 85.609 1.00 98.05 179 GLU D O 1
ATOM 5826 N N . GLY D 1 180 ? 41.010 80.103 87.294 1.00 90.91 180 GLY D N 1
ATOM 5827 C CA . GLY D 1 180 ? 41.913 81.109 86.754 1.00 89.08 180 GLY D CA 1
ATOM 5828 C C . GLY D 1 180 ? 41.082 82.244 86.161 1.00 89.52 180 GLY D C 1
ATOM 5829 O O . GLY D 1 180 ? 41.381 83.418 86.426 1.00 89.71 180 GLY D O 1
ATOM 5830 N N . ASP D 1 181 ? 40.029 81.916 85.390 1.00 86.00 181 ASP D N 1
ATOM 5831 C CA . ASP D 1 181 ? 39.235 82.974 84.813 1.00 84.27 181 ASP D CA 1
ATOM 5832 C C . ASP D 1 181 ? 37.752 83.031 85.077 1.00 81.70 181 ASP D C 1
ATOM 5833 O O . ASP D 1 181 ? 36.889 82.605 84.288 1.00 79.91 181 ASP D O 1
ATOM 5838 N N . PRO D 1 182 ? 37.380 83.767 86.123 1.00 79.03 182 PRO D N 1
ATOM 5839 C CA . PRO D 1 182 ? 35.997 83.978 86.481 1.00 78.52 182 PRO D CA 1
ATOM 5840 C C . PRO D 1 182 ? 35.190 84.755 85.473 1.00 77.66 182 PRO D C 1
ATOM 5841 O O . PRO D 1 182 ? 33.939 84.823 85.567 1.00 82.14 182 PRO D O 1
ATOM 5845 N N . SER D 1 183 ? 35.814 85.384 84.482 1.00 74.00 183 SER D N 1
ATOM 5846 C CA . SER D 1 183 ? 35.000 86.155 83.522 1.00 72.38 183 SER D CA 1
ATOM 5847 C C . SER D 1 183 ? 34.427 85.221 82.472 1.00 66.98 183 SER D C 1
ATOM 5848 O O . SER D 1 183 ? 33.392 85.546 81.861 1.00 62.83 183 SER D O 1
ATOM 5851 N N . ILE D 1 184 ? 34.988 84.013 82.299 1.00 59.76 184 ILE D N 1
ATOM 5852 C CA . ILE D 1 184 ? 34.357 83.098 81.347 1.00 62.99 184 ILE D CA 1
ATOM 5853 C C . ILE D 1 184 ? 32.930 82.768 81.812 1.00 63.72 184 ILE D C 1
ATOM 5854 O O . ILE D 1 184 ? 31.998 82.697 81.016 1.00 65.41 184 ILE D O 1
ATOM 5859 N N . ALA D 1 185 ? 32.758 82.566 83.114 1.00 57.68 185 ALA D N 1
ATOM 5860 C CA . ALA D 1 185 ? 31.458 82.260 83.676 1.00 55.53 185 ALA D CA 1
ATOM 5861 C C . ALA D 1 185 ? 30.616 83.522 83.805 1.00 53.42 185 ALA D C 1
ATOM 5862 O O . ALA D 1 185 ? 29.411 83.503 83.561 1.00 49.86 185 ALA D O 1
ATOM 5864 N N . ALA D 1 186 ? 31.243 84.615 84.213 1.00 51.94 186 ALA D N 1
ATOM 5865 C CA . ALA D 1 186 ? 30.514 85.884 84.331 1.00 51.51 186 ALA D CA 1
ATOM 5866 C C . ALA D 1 186 ? 29.949 86.333 82.986 1.00 50.67 186 ALA D C 1
ATOM 5867 O O . ALA D 1 186 ? 28.845 86.885 82.914 1.00 50.43 186 ALA D O 1
ATOM 5869 N N . ASN D 1 187 ? 30.665 86.084 81.874 1.00 51.72 187 ASN D N 1
ATOM 5870 C CA . ASN D 1 187 ? 30.124 86.522 80.592 1.00 54.42 187 ASN D CA 1
ATOM 5871 C C . ASN D 1 187 ? 28.935 85.633 80.263 1.00 53.07 187 ASN D C 1
ATOM 5872 O O . ASN D 1 187 ? 27.917 86.195 79.879 1.00 50.91 187 ASN D O 1
ATOM 5877 N N . GLU D 1 188 ? 29.136 84.324 80.488 1.00 48.94 188 GLU D N 1
ATOM 5878 C CA . GLU D 1 188 ? 28.037 83.381 80.232 1.00 50.19 188 GLU D CA 1
ATOM 5879 C C . GLU D 1 188 ? 26.766 83.792 80.973 1.00 48.46 188 GLU D C 1
ATOM 5880 O O . GLU D 1 188 ? 25.650 83.816 80.415 1.00 48.34 188 GLU D O 1
ATOM 5886 N N . ILE D 1 189 ? 26.862 84.200 82.223 1.00 44.01 189 ILE D N 1
ATOM 5887 C CA . ILE D 1 189 ? 25.673 84.624 82.972 1.00 49.60 189 ILE D CA 1
ATOM 5888 C C . ILE D 1 189 ? 25.044 85.859 82.368 1.00 52.57 189 ILE D C 1
ATOM 5889 O O . ILE D 1 189 ? 23.823 85.993 82.301 1.00 50.84 189 ILE D O 1
ATOM 5894 N N . ILE D 1 190 ? 25.914 86.818 81.972 1.00 57.51 190 ILE D N 1
ATOM 5895 C CA . ILE D 1 190 ? 25.383 88.057 81.380 1.00 57.28 190 ILE D CA 1
ATOM 5896 C C . ILE D 1 190 ? 24.714 87.701 80.056 1.00 54.72 190 ILE D C 1
ATOM 5897 O O . ILE D 1 190 ? 23.531 87.958 79.871 1.00 51.03 190 ILE D O 1
ATOM 5902 N N . ARG D 1 191 ? 25.421 86.995 79.174 1.00 54.99 191 ARG D N 1
ATOM 5903 C CA . ARG D 1 191 ? 24.899 86.534 77.903 1.00 57.20 191 ARG D CA 1
ATOM 5904 C C . ARG D 1 191 ? 23.544 85.873 78.087 1.00 57.11 191 ARG D C 1
ATOM 5905 O O . ARG D 1 191 ? 22.620 86.132 77.328 1.00 58.54 191 ARG D O 1
ATOM 5913 N N . SER D 1 192 ? 23.421 85.032 79.120 1.00 54.74 192 SER D N 1
ATOM 5914 C CA . SER D 1 192 ? 22.189 84.333 79.419 1.00 51.85 192 SER D CA 1
ATOM 5915 C C . SER D 1 192 ? 21.037 85.205 79.886 1.00 51.18 192 SER D C 1
ATOM 5916 O O . SER D 1 192 ? 19.860 84.816 79.822 1.00 47.18 192 SER D O 1
ATOM 5919 N N . MET D 1 193 ? 21.313 86.405 80.349 1.00 55.44 193 MET D N 1
ATOM 5920 C CA . MET D 1 193 ? 20.275 87.295 80.857 1.00 61.28 193 MET D CA 1
ATOM 5921 C C . MET D 1 193 ? 19.647 88.191 79.817 1.00 64.77 193 MET D C 1
ATOM 5922 O O . MET D 1 193 ? 18.617 88.805 80.074 1.00 62.33 193 MET D O 1
ATOM 5927 N N . LYS D 1 194 ? 20.244 88.275 78.635 1.00 73.67 194 LYS D N 1
ATOM 5928 C CA . LYS D 1 194 ? 19.757 89.137 77.562 1.00 80.04 194 LYS D CA 1
ATOM 5929 C C . LYS D 1 194 ? 18.556 88.508 76.853 1.00 83.37 194 LYS D C 1
ATOM 5930 O O . LYS D 1 194 ? 18.825 87.664 75.945 1.00 82.08 194 LYS D O 1
ATOM 5937 N N . MET E 1 1 ? 3.240 65.647 116.008 1.00 44.30 1 MET E N 1
ATOM 5938 C CA . MET E 1 1 ? 4.408 64.799 115.640 1.00 46.02 1 MET E CA 1
ATOM 5939 C C . MET E 1 1 ? 5.189 65.315 114.439 1.00 46.14 1 MET E C 1
ATOM 5940 O O . MET E 1 1 ? 4.611 65.955 113.576 1.00 48.77 1 MET E O 1
ATOM 5945 N N . LYS E 1 2 ? 6.509 65.115 114.418 1.00 43.65 2 LYS E N 1
ATOM 5946 C CA . LYS E 1 2 ? 7.304 65.551 113.262 1.00 42.94 2 LYS E CA 1
ATOM 5947 C C . LYS E 1 2 ? 7.018 64.415 112.235 1.00 41.83 2 LYS E C 1
ATOM 5948 O O . LYS E 1 2 ? 6.992 63.271 112.692 1.00 34.65 2 LYS E O 1
ATOM 5954 N N . ILE E 1 3 ? 6.759 64.724 110.974 1.00 36.11 3 ILE E N 1
ATOM 5955 C CA . ILE E 1 3 ? 6.523 63.653 110.038 1.00 33.54 3 ILE E CA 1
ATOM 5956 C C . ILE E 1 3 ? 7.763 63.373 109.193 1.00 33.24 3 ILE E C 1
ATOM 5957 O O . ILE E 1 3 ? 8.461 64.252 108.703 1.00 34.39 3 ILE E O 1
ATOM 5962 N N . GLY E 1 4 ? 8.003 62.088 108.984 1.00 29.49 4 GLY E N 1
ATOM 5963 C CA . GLY E 1 4 ? 9.095 61.681 108.120 1.00 24.98 4 GLY E CA 1
ATOM 5964 C C . GLY E 1 4 ? 8.508 60.643 107.170 1.00 31.83 4 GLY E C 1
ATOM 5965 O O . GLY E 1 4 ? 7.745 59.805 107.621 1.00 32.72 4 GLY E O 1
ATOM 5966 N N . ILE E 1 5 ? 8.877 60.755 105.898 1.00 29.96 5 ILE E N 1
ATOM 5967 C CA . ILE E 1 5 ? 8.400 59.797 104.931 1.00 31.82 5 ILE E CA 1
ATOM 5968 C C . ILE E 1 5 ? 9.517 58.845 104.554 1.00 36.79 5 ILE E C 1
ATOM 5969 O O . ILE E 1 5 ? 10.604 59.254 104.094 1.00 39.08 5 ILE E O 1
ATOM 5974 N N . VAL E 1 6 ? 9.281 57.562 104.785 1.00 32.91 6 VAL E N 1
ATOM 5975 C CA . VAL E 1 6 ? 10.304 56.561 104.440 1.00 27.10 6 VAL E CA 1
ATOM 5976 C C . VAL E 1 6 ? 9.957 55.882 103.143 1.00 29.80 6 VAL E C 1
ATOM 5977 O O . VAL E 1 6 ? 8.950 55.200 103.005 1.00 37.94 6 VAL E O 1
ATOM 5981 N N . THR E 1 7 ? 10.737 56.087 102.085 1.00 31.69 7 THR E N 1
ATOM 5982 C CA . THR E 1 7 ? 10.510 55.457 100.786 1.00 28.13 7 THR E CA 1
ATOM 5983 C C . THR E 1 7 ? 11.680 54.518 100.514 1.00 31.94 7 THR E C 1
ATOM 5984 O O . THR E 1 7 ? 12.756 54.577 101.143 1.00 35.00 7 THR E O 1
ATOM 5988 N N . GLY E 1 8 ? 11.519 53.589 99.615 1.00 37.40 8 GLY E N 1
ATOM 5989 C CA . GLY E 1 8 ? 12.585 52.606 99.283 1.00 37.66 8 GLY E CA 1
ATOM 5990 C C . GLY E 1 8 ? 12.098 51.930 98.001 1.00 44.57 8 GLY E C 1
ATOM 5991 O O . GLY E 1 8 ? 10.877 51.895 97.709 1.00 45.84 8 GLY E O 1
ATOM 5992 N N . ILE E 1 9 ? 13.044 51.444 97.218 1.00 52.59 9 ILE E N 1
ATOM 5993 C CA . ILE E 1 9 ? 12.611 50.710 95.989 1.00 55.97 9 ILE E CA 1
ATOM 5994 C C . ILE E 1 9 ? 12.429 49.262 96.440 1.00 58.88 9 ILE E C 1
ATOM 5995 O O . ILE E 1 9 ? 13.082 48.795 97.406 1.00 54.97 9 ILE E O 1
ATOM 6000 N N . PRO E 1 10 ? 11.504 48.575 95.796 1.00 62.21 10 PRO E N 1
ATOM 6001 C CA . PRO E 1 10 ? 11.229 47.178 96.142 1.00 63.68 10 PRO E CA 1
ATOM 6002 C C . PRO E 1 10 ? 12.508 46.355 96.182 1.00 63.52 10 PRO E C 1
ATOM 6003 O O . PRO E 1 10 ? 13.203 46.246 95.158 1.00 64.90 10 PRO E O 1
ATOM 6007 N N . GLY E 1 11 ? 12.897 45.824 97.352 1.00 58.86 11 GLY E N 1
ATOM 6008 C CA . GLY E 1 11 ? 14.114 45.059 97.426 1.00 55.09 11 GLY E CA 1
ATOM 6009 C C . GLY E 1 11 ? 15.125 45.598 98.395 1.00 63.00 11 GLY E C 1
ATOM 6010 O O . GLY E 1 11 ? 16.107 44.891 98.707 1.00 68.64 11 GLY E O 1
ATOM 6011 N N . VAL E 1 12 ? 14.953 46.809 98.935 1.00 60.96 12 VAL E N 1
ATOM 6012 C CA . VAL E 1 12 ? 15.966 47.354 99.825 1.00 54.71 12 VAL E CA 1
ATOM 6013 C C . VAL E 1 12 ? 15.844 46.930 101.263 1.00 53.57 12 VAL E C 1
ATOM 6014 O O . VAL E 1 12 ? 16.730 47.301 102.047 1.00 49.46 12 VAL E O 1
ATOM 6018 N N . GLY E 1 13 ? 14.688 46.349 101.644 1.00 51.65 13 GLY E N 1
ATOM 6019 C CA . GLY E 1 13 ? 14.591 46.036 103.079 1.00 46.86 13 GLY E CA 1
ATOM 6020 C C . GLY E 1 13 ? 13.928 47.123 103.873 1.00 48.10 13 GLY E C 1
ATOM 6021 O O . GLY E 1 13 ? 14.330 47.334 105.041 1.00 52.49 13 GLY E O 1
ATOM 6022 N N . LYS E 1 14 ? 12.892 47.766 103.311 1.00 45.90 14 LYS E N 1
ATOM 6023 C CA . LYS E 1 14 ? 12.231 48.842 104.089 1.00 44.53 14 LYS E CA 1
ATOM 6024 C C . LYS E 1 14 ? 11.538 48.370 105.342 1.00 45.00 14 LYS E C 1
ATOM 6025 O O . LYS E 1 14 ? 11.690 49.008 106.423 1.00 43.14 14 LYS E O 1
ATOM 6031 N N . SER E 1 15 ? 10.807 47.231 105.320 1.00 45.96 15 SER E N 1
ATOM 6032 C CA . SER E 1 15 ? 10.144 46.741 106.535 1.00 45.48 15 SER E CA 1
ATOM 6033 C C . SER E 1 15 ? 11.144 46.432 107.624 1.00 43.61 15 SER E C 1
ATOM 6034 O O . SER E 1 15 ? 10.891 46.807 108.765 1.00 51.94 15 SER E O 1
ATOM 6037 N N . THR E 1 16 ? 12.234 45.781 107.280 1.00 42.73 16 THR E N 1
ATOM 6038 C CA . THR E 1 16 ? 13.231 45.499 108.341 1.00 41.13 16 THR E CA 1
ATOM 6039 C C . THR E 1 16 ? 13.721 46.774 108.942 1.00 43.61 16 THR E C 1
ATOM 6040 O O . THR E 1 16 ? 13.796 47.011 110.168 1.00 45.38 16 THR E O 1
ATOM 6044 N N . VAL E 1 17 ? 14.063 47.776 108.094 1.00 46.68 17 VAL E N 1
ATOM 6045 C CA . VAL E 1 17 ? 14.492 49.045 108.731 1.00 42.60 17 VAL E CA 1
ATOM 6046 C C . VAL E 1 17 ? 13.409 49.686 109.565 1.00 42.09 17 VAL E C 1
ATOM 6047 O O . VAL E 1 17 ? 13.696 50.225 110.665 1.00 38.34 17 VAL E O 1
ATOM 6051 N N . LEU E 1 18 ? 12.165 49.725 109.027 1.00 38.56 18 LEU E N 1
ATOM 6052 C CA . LEU E 1 18 ? 11.098 50.377 109.833 1.00 44.01 18 LEU E CA 1
ATOM 6053 C C . LEU E 1 18 ? 10.866 49.619 111.137 1.00 44.10 18 LEU E C 1
ATOM 6054 O O . LEU E 1 18 ? 10.671 50.207 112.221 1.00 42.57 18 LEU E O 1
ATOM 6059 N N . ALA E 1 19 ? 10.910 48.279 111.060 1.00 44.26 19 ALA E N 1
ATOM 6060 C CA . ALA E 1 19 ? 10.777 47.450 112.287 1.00 44.19 19 ALA E CA 1
ATOM 6061 C C . ALA E 1 19 ? 11.870 47.829 113.268 1.00 38.41 19 ALA E C 1
ATOM 6062 O O . ALA E 1 19 ? 11.619 48.116 114.441 1.00 43.05 19 ALA E O 1
ATOM 6064 N N . LYS E 1 20 ? 13.106 47.942 112.765 1.00 39.98 20 LYS E N 1
ATOM 6065 C CA . LYS E 1 20 ? 14.227 48.351 113.607 1.00 41.24 20 LYS E CA 1
ATOM 6066 C C . LYS E 1 20 ? 14.013 49.731 114.143 1.00 41.43 20 LYS E C 1
ATOM 6067 O O . LYS E 1 20 ? 14.327 49.986 115.313 1.00 46.72 20 LYS E O 1
ATOM 6073 N N . VAL E 1 21 ? 13.499 50.657 113.326 1.00 40.59 21 VAL E N 1
ATOM 6074 C CA . VAL E 1 21 ? 13.267 52.028 113.801 1.00 40.56 21 VAL E CA 1
ATOM 6075 C C . VAL E 1 21 ? 12.313 52.040 114.975 1.00 39.57 21 VAL E C 1
ATOM 6076 O O . VAL E 1 21 ? 12.508 52.716 115.984 1.00 40.26 21 VAL E O 1
ATOM 6080 N N . LYS E 1 22 ? 11.211 51.287 114.825 1.00 44.05 22 LYS E N 1
ATOM 6081 C CA . LYS E 1 22 ? 10.232 51.201 115.912 1.00 50.98 22 LYS E CA 1
ATOM 6082 C C . LYS E 1 22 ? 10.827 50.642 117.193 1.00 51.67 22 LYS E C 1
ATOM 6083 O O . LYS E 1 22 ? 10.656 51.247 118.279 1.00 45.63 22 LYS E O 1
ATOM 6089 N N . GLU E 1 23 ? 11.544 49.506 117.082 1.00 51.33 23 GLU E N 1
ATOM 6090 C CA . GLU E 1 23 ? 12.149 48.970 118.356 1.00 53.92 23 GLU E CA 1
ATOM 6091 C C . GLU E 1 23 ? 13.089 49.967 118.979 1.00 52.41 23 GLU E C 1
ATOM 6092 O O . GLU E 1 23 ? 12.959 50.287 120.164 1.00 48.42 23 GLU E O 1
ATOM 6098 N N . ILE E 1 24 ? 14.005 50.566 118.170 1.00 52.30 24 ILE E N 1
ATOM 6099 C CA . ILE E 1 24 ? 14.918 51.535 118.758 1.00 49.27 24 ILE E CA 1
ATOM 6100 C C . ILE E 1 24 ? 14.160 52.634 119.467 1.00 49.34 24 ILE E C 1
ATOM 6101 O O . ILE E 1 24 ? 14.585 53.029 120.540 1.00 54.04 24 ILE E O 1
ATOM 6106 N N . LEU E 1 25 ? 13.086 53.172 118.873 1.00 55.89 25 LEU E N 1
ATOM 6107 C CA . LEU E 1 25 ? 12.349 54.272 119.528 1.00 52.25 25 LEU E CA 1
ATOM 6108 C C . LEU E 1 25 ? 11.547 53.830 120.725 1.00 48.75 25 LEU E C 1
ATOM 6109 O O . LEU E 1 25 ? 11.420 54.603 121.689 1.00 46.34 25 LEU E O 1
ATOM 6114 N N . ASP E 1 26 ? 10.966 52.627 120.684 1.00 51.48 26 ASP E N 1
ATOM 6115 C CA . ASP E 1 26 ? 10.206 52.126 121.839 1.00 58.21 26 ASP E CA 1
ATOM 6116 C C . ASP E 1 26 ? 11.118 51.968 123.060 1.00 62.77 26 ASP E C 1
ATOM 6117 O O . ASP E 1 26 ? 10.809 52.523 124.132 1.00 59.64 26 ASP E O 1
ATOM 6122 N N . ASN E 1 27 ? 12.285 51.336 122.878 1.00 63.09 27 ASN E N 1
ATOM 6123 C CA . ASN E 1 27 ? 13.258 51.193 123.959 1.00 64.75 27 ASN E CA 1
ATOM 6124 C C . ASN E 1 27 ? 13.725 52.522 124.534 1.00 64.51 27 ASN E C 1
ATOM 6125 O O . ASN E 1 27 ? 14.179 52.524 125.689 1.00 72.11 27 ASN E O 1
ATOM 6130 N N . GLN E 1 28 ? 13.677 53.642 123.857 1.00 62.89 28 GLN E N 1
ATOM 6131 C CA . GLN E 1 28 ? 14.078 54.921 124.442 1.00 64.01 28 GLN E CA 1
ATOM 6132 C C . GLN E 1 28 ? 12.825 55.639 124.955 1.00 58.52 28 GLN E C 1
ATOM 6133 O O . GLN E 1 28 ? 12.866 56.795 125.385 1.00 57.35 28 GLN E O 1
ATOM 6139 N N . GLY E 1 29 ? 11.702 54.922 124.872 1.00 58.51 29 GLY E N 1
ATOM 6140 C CA . GLY E 1 29 ? 10.416 55.462 125.304 1.00 66.00 29 GLY E CA 1
ATOM 6141 C C . GLY E 1 29 ? 10.026 56.757 124.576 1.00 71.42 29 GLY E C 1
ATOM 6142 O O . GLY E 1 29 ? 9.473 57.662 125.206 1.00 69.19 29 GLY E O 1
ATOM 6143 N N . ILE E 1 30 ? 10.309 56.832 123.263 1.00 68.67 30 ILE E N 1
ATOM 6144 C CA . ILE E 1 30 ? 9.942 58.008 122.464 1.00 63.66 30 ILE E CA 1
ATOM 6145 C C . ILE E 1 30 ? 8.664 57.706 121.662 1.00 56.08 30 ILE E C 1
ATOM 6146 O O . ILE E 1 30 ? 8.548 56.714 120.929 1.00 47.75 30 ILE E O 1
ATOM 6151 N N . ASN E 1 31 ? 7.666 58.560 121.812 1.00 50.08 31 ASN E N 1
ATOM 6152 C CA . ASN E 1 31 ? 6.364 58.371 121.173 1.00 50.82 31 ASN E CA 1
ATOM 6153 C C . ASN E 1 31 ? 6.463 58.254 119.667 1.00 51.27 31 ASN E C 1
ATOM 6154 O O . ASN E 1 31 ? 7.000 59.120 118.962 1.00 45.05 31 ASN E O 1
ATOM 6159 N N . ASN E 1 32 ? 5.979 57.132 119.094 1.00 45.87 32 ASN E N 1
ATOM 6160 C CA . ASN E 1 32 ? 6.083 56.975 117.673 1.00 42.64 32 ASN E CA 1
ATOM 6161 C C . ASN E 1 32 ? 4.981 56.202 117.010 1.00 43.36 32 ASN E C 1
ATOM 6162 O O . ASN E 1 32 ? 4.252 55.438 117.577 1.00 51.52 32 ASN E O 1
ATOM 6167 N N . LYS E 1 33 ? 4.817 56.450 115.703 1.00 44.66 33 LYS E N 1
ATOM 6168 C CA . LYS E 1 33 ? 3.776 55.759 114.956 1.00 42.47 33 LYS E CA 1
ATOM 6169 C C . LYS E 1 33 ? 4.351 55.485 113.580 1.00 39.97 33 LYS E C 1
ATOM 6170 O O . LYS E 1 33 ? 5.070 56.315 113.035 1.00 44.07 33 LYS E O 1
ATOM 6176 N N . ILE E 1 34 ? 4.052 54.359 113.015 1.00 35.55 34 ILE E N 1
ATOM 6177 C CA . ILE E 1 34 ? 4.463 54.003 111.702 1.00 37.04 34 ILE E CA 1
ATOM 6178 C C . ILE E 1 34 ? 3.215 53.678 110.896 1.00 43.22 34 ILE E C 1
ATOM 6179 O O . ILE E 1 34 ? 2.535 52.692 111.189 1.00 48.54 34 ILE E O 1
ATOM 6184 N N . ILE E 1 35 ? 2.939 54.530 109.893 1.00 44.66 35 ILE E N 1
ATOM 6185 C CA . ILE E 1 35 ? 1.739 54.287 109.106 1.00 36.78 35 ILE E CA 1
ATOM 6186 C C . ILE E 1 35 ? 2.072 53.821 107.715 1.00 33.20 35 ILE E C 1
ATOM 6187 O O . ILE E 1 35 ? 2.805 54.493 107.000 1.00 40.40 35 ILE E O 1
ATOM 6192 N N . ASN E 1 36 ? 1.515 52.709 107.291 1.00 30.96 36 ASN E N 1
ATOM 6193 C CA . ASN E 1 36 ? 1.665 52.250 105.903 1.00 36.25 36 ASN E CA 1
ATOM 6194 C C . ASN E 1 36 ? 0.669 53.041 105.035 1.00 41.42 36 ASN E C 1
ATOM 6195 O O . ASN E 1 36 ? -0.553 52.879 105.173 1.00 43.94 36 ASN E O 1
ATOM 6200 N N . TYR E 1 37 ? 1.092 53.926 104.150 1.00 43.27 37 TYR E N 1
ATOM 6201 C CA . TYR E 1 37 ? 0.184 54.750 103.347 1.00 40.21 37 TYR E CA 1
ATOM 6202 C C . TYR E 1 37 ? -0.891 53.978 102.595 1.00 42.63 37 TYR E C 1
ATOM 6203 O O . TYR E 1 37 ? -2.036 54.458 102.451 1.00 39.77 37 TYR E O 1
ATOM 6212 N N . GLY E 1 38 ? -0.604 52.821 102.019 1.00 38.66 38 GLY E N 1
ATOM 6213 C CA . GLY E 1 38 ? -1.560 52.036 101.278 1.00 42.33 38 GLY E CA 1
ATOM 6214 C C . GLY E 1 38 ? -2.696 51.560 102.223 1.00 46.81 38 GLY E C 1
ATOM 6215 O O . GLY E 1 38 ? -3.877 51.667 101.932 1.00 43.22 38 GLY E O 1
ATOM 6216 N N . ASP E 1 39 ? -2.358 51.013 103.362 1.00 43.67 39 ASP E N 1
ATOM 6217 C CA . ASP E 1 39 ? -3.260 50.566 104.383 1.00 43.36 39 ASP E CA 1
ATOM 6218 C C . ASP E 1 39 ? -4.173 51.706 104.821 1.00 43.66 39 ASP E C 1
ATOM 6219 O O . ASP E 1 39 ? -5.379 51.496 104.914 1.00 44.92 39 ASP E O 1
ATOM 6224 N N . PHE E 1 40 ? -3.627 52.877 105.035 1.00 40.67 40 PHE E N 1
ATOM 6225 C CA . PHE E 1 40 ? -4.356 54.042 105.499 1.00 43.01 40 PHE E CA 1
ATOM 6226 C C . PHE E 1 40 ? -5.337 54.575 104.448 1.00 47.61 40 PHE E C 1
ATOM 6227 O O . PHE E 1 40 ? -6.396 55.135 104.747 1.00 47.93 40 PHE E O 1
ATOM 6235 N N . MET E 1 41 ? -4.948 54.369 103.207 1.00 48.02 41 MET E N 1
ATOM 6236 C CA . MET E 1 41 ? -5.734 54.762 102.060 1.00 50.31 41 MET E CA 1
ATOM 6237 C C . MET E 1 41 ? -6.963 53.857 102.032 1.00 45.78 41 MET E C 1
ATOM 6238 O O . MET E 1 41 ? -8.043 54.383 101.888 1.00 46.24 41 MET E O 1
ATOM 6243 N N . LEU E 1 42 ? -6.759 52.567 102.188 1.00 44.43 42 LEU E N 1
ATOM 6244 C CA . LEU E 1 42 ? -7.804 51.575 102.209 1.00 49.72 42 LEU E CA 1
ATOM 6245 C C . LEU E 1 42 ? -8.748 51.832 103.399 1.00 48.24 42 LEU E C 1
ATOM 6246 O O . LEU E 1 42 ? -9.944 51.804 103.276 1.00 43.66 42 LEU E O 1
ATOM 6251 N N . ALA E 1 43 ? -8.207 52.186 104.533 1.00 46.97 43 ALA E N 1
ATOM 6252 C CA . ALA E 1 43 ? -8.944 52.539 105.703 1.00 47.19 43 ALA E CA 1
ATOM 6253 C C . ALA E 1 43 ? -9.758 53.786 105.394 1.00 50.23 43 ALA E C 1
ATOM 6254 O O . ALA E 1 43 ? -10.872 53.876 105.840 1.00 54.34 43 ALA E O 1
ATOM 6256 N N . THR E 1 44 ? -9.175 54.744 104.682 1.00 56.06 44 THR E N 1
ATOM 6257 C CA . THR E 1 44 ? -9.844 55.986 104.330 1.00 52.91 44 THR E CA 1
ATOM 6258 C C . THR E 1 44 ? -10.970 55.702 103.343 1.00 54.26 44 THR E C 1
ATOM 6259 O O . THR E 1 44 ? -12.019 56.304 103.491 1.00 57.94 44 THR E O 1
ATOM 6263 N N . ALA E 1 45 ? -10.799 54.811 102.406 1.00 52.67 45 ALA E N 1
ATOM 6264 C CA . ALA E 1 45 ? -11.784 54.424 101.435 1.00 59.15 45 ALA E CA 1
ATOM 6265 C C . ALA E 1 45 ? -12.995 53.799 102.135 1.00 64.41 45 ALA E C 1
ATOM 6266 O O . ALA E 1 45 ? -14.130 54.143 101.806 1.00 66.95 45 ALA E O 1
ATOM 6268 N N . LEU E 1 46 ? -12.791 52.915 103.100 1.00 66.06 46 LEU E N 1
ATOM 6269 C CA . LEU E 1 46 ? -13.832 52.264 103.866 1.00 63.55 46 LEU E CA 1
ATOM 6270 C C . LEU E 1 46 ? -14.639 53.286 104.644 1.00 66.32 46 LEU E C 1
ATOM 6271 O O . LEU E 1 46 ? -15.851 53.353 104.525 1.00 68.11 46 LEU E O 1
ATOM 6276 N N . LYS E 1 47 ? -13.977 54.150 105.396 1.00 68.71 47 LYS E N 1
ATOM 6277 C CA . LYS E 1 47 ? -14.609 55.186 106.169 1.00 72.69 47 LYS E CA 1
ATOM 6278 C C . LYS E 1 47 ? -15.308 56.238 105.320 1.00 76.85 47 LYS E C 1
ATOM 6279 O O . LYS E 1 47 ? -16.005 57.086 105.914 1.00 82.90 47 LYS E O 1
ATOM 6285 N N . LEU E 1 48 ? -15.140 56.328 104.024 1.00 76.83 48 LEU E N 1
ATOM 6286 C CA . LEU E 1 48 ? -15.774 57.362 103.220 1.00 80.01 48 LEU E CA 1
ATOM 6287 C C . LEU E 1 48 ? -16.605 56.772 102.088 1.00 81.27 48 LEU E C 1
ATOM 6288 O O . LEU E 1 48 ? -17.003 57.451 101.151 1.00 83.07 48 LEU E O 1
ATOM 6293 N N . GLY E 1 49 ? -16.865 55.480 102.160 1.00 82.41 49 GLY E N 1
ATOM 6294 C CA . GLY E 1 49 ? -17.639 54.720 101.247 1.00 81.39 49 GLY E CA 1
ATOM 6295 C C . GLY E 1 49 ? -17.049 54.385 99.917 1.00 84.22 49 GLY E C 1
ATOM 6296 O O . GLY E 1 49 ? -17.548 53.416 99.291 1.00 88.36 49 GLY E O 1
ATOM 6297 N N . TYR E 1 50 ? -16.020 55.063 99.430 1.00 81.87 50 TYR E N 1
ATOM 6298 C CA . TYR E 1 50 ? -15.431 54.769 98.143 1.00 81.61 50 TYR E CA 1
ATOM 6299 C C . TYR E 1 50 ? -15.220 53.291 97.813 1.00 77.96 50 TYR E C 1
ATOM 6300 O O . TYR E 1 50 ? -15.306 52.939 96.627 1.00 79.89 50 TYR E O 1
ATOM 6309 N N . ALA E 1 51 ? -14.869 52.411 98.727 1.00 75.01 51 ALA E N 1
ATOM 6310 C CA . ALA E 1 51 ? -14.643 51.018 98.345 1.00 75.15 51 ALA E CA 1
ATOM 6311 C C . ALA E 1 51 ? -14.814 50.099 99.545 1.00 76.27 51 ALA E C 1
ATOM 6312 O O . ALA E 1 51 ? -15.029 50.586 100.651 1.00 77.36 51 ALA E O 1
ATOM 6314 N N . LYS E 1 52 ? -14.810 48.804 99.314 1.00 77.48 52 LYS E N 1
ATOM 6315 C CA . LYS E 1 52 ? -15.053 47.796 100.332 1.00 79.86 52 LYS E CA 1
ATOM 6316 C C . LYS E 1 52 ? -13.850 46.881 100.501 1.00 79.94 52 LYS E C 1
ATOM 6317 O O . LYS E 1 52 ? -13.695 46.241 101.536 1.00 80.51 52 LYS E O 1
ATOM 6323 N N . ASP E 1 53 ? -12.988 46.802 99.506 1.00 80.14 53 ASP E N 1
ATOM 6324 C CA . ASP E 1 53 ? -11.784 46.001 99.512 1.00 80.89 53 ASP E CA 1
ATOM 6325 C C . ASP E 1 53 ? -10.675 46.700 98.713 1.00 79.42 53 ASP E C 1
ATOM 6326 O O . ASP E 1 53 ? -10.893 47.733 98.081 1.00 69.97 53 ASP E O 1
ATOM 6331 N N . ARG E 1 54 ? -9.490 46.082 98.736 1.00 80.90 54 ARG E N 1
ATOM 6332 C CA . ARG E 1 54 ? -8.360 46.686 98.027 1.00 83.08 54 ARG E CA 1
ATOM 6333 C C . ARG E 1 54 ? -8.615 46.771 96.534 1.00 85.69 54 ARG E C 1
ATOM 6334 O O . ARG E 1 54 ? -8.425 47.833 95.919 1.00 86.15 54 ARG E O 1
ATOM 6342 N N . ASP E 1 55 ? -9.098 45.677 95.963 1.00 86.92 55 ASP E N 1
ATOM 6343 C CA . ASP E 1 55 ? -9.403 45.556 94.554 1.00 87.42 55 ASP E CA 1
ATOM 6344 C C . ASP E 1 55 ? -10.260 46.661 93.988 1.00 83.12 55 ASP E C 1
ATOM 6345 O O . ASP E 1 55 ? -9.919 47.282 92.985 1.00 84.03 55 ASP E O 1
ATOM 6350 N N . GLU E 1 56 ? -11.376 46.944 94.628 1.00 81.51 56 GLU E N 1
ATOM 6351 C CA . GLU E 1 56 ? -12.299 48.002 94.224 1.00 81.07 56 GLU E CA 1
ATOM 6352 C C . GLU E 1 56 ? -11.649 49.380 94.197 1.00 79.76 56 GLU E C 1
ATOM 6353 O O . GLU E 1 56 ? -12.136 50.265 93.465 1.00 77.92 56 GLU E O 1
ATOM 6359 N N . MET E 1 57 ? -10.572 49.603 94.979 1.00 77.98 57 MET E N 1
ATOM 6360 C CA . MET E 1 57 ? -9.969 50.937 94.978 1.00 79.00 57 MET E CA 1
ATOM 6361 C C . MET E 1 57 ? -8.942 51.108 93.881 1.00 80.83 57 MET E C 1
ATOM 6362 O O . MET E 1 57 ? -8.771 52.214 93.337 1.00 77.68 57 MET E O 1
ATOM 6367 N N . ARG E 1 58 ? -8.320 50.006 93.441 1.00 83.54 58 ARG E N 1
ATOM 6368 C CA . ARG E 1 58 ? -7.397 50.058 92.312 1.00 85.47 58 ARG E CA 1
ATOM 6369 C C . ARG E 1 58 ? -8.208 50.274 91.022 1.00 86.22 58 ARG E C 1
ATOM 6370 O O . ARG E 1 58 ? -7.688 50.728 90.010 1.00 87.21 58 ARG E O 1
ATOM 6378 N N . LYS E 1 59 ? -9.484 49.931 91.052 1.00 83.87 59 LYS E N 1
ATOM 6379 C CA . LYS E 1 59 ? -10.396 50.032 89.951 1.00 83.15 59 LYS E CA 1
ATOM 6380 C C . LYS E 1 59 ? -11.194 51.311 89.909 1.00 80.60 59 LYS E C 1
ATOM 6381 O O . LYS E 1 59 ? -12.193 51.363 89.168 1.00 81.27 59 LYS E O 1
ATOM 6387 N N . LEU E 1 60 ? -10.845 52.327 90.684 1.00 76.71 60 LEU E N 1
ATOM 6388 C CA . LEU E 1 60 ? -11.688 53.519 90.683 1.00 74.81 60 LEU E CA 1
ATOM 6389 C C . LEU E 1 60 ? -11.312 54.514 89.608 1.00 76.87 60 LEU E C 1
ATOM 6390 O O . LEU E 1 60 ? -10.227 54.509 89.038 1.00 79.60 60 LEU E O 1
ATOM 6395 N N . SER E 1 61 ? -12.279 55.407 89.338 1.00 76.79 61 SER E N 1
ATOM 6396 C CA . SER E 1 61 ? -12.004 56.399 88.284 1.00 77.15 61 SER E CA 1
ATOM 6397 C C . SER E 1 61 ? -10.730 57.130 88.669 1.00 80.24 61 SER E C 1
ATOM 6398 O O . SER E 1 61 ? -10.515 57.419 89.858 1.00 79.72 61 SER E O 1
ATOM 6401 N N . VAL E 1 62 ? -9.913 57.496 87.684 1.00 79.28 62 VAL E N 1
ATOM 6402 C CA . VAL E 1 62 ? -8.700 58.260 88.019 1.00 77.29 62 VAL E CA 1
ATOM 6403 C C . VAL E 1 62 ? -9.039 59.478 88.857 1.00 74.94 62 VAL E C 1
ATOM 6404 O O . VAL E 1 62 ? -8.248 59.805 89.757 1.00 73.89 62 VAL E O 1
ATOM 6408 N N . GLU E 1 63 ? -10.151 60.160 88.617 1.00 74.21 63 GLU E N 1
ATOM 6409 C CA . GLU E 1 63 ? -10.624 61.298 89.374 1.00 77.95 63 GLU E CA 1
ATOM 6410 C C . GLU E 1 63 ? -10.995 60.925 90.818 1.00 77.28 63 GLU E C 1
ATOM 6411 O O . GLU E 1 63 ? -10.778 61.707 91.736 1.00 74.75 63 GLU E O 1
ATOM 6417 N N . LYS E 1 64 ? -11.591 59.753 91.046 1.00 76.43 64 LYS E N 1
ATOM 6418 C CA . LYS E 1 64 ? -11.964 59.367 92.406 1.00 75.14 64 LYS E CA 1
ATOM 6419 C C . LYS E 1 64 ? -10.735 58.974 93.228 1.00 70.10 64 LYS E C 1
ATOM 6420 O O . LYS E 1 64 ? -10.658 59.280 94.422 1.00 65.68 64 LYS E O 1
ATOM 6426 N N . GLN E 1 65 ? -9.774 58.316 92.600 1.00 64.17 65 GLN E N 1
ATOM 6427 C CA . GLN E 1 65 ? -8.544 57.909 93.252 1.00 61.74 65 GLN E CA 1
ATOM 6428 C C . GLN E 1 65 ? -7.802 59.119 93.809 1.00 60.99 65 GLN E C 1
ATOM 6429 O O . GLN E 1 65 ? -7.314 59.109 94.927 1.00 61.43 65 GLN E O 1
ATOM 6435 N N . LYS E 1 66 ? -7.745 60.178 93.026 1.00 59.09 66 LYS E N 1
ATOM 6436 C CA . LYS E 1 66 ? -7.112 61.431 93.403 1.00 57.06 66 LYS E CA 1
ATOM 6437 C C . LYS E 1 66 ? -7.771 62.001 94.641 1.00 58.45 66 LYS E C 1
ATOM 6438 O O . LYS E 1 66 ? -7.149 62.413 95.630 1.00 59.77 66 LYS E O 1
ATOM 6444 N N . LYS E 1 67 ? -9.093 62.000 94.701 1.00 61.56 67 LYS E N 1
ATOM 6445 C CA . LYS E 1 67 ? -9.861 62.474 95.855 1.00 60.10 67 LYS E CA 1
ATOM 6446 C C . LYS E 1 67 ? -9.424 61.663 97.070 1.00 54.66 67 LYS E C 1
ATOM 6447 O O . LYS E 1 67 ? -9.076 62.174 98.123 1.00 52.16 67 LYS E O 1
ATOM 6453 N N . LEU E 1 68 ? -9.392 60.355 96.864 1.00 48.27 68 LEU E N 1
ATOM 6454 C CA . LEU E 1 68 ? -8.969 59.392 97.853 1.00 48.83 68 LEU E CA 1
ATOM 6455 C C . LEU E 1 68 ? -7.585 59.719 98.413 1.00 50.12 68 LEU E C 1
ATOM 6456 O O . LEU E 1 68 ? -7.437 59.875 99.633 1.00 44.02 68 LEU E O 1
ATOM 6461 N N . GLN E 1 69 ? -6.585 59.859 97.528 1.00 48.17 69 GLN E N 1
ATOM 6462 C CA . GLN E 1 69 ? -5.267 60.210 98.010 1.00 49.50 69 GLN E CA 1
ATOM 6463 C C . GLN E 1 69 ? -5.251 61.550 98.760 1.00 44.08 69 GLN E C 1
ATOM 6464 O O . GLN E 1 69 ? -4.451 61.584 99.713 1.00 43.68 69 GLN E O 1
ATOM 6470 N N . ILE E 1 70 ? -6.057 62.525 98.386 1.00 40.92 70 ILE E N 1
ATOM 6471 C CA . ILE E 1 70 ? -6.043 63.800 99.106 1.00 41.03 70 ILE E CA 1
ATOM 6472 C C . ILE E 1 70 ? -6.549 63.620 100.517 1.00 45.18 70 ILE E C 1
ATOM 6473 O O . ILE E 1 70 ? -5.963 64.055 101.518 1.00 43.92 70 ILE E O 1
ATOM 6478 N N . ASP E 1 71 ? -7.669 62.924 100.645 1.00 51.33 71 ASP E N 1
ATOM 6479 C CA . ASP E 1 71 ? -8.276 62.650 101.954 1.00 51.58 71 ASP E CA 1
ATOM 6480 C C . ASP E 1 71 ? -7.373 61.876 102.908 1.00 48.72 71 ASP E C 1
ATOM 6481 O O . ASP E 1 71 ? -7.193 62.202 104.101 1.00 44.29 71 ASP E O 1
ATOM 6486 N N . ALA E 1 72 ? -6.753 60.839 102.344 1.00 40.42 72 ALA E N 1
ATOM 6487 C CA . ALA E 1 72 ? -5.768 60.020 103.035 1.00 38.98 72 ALA E CA 1
ATOM 6488 C C . ALA E 1 72 ? -4.597 60.875 103.520 1.00 39.43 72 ALA E C 1
ATOM 6489 O O . ALA E 1 72 ? -4.172 60.843 104.681 1.00 36.29 72 ALA E O 1
ATOM 6491 N N . ALA E 1 73 ? -4.122 61.769 102.651 1.00 35.55 73 ALA E N 1
ATOM 6492 C CA . ALA E 1 73 ? -3.051 62.674 103.045 1.00 32.23 73 ALA E CA 1
ATOM 6493 C C . ALA E 1 73 ? -3.547 63.587 104.141 1.00 37.02 73 ALA E C 1
ATOM 6494 O O . ALA E 1 73 ? -2.869 63.756 105.144 1.00 40.52 73 ALA E O 1
ATOM 6496 N N . LYS E 1 74 ? -4.746 64.153 104.018 1.00 42.76 74 LYS E N 1
ATOM 6497 C CA . LYS E 1 74 ? -5.260 65.066 105.044 1.00 46.82 74 LYS E CA 1
ATOM 6498 C C . LYS E 1 74 ? -5.389 64.325 106.365 1.00 43.79 74 LYS E C 1
ATOM 6499 O O . LYS E 1 74 ? -5.102 64.854 107.432 1.00 44.26 74 LYS E O 1
ATOM 6505 N N . GLY E 1 75 ? -5.758 63.051 106.287 1.00 40.93 75 GLY E N 1
ATOM 6506 C CA . GLY E 1 75 ? -5.919 62.219 107.463 1.00 43.40 75 GLY E CA 1
ATOM 6507 C C . GLY E 1 75 ? -4.659 61.924 108.229 1.00 47.24 75 GLY E C 1
ATOM 6508 O O . GLY E 1 75 ? -4.694 61.864 109.463 1.00 51.16 75 GLY E O 1
ATOM 6509 N N . ILE E 1 76 ? -3.553 61.714 107.501 1.00 47.01 76 ILE E N 1
ATOM 6510 C CA . ILE E 1 76 ? -2.250 61.481 108.101 1.00 37.66 76 ILE E CA 1
ATOM 6511 C C . ILE E 1 76 ? -1.792 62.777 108.740 1.00 36.71 76 ILE E C 1
ATOM 6512 O O . ILE E 1 76 ? -1.321 62.746 109.877 1.00 36.56 76 ILE E O 1
ATOM 6517 N N . ALA E 1 77 ? -1.958 63.926 108.055 1.00 33.40 77 ALA E N 1
ATOM 6518 C CA . ALA E 1 77 ? -1.545 65.165 108.745 1.00 41.04 77 ALA E CA 1
ATOM 6519 C C . ALA E 1 77 ? -2.339 65.343 110.038 1.00 45.65 77 ALA E C 1
ATOM 6520 O O . ALA E 1 77 ? -1.816 65.860 111.005 1.00 48.18 77 ALA E O 1
ATOM 6522 N N . GLU E 1 78 ? -3.613 64.965 110.056 1.00 50.95 78 GLU E N 1
ATOM 6523 C CA . GLU E 1 78 ? -4.457 65.081 111.227 1.00 54.58 78 GLU E CA 1
ATOM 6524 C C . GLU E 1 78 ? -3.837 64.261 112.353 1.00 52.27 78 GLU E C 1
ATOM 6525 O O . GLU E 1 78 ? -3.500 64.760 113.431 1.00 53.49 78 GLU E O 1
ATOM 6531 N N . GLU E 1 79 ? -3.632 62.983 112.053 1.00 47.06 79 GLU E N 1
ATOM 6532 C CA . GLU E 1 79 ? -3.031 62.055 112.995 1.00 43.95 79 GLU E CA 1
ATOM 6533 C C . GLU E 1 79 ? -1.760 62.588 113.604 1.00 49.08 79 GLU E C 1
ATOM 6534 O O . GLU E 1 79 ? -1.509 62.503 114.808 1.00 51.67 79 GLU E O 1
ATOM 6540 N N . ALA E 1 80 ? -0.898 63.228 112.799 1.00 48.98 80 ALA E N 1
ATOM 6541 C CA . ALA E 1 80 ? 0.305 63.823 113.313 1.00 45.88 80 ALA E CA 1
ATOM 6542 C C . ALA E 1 80 ? 0.007 64.947 114.294 1.00 54.37 80 ALA E C 1
ATOM 6543 O O . ALA E 1 80 ? 0.692 65.008 115.330 1.00 55.05 80 ALA E O 1
ATOM 6545 N N . ARG E 1 81 ? -0.948 65.861 114.043 1.00 58.66 81 ARG E N 1
ATOM 6546 C CA . ARG E 1 81 ? -1.159 66.931 115.046 1.00 62.98 81 ARG E CA 1
ATOM 6547 C C . ARG E 1 81 ? -1.863 66.344 116.260 1.00 64.17 81 ARG E C 1
ATOM 6548 O O . ARG E 1 81 ? -1.545 66.685 117.404 1.00 65.63 81 ARG E O 1
ATOM 6556 N N . ALA E 1 82 ? -2.716 65.342 116.089 1.00 61.36 82 ALA E N 1
ATOM 6557 C CA . ALA E 1 82 ? -3.351 64.676 117.209 1.00 64.27 82 ALA E CA 1
ATOM 6558 C C . ALA E 1 82 ? -2.349 64.035 118.167 1.00 70.63 82 ALA E C 1
ATOM 6559 O O . ALA E 1 82 ? -2.440 64.217 119.391 1.00 75.06 82 ALA E O 1
ATOM 6561 N N . GLY E 1 83 ? -1.400 63.234 117.660 1.00 70.97 83 GLY E N 1
ATOM 6562 C CA . GLY E 1 83 ? -0.412 62.536 118.415 1.00 64.20 83 GLY E CA 1
ATOM 6563 C C . GLY E 1 83 ? 0.492 63.329 119.316 1.00 66.30 83 GLY E C 1
ATOM 6564 O O . GLY E 1 83 ? 1.193 62.702 120.128 1.00 71.49 83 GLY E O 1
ATOM 6565 N N . GLY E 1 84 ? 0.612 64.642 119.254 1.00 68.11 84 GLY E N 1
ATOM 6566 C CA . GLY E 1 84 ? 1.496 65.425 120.109 1.00 69.97 84 GLY E CA 1
ATOM 6567 C C . GLY E 1 84 ? 2.969 65.194 119.806 1.00 72.49 84 GLY E C 1
ATOM 6568 O O . GLY E 1 84 ? 3.370 64.990 118.654 1.00 78.87 84 GLY E O 1
ATOM 6569 N N . GLU E 1 85 ? 3.816 65.218 120.818 1.00 71.63 85 GLU E N 1
ATOM 6570 C CA . GLU E 1 85 ? 5.240 64.996 120.678 1.00 71.45 85 GLU E CA 1
ATOM 6571 C C . GLU E 1 85 ? 5.575 63.600 120.172 1.00 65.89 85 GLU E C 1
ATOM 6572 O O . GLU E 1 85 ? 4.890 62.628 120.486 1.00 65.62 85 GLU E O 1
ATOM 6578 N N . GLY E 1 86 ? 6.638 63.501 119.374 1.00 57.22 86 GLY E N 1
ATOM 6579 C CA . GLY E 1 86 ? 7.057 62.240 118.814 1.00 52.24 86 GLY E CA 1
ATOM 6580 C C . GLY E 1 86 ? 7.290 62.255 117.315 1.00 48.83 86 GLY E C 1
ATOM 6581 O O . GLY E 1 86 ? 7.335 63.284 116.649 1.00 49.24 86 GLY E O 1
ATOM 6582 N N . TYR E 1 87 ? 7.515 61.095 116.719 1.00 43.61 87 TYR E N 1
ATOM 6583 C CA . TYR E 1 87 ? 7.769 60.910 115.338 1.00 41.68 87 TYR E CA 1
ATOM 6584 C C . TYR E 1 87 ? 6.704 60.070 114.657 1.00 44.08 87 TYR E C 1
ATOM 6585 O O . TYR E 1 87 ? 6.289 59.033 115.137 1.00 41.07 87 TYR E O 1
ATOM 6594 N N . LEU E 1 88 ? 6.262 60.543 113.485 1.00 43.19 88 LEU E N 1
ATOM 6595 C CA . LEU E 1 88 ? 5.289 59.782 112.704 1.00 37.09 88 LEU E CA 1
ATOM 6596 C C . LEU E 1 88 ? 5.994 59.468 111.394 1.00 37.21 88 LEU E C 1
ATOM 6597 O O . LEU E 1 88 ? 6.416 60.411 110.701 1.00 40.94 88 LEU E O 1
ATOM 6602 N N . PHE E 1 89 ? 6.123 58.188 111.087 1.00 29.09 89 PHE E N 1
ATOM 6603 C CA . PHE E 1 89 ? 6.768 57.799 109.860 1.00 29.33 89 PHE E CA 1
ATOM 6604 C C . PHE E 1 89 ? 5.796 57.274 108.850 1.00 32.07 89 PHE E C 1
ATOM 6605 O O . PHE E 1 89 ? 5.034 56.383 109.223 1.00 35.06 89 PHE E O 1
ATOM 6613 N N . ILE E 1 90 ? 5.887 57.727 107.605 1.00 31.61 90 ILE E N 1
ATOM 6614 C CA . ILE E 1 90 ? 4.983 57.190 106.611 1.00 26.23 90 ILE E CA 1
ATOM 6615 C C . ILE E 1 90 ? 5.732 56.225 105.723 1.00 32.11 90 ILE E C 1
ATOM 6616 O O . ILE E 1 90 ? 6.711 56.591 105.073 1.00 40.13 90 ILE E O 1
ATOM 6621 N N . ASP E 1 91 ? 5.272 54.996 105.646 1.00 35.11 91 ASP E N 1
ATOM 6622 C CA . ASP E 1 91 ? 5.845 53.995 104.767 1.00 32.92 91 ASP E CA 1
ATOM 6623 C C . ASP E 1 91 ? 5.112 54.113 103.417 1.00 32.65 91 ASP E C 1
ATOM 6624 O O . ASP E 1 91 ? 3.940 53.804 103.309 1.00 32.22 91 ASP E O 1
ATOM 6629 N N . THR E 1 92 ? 5.803 54.520 102.376 1.00 30.28 92 THR E N 1
ATOM 6630 C CA . THR E 1 92 ? 5.245 54.687 101.061 1.00 29.49 92 THR E CA 1
ATOM 6631 C C . THR E 1 92 ? 6.348 54.634 100.014 1.00 33.14 92 THR E C 1
ATOM 6632 O O . THR E 1 92 ? 7.419 54.095 100.301 1.00 39.50 92 THR E O 1
ATOM 6636 N N . HIS E 1 93 ? 6.125 55.102 98.813 1.00 31.93 93 HIS E N 1
ATOM 6637 C CA . HIS E 1 93 ? 7.054 55.060 97.715 1.00 35.36 93 HIS E CA 1
ATOM 6638 C C . HIS E 1 93 ? 7.291 56.448 97.104 1.00 35.95 93 HIS E C 1
ATOM 6639 O O . HIS E 1 93 ? 6.350 57.216 97.005 1.00 35.18 93 HIS E O 1
ATOM 6646 N N . ALA E 1 94 ? 8.498 56.729 96.653 1.00 34.19 94 ALA E N 1
ATOM 6647 C CA . ALA E 1 94 ? 8.797 57.976 95.941 1.00 29.75 94 ALA E CA 1
ATOM 6648 C C . ALA E 1 94 ? 8.266 57.732 94.537 1.00 31.46 94 ALA E C 1
ATOM 6649 O O . ALA E 1 94 ? 7.585 58.580 93.985 1.00 34.16 94 ALA E O 1
ATOM 6651 N N . VAL E 1 95 ? 8.562 56.532 94.006 1.00 30.60 95 VAL E N 1
ATOM 6652 C CA . VAL E 1 95 ? 7.964 56.250 92.685 1.00 36.19 95 VAL E CA 1
ATOM 6653 C C . VAL E 1 95 ? 7.547 54.747 92.717 1.00 38.09 95 VAL E C 1
ATOM 6654 O O . VAL E 1 95 ? 8.205 53.939 93.361 1.00 35.37 95 VAL E O 1
ATOM 6658 N N . ILE E 1 96 ? 6.502 54.494 91.968 1.00 39.52 96 ILE E N 1
ATOM 6659 C CA . ILE E 1 96 ? 6.018 53.117 91.799 1.00 46.76 96 ILE E CA 1
ATOM 6660 C C . ILE E 1 96 ? 6.148 52.671 90.337 1.00 45.49 96 ILE E C 1
ATOM 6661 O O . ILE E 1 96 ? 5.676 53.319 89.391 1.00 43.12 96 ILE E O 1
ATOM 6666 N N . ARG E 1 97 ? 6.826 51.553 90.067 1.00 47.72 97 ARG E N 1
ATOM 6667 C CA . ARG E 1 97 ? 6.937 51.060 88.697 1.00 49.13 97 ARG E CA 1
ATOM 6668 C C . ARG E 1 97 ? 5.579 50.549 88.225 1.00 51.62 97 ARG E C 1
ATOM 6669 O O . ARG E 1 97 ? 4.808 49.939 88.960 1.00 53.60 97 ARG E O 1
ATOM 6677 N N . THR E 1 98 ? 5.196 50.835 86.994 1.00 52.93 98 THR E N 1
ATOM 6678 C CA . THR E 1 98 ? 3.942 50.382 86.449 1.00 50.92 98 THR E CA 1
ATOM 6679 C C . THR E 1 98 ? 4.102 50.193 84.929 1.00 56.97 98 THR E C 1
ATOM 6680 O O . THR E 1 98 ? 5.108 50.550 84.318 1.00 56.55 98 THR E O 1
ATOM 6684 N N . PRO E 1 99 ? 3.060 49.661 84.304 1.00 60.24 99 PRO E N 1
ATOM 6685 C CA . PRO E 1 99 ? 3.026 49.445 82.866 1.00 59.55 99 PRO E CA 1
ATOM 6686 C C . PRO E 1 99 ? 3.110 50.743 82.077 1.00 55.57 99 PRO E C 1
ATOM 6687 O O . PRO E 1 99 ? 3.687 50.758 80.981 1.00 52.25 99 PRO E O 1
ATOM 6691 N N . SER E 1 100 ? 2.548 51.826 82.592 1.00 48.86 100 SER E N 1
ATOM 6692 C CA . SER E 1 100 ? 2.564 53.129 81.982 1.00 47.39 100 SER E CA 1
ATOM 6693 C C . SER E 1 100 ? 3.824 53.923 82.350 1.00 47.26 100 SER E C 1
ATOM 6694 O O . SER E 1 100 ? 3.963 55.086 81.976 1.00 49.13 100 SER E O 1
ATOM 6697 N N . GLY E 1 101 ? 4.724 53.322 83.101 1.00 43.94 101 GLY E N 1
ATOM 6698 C CA . GLY E 1 101 ? 5.972 53.912 83.537 1.00 43.75 101 GLY E CA 1
ATOM 6699 C C . GLY E 1 101 ? 5.974 54.207 85.028 1.00 43.32 101 GLY E C 1
ATOM 6700 O O . GLY E 1 101 ? 5.241 53.643 85.843 1.00 43.60 101 GLY E O 1
ATOM 6701 N N . TYR E 1 102 ? 6.806 55.173 85.437 1.00 43.85 102 TYR E N 1
ATOM 6702 C CA . TYR E 1 102 ? 6.898 55.513 86.863 1.00 37.11 102 TYR E CA 1
ATOM 6703 C C . TYR E 1 102 ? 5.849 56.499 87.349 1.00 36.08 102 TYR E C 1
ATOM 6704 O O . TYR E 1 102 ? 5.643 57.538 86.715 1.00 38.05 102 TYR E O 1
ATOM 6713 N N . LEU E 1 103 ? 5.259 56.106 88.469 1.00 37.29 103 LEU E N 1
ATOM 6714 C CA . LEU E 1 103 ? 4.209 56.977 89.022 1.00 39.16 103 LEU E CA 1
ATOM 6715 C C . LEU E 1 103 ? 4.719 57.514 90.349 1.00 40.55 103 LEU E C 1
ATOM 6716 O O . LEU E 1 103 ? 5.112 56.773 91.253 1.00 43.21 103 LEU E O 1
ATOM 6721 N N . PRO E 1 104 ? 4.853 58.834 90.422 1.00 40.64 104 PRO E N 1
ATOM 6722 C CA . PRO E 1 104 ? 5.294 59.431 91.661 1.00 39.26 104 PRO E CA 1
ATOM 6723 C C . PRO E 1 104 ? 4.272 59.120 92.763 1.00 35.65 104 PRO E C 1
ATOM 6724 O O . PRO E 1 104 ? 3.066 59.304 92.653 1.00 36.80 104 PRO E O 1
ATOM 6728 N N . GLY E 1 105 ? 4.822 58.644 93.878 1.00 34.82 105 GLY E N 1
ATOM 6729 C CA . GLY E 1 105 ? 4.095 58.347 95.091 1.00 30.58 105 GLY E CA 1
ATOM 6730 C C . GLY E 1 105 ? 3.707 59.600 95.851 1.00 37.32 105 GLY E C 1
ATOM 6731 O O . GLY E 1 105 ? 2.776 59.606 96.654 1.00 38.23 105 GLY E O 1
ATOM 6732 N N . LEU E 1 106 ? 4.422 60.732 95.646 1.00 35.58 106 LEU E N 1
ATOM 6733 C CA . LEU E 1 106 ? 4.075 61.953 96.369 1.00 34.04 106 LEU E CA 1
ATOM 6734 C C . LEU E 1 106 ? 3.819 63.127 95.443 1.00 33.99 106 LEU E C 1
ATOM 6735 O O . LEU E 1 106 ? 4.580 64.084 95.364 1.00 36.26 106 LEU E O 1
ATOM 6740 N N . PRO E 1 107 ? 2.749 63.079 94.661 1.00 31.17 107 PRO E N 1
ATOM 6741 C CA . PRO E 1 107 ? 2.418 64.133 93.726 1.00 28.46 107 PRO E CA 1
ATOM 6742 C C . PRO E 1 107 ? 2.026 65.348 94.536 1.00 32.64 107 PRO E C 1
ATOM 6743 O O . PRO E 1 107 ? 1.682 65.257 95.717 1.00 32.86 107 PRO E O 1
ATOM 6747 N N . SER E 1 108 ? 2.045 66.479 93.847 1.00 34.11 108 SER E N 1
ATOM 6748 C CA . SER E 1 108 ? 1.738 67.735 94.488 1.00 35.12 108 SER E CA 1
ATOM 6749 C C . SER E 1 108 ? 0.531 67.702 95.386 1.00 33.16 108 SER E C 1
ATOM 6750 O O . SER E 1 108 ? 0.583 68.162 96.537 1.00 33.64 108 SER E O 1
ATOM 6753 N N . TYR E 1 109 ? -0.609 67.242 94.877 1.00 36.26 109 TYR E N 1
ATOM 6754 C CA . TYR E 1 109 ? -1.840 67.269 95.696 1.00 37.75 109 TYR E CA 1
ATOM 6755 C C . TYR E 1 109 ? -1.706 66.399 96.920 1.00 40.71 109 TYR E C 1
ATOM 6756 O O . TYR E 1 109 ? -2.382 66.617 97.917 1.00 42.46 109 TYR E O 1
ATOM 6765 N N . VAL E 1 110 ? -0.804 65.401 96.991 1.00 38.20 110 VAL E N 1
ATOM 6766 C CA . VAL E 1 110 ? -0.623 64.674 98.222 1.00 30.67 110 VAL E CA 1
ATOM 6767 C C . VAL E 1 110 ? 0.424 65.327 99.127 1.00 34.51 110 VAL E C 1
ATOM 6768 O O . VAL E 1 110 ? 0.157 65.611 100.317 1.00 37.42 110 VAL E O 1
ATOM 6772 N N . ILE E 1 111 ? 1.629 65.564 98.619 1.00 28.86 111 ILE E N 1
ATOM 6773 C CA . ILE E 1 111 ? 2.703 66.067 99.478 1.00 30.95 111 ILE E CA 1
ATOM 6774 C C . ILE E 1 111 ? 2.430 67.356 100.175 1.00 33.52 111 ILE E C 1
ATOM 6775 O O . ILE E 1 111 ? 2.869 67.540 101.334 1.00 37.49 111 ILE E O 1
ATOM 6780 N N . THR E 1 112 ? 1.726 68.294 99.570 1.00 30.19 112 THR E N 1
ATOM 6781 C CA . THR E 1 112 ? 1.423 69.588 100.168 1.00 35.37 112 THR E CA 1
ATOM 6782 C C . THR E 1 112 ? 0.376 69.523 101.259 1.00 35.36 112 THR E C 1
ATOM 6783 O O . THR E 1 112 ? 0.252 70.462 102.005 1.00 41.32 112 THR E O 1
ATOM 6787 N N . GLU E 1 113 ? -0.319 68.416 101.421 1.00 40.35 113 GLU E N 1
ATOM 6788 C CA . GLU E 1 113 ? -1.245 68.166 102.480 1.00 41.58 113 GLU E CA 1
ATOM 6789 C C . GLU E 1 113 ? -0.497 67.567 103.691 1.00 42.41 113 GLU E C 1
ATOM 6790 O O . GLU E 1 113 ? -0.829 67.857 104.828 1.00 42.33 113 GLU E O 1
ATOM 6796 N N . ILE E 1 114 ? 0.482 66.697 103.436 1.00 42.89 114 ILE E N 1
ATOM 6797 C CA . ILE E 1 114 ? 1.225 66.056 104.528 1.00 36.78 114 ILE E CA 1
ATOM 6798 C C . ILE E 1 114 ? 2.303 66.973 105.079 1.00 37.62 114 ILE E C 1
ATOM 6799 O O . ILE E 1 114 ? 2.466 66.935 106.285 1.00 38.25 114 ILE E O 1
ATOM 6804 N N . ASN E 1 115 ? 2.988 67.748 104.245 1.00 38.50 115 ASN E N 1
ATOM 6805 C CA . ASN E 1 115 ? 4.051 68.647 104.661 1.00 43.05 115 ASN E CA 1
ATOM 6806 C C . ASN E 1 115 ? 5.018 67.986 105.635 1.00 39.77 115 ASN E C 1
ATOM 6807 O O . ASN E 1 115 ? 5.074 68.363 106.799 1.00 42.52 115 ASN E O 1
ATOM 6812 N N . PRO E 1 116 ? 5.731 66.981 105.169 1.00 35.31 116 PRO E N 1
ATOM 6813 C CA . PRO E 1 116 ? 6.654 66.256 106.022 1.00 35.17 116 PRO E CA 1
ATOM 6814 C C . PRO E 1 116 ? 7.890 67.068 106.322 1.00 31.16 116 PRO E C 1
ATOM 6815 O O . PRO E 1 116 ? 8.210 68.000 105.605 1.00 35.36 116 PRO E O 1
ATOM 6819 N N . SER E 1 117 ? 8.633 66.751 107.354 1.00 30.19 117 SER E N 1
ATOM 6820 C CA . SER E 1 117 ? 9.887 67.448 107.610 1.00 30.47 117 SER E CA 1
ATOM 6821 C C . SER E 1 117 ? 10.975 66.862 106.712 1.00 32.57 117 SER E C 1
ATOM 6822 O O . SER E 1 117 ? 11.867 67.567 106.275 1.00 34.24 117 SER E O 1
ATOM 6825 N N . VAL E 1 118 ? 10.919 65.523 106.528 1.00 27.22 118 VAL E N 1
ATOM 6826 C CA . VAL E 1 118 ? 11.975 64.848 105.785 1.00 31.96 118 VAL E CA 1
ATOM 6827 C C . VAL E 1 118 ? 11.407 63.718 104.934 1.00 33.23 118 VAL E C 1
ATOM 6828 O O . VAL E 1 118 ? 10.467 63.044 105.361 1.00 35.15 118 VAL E O 1
ATOM 6832 N N . ILE E 1 119 ? 11.988 63.458 103.797 1.00 29.83 119 ILE E N 1
ATOM 6833 C CA . ILE E 1 119 ? 11.625 62.372 102.912 1.00 30.07 119 ILE E CA 1
ATOM 6834 C C . ILE E 1 119 ? 12.893 61.497 102.766 1.00 33.98 119 ILE E C 1
ATOM 6835 O O . ILE E 1 119 ? 13.861 62.015 102.189 1.00 32.11 119 ILE E O 1
ATOM 6840 N N . PHE E 1 120 ? 12.879 60.287 103.311 1.00 32.27 120 PHE E N 1
ATOM 6841 C CA . PHE E 1 120 ? 14.034 59.418 103.248 1.00 27.30 120 PHE E CA 1
ATOM 6842 C C . PHE E 1 120 ? 13.992 58.562 101.991 1.00 32.19 120 PHE E C 1
ATOM 6843 O O . PHE E 1 120 ? 12.885 58.172 101.637 1.00 35.37 120 PHE E O 1
ATOM 6851 N N . LEU E 1 121 ? 15.141 58.357 101.351 1.00 33.82 121 LEU E N 1
ATOM 6852 C CA . LEU E 1 121 ? 15.236 57.487 100.178 1.00 37.91 121 LEU E CA 1
ATOM 6853 C C . LEU E 1 121 ? 16.179 56.335 100.617 1.00 39.21 121 LEU E C 1
ATOM 6854 O O . LEU E 1 121 ? 17.347 56.609 100.799 1.00 38.76 121 LEU E O 1
ATOM 6859 N N . LEU E 1 122 ? 15.590 55.190 100.906 1.00 43.46 122 LEU E N 1
ATOM 6860 C CA . LEU E 1 122 ? 16.362 54.033 101.389 1.00 41.94 122 LEU E CA 1
ATOM 6861 C C . LEU E 1 122 ? 17.039 53.425 100.158 1.00 40.90 122 LEU E C 1
ATOM 6862 O O . LEU E 1 122 ? 16.381 53.147 99.126 1.00 36.32 122 LEU E O 1
ATOM 6867 N N . GLU E 1 123 ? 18.376 53.368 100.237 1.00 43.31 123 GLU E N 1
ATOM 6868 C CA . GLU E 1 123 ? 19.058 52.850 99.026 1.00 55.07 123 GLU E CA 1
ATOM 6869 C C . GLU E 1 123 ? 20.046 51.754 99.401 1.00 56.26 123 GLU E C 1
ATOM 6870 O O . GLU E 1 123 ? 20.600 51.736 100.508 1.00 60.23 123 GLU E O 1
ATOM 6876 N N . ALA E 1 124 ? 20.271 50.907 98.416 1.00 61.75 124 ALA E N 1
ATOM 6877 C CA . ALA E 1 124 ? 21.216 49.807 98.583 1.00 67.89 124 ALA E CA 1
ATOM 6878 C C . ALA E 1 124 ? 21.986 49.580 97.290 1.00 68.12 124 ALA E C 1
ATOM 6879 O O . ALA E 1 124 ? 21.408 49.855 96.241 1.00 59.94 124 ALA E O 1
ATOM 6881 N N . ASP E 1 125 ? 23.194 49.047 97.386 1.00 76.97 125 ASP E N 1
ATOM 6882 C CA . ASP E 1 125 ? 23.984 48.647 96.195 1.00 81.43 125 ASP E CA 1
ATOM 6883 C C . ASP E 1 125 ? 23.089 47.808 95.284 1.00 79.25 125 ASP E C 1
ATOM 6884 O O . ASP E 1 125 ? 22.516 46.778 95.696 1.00 79.19 125 ASP E O 1
ATOM 6889 N N . PRO E 1 126 ? 22.947 48.137 94.009 1.00 75.89 126 PRO E N 1
ATOM 6890 C CA . PRO E 1 126 ? 22.093 47.419 93.084 1.00 77.07 126 PRO E CA 1
ATOM 6891 C C . PRO E 1 126 ? 22.392 45.934 92.974 1.00 82.29 126 PRO E C 1
ATOM 6892 O O . PRO E 1 126 ? 21.537 45.201 92.430 1.00 80.70 126 PRO E O 1
ATOM 6896 N N . LYS E 1 127 ? 23.565 45.500 93.445 1.00 84.57 127 LYS E N 1
ATOM 6897 C CA . LYS E 1 127 ? 23.905 44.081 93.448 1.00 87.96 127 LYS E CA 1
ATOM 6898 C C . LYS E 1 127 ? 23.032 43.434 94.533 1.00 87.55 127 LYS E C 1
ATOM 6899 O O . LYS E 1 127 ? 22.127 42.641 94.255 1.00 84.78 127 LYS E O 1
ATOM 6905 N N . ILE E 1 128 ? 23.256 43.862 95.770 1.00 86.37 128 ILE E N 1
ATOM 6906 C CA . ILE E 1 128 ? 22.530 43.430 96.943 1.00 85.78 128 ILE E CA 1
ATOM 6907 C C . ILE E 1 128 ? 21.024 43.344 96.777 1.00 87.81 128 ILE E C 1
ATOM 6908 O O . ILE E 1 128 ? 20.393 42.401 97.269 1.00 87.35 128 ILE E O 1
ATOM 6913 N N . ILE E 1 129 ? 20.376 44.289 96.118 1.00 90.32 129 ILE E N 1
ATOM 6914 C CA . ILE E 1 129 ? 18.932 44.312 95.909 1.00 91.82 129 ILE E CA 1
ATOM 6915 C C . ILE E 1 129 ? 18.451 43.200 94.997 1.00 96.43 129 ILE E C 1
ATOM 6916 O O . ILE E 1 129 ? 17.273 42.779 95.053 1.00 95.90 129 ILE E O 1
ATOM 6921 N N . LEU E 1 130 ? 19.325 42.677 94.125 1.00 101.38 130 LEU E N 1
ATOM 6922 C CA . LEU E 1 130 ? 18.955 41.562 93.245 1.00 103.94 130 LEU E CA 1
ATOM 6923 C C . LEU E 1 130 ? 19.205 40.256 94.031 1.00 109.45 130 LEU E C 1
ATOM 6924 O O . LEU E 1 130 ? 18.830 39.189 93.561 1.00 111.84 130 LEU E O 1
ATOM 6929 N N . SER E 1 131 ? 19.803 40.355 95.212 1.00 113.39 131 SER E N 1
ATOM 6930 C CA . SER E 1 131 ? 20.068 39.287 96.142 1.00 116.37 131 SER E CA 1
ATOM 6931 C C . SER E 1 131 ? 18.971 39.198 97.224 1.00 120.02 131 SER E C 1
ATOM 6932 O O . SER E 1 131 ? 18.933 38.213 97.965 1.00 120.71 131 SER E O 1
ATOM 6935 N N . ARG E 1 132 ? 18.080 40.180 97.269 1.00 123.08 132 ARG E N 1
ATOM 6936 C CA . ARG E 1 132 ? 16.966 40.173 98.208 1.00 124.98 132 ARG E CA 1
ATOM 6937 C C . ARG E 1 132 ? 15.650 40.024 97.438 1.00 128.82 132 ARG E C 1
ATOM 6938 O O . ARG E 1 132 ? 14.566 40.089 98.009 1.00 127.97 132 ARG E O 1
ATOM 6946 N N . GLN E 1 133 ? 15.768 39.826 96.126 1.00 134.60 133 GLN E N 1
ATOM 6947 C CA . GLN E 1 133 ? 14.585 39.676 95.279 1.00 140.57 133 GLN E CA 1
ATOM 6948 C C . GLN E 1 133 ? 14.234 38.214 95.045 1.00 145.88 133 GLN E C 1
ATOM 6949 O O . GLN E 1 133 ? 13.052 37.875 94.889 1.00 147.66 133 GLN E O 1
ATOM 6955 N N . LYS E 1 134 ? 15.220 37.323 95.028 1.00 149.89 134 LYS E N 1
ATOM 6956 C CA . LYS E 1 134 ? 14.984 35.890 94.849 1.00 153.37 134 LYS E CA 1
ATOM 6957 C C . LYS E 1 134 ? 14.971 35.233 96.236 1.00 158.88 134 LYS E C 1
ATOM 6958 O O . LYS E 1 134 ? 14.276 34.247 96.466 1.00 159.26 134 LYS E O 1
ATOM 6964 N N . ARG E 1 135 ? 15.682 35.846 97.179 1.00 163.91 135 ARG E N 1
ATOM 6965 C CA . ARG E 1 135 ? 15.838 35.421 98.548 1.00 167.81 135 ARG E CA 1
ATOM 6966 C C . ARG E 1 135 ? 14.619 35.582 99.441 1.00 171.65 135 ARG E C 1
ATOM 6967 O O . ARG E 1 135 ? 14.595 35.054 100.565 1.00 172.19 135 ARG E O 1
ATOM 6975 N N . ASP E 1 136 ? 13.613 36.321 98.997 1.00 175.60 136 ASP E N 1
ATOM 6976 C CA . ASP E 1 136 ? 12.404 36.497 99.784 1.00 179.15 136 ASP E CA 1
ATOM 6977 C C . ASP E 1 136 ? 11.165 36.453 98.904 1.00 181.49 136 ASP E C 1
ATOM 6978 O O . ASP E 1 136 ? 10.745 37.477 98.356 1.00 182.04 136 ASP E O 1
ATOM 6983 N N . THR E 1 137 ? 10.523 35.270 98.870 1.00 183.43 137 THR E N 1
ATOM 6984 C CA . THR E 1 137 ? 9.352 35.068 98.010 1.00 184.33 137 THR E CA 1
ATOM 6985 C C . THR E 1 137 ? 8.345 36.248 98.188 1.00 187.57 137 THR E C 1
ATOM 6986 O O . THR E 1 137 ? 7.747 36.619 97.183 1.00 193.91 137 THR E O 1
ATOM 6990 N N . THR E 1 138 ? 8.071 36.984 98.913 1.00 189.81 138 THR E N 1
ATOM 6991 C CA . THR E 1 138 ? 7.111 37.720 99.710 1.00 189.97 138 THR E CA 1
ATOM 6992 C C . THR E 1 138 ? 6.484 38.869 98.898 1.00 191.66 138 THR E C 1
ATOM 6993 O O . THR E 1 138 ? 6.643 40.052 99.183 1.00 193.91 138 THR E O 1
ATOM 6997 N N . ARG E 1 139 ? 5.782 38.471 97.861 1.00 192.42 139 ARG E N 1
ATOM 6998 C CA . ARG E 1 139 ? 5.182 39.280 96.820 1.00 191.68 139 ARG E CA 1
ATOM 6999 C C . ARG E 1 139 ? 6.044 38.802 95.590 1.00 192.71 139 ARG E C 1
ATOM 7000 O O . ARG E 1 139 ? 5.620 38.394 94.547 1.00 194.13 139 ARG E O 1
ATOM 7008 N N . ASN E 1 140 ? 7.318 38.907 95.940 1.00 191.75 140 ASN E N 1
ATOM 7009 C CA . ASN E 1 140 ? 8.485 38.605 95.163 1.00 189.79 140 ASN E CA 1
ATOM 7010 C C . ASN E 1 140 ? 8.117 38.726 93.691 1.00 189.20 140 ASN E C 1
ATOM 7011 O O . ASN E 1 140 ? 7.746 37.814 92.974 1.00 190.04 140 ASN E O 1
ATOM 7016 N N . ARG E 1 141 ? 8.162 40.013 93.296 1.00 186.55 141 ARG E N 1
ATOM 7017 C CA . ARG E 1 141 ? 7.830 40.403 91.942 1.00 182.56 141 ARG E CA 1
ATOM 7018 C C . ARG E 1 141 ? 9.095 40.438 91.089 1.00 180.42 141 ARG E C 1
ATOM 7019 O O . ARG E 1 141 ? 9.979 41.275 91.281 1.00 179.66 141 ARG E O 1
ATOM 7027 N N . ASN E 1 142 ? 9.145 39.524 90.119 1.00 177.55 142 ASN E N 1
ATOM 7028 C CA . ASN E 1 142 ? 10.280 39.456 89.204 1.00 173.44 142 ASN E CA 1
ATOM 7029 C C . ASN E 1 142 ? 10.095 40.488 88.089 1.00 169.90 142 ASN E C 1
ATOM 7030 O O . ASN E 1 142 ? 9.917 40.141 86.921 1.00 170.85 142 ASN E O 1
ATOM 7035 N N . ASP E 1 143 ? 10.123 41.764 88.464 1.00 163.82 143 ASP E N 1
ATOM 7036 C CA . ASP E 1 143 ? 9.958 42.866 87.523 1.00 156.16 143 ASP E CA 1
ATOM 7037 C C . ASP E 1 143 ? 11.344 43.368 87.107 1.00 148.66 143 ASP E C 1
ATOM 7038 O O . ASP E 1 143 ? 11.587 43.685 85.948 1.00 147.25 143 ASP E O 1
ATOM 7043 N N . TYR E 1 144 ? 12.226 43.417 88.107 1.00 139.66 144 TYR E N 1
ATOM 7044 C CA . TYR E 1 144 ? 13.588 43.871 87.895 1.00 130.59 144 TYR E CA 1
ATOM 7045 C C . TYR E 1 144 ? 14.384 42.841 87.084 1.00 123.12 144 TYR E C 1
ATOM 7046 O O . TYR E 1 144 ? 14.740 41.793 87.618 1.00 120.93 144 TYR E O 1
ATOM 7055 N N . SER E 1 145 ? 14.647 43.174 85.829 1.00 115.81 145 SER E N 1
ATOM 7056 C CA . SER E 1 145 ? 15.447 42.277 84.983 1.00 109.03 145 SER E CA 1
ATOM 7057 C C . SER E 1 145 ? 16.900 42.374 85.458 1.00 104.57 145 SER E C 1
ATOM 7058 O O . SER E 1 145 ? 17.272 41.851 86.518 1.00 106.27 145 SER E O 1
ATOM 7061 N N . ASP E 1 146 ? 17.731 43.089 84.703 1.00 98.25 146 ASP E N 1
ATOM 7062 C CA . ASP E 1 146 ? 19.134 43.258 85.085 1.00 93.26 146 ASP E CA 1
ATOM 7063 C C . ASP E 1 146 ? 19.232 44.345 86.149 1.00 87.70 146 ASP E C 1
ATOM 7064 O O . ASP E 1 146 ? 18.205 44.915 86.535 1.00 82.59 146 ASP E O 1
ATOM 7069 N N . GLU E 1 147 ? 20.463 44.667 86.572 1.00 83.48 147 GLU E N 1
ATOM 7070 C CA . GLU E 1 147 ? 20.614 45.737 87.568 1.00 79.43 147 GLU E CA 1
ATOM 7071 C C . GLU E 1 147 ? 20.412 47.101 86.924 1.00 76.96 147 GLU E C 1
ATOM 7072 O O . GLU E 1 147 ? 20.193 48.111 87.594 1.00 75.97 147 GLU E O 1
ATOM 7078 N N . SER E 1 148 ? 20.426 47.187 85.600 1.00 74.28 148 SER E N 1
ATOM 7079 C CA . SER E 1 148 ? 20.184 48.412 84.873 1.00 75.52 148 SER E CA 1
ATOM 7080 C C . SER E 1 148 ? 18.762 48.939 85.092 1.00 74.13 148 SER E C 1
ATOM 7081 O O . SER E 1 148 ? 18.569 50.162 85.020 1.00 74.88 148 SER E O 1
ATOM 7084 N N . VAL E 1 149 ? 17.769 48.077 85.300 1.00 70.99 149 VAL E N 1
ATOM 7085 C CA . VAL E 1 149 ? 16.393 48.543 85.541 1.00 67.43 149 VAL E CA 1
ATOM 7086 C C . VAL E 1 149 ? 16.288 48.963 87.013 1.00 67.20 149 VAL E C 1
ATOM 7087 O O . VAL E 1 149 ? 15.486 49.824 87.376 1.00 67.10 149 VAL E O 1
ATOM 7091 N N . ILE E 1 150 ? 17.152 48.415 87.873 1.00 62.18 150 ILE E N 1
ATOM 7092 C CA . ILE E 1 150 ? 17.172 48.836 89.262 1.00 58.97 150 ILE E CA 1
ATOM 7093 C C . ILE E 1 150 ? 17.876 50.186 89.326 1.00 60.00 150 ILE E C 1
ATOM 7094 O O . ILE E 1 150 ? 17.600 50.982 90.230 1.00 64.22 150 ILE E O 1
ATOM 7099 N N . LEU E 1 151 ? 18.816 50.486 88.435 1.00 59.49 151 LEU E N 1
ATOM 7100 C CA . LEU E 1 151 ? 19.516 51.779 88.483 1.00 57.19 151 LEU E CA 1
ATOM 7101 C C . LEU E 1 151 ? 18.549 52.897 88.115 1.00 52.63 151 LEU E C 1
ATOM 7102 O O . LEU E 1 151 ? 18.406 53.927 88.763 1.00 51.17 151 LEU E O 1
ATOM 7107 N N . GLU E 1 152 ? 17.794 52.631 87.064 1.00 48.02 152 GLU E N 1
ATOM 7108 C CA . GLU E 1 152 ? 16.777 53.512 86.580 1.00 51.27 152 GLU E CA 1
ATOM 7109 C C . GLU E 1 152 ? 15.702 53.818 87.626 1.00 51.72 152 GLU E C 1
ATOM 7110 O O . GLU E 1 152 ? 15.140 54.907 87.655 1.00 54.22 152 GLU E O 1
ATOM 7116 N N . THR E 1 153 ? 15.352 52.871 88.468 1.00 50.69 153 THR E N 1
ATOM 7117 C CA . THR E 1 153 ? 14.301 53.045 89.471 1.00 47.77 153 THR E CA 1
ATOM 7118 C C . THR E 1 153 ? 14.800 53.872 90.632 1.00 44.55 153 THR E C 1
ATOM 7119 O O . THR E 1 153 ? 14.112 54.787 91.087 1.00 44.78 153 THR E O 1
ATOM 7123 N N . ILE E 1 154 ? 16.032 53.634 91.038 1.00 38.62 154 ILE E N 1
ATOM 7124 C CA . ILE E 1 154 ? 16.673 54.399 92.072 1.00 40.33 154 ILE E CA 1
ATOM 7125 C C . ILE E 1 154 ? 16.690 55.899 91.733 1.00 42.82 154 ILE E C 1
ATOM 7126 O O . ILE E 1 154 ? 16.323 56.729 92.556 1.00 46.50 154 ILE E O 1
ATOM 7131 N N . ASN E 1 155 ? 17.136 56.180 90.530 1.00 39.50 155 ASN E N 1
ATOM 7132 C CA . ASN E 1 155 ? 17.294 57.518 90.019 1.00 40.04 155 ASN E CA 1
ATOM 7133 C C . ASN E 1 155 ? 15.963 58.238 89.937 1.00 39.95 155 ASN E C 1
ATOM 7134 O O . ASN E 1 155 ? 15.776 59.341 90.466 1.00 37.55 155 ASN E O 1
ATOM 7139 N N . PHE E 1 156 ? 15.006 57.580 89.259 1.00 37.45 156 PHE E N 1
ATOM 7140 C CA . PHE E 1 156 ? 13.663 58.176 89.155 1.00 31.87 156 PHE E CA 1
ATOM 7141 C C . PHE E 1 156 ? 13.064 58.418 90.530 1.00 37.43 156 PHE E C 1
ATOM 7142 O O . PHE E 1 156 ? 12.369 59.408 90.761 1.00 40.17 156 PHE E O 1
ATOM 7150 N N . ALA E 1 157 ? 13.389 57.613 91.566 1.00 35.98 157 ALA E N 1
ATOM 7151 C CA . ALA E 1 157 ? 12.886 57.861 92.897 1.00 34.57 157 ALA E CA 1
ATOM 7152 C C . ALA E 1 157 ? 13.574 59.145 93.410 1.00 32.47 157 ALA E C 1
ATOM 7153 O O . ALA E 1 157 ? 12.946 59.950 94.127 1.00 33.22 157 ALA E O 1
ATOM 7155 N N . ARG E 1 158 ? 14.843 59.301 93.030 1.00 23.69 158 ARG E N 1
ATOM 7156 C CA . ARG E 1 158 ? 15.588 60.482 93.474 1.00 23.79 158 ARG E CA 1
ATOM 7157 C C . ARG E 1 158 ? 15.002 61.742 92.863 1.00 25.40 158 ARG E C 1
ATOM 7158 O O . ARG E 1 158 ? 14.765 62.743 93.517 1.00 27.24 158 ARG E O 1
ATOM 7166 N N . TYR E 1 159 ? 14.700 61.655 91.570 1.00 25.87 159 TYR E N 1
ATOM 7167 C CA . TYR E 1 159 ? 14.151 62.820 90.910 1.00 26.05 159 TYR E CA 1
ATOM 7168 C C . TYR E 1 159 ? 12.780 63.134 91.467 1.00 32.90 159 TYR E C 1
ATOM 7169 O O . TYR E 1 159 ? 12.486 64.317 91.698 1.00 40.11 159 TYR E O 1
ATOM 7178 N N . ALA E 1 160 ? 11.939 62.111 91.660 1.00 36.78 160 ALA E N 1
ATOM 7179 C CA . ALA E 1 160 ? 10.564 62.441 92.106 1.00 33.65 160 ALA E CA 1
ATOM 7180 C C . ALA E 1 160 ? 10.564 62.886 93.546 1.00 30.40 160 ALA E C 1
ATOM 7181 O O . ALA E 1 160 ? 9.794 63.804 93.846 1.00 37.12 160 ALA E O 1
ATOM 7183 N N . ALA E 1 161 ? 11.335 62.252 94.404 1.00 28.63 161 ALA E N 1
ATOM 7184 C CA . ALA E 1 161 ? 11.399 62.630 95.818 1.00 27.16 161 ALA E CA 1
ATOM 7185 C C . ALA E 1 161 ? 11.889 64.076 95.966 1.00 27.03 161 ALA E C 1
ATOM 7186 O O . ALA E 1 161 ? 11.396 64.809 96.823 1.00 29.70 161 ALA E O 1
ATOM 7188 N N . THR E 1 162 ? 12.842 64.494 95.150 1.00 24.16 162 THR E N 1
ATOM 7189 C CA . THR E 1 162 ? 13.381 65.845 95.223 1.00 28.35 162 THR E CA 1
ATOM 7190 C C . THR E 1 162 ? 12.353 66.838 94.692 1.00 29.96 162 THR E C 1
ATOM 7191 O O . THR E 1 162 ? 12.188 67.900 95.274 1.00 28.91 162 THR E O 1
ATOM 7195 N N . ALA E 1 163 ? 11.644 66.471 93.627 1.00 27.34 163 ALA E N 1
ATOM 7196 C CA . ALA E 1 163 ? 10.597 67.361 93.094 1.00 26.61 163 ALA E CA 1
ATOM 7197 C C . ALA E 1 163 ? 9.545 67.514 94.183 1.00 26.42 163 ALA E C 1
ATOM 7198 O O . ALA E 1 163 ? 9.099 68.627 94.460 1.00 27.90 163 ALA E O 1
ATOM 7200 N N . SER E 1 164 ? 9.209 66.405 94.869 1.00 24.43 164 SER E N 1
ATOM 7201 C CA . SER E 1 164 ? 8.222 66.490 95.939 1.00 25.51 164 SER E CA 1
ATOM 7202 C C . SER E 1 164 ? 8.733 67.344 97.094 1.00 26.88 164 SER E C 1
ATOM 7203 O O . SER E 1 164 ? 7.933 68.030 97.715 1.00 28.51 164 SER E O 1
ATOM 7206 N N . ALA E 1 165 ? 10.018 67.280 97.423 1.00 26.85 165 ALA E N 1
ATOM 7207 C CA . ALA E 1 165 ? 10.530 68.085 98.544 1.00 27.20 165 ALA E CA 1
ATOM 7208 C C . ALA E 1 165 ? 10.523 69.564 98.182 1.00 25.73 165 ALA E C 1
ATOM 7209 O O . ALA E 1 165 ? 10.291 70.426 99.016 1.00 28.70 165 ALA E O 1
ATOM 7211 N N . VAL E 1 166 ? 10.790 69.868 96.917 1.00 26.32 166 VAL E N 1
ATOM 7212 C CA . VAL E 1 166 ? 10.769 71.227 96.396 1.00 25.96 166 VAL E CA 1
ATOM 7213 C C . VAL E 1 166 ? 9.370 71.797 96.548 1.00 29.54 166 VAL E C 1
ATOM 7214 O O . VAL E 1 166 ? 9.201 72.960 96.889 1.00 31.43 166 VAL E O 1
ATOM 7218 N N . LEU E 1 167 ? 8.321 71.010 96.343 1.00 32.99 167 LEU E N 1
ATOM 7219 C CA . LEU E 1 167 ? 6.961 71.495 96.527 1.00 30.54 167 LEU E CA 1
ATOM 7220 C C . LEU E 1 167 ? 6.561 71.720 97.957 1.00 34.89 167 LEU E C 1
ATOM 7221 O O . LEU E 1 167 ? 5.811 72.641 98.303 1.00 36.22 167 LEU E O 1
ATOM 7226 N N . ALA E 1 168 ? 7.012 70.851 98.885 1.00 36.25 168 ALA E N 1
ATOM 7227 C CA . ALA E 1 168 ? 6.578 71.007 100.285 1.00 32.32 168 ALA E CA 1
ATOM 7228 C C . ALA E 1 168 ? 7.573 71.732 101.172 1.00 32.79 168 ALA E C 1
ATOM 7229 O O . ALA E 1 168 ? 7.229 72.168 102.270 1.00 34.57 168 ALA E O 1
ATOM 7231 N N . GLY E 1 169 ? 8.816 71.879 100.752 1.00 29.10 169 GLY E N 1
ATOM 7232 C CA . GLY E 1 169 ? 9.801 72.519 101.583 1.00 33.03 169 GLY E CA 1
ATOM 7233 C C . GLY E 1 169 ? 10.268 71.507 102.632 1.00 37.61 169 GLY E C 1
ATOM 7234 O O . GLY E 1 169 ? 10.321 71.786 103.821 1.00 44.37 169 GLY E O 1
ATOM 7235 N N . SER E 1 170 ? 10.589 70.301 102.224 1.00 32.83 170 SER E N 1
ATOM 7236 C CA . SER E 1 170 ? 11.077 69.313 103.158 1.00 34.71 170 SER E CA 1
ATOM 7237 C C . SER E 1 170 ? 12.465 68.867 102.699 1.00 35.12 170 SER E C 1
ATOM 7238 O O . SER E 1 170 ? 12.776 69.101 101.550 1.00 34.81 170 SER E O 1
ATOM 7241 N N . THR E 1 171 ? 13.297 68.255 103.530 1.00 32.85 171 THR E N 1
ATOM 7242 C CA . THR E 1 171 ? 14.576 67.751 103.036 1.00 28.33 171 THR E CA 1
ATOM 7243 C C . THR E 1 171 ? 14.369 66.383 102.362 1.00 32.03 171 THR E C 1
ATOM 7244 O O . THR E 1 171 ? 13.330 65.732 102.507 1.00 32.78 171 THR E O 1
ATOM 7248 N N . VAL E 1 172 ? 15.363 65.916 101.629 1.00 29.21 172 VAL E N 1
ATOM 7249 C CA . VAL E 1 172 ? 15.463 64.623 101.011 1.00 32.89 172 VAL E CA 1
ATOM 7250 C C . VAL E 1 172 ? 16.839 64.087 101.575 1.00 35.84 172 VAL E C 1
ATOM 7251 O O . VAL E 1 172 ? 17.781 64.869 101.446 1.00 32.00 172 VAL E O 1
ATOM 7255 N N . LYS E 1 173 ? 16.863 62.937 102.186 1.00 33.66 173 LYS E N 1
ATOM 7256 C CA . LYS E 1 173 ? 17.998 62.267 102.765 1.00 32.45 173 LYS E CA 1
ATOM 7257 C C . LYS E 1 173 ? 18.137 60.851 102.185 1.00 34.93 173 LYS E C 1
ATOM 7258 O O . LYS E 1 173 ? 17.184 60.065 102.301 1.00 40.72 173 LYS E O 1
ATOM 7264 N N . VAL E 1 174 ? 19.249 60.526 101.578 1.00 37.76 174 VAL E N 1
ATOM 7265 C CA . VAL E 1 174 ? 19.589 59.208 101.078 1.00 34.35 174 VAL E CA 1
ATOM 7266 C C . VAL E 1 174 ? 20.049 58.378 102.276 1.00 39.30 174 VAL E C 1
ATOM 7267 O O . VAL E 1 174 ? 20.705 58.886 103.205 1.00 42.11 174 VAL E O 1
ATOM 7271 N N . ILE E 1 175 ? 19.511 57.160 102.407 1.00 39.59 175 ILE E N 1
ATOM 7272 C CA . ILE E 1 175 ? 19.875 56.306 103.547 1.00 40.52 175 ILE E CA 1
ATOM 7273 C C . ILE E 1 175 ? 20.320 54.963 102.928 1.00 37.87 175 ILE E C 1
ATOM 7274 O O . ILE E 1 175 ? 19.529 54.362 102.213 1.00 37.25 175 ILE E O 1
ATOM 7279 N N . VAL E 1 176 ? 21.569 54.595 103.187 1.00 44.67 176 VAL E N 1
ATOM 7280 C CA . VAL E 1 176 ? 22.077 53.323 102.672 1.00 48.48 176 VAL E CA 1
ATOM 7281 C C . VAL E 1 176 ? 21.757 52.191 103.654 1.00 47.89 176 VAL E C 1
ATOM 7282 O O . VAL E 1 176 ? 22.045 52.266 104.849 1.00 43.34 176 VAL E O 1
ATOM 7286 N N . ASN E 1 177 ? 21.078 51.192 103.070 1.00 49.31 177 ASN E N 1
ATOM 7287 C CA . ASN E 1 177 ? 20.697 50.063 103.961 1.00 58.11 177 ASN E CA 1
ATOM 7288 C C . ASN E 1 177 ? 21.775 48.986 103.770 1.00 59.13 177 ASN E C 1
ATOM 7289 O O . ASN E 1 177 ? 21.797 48.373 102.716 1.00 54.45 177 ASN E O 1
ATOM 7294 N N . VAL E 1 178 ? 22.584 48.886 104.788 1.00 62.86 178 VAL E N 1
ATOM 7295 C CA . VAL E 1 178 ? 23.687 47.956 104.817 1.00 75.03 178 VAL E CA 1
ATOM 7296 C C . VAL E 1 178 ? 23.246 46.508 105.016 1.00 79.51 178 VAL E C 1
ATOM 7297 O O . VAL E 1 178 ? 22.757 46.162 106.106 1.00 79.17 178 VAL E O 1
ATOM 7301 N N . GLU E 1 179 ? 23.518 45.642 104.057 1.00 84.81 179 GLU E N 1
ATOM 7302 C CA . GLU E 1 179 ? 23.280 44.218 104.037 1.00 88.77 179 GLU E CA 1
ATOM 7303 C C . GLU E 1 179 ? 23.338 43.509 105.386 1.00 88.07 179 GLU E C 1
ATOM 7304 O O . GLU E 1 179 ? 22.437 42.705 105.682 1.00 87.29 179 GLU E O 1
ATOM 7310 N N . GLY E 1 180 ? 24.371 43.767 106.190 1.00 84.83 180 GLY E N 1
ATOM 7311 C CA . GLY E 1 180 ? 24.472 43.152 107.514 1.00 83.23 180 GLY E CA 1
ATOM 7312 C C . GLY E 1 180 ? 23.316 43.613 108.427 1.00 80.64 180 GLY E C 1
ATOM 7313 O O . GLY E 1 180 ? 22.213 43.083 108.444 1.00 76.71 180 GLY E O 1
ATOM 7314 N N . ASP E 1 181 ? 23.602 44.641 109.174 1.00 76.50 181 ASP E N 1
ATOM 7315 C CA . ASP E 1 181 ? 22.856 45.353 110.171 1.00 72.75 181 ASP E CA 1
ATOM 7316 C C . ASP E 1 181 ? 21.844 46.368 109.665 1.00 72.66 181 ASP E C 1
ATOM 7317 O O . ASP E 1 181 ? 22.125 47.325 108.944 1.00 73.14 181 ASP E O 1
ATOM 7322 N N . PRO E 1 182 ? 20.586 46.268 110.077 1.00 71.18 182 PRO E N 1
ATOM 7323 C CA . PRO E 1 182 ? 19.534 47.224 109.744 1.00 64.58 182 PRO E CA 1
ATOM 7324 C C . PRO E 1 182 ? 19.535 48.365 110.743 1.00 54.25 182 PRO E C 1
ATOM 7325 O O . PRO E 1 182 ? 18.884 49.374 110.528 1.00 54.56 182 PRO E O 1
ATOM 7329 N N . SER E 1 183 ? 20.297 48.318 111.802 1.00 52.66 183 SER E N 1
ATOM 7330 C CA . SER E 1 183 ? 20.400 49.354 112.816 1.00 54.21 183 SER E CA 1
ATOM 7331 C C . SER E 1 183 ? 21.096 50.631 112.328 1.00 52.17 183 SER E C 1
ATOM 7332 O O . SER E 1 183 ? 21.126 51.663 112.995 1.00 49.66 183 SER E O 1
ATOM 7335 N N . ILE E 1 184 ? 21.780 50.514 111.205 1.00 51.96 184 ILE E N 1
ATOM 7336 C CA . ILE E 1 184 ? 22.612 51.502 110.569 1.00 56.59 184 ILE E CA 1
ATOM 7337 C C . ILE E 1 184 ? 21.692 52.546 109.933 1.00 53.75 184 ILE E C 1
ATOM 7338 O O . ILE E 1 184 ? 21.743 53.711 110.331 1.00 49.25 184 ILE E O 1
ATOM 7343 N N . ALA E 1 185 ? 20.872 52.029 109.009 1.00 46.12 185 ALA E N 1
ATOM 7344 C CA . ALA E 1 185 ? 19.836 52.861 108.400 1.00 43.43 185 ALA E CA 1
ATOM 7345 C C . ALA E 1 185 ? 18.891 53.402 109.475 1.00 44.24 185 ALA E C 1
ATOM 7346 O O . ALA E 1 185 ? 18.626 54.609 109.537 1.00 49.94 185 ALA E O 1
ATOM 7348 N N . ALA E 1 186 ? 18.430 52.587 110.414 1.00 40.56 186 ALA E N 1
ATOM 7349 C CA . ALA E 1 186 ? 17.532 53.027 111.455 1.00 39.46 186 ALA E CA 1
ATOM 7350 C C . ALA E 1 186 ? 18.026 54.153 112.292 1.00 43.50 186 ALA E C 1
ATOM 7351 O O . ALA E 1 186 ? 17.263 55.088 112.587 1.00 45.73 186 ALA E O 1
ATOM 7353 N N . ASN E 1 187 ? 19.285 54.109 112.741 1.00 47.75 187 ASN E N 1
ATOM 7354 C CA . ASN E 1 187 ? 19.820 55.176 113.608 1.00 47.13 187 ASN E CA 1
ATOM 7355 C C . ASN E 1 187 ? 20.038 56.464 112.815 1.00 42.37 187 ASN E C 1
ATOM 7356 O O . ASN E 1 187 ? 19.839 57.573 113.324 1.00 37.77 187 ASN E O 1
ATOM 7361 N N . GLU E 1 188 ? 20.365 56.313 111.528 1.00 37.32 188 GLU E N 1
ATOM 7362 C CA . GLU E 1 188 ? 20.545 57.455 110.655 1.00 43.93 188 GLU E CA 1
ATOM 7363 C C . GLU E 1 188 ? 19.204 58.173 110.487 1.00 45.58 188 GLU E C 1
ATOM 7364 O O . GLU E 1 188 ? 19.065 59.399 110.634 1.00 44.95 188 GLU E O 1
ATOM 7370 N N . ILE E 1 189 ? 18.173 57.325 110.285 1.00 38.84 189 ILE E N 1
ATOM 7371 C CA . ILE E 1 189 ? 16.838 57.865 110.214 1.00 38.52 189 ILE E CA 1
ATOM 7372 C C . ILE E 1 189 ? 16.485 58.557 111.505 1.00 39.50 189 ILE E C 1
ATOM 7373 O O . ILE E 1 189 ? 16.000 59.683 111.468 1.00 46.77 189 ILE E O 1
ATOM 7378 N N . ILE E 1 190 ? 16.780 57.936 112.638 1.00 44.03 190 ILE E N 1
ATOM 7379 C CA . ILE E 1 190 ? 16.417 58.593 113.919 1.00 45.38 190 ILE E CA 1
ATOM 7380 C C . ILE E 1 190 ? 17.120 59.893 114.130 1.00 44.12 190 ILE E C 1
ATOM 7381 O O . ILE E 1 190 ? 16.523 60.900 114.545 1.00 46.60 190 ILE E O 1
ATOM 7386 N N . ARG E 1 191 ? 18.400 59.976 113.821 1.00 48.35 191 ARG E N 1
ATOM 7387 C CA . ARG E 1 191 ? 19.226 61.163 113.937 1.00 49.78 191 ARG E CA 1
ATOM 7388 C C . ARG E 1 191 ? 18.652 62.317 113.112 1.00 48.68 191 ARG E C 1
ATOM 7389 O O . ARG E 1 191 ? 18.644 63.463 113.569 1.00 48.52 191 ARG E O 1
ATOM 7397 N N . SER E 1 192 ? 18.219 61.967 111.869 1.00 41.53 192 SER E N 1
ATOM 7398 C CA . SER E 1 192 ? 17.737 63.008 110.996 1.00 41.28 192 SER E CA 1
ATOM 7399 C C . SER E 1 192 ? 16.505 63.739 111.475 1.00 43.88 192 SER E C 1
ATOM 7400 O O . SER E 1 192 ? 16.313 64.927 111.159 1.00 48.45 192 SER E O 1
ATOM 7403 N N . MET E 1 193 ? 15.695 63.057 112.243 1.00 43.21 193 MET E N 1
ATOM 7404 C CA . MET E 1 193 ? 14.469 63.571 112.782 1.00 45.50 193 MET E CA 1
ATOM 7405 C C . MET E 1 193 ? 14.644 64.494 113.960 1.00 51.68 193 MET E C 1
ATOM 7406 O O . MET E 1 193 ? 13.666 65.132 114.364 1.00 53.43 193 MET E O 1
ATOM 7411 N N . LYS E 1 194 ? 15.821 64.559 114.553 1.00 62.24 194 LYS E N 1
ATOM 7412 C CA . LYS E 1 194 ? 16.125 65.362 115.725 1.00 65.53 194 LYS E CA 1
ATOM 7413 C C . LYS E 1 194 ? 16.239 66.857 115.423 1.00 71.68 194 LYS E C 1
ATOM 7414 O O . LYS E 1 194 ? 15.745 67.590 116.347 1.00 73.77 194 LYS E O 1
ATOM 7421 N N . MET F 1 1 ? -10.473 62.004 75.711 1.00 87.17 1 MET F N 1
ATOM 7422 C CA . MET F 1 1 ? -9.217 61.467 75.134 1.00 83.78 1 MET F CA 1
ATOM 7423 C C . MET F 1 1 ? -8.073 61.414 76.166 1.00 78.11 1 MET F C 1
ATOM 7424 O O . MET F 1 1 ? -7.710 62.433 76.749 1.00 76.64 1 MET F O 1
ATOM 7429 N N . LYS F 1 2 ? -7.561 60.205 76.334 1.00 67.75 2 LYS F N 1
ATOM 7430 C CA . LYS F 1 2 ? -6.416 59.970 77.188 1.00 63.17 2 LYS F CA 1
ATOM 7431 C C . LYS F 1 2 ? -5.242 60.752 76.545 1.00 60.53 2 LYS F C 1
ATOM 7432 O O . LYS F 1 2 ? -4.949 60.540 75.367 1.00 56.50 2 LYS F O 1
ATOM 7438 N N . ILE F 1 3 ? -4.638 61.649 77.315 1.00 55.58 3 ILE F N 1
ATOM 7439 C CA . ILE F 1 3 ? -3.525 62.403 76.791 1.00 47.40 3 ILE F CA 1
ATOM 7440 C C . ILE F 1 3 ? -2.199 61.779 77.196 1.00 47.99 3 ILE F C 1
ATOM 7441 O O . ILE F 1 3 ? -1.977 61.396 78.340 1.00 55.64 3 ILE F O 1
ATOM 7446 N N . GLY F 1 4 ? -1.336 61.669 76.214 1.00 40.68 4 GLY F N 1
ATOM 7447 C CA . GLY F 1 4 ? 0.007 61.145 76.396 1.00 34.70 4 GLY F CA 1
ATOM 7448 C C . GLY F 1 4 ? 0.930 62.192 75.708 1.00 45.05 4 GLY F C 1
ATOM 7449 O O . GLY F 1 4 ? 0.628 62.723 74.632 1.00 45.33 4 GLY F O 1
ATOM 7450 N N . ILE F 1 5 ? 2.015 62.515 76.401 1.00 44.43 5 ILE F N 1
ATOM 7451 C CA . ILE F 1 5 ? 2.962 63.515 75.918 1.00 37.57 5 ILE F CA 1
ATOM 7452 C C . ILE F 1 5 ? 4.196 62.819 75.455 1.00 38.71 5 ILE F C 1
ATOM 7453 O O . ILE F 1 5 ? 4.823 62.054 76.187 1.00 48.19 5 ILE F O 1
ATOM 7458 N N . VAL F 1 6 ? 4.541 63.016 74.177 1.00 39.44 6 VAL F N 1
ATOM 7459 C CA . VAL F 1 6 ? 5.710 62.297 73.666 1.00 38.68 6 VAL F CA 1
ATOM 7460 C C . VAL F 1 6 ? 6.801 63.336 73.497 1.00 42.10 6 VAL F C 1
ATOM 7461 O O . VAL F 1 6 ? 6.529 64.292 72.763 1.00 43.23 6 VAL F O 1
ATOM 7465 N N . THR F 1 7 ? 7.908 63.139 74.184 1.00 38.36 7 THR F N 1
ATOM 7466 C CA . THR F 1 7 ? 9.026 64.068 74.105 1.00 37.55 7 THR F CA 1
ATOM 7467 C C . THR F 1 7 ? 10.293 63.341 73.696 1.00 40.04 7 THR F C 1
ATOM 7468 O O . THR F 1 7 ? 10.419 62.113 73.807 1.00 38.74 7 THR F O 1
ATOM 7472 N N . GLY F 1 8 ? 11.281 64.114 73.250 1.00 39.13 8 GLY F N 1
ATOM 7473 C CA . GLY F 1 8 ? 12.524 63.497 72.776 1.00 34.73 8 GLY F CA 1
ATOM 7474 C C . GLY F 1 8 ? 13.491 64.594 72.379 1.00 41.81 8 GLY F C 1
ATOM 7475 O O . GLY F 1 8 ? 13.106 65.686 71.979 1.00 40.90 8 GLY F O 1
ATOM 7476 N N . ILE F 1 9 ? 14.792 64.334 72.559 1.00 51.57 9 ILE F N 1
ATOM 7477 C CA . ILE F 1 9 ? 15.705 65.465 72.181 1.00 58.68 9 ILE F CA 1
ATOM 7478 C C . ILE F 1 9 ? 15.803 65.383 70.691 1.00 59.91 9 ILE F C 1
ATOM 7479 O O . ILE F 1 9 ? 15.559 64.296 70.139 1.00 58.33 9 ILE F O 1
ATOM 7484 N N . PRO F 1 10 ? 16.057 66.462 69.983 1.00 61.24 10 PRO F N 1
ATOM 7485 C CA . PRO F 1 10 ? 16.119 66.434 68.508 1.00 62.11 10 PRO F CA 1
ATOM 7486 C C . PRO F 1 10 ? 17.016 65.338 67.996 1.00 59.45 10 PRO F C 1
ATOM 7487 O O . PRO F 1 10 ? 18.122 65.115 68.496 1.00 60.66 10 PRO F O 1
ATOM 7491 N N . GLY F 1 11 ? 16.542 64.565 67.018 1.00 57.35 11 GLY F N 1
ATOM 7492 C CA . GLY F 1 11 ? 17.306 63.461 66.474 1.00 53.39 11 GLY F CA 1
ATOM 7493 C C . GLY F 1 11 ? 17.144 62.113 67.125 1.00 58.10 11 GLY F C 1
ATOM 7494 O O . GLY F 1 11 ? 17.853 61.165 66.695 1.00 59.51 11 GLY F O 1
ATOM 7495 N N . VAL F 1 12 ? 16.305 61.916 68.170 1.00 52.63 12 VAL F N 1
ATOM 7496 C CA . VAL F 1 12 ? 16.154 60.639 68.784 1.00 53.29 12 VAL F CA 1
ATOM 7497 C C . VAL F 1 12 ? 15.329 59.694 67.838 1.00 62.71 12 VAL F C 1
ATOM 7498 O O . VAL F 1 12 ? 15.444 58.481 67.985 1.00 61.88 12 VAL F O 1
ATOM 7502 N N . GLY F 1 13 ? 14.453 60.306 67.044 1.00 59.43 13 GLY F N 1
ATOM 7503 C CA . GLY F 1 13 ? 13.605 59.513 66.175 1.00 55.67 13 GLY F CA 1
ATOM 7504 C C . GLY F 1 13 ? 12.129 59.760 66.441 1.00 49.64 13 GLY F C 1
ATOM 7505 O O . GLY F 1 13 ? 11.301 58.926 66.071 1.00 51.77 13 GLY F O 1
ATOM 7506 N N . LYS F 1 14 ? 11.813 60.883 67.061 1.00 46.23 14 LYS F N 1
ATOM 7507 C CA . LYS F 1 14 ? 10.458 61.219 67.427 1.00 53.65 14 LYS F CA 1
ATOM 7508 C C . LYS F 1 14 ? 9.436 61.125 66.325 1.00 57.84 14 LYS F C 1
ATOM 7509 O O . LYS F 1 14 ? 8.367 60.527 66.563 1.00 63.82 14 LYS F O 1
ATOM 7515 N N . SER F 1 15 ? 9.624 61.674 65.128 1.00 62.64 15 SER F N 1
ATOM 7516 C CA . SER F 1 15 ? 8.564 61.623 64.110 1.00 65.13 15 SER F CA 1
ATOM 7517 C C . SER F 1 15 ? 8.501 60.269 63.434 1.00 65.75 15 SER F C 1
ATOM 7518 O O . SER F 1 15 ? 7.412 59.849 63.016 1.00 64.65 15 SER F O 1
ATOM 7521 N N . THR F 1 16 ? 9.654 59.575 63.377 1.00 61.47 16 THR F N 1
ATOM 7522 C CA . THR F 1 16 ? 9.645 58.222 62.852 1.00 59.71 16 THR F CA 1
ATOM 7523 C C . THR F 1 16 ? 8.774 57.381 63.810 1.00 63.07 16 THR F C 1
ATOM 7524 O O . THR F 1 16 ? 7.816 56.723 63.405 1.00 67.82 16 THR F O 1
ATOM 7528 N N . VAL F 1 17 ? 9.055 57.476 65.115 1.00 58.85 17 VAL F N 1
ATOM 7529 C CA . VAL F 1 17 ? 8.263 56.718 66.066 1.00 55.58 17 VAL F CA 1
ATOM 7530 C C . VAL F 1 17 ? 6.812 57.133 66.068 1.00 52.78 17 VAL F C 1
ATOM 7531 O O . VAL F 1 17 ? 5.943 56.269 66.305 1.00 55.56 17 VAL F O 1
ATOM 7535 N N . LEU F 1 18 ? 6.475 58.377 65.793 1.00 52.47 18 LEU F N 1
ATOM 7536 C CA . LEU F 1 18 ? 5.066 58.790 65.846 1.00 61.02 18 LEU F CA 1
ATOM 7537 C C . LEU F 1 18 ? 4.276 58.370 64.610 1.00 64.07 18 LEU F C 1
ATOM 7538 O O . LEU F 1 18 ? 3.056 58.253 64.614 1.00 61.17 18 LEU F O 1
ATOM 7543 N N . ALA F 1 19 ? 5.030 58.166 63.537 1.00 66.31 19 ALA F N 1
ATOM 7544 C CA . ALA F 1 19 ? 4.538 57.705 62.259 1.00 63.78 19 ALA F CA 1
ATOM 7545 C C . ALA F 1 19 ? 4.028 56.269 62.459 1.00 59.14 19 ALA F C 1
ATOM 7546 O O . ALA F 1 19 ? 2.877 55.973 62.158 1.00 57.85 19 ALA F O 1
ATOM 7548 N N . LYS F 1 20 ? 4.900 55.440 63.023 1.00 55.84 20 LYS F N 1
ATOM 7549 C CA . LYS F 1 20 ? 4.552 54.060 63.352 1.00 61.71 20 LYS F CA 1
ATOM 7550 C C . LYS F 1 20 ? 3.378 54.015 64.334 1.00 60.14 20 LYS F C 1
ATOM 7551 O O . LYS F 1 20 ? 2.468 53.209 64.145 1.00 58.98 20 LYS F O 1
ATOM 7557 N N . VAL F 1 21 ? 3.317 54.899 65.331 1.00 55.86 21 VAL F N 1
ATOM 7558 C CA . VAL F 1 21 ? 2.187 54.975 66.229 1.00 55.52 21 VAL F CA 1
ATOM 7559 C C . VAL F 1 21 ? 0.884 55.227 65.451 1.00 57.12 21 VAL F C 1
ATOM 7560 O O . VAL F 1 21 ? -0.126 54.568 65.743 1.00 55.01 21 VAL F O 1
ATOM 7564 N N . LYS F 1 22 ? 0.873 56.154 64.496 1.00 56.04 22 LYS F N 1
ATOM 7565 C CA . LYS F 1 22 ? -0.299 56.448 63.692 1.00 62.02 22 LYS F CA 1
ATOM 7566 C C . LYS F 1 22 ? -0.740 55.230 62.868 1.00 63.56 22 LYS F C 1
ATOM 7567 O O . LYS F 1 22 ? -1.881 54.768 62.884 1.00 62.31 22 LYS F O 1
ATOM 7573 N N . GLU F 1 23 ? 0.221 54.665 62.159 1.00 64.00 23 GLU F N 1
ATOM 7574 C CA . GLU F 1 23 ? -0.005 53.474 61.340 1.00 67.22 23 GLU F CA 1
ATOM 7575 C C . GLU F 1 23 ? -0.707 52.393 62.157 1.00 65.77 23 GLU F C 1
ATOM 7576 O O . GLU F 1 23 ? -1.838 52.010 61.845 1.00 71.25 23 GLU F O 1
ATOM 7582 N N . ILE F 1 24 ? -0.053 51.932 63.213 1.00 60.35 24 ILE F N 1
ATOM 7583 C CA . ILE F 1 24 ? -0.524 50.881 64.069 1.00 55.10 24 ILE F CA 1
ATOM 7584 C C . ILE F 1 24 ? -1.864 51.119 64.705 1.00 61.77 24 ILE F C 1
ATOM 7585 O O . ILE F 1 24 ? -2.635 50.176 64.879 1.00 65.15 24 ILE F O 1
ATOM 7590 N N . LEU F 1 25 ? -2.134 52.363 65.093 1.00 67.24 25 LEU F N 1
ATOM 7591 C CA . LEU F 1 25 ? -3.414 52.625 65.752 1.00 65.97 25 LEU F CA 1
ATOM 7592 C C . LEU F 1 25 ? -4.505 52.670 64.698 1.00 66.12 25 LEU F C 1
ATOM 7593 O O . LEU F 1 25 ? -5.630 52.295 65.017 1.00 69.70 25 LEU F O 1
ATOM 7598 N N . ASP F 1 26 ? -4.166 53.128 63.509 1.00 66.98 26 ASP F N 1
ATOM 7599 C CA . ASP F 1 26 ? -5.143 53.177 62.405 1.00 71.55 26 ASP F CA 1
ATOM 7600 C C . ASP F 1 26 ? -5.593 51.736 62.093 1.00 73.14 26 ASP F C 1
ATOM 7601 O O . ASP F 1 26 ? -6.777 51.377 62.117 1.00 68.90 26 ASP F O 1
ATOM 7606 N N . ASN F 1 27 ? -4.598 50.866 61.897 1.00 69.02 27 ASN F N 1
ATOM 7607 C CA . ASN F 1 27 ? -4.773 49.454 61.670 1.00 69.38 27 ASN F CA 1
ATOM 7608 C C . ASN F 1 27 ? -5.560 48.732 62.751 1.00 70.28 27 ASN F C 1
ATOM 7609 O O . ASN F 1 27 ? -6.089 47.641 62.449 1.00 78.65 27 ASN F O 1
ATOM 7614 N N . GLN F 1 28 ? -5.658 49.203 63.973 1.00 68.59 28 GLN F N 1
ATOM 7615 C CA . GLN F 1 28 ? -6.396 48.571 65.050 1.00 70.52 28 GLN F CA 1
ATOM 7616 C C . GLN F 1 28 ? -7.757 49.282 65.215 1.00 72.11 28 GLN F C 1
ATOM 7617 O O . GLN F 1 28 ? -8.545 48.909 66.082 1.00 69.71 28 GLN F O 1
ATOM 7623 N N . GLY F 1 29 ? -7.950 50.312 64.394 1.00 71.23 29 GLY F N 1
ATOM 7624 C CA . GLY F 1 29 ? -9.115 51.155 64.400 1.00 69.98 29 GLY F CA 1
ATOM 7625 C C . GLY F 1 29 ? -9.311 51.891 65.714 1.00 76.76 29 GLY F C 1
ATOM 7626 O O . GLY F 1 29 ? -10.431 51.930 66.246 1.00 81.31 29 GLY F O 1
ATOM 7627 N N . ILE F 1 30 ? -8.249 52.451 66.296 1.00 76.12 30 ILE F N 1
ATOM 7628 C CA . ILE F 1 30 ? -8.364 53.216 67.550 1.00 73.44 30 ILE F CA 1
ATOM 7629 C C . ILE F 1 30 ? -8.292 54.702 67.188 1.00 68.60 30 ILE F C 1
ATOM 7630 O O . ILE F 1 30 ? -7.361 55.101 66.468 1.00 67.14 30 ILE F O 1
ATOM 7635 N N . ASN F 1 31 ? -9.228 55.505 67.653 1.00 67.24 31 ASN F N 1
ATOM 7636 C CA . ASN F 1 31 ? -9.198 56.932 67.288 1.00 70.98 31 ASN F CA 1
ATOM 7637 C C . ASN F 1 31 ? -7.989 57.672 67.851 1.00 71.27 31 ASN F C 1
ATOM 7638 O O . ASN F 1 31 ? -7.701 57.680 69.065 1.00 64.86 31 ASN F O 1
ATOM 7643 N N . ASN F 1 32 ? -7.242 58.370 66.968 1.00 66.65 32 ASN F N 1
ATOM 7644 C CA . ASN F 1 32 ? -6.078 59.077 67.487 1.00 63.88 32 ASN F CA 1
ATOM 7645 C C . ASN F 1 32 ? -5.720 60.356 66.785 1.00 66.02 32 ASN F C 1
ATOM 7646 O O . ASN F 1 32 ? -5.717 60.477 65.567 1.00 66.18 32 ASN F O 1
ATOM 7651 N N . LYS F 1 33 ? -5.367 61.348 67.611 1.00 69.08 33 LYS F N 1
ATOM 7652 C CA . LYS F 1 33 ? -4.944 62.649 67.068 1.00 66.49 33 LYS F CA 1
ATOM 7653 C C . LYS F 1 33 ? -3.507 62.921 67.496 1.00 66.11 33 LYS F C 1
ATOM 7654 O O . LYS F 1 33 ? -3.108 62.579 68.614 1.00 68.45 33 LYS F O 1
ATOM 7660 N N . ILE F 1 34 ? -2.654 63.461 66.639 1.00 61.24 34 ILE F N 1
ATOM 7661 C CA . ILE F 1 34 ? -1.274 63.768 66.945 1.00 57.40 34 ILE F CA 1
ATOM 7662 C C . ILE F 1 34 ? -1.006 65.247 66.699 1.00 59.61 34 ILE F C 1
ATOM 7663 O O . ILE F 1 34 ? -0.920 65.710 65.569 1.00 63.47 34 ILE F O 1
ATOM 7668 N N . ILE F 1 35 ? -0.896 66.034 67.750 1.00 63.78 35 ILE F N 1
ATOM 7669 C CA . ILE F 1 35 ? -0.653 67.452 67.734 1.00 59.40 35 ILE F CA 1
ATOM 7670 C C . ILE F 1 35 ? 0.797 67.806 68.073 1.00 60.17 35 ILE F C 1
ATOM 7671 O O . ILE F 1 35 ? 1.377 67.226 68.987 1.00 63.51 35 ILE F O 1
ATOM 7676 N N . ASN F 1 36 ? 1.371 68.776 67.350 1.00 55.33 36 ASN F N 1
ATOM 7677 C CA . ASN F 1 36 ? 2.756 69.155 67.638 1.00 50.61 36 ASN F CA 1
ATOM 7678 C C . ASN F 1 36 ? 2.731 70.501 68.342 1.00 54.77 36 ASN F C 1
ATOM 7679 O O . ASN F 1 36 ? 2.145 71.419 67.792 1.00 55.64 36 ASN F O 1
ATOM 7684 N N . TYR F 1 37 ? 3.280 70.602 69.567 1.00 54.96 37 TYR F N 1
ATOM 7685 C CA . TYR F 1 37 ? 3.309 71.816 70.383 1.00 45.91 37 TYR F CA 1
ATOM 7686 C C . TYR F 1 37 ? 3.910 72.985 69.611 1.00 42.65 37 TYR F C 1
ATOM 7687 O O . TYR F 1 37 ? 3.389 74.109 69.573 1.00 41.39 37 TYR F O 1
ATOM 7696 N N . GLY F 1 38 ? 5.038 72.748 68.960 1.00 41.84 38 GLY F N 1
ATOM 7697 C CA . GLY F 1 38 ? 5.711 73.743 68.143 1.00 47.74 38 GLY F CA 1
ATOM 7698 C C . GLY F 1 38 ? 4.775 74.440 67.164 1.00 52.48 38 GLY F C 1
ATOM 7699 O O . GLY F 1 38 ? 4.834 75.674 67.071 1.00 53.71 38 GLY F O 1
ATOM 7700 N N . ASP F 1 39 ? 3.896 73.734 66.445 1.00 53.94 39 ASP F N 1
ATOM 7701 C CA . ASP F 1 39 ? 2.996 74.354 65.496 1.00 52.73 39 ASP F CA 1
ATOM 7702 C C . ASP F 1 39 ? 2.073 75.360 66.144 1.00 54.09 39 ASP F C 1
ATOM 7703 O O . ASP F 1 39 ? 1.794 76.396 65.543 1.00 59.22 39 ASP F O 1
ATOM 7708 N N . PHE F 1 40 ? 1.582 75.038 67.339 1.00 53.67 40 PHE F N 1
ATOM 7709 C CA . PHE F 1 40 ? 0.696 75.999 67.988 1.00 53.91 40 PHE F CA 1
ATOM 7710 C C . PHE F 1 40 ? 1.472 77.232 68.422 1.00 54.30 40 PHE F C 1
ATOM 7711 O O . PHE F 1 40 ? 0.910 78.322 68.541 1.00 54.80 40 PHE F O 1
ATOM 7719 N N . MET F 1 41 ? 2.753 77.021 68.718 1.00 53.92 41 MET F N 1
ATOM 7720 C CA . MET F 1 41 ? 3.569 78.153 69.160 1.00 59.64 41 MET F CA 1
ATOM 7721 C C . MET F 1 41 ? 3.860 79.067 67.969 1.00 58.05 41 MET F C 1
ATOM 7722 O O . MET F 1 41 ? 3.794 80.287 68.123 1.00 53.94 41 MET F O 1
ATOM 7727 N N . LEU F 1 42 ? 4.137 78.457 66.827 1.00 55.77 42 LEU F N 1
ATOM 7728 C CA . LEU F 1 42 ? 4.426 79.132 65.590 1.00 57.39 42 LEU F CA 1
ATOM 7729 C C . LEU F 1 42 ? 3.313 80.082 65.162 1.00 59.82 42 LEU F C 1
ATOM 7730 O O . LEU F 1 42 ? 3.559 81.268 64.896 1.00 52.95 42 LEU F O 1
ATOM 7735 N N . ALA F 1 43 ? 2.086 79.553 65.167 1.00 58.52 43 ALA F N 1
ATOM 7736 C CA . ALA F 1 43 ? 0.924 80.355 64.816 1.00 59.81 43 ALA F CA 1
ATOM 7737 C C . ALA F 1 43 ? 0.904 81.664 65.586 1.00 62.99 43 ALA F C 1
ATOM 7738 O O . ALA F 1 43 ? 0.670 82.708 64.992 1.00 70.99 43 ALA F O 1
ATOM 7740 N N . THR F 1 44 ? 1.104 81.622 66.896 1.00 62.41 44 THR F N 1
ATOM 7741 C CA . THR F 1 44 ? 1.064 82.828 67.715 1.00 57.52 44 THR F CA 1
ATOM 7742 C C . THR F 1 44 ? 2.313 83.653 67.508 1.00 55.74 44 THR F C 1
ATOM 7743 O O . THR F 1 44 ? 2.270 84.883 67.624 1.00 58.09 44 THR F O 1
ATOM 7747 N N . ALA F 1 45 ? 3.445 83.007 67.204 1.00 49.52 45 ALA F N 1
ATOM 7748 C CA . ALA F 1 45 ? 4.663 83.818 67.052 1.00 54.57 45 ALA F CA 1
ATOM 7749 C C . ALA F 1 45 ? 4.514 84.758 65.848 1.00 56.41 45 ALA F C 1
ATOM 7750 O O . ALA F 1 45 ? 4.872 85.923 65.907 1.00 52.23 45 ALA F O 1
ATOM 7752 N N . LEU F 1 46 ? 3.981 84.235 64.769 1.00 59.53 46 LEU F N 1
ATOM 7753 C CA . LEU F 1 46 ? 3.623 84.816 63.512 1.00 53.23 46 LEU F CA 1
ATOM 7754 C C . LEU F 1 46 ? 2.628 85.963 63.693 1.00 57.01 46 LEU F C 1
ATOM 7755 O O . LEU F 1 46 ? 2.932 87.039 63.159 1.00 61.24 46 LEU F O 1
ATOM 7760 N N . LYS F 1 47 ? 1.542 85.795 64.437 1.00 54.41 47 LYS F N 1
ATOM 7761 C CA . LYS F 1 47 ? 0.541 86.800 64.720 1.00 49.84 47 LYS F CA 1
ATOM 7762 C C . LYS F 1 47 ? 1.073 87.911 65.603 1.00 52.52 47 LYS F C 1
ATOM 7763 O O . LYS F 1 47 ? 0.587 89.053 65.563 1.00 63.39 47 LYS F O 1
ATOM 7769 N N . LEU F 1 48 ? 2.066 87.684 66.443 1.00 56.34 48 LEU F N 1
ATOM 7770 C CA . LEU F 1 48 ? 2.592 88.732 67.322 1.00 56.78 48 LEU F CA 1
ATOM 7771 C C . LEU F 1 48 ? 3.861 89.394 66.803 1.00 55.28 48 LEU F C 1
ATOM 7772 O O . LEU F 1 48 ? 4.328 90.389 67.369 1.00 56.53 48 LEU F O 1
ATOM 7777 N N . GLY F 1 49 ? 4.457 88.832 65.765 1.00 52.42 49 GLY F N 1
ATOM 7778 C CA . GLY F 1 49 ? 5.672 89.305 65.173 1.00 53.58 49 GLY F CA 1
ATOM 7779 C C . GLY F 1 49 ? 6.942 88.869 65.867 1.00 54.75 49 GLY F C 1
ATOM 7780 O O . GLY F 1 49 ? 7.984 89.511 65.698 1.00 57.43 49 GLY F O 1
ATOM 7781 N N . TYR F 1 50 ? 6.916 87.791 66.636 1.00 61.33 50 TYR F N 1
ATOM 7782 C CA . TYR F 1 50 ? 8.085 87.330 67.386 1.00 63.82 50 TYR F CA 1
ATOM 7783 C C . TYR F 1 50 ? 9.097 86.602 66.514 1.00 62.32 50 TYR F C 1
ATOM 7784 O O . TYR F 1 50 ? 10.306 86.777 66.628 1.00 55.05 50 TYR F O 1
ATOM 7793 N N . ALA F 1 51 ? 8.579 85.792 65.590 1.00 64.60 51 ALA F N 1
ATOM 7794 C CA . ALA F 1 51 ? 9.449 85.036 64.712 1.00 68.81 51 ALA F CA 1
ATOM 7795 C C . ALA F 1 51 ? 8.841 84.729 63.357 1.00 65.10 51 ALA F C 1
ATOM 7796 O O . ALA F 1 51 ? 7.636 84.763 63.152 1.00 65.75 51 ALA F O 1
ATOM 7798 N N . LYS F 1 52 ? 9.731 84.420 62.421 1.00 69.28 52 LYS F N 1
ATOM 7799 C CA . LYS F 1 52 ? 9.367 84.082 61.054 1.00 71.77 52 LYS F CA 1
ATOM 7800 C C . LYS F 1 52 ? 9.323 82.554 60.938 1.00 69.06 52 LYS F C 1
ATOM 7801 O O . LYS F 1 52 ? 8.361 82.001 60.423 1.00 67.99 52 LYS F O 1
ATOM 7807 N N . ASP F 1 53 ? 10.355 81.859 61.411 1.00 69.46 53 ASP F N 1
ATOM 7808 C CA . ASP F 1 53 ? 10.341 80.400 61.314 1.00 70.61 53 ASP F CA 1
ATOM 7809 C C . ASP F 1 53 ? 10.413 79.693 62.651 1.00 68.85 53 ASP F C 1
ATOM 7810 O O . ASP F 1 53 ? 10.728 80.242 63.718 1.00 68.64 53 ASP F O 1
ATOM 7815 N N . ARG F 1 54 ? 10.116 78.384 62.644 1.00 62.33 54 ARG F N 1
ATOM 7816 C CA . ARG F 1 54 ? 10.107 77.607 63.868 1.00 56.51 54 ARG F CA 1
ATOM 7817 C C . ARG F 1 54 ? 11.427 77.444 64.590 1.00 55.95 54 ARG F C 1
ATOM 7818 O O . ARG F 1 54 ? 11.398 77.303 65.828 1.00 57.62 54 ARG F O 1
ATOM 7826 N N . ASP F 1 55 ? 12.574 77.465 63.945 1.00 52.55 55 ASP F N 1
ATOM 7827 C CA . ASP F 1 55 ? 13.879 77.311 64.522 1.00 52.75 55 ASP F CA 1
ATOM 7828 C C . ASP F 1 55 ? 14.340 78.579 65.248 1.00 47.56 55 ASP F C 1
ATOM 7829 O O . ASP F 1 55 ? 15.398 78.552 65.879 1.00 51.79 55 ASP F O 1
ATOM 7834 N N . GLU F 1 56 ? 13.609 79.650 65.151 1.00 51.05 56 GLU F N 1
ATOM 7835 C CA . GLU F 1 56 ? 13.943 80.933 65.778 1.00 53.85 56 GLU F CA 1
ATOM 7836 C C . GLU F 1 56 ? 13.344 81.009 67.195 1.00 49.88 56 GLU F C 1
ATOM 7837 O O . GLU F 1 56 ? 13.800 81.778 68.032 1.00 50.38 56 GLU F O 1
ATOM 7843 N N . MET F 1 57 ? 12.284 80.225 67.443 1.00 43.29 57 MET F N 1
ATOM 7844 C CA . MET F 1 57 ? 11.586 80.321 68.697 1.00 45.69 57 MET F CA 1
ATOM 7845 C C . MET F 1 57 ? 12.389 80.027 69.946 1.00 45.26 57 MET F C 1
ATOM 7846 O O . MET F 1 57 ? 12.228 80.771 70.929 1.00 40.16 57 MET F O 1
ATOM 7851 N N . ARG F 1 58 ? 13.261 79.027 69.897 1.00 42.09 58 ARG F N 1
ATOM 7852 C CA . ARG F 1 58 ? 14.071 78.686 71.051 1.00 43.32 58 ARG F CA 1
ATOM 7853 C C . ARG F 1 58 ? 15.134 79.744 71.328 1.00 45.05 58 ARG F C 1
ATOM 7854 O O . ARG F 1 58 ? 15.733 79.714 72.419 1.00 43.60 58 ARG F O 1
ATOM 7862 N N . LYS F 1 59 ? 15.311 80.685 70.403 1.00 38.95 59 LYS F N 1
ATOM 7863 C CA . LYS F 1 59 ? 16.324 81.726 70.510 1.00 38.88 59 LYS F CA 1
ATOM 7864 C C . LYS F 1 59 ? 15.728 82.970 71.093 1.00 37.08 59 LYS F C 1
ATOM 7865 O O . LYS F 1 59 ? 16.425 83.875 71.526 1.00 43.01 59 LYS F O 1
ATOM 7871 N N . LEU F 1 60 ? 14.402 83.037 71.188 1.00 36.65 60 LEU F N 1
ATOM 7872 C CA . LEU F 1 60 ? 13.793 84.216 71.809 1.00 35.76 60 LEU F CA 1
ATOM 7873 C C . LEU F 1 60 ? 14.104 84.344 73.291 1.00 42.87 60 LEU F C 1
ATOM 7874 O O . LEU F 1 60 ? 14.423 83.410 74.055 1.00 41.42 60 LEU F O 1
ATOM 7879 N N . SER F 1 61 ? 13.871 85.543 73.818 1.00 45.89 61 SER F N 1
ATOM 7880 C CA . SER F 1 61 ? 14.089 85.776 75.250 1.00 46.17 61 SER F CA 1
ATOM 7881 C C . SER F 1 61 ? 13.176 84.859 76.064 1.00 47.51 61 SER F C 1
ATOM 7882 O O . SER F 1 61 ? 12.087 84.499 75.581 1.00 47.13 61 SER F O 1
ATOM 7885 N N . VAL F 1 62 ? 13.547 84.515 77.298 1.00 46.08 62 VAL F N 1
ATOM 7886 C CA . VAL F 1 62 ? 12.699 83.644 78.121 1.00 43.93 62 VAL F CA 1
ATOM 7887 C C . VAL F 1 62 ? 11.298 84.198 78.287 1.00 42.42 62 VAL F C 1
ATOM 7888 O O . VAL F 1 62 ? 10.373 83.409 78.239 1.00 38.25 62 VAL F O 1
ATOM 7892 N N . GLU F 1 63 ? 11.122 85.495 78.486 1.00 48.66 63 GLU F N 1
ATOM 7893 C CA . GLU F 1 63 ? 9.808 86.084 78.671 1.00 54.58 63 GLU F CA 1
ATOM 7894 C C . GLU F 1 63 ? 8.900 85.843 77.481 1.00 53.41 63 GLU F C 1
ATOM 7895 O O . GLU F 1 63 ? 7.738 85.464 77.643 1.00 53.54 63 GLU F O 1
ATOM 7901 N N . LYS F 1 64 ? 9.353 86.017 76.251 1.00 54.59 64 LYS F N 1
ATOM 7902 C CA . LYS F 1 64 ? 8.485 85.769 75.091 1.00 54.48 64 LYS F CA 1
ATOM 7903 C C . LYS F 1 64 ? 8.212 84.285 74.899 1.00 54.18 64 LYS F C 1
ATOM 7904 O O . LYS F 1 64 ? 7.111 83.901 74.466 1.00 49.47 64 LYS F O 1
ATOM 7910 N N . GLN F 1 65 ? 9.196 83.406 75.217 1.00 48.32 65 GLN F N 1
ATOM 7911 C CA . GLN F 1 65 ? 8.890 81.982 75.077 1.00 43.55 65 GLN F CA 1
ATOM 7912 C C . GLN F 1 65 ? 7.804 81.580 76.055 1.00 44.97 65 GLN F C 1
ATOM 7913 O O . GLN F 1 65 ? 6.955 80.780 75.646 1.00 43.82 65 GLN F O 1
ATOM 7919 N N . LYS F 1 66 ? 7.808 82.126 77.287 1.00 45.24 66 LYS F N 1
ATOM 7920 C CA . LYS F 1 66 ? 6.774 81.806 78.256 1.00 49.19 66 LYS F CA 1
ATOM 7921 C C . LYS F 1 66 ? 5.381 82.189 77.704 1.00 47.06 66 LYS F C 1
ATOM 7922 O O . LYS F 1 66 ? 4.444 81.429 77.967 1.00 48.37 66 LYS F O 1
ATOM 7928 N N . LYS F 1 67 ? 5.256 83.339 77.078 1.00 47.30 67 LYS F N 1
ATOM 7929 C CA . LYS F 1 67 ? 4.011 83.848 76.491 1.00 53.40 67 LYS F CA 1
ATOM 7930 C C . LYS F 1 67 ? 3.529 82.880 75.399 1.00 50.16 67 LYS F C 1
ATOM 7931 O O . LYS F 1 67 ? 2.367 82.446 75.418 1.00 46.77 67 LYS F O 1
ATOM 7937 N N . LEU F 1 68 ? 4.450 82.456 74.516 1.00 42.23 68 LEU F N 1
ATOM 7938 C CA . LEU F 1 68 ? 4.057 81.488 73.494 1.00 43.20 68 LEU F CA 1
ATOM 7939 C C . LEU F 1 68 ? 3.580 80.182 74.089 1.00 46.48 68 LEU F C 1
ATOM 7940 O O . LEU F 1 68 ? 2.561 79.611 73.705 1.00 46.41 68 LEU F O 1
ATOM 7945 N N . GLN F 1 69 ? 4.302 79.708 75.088 1.00 54.00 69 GLN F N 1
ATOM 7946 C CA . GLN F 1 69 ? 4.064 78.445 75.782 1.00 48.88 69 GLN F CA 1
ATOM 7947 C C . GLN F 1 69 ? 2.697 78.399 76.407 1.00 46.83 69 GLN F C 1
ATOM 7948 O O . GLN F 1 69 ? 1.975 77.430 76.233 1.00 43.92 69 GLN F O 1
ATOM 7954 N N . ILE F 1 70 ? 2.321 79.454 77.111 1.00 51.37 70 ILE F N 1
ATOM 7955 C CA . ILE F 1 70 ? 1.007 79.533 77.737 1.00 56.25 70 ILE F CA 1
ATOM 7956 C C . ILE F 1 70 ? -0.110 79.514 76.697 1.00 57.06 70 ILE F C 1
ATOM 7957 O O . ILE F 1 70 ? -1.111 78.801 76.810 1.00 56.56 70 ILE F O 1
ATOM 7962 N N . ASP F 1 71 ? 0.049 80.349 75.669 1.00 59.39 71 ASP F N 1
ATOM 7963 C CA . ASP F 1 71 ? -0.933 80.500 74.597 1.00 58.99 71 ASP F CA 1
ATOM 7964 C C . ASP F 1 71 ? -1.110 79.189 73.856 1.00 59.29 71 ASP F C 1
ATOM 7965 O O . ASP F 1 71 ? -2.243 78.722 73.648 1.00 60.68 71 ASP F O 1
ATOM 7970 N N . ALA F 1 72 ? 0.003 78.528 73.501 1.00 49.21 72 ALA F N 1
ATOM 7971 C CA . ALA F 1 72 ? -0.116 77.227 72.861 1.00 44.08 72 ALA F CA 1
ATOM 7972 C C . ALA F 1 72 ? -0.816 76.274 73.822 1.00 49.68 72 ALA F C 1
ATOM 7973 O O . ALA F 1 72 ? -1.723 75.554 73.397 1.00 52.16 72 ALA F O 1
ATOM 7975 N N . ALA F 1 73 ? -0.476 76.264 75.118 1.00 53.89 73 ALA F N 1
ATOM 7976 C CA . ALA F 1 73 ? -1.135 75.405 76.084 1.00 52.88 73 ALA F CA 1
ATOM 7977 C C . ALA F 1 73 ? -2.647 75.638 76.083 1.00 52.59 73 ALA F C 1
ATOM 7978 O O . ALA F 1 73 ? -3.350 74.624 75.976 1.00 49.32 73 ALA F O 1
ATOM 7980 N N . LYS F 1 74 ? -3.115 76.880 76.191 1.00 52.21 74 LYS F N 1
ATOM 7981 C CA . LYS F 1 74 ? -4.578 77.083 76.146 1.00 55.72 74 LYS F CA 1
ATOM 7982 C C . LYS F 1 74 ? -5.201 76.600 74.849 1.00 54.44 74 LYS F C 1
ATOM 7983 O O . LYS F 1 74 ? -6.328 76.094 74.833 1.00 57.59 74 LYS F O 1
ATOM 7989 N N . GLY F 1 75 ? -4.541 76.674 73.703 1.00 55.12 75 GLY F N 1
ATOM 7990 C CA . GLY F 1 75 ? -5.041 76.198 72.445 1.00 56.84 75 GLY F CA 1
ATOM 7991 C C . GLY F 1 75 ? -5.101 74.683 72.329 1.00 60.86 75 GLY F C 1
ATOM 7992 O O . GLY F 1 75 ? -6.049 74.158 71.721 1.00 64.35 75 GLY F O 1
ATOM 7993 N N . ILE F 1 76 ? -4.131 73.947 72.870 1.00 58.16 76 ILE F N 1
ATOM 7994 C CA . ILE F 1 76 ? -4.120 72.493 72.794 1.00 56.24 76 ILE F CA 1
ATOM 7995 C C . ILE F 1 76 ? -5.138 71.930 73.778 1.00 64.70 76 ILE F C 1
ATOM 7996 O O . ILE F 1 76 ? -5.703 70.854 73.578 1.00 65.62 76 ILE F O 1
ATOM 8001 N N . ALA F 1 77 ? -5.388 72.651 74.860 1.00 68.15 77 ALA F N 1
ATOM 8002 C CA . ALA F 1 77 ? -6.365 72.244 75.862 1.00 74.40 77 ALA F CA 1
ATOM 8003 C C . ALA F 1 77 ? -7.759 72.201 75.218 1.00 79.26 77 ALA F C 1
ATOM 8004 O O . ALA F 1 77 ? -8.546 71.290 75.494 1.00 77.76 77 ALA F O 1
ATOM 8006 N N . GLU F 1 78 ? -8.037 73.169 74.342 1.00 82.01 78 GLU F N 1
ATOM 8007 C CA . GLU F 1 78 ? -9.301 73.221 73.632 1.00 86.54 78 GLU F CA 1
ATOM 8008 C C . GLU F 1 78 ? -9.494 72.051 72.674 1.00 86.98 78 GLU F C 1
ATOM 8009 O O . GLU F 1 78 ? -10.575 71.472 72.594 1.00 88.16 78 GLU F O 1
ATOM 8015 N N . GLU F 1 79 ? -8.446 71.673 71.947 1.00 87.61 79 GLU F N 1
ATOM 8016 C CA . GLU F 1 79 ? -8.527 70.562 71.014 1.00 88.93 79 GLU F CA 1
ATOM 8017 C C . GLU F 1 79 ? -8.533 69.214 71.717 1.00 93.18 79 GLU F C 1
ATOM 8018 O O . GLU F 1 79 ? -8.841 68.180 71.117 1.00 96.34 79 GLU F O 1
ATOM 8024 N N . ALA F 1 80 ? -8.198 69.206 72.995 1.00 97.39 80 ALA F N 1
ATOM 8025 C CA . ALA F 1 80 ? -8.182 68.041 73.853 1.00 99.14 80 ALA F CA 1
ATOM 8026 C C . ALA F 1 80 ? -9.645 67.723 74.211 1.00 102.61 80 ALA F C 1
ATOM 8027 O O . ALA F 1 80 ? -10.076 66.591 74.114 1.00 101.25 80 ALA F O 1
ATOM 8029 N N . ARG F 1 81 ? -10.339 68.793 74.584 1.00 106.93 81 ARG F N 1
ATOM 8030 C CA . ARG F 1 81 ? -11.738 68.734 74.969 1.00 112.90 81 ARG F CA 1
ATOM 8031 C C . ARG F 1 81 ? -12.652 68.249 73.860 1.00 118.10 81 ARG F C 1
ATOM 8032 O O . ARG F 1 81 ? -13.460 67.328 74.104 1.00 119.63 81 ARG F O 1
ATOM 8040 N N . ALA F 1 82 ? -12.562 68.800 72.650 1.00 120.52 82 ALA F N 1
ATOM 8041 C CA . ALA F 1 82 ? -13.420 68.321 71.552 1.00 122.45 82 ALA F CA 1
ATOM 8042 C C . ALA F 1 82 ? -12.795 67.085 70.902 1.00 123.66 82 ALA F C 1
ATOM 8043 O O . ALA F 1 82 ? -12.082 67.187 69.895 1.00 123.49 82 ALA F O 1
ATOM 8045 N N . GLY F 1 83 ? -13.033 65.904 71.493 1.00 123.02 83 GLY F N 1
ATOM 8046 C CA . GLY F 1 83 ? -12.458 64.682 70.981 1.00 122.20 83 GLY F CA 1
ATOM 8047 C C . GLY F 1 83 ? -13.021 63.379 71.491 1.00 121.32 83 GLY F C 1
ATOM 8048 O O . GLY F 1 83 ? -12.874 62.330 70.843 1.00 121.43 83 GLY F O 1
ATOM 8049 N N . GLY F 1 84 ? -13.654 63.393 72.655 1.00 119.05 84 GLY F N 1
ATOM 8050 C CA . GLY F 1 84 ? -14.254 62.219 73.238 1.00 116.58 84 GLY F CA 1
ATOM 8051 C C . GLY F 1 84 ? -13.338 61.030 73.416 1.00 114.47 84 GLY F C 1
ATOM 8052 O O . GLY F 1 84 ? -12.356 61.085 74.159 1.00 117.29 84 GLY F O 1
ATOM 8053 N N . GLU F 1 85 ? -13.652 59.917 72.765 1.00 110.96 85 GLU F N 1
ATOM 8054 C CA . GLU F 1 85 ? -12.904 58.675 72.873 1.00 104.93 85 GLU F CA 1
ATOM 8055 C C . GLU F 1 85 ? -11.641 58.662 72.038 1.00 97.50 85 GLU F C 1
ATOM 8056 O O . GLU F 1 85 ? -11.528 59.355 71.037 1.00 95.08 85 GLU F O 1
ATOM 8062 N N . GLY F 1 86 ? -10.659 57.882 72.481 1.00 93.71 86 GLY F N 1
ATOM 8063 C CA . GLY F 1 86 ? -9.375 57.749 71.843 1.00 90.68 86 GLY F CA 1
ATOM 8064 C C . GLY F 1 86 ? -8.178 58.415 72.511 1.00 82.91 86 GLY F C 1
ATOM 8065 O O . GLY F 1 86 ? -8.230 59.007 73.590 1.00 83.81 86 GLY F O 1
ATOM 8066 N N . TYR F 1 87 ? -7.024 58.318 71.856 1.00 71.81 87 TYR F N 1
ATOM 8067 C CA . TYR F 1 87 ? -5.776 58.848 72.288 1.00 66.78 87 TYR F CA 1
ATOM 8068 C C . TYR F 1 87 ? -5.322 60.151 71.641 1.00 68.37 87 TYR F C 1
ATOM 8069 O O . TYR F 1 87 ? -5.342 60.345 70.429 1.00 71.20 87 TYR F O 1
ATOM 8078 N N . LEU F 1 88 ? -4.820 61.053 72.495 1.00 65.78 88 LEU F N 1
ATOM 8079 C CA . LEU F 1 88 ? -4.248 62.319 72.050 1.00 58.66 88 LEU F CA 1
ATOM 8080 C C . LEU F 1 88 ? -2.745 62.308 72.364 1.00 56.90 88 LEU F C 1
ATOM 8081 O O . LEU F 1 88 ? -2.286 62.179 73.505 1.00 53.95 88 LEU F O 1
ATOM 8086 N N . PHE F 1 89 ? -1.918 62.360 71.321 1.00 50.21 89 PHE F N 1
ATOM 8087 C CA . PHE F 1 89 ? -0.482 62.382 71.491 1.00 45.91 89 PHE F CA 1
ATOM 8088 C C . PHE F 1 89 ? 0.005 63.813 71.274 1.00 51.64 89 PHE F C 1
ATOM 8089 O O . PHE F 1 89 ? -0.311 64.425 70.266 1.00 50.29 89 PHE F O 1
ATOM 8097 N N . ILE F 1 90 ? 0.703 64.373 72.276 1.00 53.11 90 ILE F N 1
ATOM 8098 C CA . ILE F 1 90 ? 1.234 65.740 72.123 1.00 44.68 90 ILE F CA 1
ATOM 8099 C C . ILE F 1 90 ? 2.720 65.640 71.840 1.00 43.75 90 ILE F C 1
ATOM 8100 O O . ILE F 1 90 ? 3.487 65.109 72.646 1.00 47.33 90 ILE F O 1
ATOM 8105 N N . ASP F 1 91 ? 3.129 65.995 70.634 1.00 41.49 91 ASP F N 1
ATOM 8106 C CA . ASP F 1 91 ? 4.541 65.909 70.219 1.00 37.87 91 ASP F CA 1
ATOM 8107 C C . ASP F 1 91 ? 5.239 67.196 70.683 1.00 43.85 91 ASP F C 1
ATOM 8108 O O . ASP F 1 91 ? 4.934 68.308 70.237 1.00 39.67 91 ASP F O 1
ATOM 8113 N N . THR F 1 92 ? 6.150 67.046 71.651 1.00 44.94 92 THR F N 1
ATOM 8114 C CA . THR F 1 92 ? 6.814 68.227 72.211 1.00 41.12 92 THR F CA 1
ATOM 8115 C C . THR F 1 92 ? 8.135 67.905 72.833 1.00 40.48 92 THR F C 1
ATOM 8116 O O . THR F 1 92 ? 8.843 66.970 72.401 1.00 35.36 92 THR F O 1
ATOM 8120 N N . HIS F 1 93 ? 8.564 68.725 73.796 1.00 44.25 93 HIS F N 1
ATOM 8121 C CA . HIS F 1 93 ? 9.888 68.525 74.416 1.00 42.07 93 HIS F CA 1
ATOM 8122 C C . HIS F 1 93 ? 9.868 68.571 75.924 1.00 35.65 93 HIS F C 1
ATOM 8123 O O . HIS F 1 93 ? 9.038 69.319 76.453 1.00 36.97 93 HIS F O 1
ATOM 8130 N N . ALA F 1 94 ? 10.766 67.845 76.571 1.00 31.92 94 ALA F N 1
ATOM 8131 C CA . ALA F 1 94 ? 10.789 67.848 78.059 1.00 30.16 94 ALA F CA 1
ATOM 8132 C C . ALA F 1 94 ? 11.546 69.117 78.464 1.00 31.82 94 ALA F C 1
ATOM 8133 O O . ALA F 1 94 ? 11.183 69.824 79.381 1.00 31.88 94 ALA F O 1
ATOM 8135 N N . VAL F 1 95 ? 12.631 69.399 77.734 1.00 24.29 95 VAL F N 1
ATOM 8136 C CA . VAL F 1 95 ? 13.369 70.611 77.877 1.00 30.96 95 VAL F CA 1
ATOM 8137 C C . VAL F 1 95 ? 13.690 71.199 76.491 1.00 33.78 95 VAL F C 1
ATOM 8138 O O . VAL F 1 95 ? 13.869 70.481 75.507 1.00 37.26 95 VAL F O 1
ATOM 8142 N N . ILE F 1 96 ? 13.794 72.499 76.377 1.00 35.27 96 ILE F N 1
ATOM 8143 C CA . ILE F 1 96 ? 14.158 73.174 75.128 1.00 33.54 96 ILE F CA 1
ATOM 8144 C C . ILE F 1 96 ? 15.523 73.816 75.356 1.00 31.25 96 ILE F C 1
ATOM 8145 O O . ILE F 1 96 ? 15.635 74.551 76.341 1.00 30.74 96 ILE F O 1
ATOM 8150 N N . ARG F 1 97 ? 16.531 73.544 74.533 1.00 38.26 97 ARG F N 1
ATOM 8151 C CA . ARG F 1 97 ? 17.851 74.151 74.731 1.00 39.83 97 ARG F CA 1
ATOM 8152 C C . ARG F 1 97 ? 17.757 75.606 74.205 1.00 42.24 97 ARG F C 1
ATOM 8153 O O . ARG F 1 97 ? 17.465 75.787 73.044 1.00 44.34 97 ARG F O 1
ATOM 8161 N N . THR F 1 98 ? 17.964 76.592 75.057 1.00 40.72 98 THR F N 1
ATOM 8162 C CA . THR F 1 98 ? 17.896 77.982 74.678 1.00 34.00 98 THR F CA 1
ATOM 8163 C C . THR F 1 98 ? 19.223 78.635 75.078 1.00 36.91 98 THR F C 1
ATOM 8164 O O . THR F 1 98 ? 20.044 78.116 75.845 1.00 41.07 98 THR F O 1
ATOM 8168 N N . PRO F 1 99 ? 19.441 79.809 74.545 1.00 40.96 99 PRO F N 1
ATOM 8169 C CA . PRO F 1 99 ? 20.643 80.589 74.868 1.00 44.83 99 PRO F CA 1
ATOM 8170 C C . PRO F 1 99 ? 20.647 80.902 76.368 1.00 41.86 99 PRO F C 1
ATOM 8171 O O . PRO F 1 99 ? 21.734 81.079 76.938 1.00 42.47 99 PRO F O 1
ATOM 8175 N N . SER F 1 100 ? 19.503 80.939 77.039 1.00 29.46 100 SER F N 1
ATOM 8176 C CA . SER F 1 100 ? 19.412 81.151 78.462 1.00 35.65 100 SER F CA 1
ATOM 8177 C C . SER F 1 100 ? 19.469 79.865 79.291 1.00 35.61 100 SER F C 1
ATOM 8178 O O . SER F 1 100 ? 19.227 79.854 80.514 1.00 40.97 100 SER F O 1
ATOM 8181 N N . GLY F 1 101 ? 19.731 78.730 78.682 1.00 34.20 101 GLY F N 1
ATOM 8182 C CA . GLY F 1 101 ? 19.770 77.420 79.301 1.00 33.35 101 GLY F CA 1
ATOM 8183 C C . GLY F 1 101 ? 18.504 76.617 78.983 1.00 38.47 101 GLY F C 1
ATOM 8184 O O . GLY F 1 101 ? 17.742 76.955 78.077 1.00 37.89 101 GLY F O 1
ATOM 8185 N N . TYR F 1 102 ? 18.222 75.537 79.716 1.00 35.16 102 TYR F N 1
ATOM 8186 C CA . TYR F 1 102 ? 17.097 74.686 79.518 1.00 30.02 102 TYR F CA 1
ATOM 8187 C C . TYR F 1 102 ? 15.742 75.232 79.946 1.00 31.42 102 TYR F C 1
ATOM 8188 O O . TYR F 1 102 ? 15.494 75.493 81.104 1.00 32.16 102 TYR F O 1
ATOM 8197 N N . LEU F 1 103 ? 14.837 75.377 78.975 1.00 30.23 103 LEU F N 1
ATOM 8198 C CA . LEU F 1 103 ? 13.491 75.829 79.341 1.00 34.53 103 LEU F CA 1
ATOM 8199 C C . LEU F 1 103 ? 12.643 74.585 79.528 1.00 33.54 103 LEU F C 1
ATOM 8200 O O . LEU F 1 103 ? 12.546 73.754 78.627 1.00 38.00 103 LEU F O 1
ATOM 8205 N N . PRO F 1 104 ? 12.071 74.359 80.684 1.00 37.49 104 PRO F N 1
ATOM 8206 C CA . PRO F 1 104 ? 11.191 73.197 80.898 1.00 36.57 104 PRO F CA 1
ATOM 8207 C C . PRO F 1 104 ? 10.061 73.255 79.872 1.00 34.19 104 PRO F C 1
ATOM 8208 O O . PRO F 1 104 ? 9.469 74.307 79.646 1.00 35.00 104 PRO F O 1
ATOM 8212 N N . GLY F 1 105 ? 9.736 72.151 79.218 1.00 35.80 105 GLY F N 1
ATOM 8213 C CA . GLY F 1 105 ? 8.687 72.136 78.216 1.00 27.34 105 GLY F CA 1
ATOM 8214 C C . GLY F 1 105 ? 7.333 72.040 78.833 1.00 32.08 105 GLY F C 1
ATOM 8215 O O . GLY F 1 105 ? 6.295 72.388 78.263 1.00 39.34 105 GLY F O 1
ATOM 8216 N N . LEU F 1 106 ? 7.232 71.529 80.060 1.00 36.00 106 LEU F N 1
ATOM 8217 C CA . LEU F 1 106 ? 5.939 71.371 80.713 1.00 34.38 106 LEU F CA 1
ATOM 8218 C C . LEU F 1 106 ? 5.888 71.988 82.091 1.00 37.47 106 LEU F C 1
ATOM 8219 O O . LEU F 1 106 ? 5.675 71.307 83.106 1.00 42.44 106 LEU F O 1
ATOM 8224 N N . PRO F 1 107 ? 6.103 73.290 82.200 1.00 35.09 107 PRO F N 1
ATOM 8225 C CA . PRO F 1 107 ? 6.090 73.968 83.481 1.00 31.85 107 PRO F CA 1
ATOM 8226 C C . PRO F 1 107 ? 4.690 73.929 84.057 1.00 35.04 107 PRO F C 1
ATOM 8227 O O . PRO F 1 107 ? 3.734 73.573 83.384 1.00 34.79 107 PRO F O 1
ATOM 8231 N N . SER F 1 108 ? 4.579 74.316 85.320 1.00 34.93 108 SER F N 1
ATOM 8232 C CA . SER F 1 108 ? 3.330 74.262 86.026 1.00 38.96 108 SER F CA 1
ATOM 8233 C C . SER F 1 108 ? 2.180 74.885 85.268 1.00 38.61 108 SER F C 1
ATOM 8234 O O . SER F 1 108 ? 1.097 74.301 85.286 1.00 45.25 108 SER F O 1
ATOM 8237 N N . TYR F 1 109 ? 2.350 76.041 84.646 1.00 42.45 109 TYR F N 1
ATOM 8238 C CA . TYR F 1 109 ? 1.259 76.727 83.956 1.00 43.99 109 TYR F CA 1
ATOM 8239 C C . TYR F 1 109 ? 0.817 75.973 82.705 1.00 48.92 109 TYR F C 1
ATOM 8240 O O . TYR F 1 109 ? -0.363 76.116 82.319 1.00 52.32 109 TYR F O 1
ATOM 8249 N N . VAL F 1 110 ? 1.673 75.150 82.116 1.00 45.22 110 VAL F N 1
ATOM 8250 C CA . VAL F 1 110 ? 1.376 74.303 80.982 1.00 38.78 110 VAL F CA 1
ATOM 8251 C C . VAL F 1 110 ? 0.788 72.954 81.428 1.00 46.17 110 VAL F C 1
ATOM 8252 O O . VAL F 1 110 ? -0.268 72.535 80.939 1.00 47.67 110 VAL F O 1
ATOM 8256 N N . ILE F 1 111 ? 1.453 72.229 82.317 1.00 49.81 111 ILE F N 1
ATOM 8257 C CA . ILE F 1 111 ? 1.068 70.947 82.853 1.00 52.30 111 ILE F CA 1
ATOM 8258 C C . ILE F 1 111 ? -0.343 70.921 83.441 1.00 56.18 111 ILE F C 1
ATOM 8259 O O . ILE F 1 111 ? -1.065 69.921 83.248 1.00 54.70 111 ILE F O 1
ATOM 8264 N N . THR F 1 112 ? -0.773 71.962 84.140 1.00 55.12 112 THR F N 1
ATOM 8265 C CA . THR F 1 112 ? -2.097 71.956 84.748 1.00 61.45 112 THR F CA 1
ATOM 8266 C C . THR F 1 112 ? -3.222 72.258 83.793 1.00 68.28 112 THR F C 1
ATOM 8267 O O . THR F 1 112 ? -4.381 71.894 84.084 1.00 76.22 112 THR F O 1
ATOM 8271 N N . GLU F 1 113 ? -2.940 72.882 82.661 1.00 67.98 113 GLU F N 1
ATOM 8272 C CA . GLU F 1 113 ? -3.874 73.162 81.598 1.00 64.98 113 GLU F CA 1
ATOM 8273 C C . GLU F 1 113 ? -4.184 71.848 80.829 1.00 66.02 113 GLU F C 1
ATOM 8274 O O . GLU F 1 113 ? -5.307 71.600 80.420 1.00 66.87 113 GLU F O 1
ATOM 8280 N N . ILE F 1 114 ? -3.179 71.021 80.619 1.00 62.62 114 ILE F N 1
ATOM 8281 C CA . ILE F 1 114 ? -3.240 69.774 79.902 1.00 60.04 114 ILE F CA 1
ATOM 8282 C C . ILE F 1 114 ? -3.387 68.518 80.729 1.00 65.23 114 ILE F C 1
ATOM 8283 O O . ILE F 1 114 ? -3.980 67.542 80.227 1.00 72.28 114 ILE F O 1
ATOM 8288 N N . ASN F 1 115 ? -2.897 68.404 81.944 1.00 63.06 115 ASN F N 1
ATOM 8289 C CA . ASN F 1 115 ? -3.066 67.210 82.751 1.00 62.09 115 ASN F CA 1
ATOM 8290 C C . ASN F 1 115 ? -3.095 65.898 82.012 1.00 55.95 115 ASN F C 1
ATOM 8291 O O . ASN F 1 115 ? -4.129 65.286 81.840 1.00 59.72 115 ASN F O 1
ATOM 8296 N N . PRO F 1 116 ? -1.935 65.422 81.584 1.00 50.36 116 PRO F N 1
ATOM 8297 C CA . PRO F 1 116 ? -1.809 64.173 80.885 1.00 49.30 116 PRO F CA 1
ATOM 8298 C C . PRO F 1 116 ? -1.726 62.979 81.828 1.00 52.54 116 PRO F C 1
ATOM 8299 O O . PRO F 1 116 ? -1.510 63.162 83.038 1.00 59.41 116 PRO F O 1
ATOM 8303 N N . SER F 1 117 ? -1.845 61.768 81.306 1.00 45.56 117 SER F N 1
ATOM 8304 C CA . SER F 1 117 ? -1.762 60.550 82.041 1.00 44.54 117 SER F CA 1
ATOM 8305 C C . SER F 1 117 ? -0.329 60.017 82.050 1.00 43.03 117 SER F C 1
ATOM 8306 O O . SER F 1 117 ? 0.058 59.371 83.022 1.00 48.29 117 SER F O 1
ATOM 8309 N N . VAL F 1 118 ? 0.309 60.176 80.891 1.00 35.84 118 VAL F N 1
ATOM 8310 C CA . VAL F 1 118 ? 1.665 59.687 80.736 1.00 40.66 118 VAL F CA 1
ATOM 8311 C C . VAL F 1 118 ? 2.516 60.756 79.998 1.00 41.79 118 VAL F C 1
ATOM 8312 O O . VAL F 1 118 ? 2.030 61.473 79.147 1.00 40.03 118 VAL F O 1
ATOM 8316 N N . ILE F 1 119 ? 3.771 60.815 80.385 1.00 40.07 119 ILE F N 1
ATOM 8317 C CA . ILE F 1 119 ? 4.774 61.657 79.790 1.00 35.56 119 ILE F CA 1
ATOM 8318 C C . ILE F 1 119 ? 5.873 60.691 79.330 1.00 32.23 119 ILE F C 1
ATOM 8319 O O . ILE F 1 119 ? 6.384 59.992 80.200 1.00 39.96 119 ILE F O 1
ATOM 8324 N N . PHE F 1 120 ? 6.144 60.630 78.066 1.00 30.48 120 PHE F N 1
ATOM 8325 C CA . PHE F 1 120 ? 7.152 59.759 77.514 1.00 38.08 120 PHE F CA 1
ATOM 8326 C C . PHE F 1 120 ? 8.468 60.481 77.202 1.00 37.33 120 PHE F C 1
ATOM 8327 O O . PHE F 1 120 ? 8.530 61.592 76.690 1.00 40.95 120 PHE F O 1
ATOM 8335 N N . LEU F 1 121 ? 9.553 59.798 77.494 1.00 37.50 121 LEU F N 1
ATOM 8336 C CA . LEU F 1 121 ? 10.880 60.277 77.208 1.00 42.64 121 LEU F CA 1
ATOM 8337 C C . LEU F 1 121 ? 11.568 59.342 76.188 1.00 42.71 121 LEU F C 1
ATOM 8338 O O . LEU F 1 121 ? 12.096 58.302 76.603 1.00 41.59 121 LEU F O 1
ATOM 8343 N N . LEU F 1 122 ? 11.604 59.747 74.926 1.00 41.58 122 LEU F N 1
ATOM 8344 C CA . LEU F 1 122 ? 12.294 58.906 73.934 1.00 46.78 122 LEU F CA 1
ATOM 8345 C C . LEU F 1 122 ? 13.790 59.069 74.143 1.00 45.24 122 LEU F C 1
ATOM 8346 O O . LEU F 1 122 ? 14.283 60.187 74.191 1.00 46.90 122 LEU F O 1
ATOM 8351 N N . GLU F 1 123 ? 14.530 58.004 74.327 1.00 46.54 123 GLU F N 1
ATOM 8352 C CA . GLU F 1 123 ? 15.961 58.070 74.567 1.00 45.25 123 GLU F CA 1
ATOM 8353 C C . GLU F 1 123 ? 16.654 57.137 73.590 1.00 49.07 123 GLU F C 1
ATOM 8354 O O . GLU F 1 123 ? 15.986 56.393 72.864 1.00 51.87 123 GLU F O 1
ATOM 8360 N N . ALA F 1 124 ? 17.967 57.153 73.542 1.00 51.34 124 ALA F N 1
ATOM 8361 C CA . ALA F 1 124 ? 18.767 56.277 72.689 1.00 54.42 124 ALA F CA 1
ATOM 8362 C C . ALA F 1 124 ? 20.224 56.552 73.032 1.00 56.13 124 ALA F C 1
ATOM 8363 O O . ALA F 1 124 ? 20.452 57.528 73.762 1.00 59.60 124 ALA F O 1
ATOM 8365 N N . ASP F 1 125 ? 21.159 55.762 72.569 1.00 61.52 125 ASP F N 1
ATOM 8366 C CA . ASP F 1 125 ? 22.568 56.034 72.927 1.00 65.56 125 ASP F CA 1
ATOM 8367 C C . ASP F 1 125 ? 22.934 57.373 72.312 1.00 66.28 125 ASP F C 1
ATOM 8368 O O . ASP F 1 125 ? 22.576 57.626 71.164 1.00 61.68 125 ASP F O 1
ATOM 8373 N N . PRO F 1 126 ? 23.634 58.233 73.027 1.00 70.53 126 PRO F N 1
ATOM 8374 C CA . PRO F 1 126 ? 24.062 59.522 72.508 1.00 73.90 126 PRO F CA 1
ATOM 8375 C C . PRO F 1 126 ? 24.847 59.416 71.224 1.00 76.24 126 PRO F C 1
ATOM 8376 O O . PRO F 1 126 ? 24.627 60.253 70.333 1.00 76.90 126 PRO F O 1
ATOM 8380 N N . LYS F 1 127 ? 25.720 58.437 71.017 1.00 82.08 127 LYS F N 1
ATOM 8381 C CA . LYS F 1 127 ? 26.449 58.276 69.755 1.00 87.83 127 LYS F CA 1
ATOM 8382 C C . LYS F 1 127 ? 25.454 58.106 68.601 1.00 88.08 127 LYS F C 1
ATOM 8383 O O . LYS F 1 127 ? 25.533 58.757 67.568 1.00 90.31 127 LYS F O 1
ATOM 8389 N N . ILE F 1 128 ? 24.494 57.208 68.795 1.00 86.08 128 ILE F N 1
ATOM 8390 C CA . ILE F 1 128 ? 23.474 56.937 67.789 1.00 88.49 128 ILE F CA 1
ATOM 8391 C C . ILE F 1 128 ? 22.627 58.157 67.475 1.00 85.10 128 ILE F C 1
ATOM 8392 O O . ILE F 1 128 ? 22.322 58.415 66.304 1.00 77.09 128 ILE F O 1
ATOM 8397 N N . ILE F 1 129 ? 22.259 58.954 68.487 1.00 85.30 129 ILE F N 1
ATOM 8398 C CA . ILE F 1 129 ? 21.486 60.176 68.306 1.00 82.22 129 ILE F CA 1
ATOM 8399 C C . ILE F 1 129 ? 22.312 61.166 67.476 1.00 87.79 129 ILE F C 1
ATOM 8400 O O . ILE F 1 129 ? 21.772 61.769 66.553 1.00 87.45 129 ILE F O 1
ATOM 8405 N N . LEU F 1 130 ? 23.596 61.305 67.816 1.00 91.58 130 LEU F N 1
ATOM 8406 C CA . LEU F 1 130 ? 24.526 62.198 67.124 1.00 91.00 130 LEU F CA 1
ATOM 8407 C C . LEU F 1 130 ? 24.527 61.878 65.628 1.00 92.35 130 LEU F C 1
ATOM 8408 O O . LEU F 1 130 ? 24.360 62.756 64.793 1.00 90.38 130 LEU F O 1
ATOM 8413 N N . SER F 1 131 ? 24.677 60.591 65.328 1.00 94.48 131 SER F N 1
ATOM 8414 C CA . SER F 1 131 ? 24.644 60.091 63.950 1.00 94.38 131 SER F CA 1
ATOM 8415 C C . SER F 1 131 ? 23.346 60.482 63.261 1.00 90.74 131 SER F C 1
ATOM 8416 O O . SER F 1 131 ? 23.362 61.150 62.226 1.00 90.41 131 SER F O 1
ATOM 8419 N N . ARG F 1 132 ? 22.189 60.184 63.810 1.00 88.98 132 ARG F N 1
ATOM 8420 C CA . ARG F 1 132 ? 20.897 60.519 63.274 1.00 94.57 132 ARG F CA 1
ATOM 8421 C C . ARG F 1 132 ? 20.651 61.984 62.954 1.00 100.82 132 ARG F C 1
ATOM 8422 O O . ARG F 1 132 ? 19.724 62.287 62.163 1.00 103.16 132 ARG F O 1
ATOM 8430 N N . GLN F 1 133 ? 21.385 62.942 63.501 1.00 106.52 133 GLN F N 1
ATOM 8431 C CA . GLN F 1 133 ? 21.198 64.363 63.224 1.00 107.39 133 GLN F CA 1
ATOM 8432 C C . GLN F 1 133 ? 21.776 64.718 61.850 1.00 107.69 133 GLN F C 1
ATOM 8433 O O . GLN F 1 133 ? 21.219 65.526 61.127 1.00 104.44 133 GLN F O 1
ATOM 8439 N N . LYS F 1 134 ? 22.898 64.073 61.544 1.00 111.04 134 LYS F N 1
ATOM 8440 C CA . LYS F 1 134 ? 23.607 64.233 60.287 1.00 114.31 134 LYS F CA 1
ATOM 8441 C C . LYS F 1 134 ? 22.707 63.959 59.084 1.00 116.71 134 LYS F C 1
ATOM 8442 O O . LYS F 1 134 ? 22.642 64.777 58.157 1.00 116.40 134 LYS F O 1
ATOM 8448 N N . ARG F 1 135 ? 21.974 62.856 59.116 1.00 118.86 135 ARG F N 1
ATOM 8449 C CA . ARG F 1 135 ? 21.064 62.395 58.103 1.00 121.59 135 ARG F CA 1
ATOM 8450 C C . ARG F 1 135 ? 19.764 63.168 57.922 1.00 122.86 135 ARG F C 1
ATOM 8451 O O . ARG F 1 135 ? 18.888 62.711 57.164 1.00 121.26 135 ARG F O 1
ATOM 8459 N N . ASP F 1 136 ? 19.598 64.299 58.572 1.00 124.38 136 ASP F N 1
ATOM 8460 C CA . ASP F 1 136 ? 18.404 65.132 58.473 1.00 125.96 136 ASP F CA 1
ATOM 8461 C C . ASP F 1 136 ? 18.829 66.592 58.353 1.00 127.10 136 ASP F C 1
ATOM 8462 O O . ASP F 1 136 ? 18.935 67.303 59.362 1.00 128.04 136 ASP F O 1
ATOM 8467 N N . THR F 1 137 ? 19.101 67.066 57.126 1.00 127.07 137 THR F N 1
ATOM 8468 C CA . THR F 1 137 ? 19.494 68.469 56.978 1.00 127.34 137 THR F CA 1
ATOM 8469 C C . THR F 1 137 ? 18.326 69.289 56.422 1.00 129.52 137 THR F C 1
ATOM 8470 O O . THR F 1 137 ? 18.418 70.085 55.504 1.00 129.00 137 THR F O 1
ATOM 8474 N N . THR F 1 138 ? 17.183 69.080 57.058 1.00 131.58 138 THR F N 1
ATOM 8475 C CA . THR F 1 138 ? 15.904 69.735 56.862 1.00 131.79 138 THR F CA 1
ATOM 8476 C C . THR F 1 138 ? 15.741 70.758 58.008 1.00 129.93 138 THR F C 1
ATOM 8477 O O . THR F 1 138 ? 15.040 71.757 57.937 1.00 127.85 138 THR F O 1
ATOM 8481 N N . ARG F 1 139 ? 16.459 70.469 59.093 1.00 127.67 139 ARG F N 1
ATOM 8482 C CA . ARG F 1 139 ? 16.546 71.266 60.298 1.00 124.27 139 ARG F CA 1
ATOM 8483 C C . ARG F 1 139 ? 18.010 71.400 60.743 1.00 122.90 139 ARG F C 1
ATOM 8484 O O . ARG F 1 139 ? 18.759 70.409 60.692 1.00 123.44 139 ARG F O 1
ATOM 8492 N N . ASN F 1 140 ? 18.420 72.609 61.146 1.00 117.64 140 ASN F N 1
ATOM 8493 C CA . ASN F 1 140 ? 19.816 72.806 61.549 1.00 111.77 140 ASN F CA 1
ATOM 8494 C C . ASN F 1 140 ? 19.943 73.199 63.018 1.00 109.31 140 ASN F C 1
ATOM 8495 O O . ASN F 1 140 ? 19.288 74.099 63.539 1.00 106.14 140 ASN F O 1
ATOM 8500 N N . ARG F 1 141 ? 20.828 72.466 63.685 1.00 106.40 141 ARG F N 1
ATOM 8501 C CA . ARG F 1 141 ? 21.141 72.601 65.097 1.00 102.74 141 ARG F CA 1
ATOM 8502 C C . ARG F 1 141 ? 22.642 72.361 65.287 1.00 101.67 141 ARG F C 1
ATOM 8503 O O . ARG F 1 141 ? 23.052 71.193 65.183 1.00 103.97 141 ARG F O 1
ATOM 8511 N N . ASN F 1 142 ? 23.442 73.388 65.561 1.00 97.96 142 ASN F N 1
ATOM 8512 C CA . ASN F 1 142 ? 24.885 73.109 65.742 1.00 97.76 142 ASN F CA 1
ATOM 8513 C C . ASN F 1 142 ? 25.286 73.122 67.212 1.00 94.21 142 ASN F C 1
ATOM 8514 O O . ASN F 1 142 ? 26.471 73.074 67.590 1.00 86.74 142 ASN F O 1
ATOM 8519 N N . ASP F 1 143 ? 24.260 73.169 68.073 1.00 92.96 143 ASP F N 1
ATOM 8520 C CA . ASP F 1 143 ? 24.475 73.182 69.527 1.00 92.27 143 ASP F CA 1
ATOM 8521 C C . ASP F 1 143 ? 24.834 71.789 70.041 1.00 89.79 143 ASP F C 1
ATOM 8522 O O . ASP F 1 143 ? 25.638 71.645 70.968 1.00 85.07 143 ASP F O 1
ATOM 8527 N N . TYR F 1 144 ? 24.342 70.738 69.392 1.00 88.63 144 TYR F N 1
ATOM 8528 C CA . TYR F 1 144 ? 24.611 69.340 69.693 1.00 85.55 144 TYR F CA 1
ATOM 8529 C C . TYR F 1 144 ? 25.899 68.907 68.993 1.00 85.74 144 TYR F C 1
ATOM 8530 O O . TYR F 1 144 ? 25.944 68.090 68.087 1.00 82.62 144 TYR F O 1
ATOM 8539 N N . SER F 1 145 ? 26.952 69.572 69.426 1.00 91.50 145 SER F N 1
ATOM 8540 C CA . SER F 1 145 ? 28.302 69.451 68.933 1.00 92.67 145 SER F CA 1
ATOM 8541 C C . SER F 1 145 ? 28.876 68.090 69.294 1.00 91.14 145 SER F C 1
ATOM 8542 O O . SER F 1 145 ? 29.522 67.495 68.425 1.00 94.32 145 SER F O 1
ATOM 8545 N N . ASP F 1 146 ? 28.633 67.615 70.513 1.00 87.00 146 ASP F N 1
ATOM 8546 C CA . ASP F 1 146 ? 29.141 66.313 70.927 1.00 84.21 146 ASP F CA 1
ATOM 8547 C C . ASP F 1 146 ? 28.154 65.502 71.769 1.00 81.12 146 ASP F C 1
ATOM 8548 O O . ASP F 1 146 ? 27.010 65.860 72.029 1.00 74.65 146 ASP F O 1
ATOM 8553 N N . GLU F 1 147 ? 28.628 64.340 72.201 1.00 79.81 147 GLU F N 1
ATOM 8554 C CA . GLU F 1 147 ? 27.897 63.382 72.997 1.00 79.65 147 GLU F CA 1
ATOM 8555 C C . GLU F 1 147 ? 27.491 63.931 74.360 1.00 76.25 147 GLU F C 1
ATOM 8556 O O . GLU F 1 147 ? 26.380 63.720 74.809 1.00 74.00 147 GLU F O 1
ATOM 8562 N N . SER F 1 148 ? 28.424 64.624 74.988 1.00 73.25 148 SER F N 1
ATOM 8563 C CA . SER F 1 148 ? 28.295 65.266 76.262 1.00 68.20 148 SER F CA 1
ATOM 8564 C C . SER F 1 148 ? 27.119 66.232 76.293 1.00 60.83 148 SER F C 1
ATOM 8565 O O . SER F 1 148 ? 26.313 66.143 77.223 1.00 55.46 148 SER F O 1
ATOM 8568 N N . VAL F 1 149 ? 26.993 67.077 75.272 1.00 53.76 149 VAL F N 1
ATOM 8569 C CA . VAL F 1 149 ? 25.853 67.989 75.218 1.00 56.24 149 VAL F CA 1
ATOM 8570 C C . VAL F 1 149 ? 24.563 67.157 75.158 1.00 56.41 149 VAL F C 1
ATOM 8571 O O . VAL F 1 149 ? 23.527 67.543 75.739 1.00 52.21 149 VAL F O 1
ATOM 8575 N N . ILE F 1 150 ? 24.623 66.029 74.459 1.00 53.48 150 ILE F N 1
ATOM 8576 C CA . ILE F 1 150 ? 23.467 65.143 74.334 1.00 53.55 150 ILE F CA 1
ATOM 8577 C C . ILE F 1 150 ? 23.153 64.399 75.612 1.00 50.89 150 ILE F C 1
ATOM 8578 O O . ILE F 1 150 ? 21.968 64.337 75.975 1.00 45.24 150 ILE F O 1
ATOM 8583 N N . LEU F 1 151 ? 24.158 63.900 76.333 1.00 49.18 151 LEU F N 1
ATOM 8584 C CA . LEU F 1 151 ? 23.911 63.215 77.590 1.00 47.72 151 LEU F CA 1
ATOM 8585 C C . LEU F 1 151 ? 23.228 64.211 78.534 1.00 46.89 151 LEU F C 1
ATOM 8586 O O . LEU F 1 151 ? 22.175 63.951 79.084 1.00 54.41 151 LEU F O 1
ATOM 8591 N N . GLU F 1 152 ? 23.817 65.378 78.675 1.00 42.35 152 GLU F N 1
ATOM 8592 C CA . GLU F 1 152 ? 23.322 66.429 79.549 1.00 43.34 152 GLU F CA 1
ATOM 8593 C C . GLU F 1 152 ? 21.864 66.724 79.263 1.00 41.81 152 GLU F C 1
ATOM 8594 O O . GLU F 1 152 ? 21.038 66.702 80.176 1.00 44.00 152 GLU F O 1
ATOM 8600 N N . THR F 1 153 ? 21.535 66.965 77.998 1.00 39.96 153 THR F N 1
ATOM 8601 C CA . THR F 1 153 ? 20.156 67.261 77.627 1.00 36.82 153 THR F CA 1
ATOM 8602 C C . THR F 1 153 ? 19.248 66.120 78.019 1.00 40.57 153 THR F C 1
ATOM 8603 O O . THR F 1 153 ? 18.146 66.336 78.551 1.00 44.38 153 THR F O 1
ATOM 8607 N N . ILE F 1 154 ? 19.683 64.869 77.851 1.00 42.42 154 ILE F N 1
ATOM 8608 C CA . ILE F 1 154 ? 18.838 63.728 78.272 1.00 40.63 154 ILE F CA 1
ATOM 8609 C C . ILE F 1 154 ? 18.554 63.745 79.763 1.00 39.35 154 ILE F C 1
ATOM 8610 O O . ILE F 1 154 ? 17.403 63.581 80.188 1.00 32.91 154 ILE F O 1
ATOM 8615 N N . ASN F 1 155 ? 19.612 63.959 80.562 1.00 33.68 155 ASN F N 1
ATOM 8616 C CA . ASN F 1 155 ? 19.448 64.023 81.997 1.00 35.51 155 ASN F CA 1
ATOM 8617 C C . ASN F 1 155 ? 18.518 65.157 82.408 1.00 29.85 155 ASN F C 1
ATOM 8618 O O . ASN F 1 155 ? 17.654 64.916 83.258 1.00 36.44 155 ASN F O 1
ATOM 8623 N N . PHE F 1 156 ? 18.665 66.349 81.850 1.00 29.16 156 PHE F N 1
ATOM 8624 C CA . PHE F 1 156 ? 17.783 67.456 82.196 1.00 32.48 156 PHE F CA 1
ATOM 8625 C C . PHE F 1 156 ? 16.340 67.159 81.794 1.00 30.70 156 PHE F C 1
ATOM 8626 O O . PHE F 1 156 ? 15.368 67.478 82.516 1.00 31.58 156 PHE F O 1
ATOM 8634 N N . ALA F 1 157 ? 16.168 66.463 80.681 1.00 28.34 157 ALA F N 1
ATOM 8635 C CA . ALA F 1 157 ? 14.851 66.046 80.197 1.00 26.67 157 ALA F CA 1
ATOM 8636 C C . ALA F 1 157 ? 14.214 65.158 81.246 1.00 27.05 157 ALA F C 1
ATOM 8637 O O . ALA F 1 157 ? 13.064 65.370 81.655 1.00 28.04 157 ALA F O 1
ATOM 8639 N N . ARG F 1 158 ? 14.976 64.205 81.790 1.00 26.54 158 ARG F N 1
ATOM 8640 C CA . ARG F 1 158 ? 14.434 63.337 82.841 1.00 30.15 158 ARG F CA 1
ATOM 8641 C C . ARG F 1 158 ? 14.052 64.119 84.093 1.00 33.74 158 ARG F C 1
ATOM 8642 O O . ARG F 1 158 ? 12.918 63.997 84.586 1.00 34.78 158 ARG F O 1
ATOM 8650 N N . TYR F 1 159 ? 14.994 64.977 84.574 1.00 26.24 159 TYR F N 1
ATOM 8651 C CA . TYR F 1 159 ? 14.641 65.732 85.765 1.00 28.71 159 TYR F CA 1
ATOM 8652 C C . TYR F 1 159 ? 13.375 66.540 85.543 1.00 27.27 159 TYR F C 1
ATOM 8653 O O . TYR F 1 159 ? 12.487 66.585 86.386 1.00 31.58 159 TYR F O 1
ATOM 8662 N N . ALA F 1 160 ? 13.270 67.239 84.428 1.00 29.04 160 ALA F N 1
ATOM 8663 C CA . ALA F 1 160 ? 12.103 68.098 84.222 1.00 27.00 160 ALA F CA 1
ATOM 8664 C C . ALA F 1 160 ? 10.820 67.348 84.017 1.00 29.94 160 ALA F C 1
ATOM 8665 O O . ALA F 1 160 ? 9.772 67.755 84.551 1.00 32.61 160 ALA F O 1
ATOM 8667 N N . ALA F 1 161 ? 10.861 66.251 83.257 1.00 27.83 161 ALA F N 1
ATOM 8668 C CA . ALA F 1 161 ? 9.612 65.502 83.009 1.00 29.74 161 ALA F CA 1
ATOM 8669 C C . ALA F 1 161 ? 9.163 64.867 84.319 1.00 28.49 161 ALA F C 1
ATOM 8670 O O . ALA F 1 161 ? 7.970 64.980 84.677 1.00 30.50 161 ALA F O 1
ATOM 8672 N N . THR F 1 162 ? 10.085 64.353 85.136 1.00 23.09 162 THR F N 1
ATOM 8673 C CA . THR F 1 162 ? 9.638 63.837 86.450 1.00 29.40 162 THR F CA 1
ATOM 8674 C C . THR F 1 162 ? 9.035 64.916 87.317 1.00 29.81 162 THR F C 1
ATOM 8675 O O . THR F 1 162 ? 8.072 64.723 88.083 1.00 35.23 162 THR F O 1
ATOM 8679 N N . ALA F 1 163 ? 9.609 66.120 87.305 1.00 30.19 163 ALA F N 1
ATOM 8680 C CA . ALA F 1 163 ? 9.089 67.201 88.148 1.00 27.82 163 ALA F CA 1
ATOM 8681 C C . ALA F 1 163 ? 7.703 67.505 87.615 1.00 26.55 163 ALA F C 1
ATOM 8682 O O . ALA F 1 163 ? 6.770 67.586 88.388 1.00 32.60 163 ALA F O 1
ATOM 8684 N N . SER F 1 164 ? 7.589 67.606 86.305 1.00 26.99 164 SER F N 1
ATOM 8685 C CA . SER F 1 164 ? 6.273 67.831 85.685 1.00 32.42 164 SER F CA 1
ATOM 8686 C C . SER F 1 164 ? 5.269 66.746 86.071 1.00 36.95 164 SER F C 1
ATOM 8687 O O . SER F 1 164 ? 4.099 67.033 86.355 1.00 34.16 164 SER F O 1
ATOM 8690 N N . ALA F 1 165 ? 5.730 65.475 86.096 1.00 31.15 165 ALA F N 1
ATOM 8691 C CA . ALA F 1 165 ? 4.900 64.349 86.461 1.00 29.17 165 ALA F CA 1
ATOM 8692 C C . ALA F 1 165 ? 4.406 64.425 87.906 1.00 37.03 165 ALA F C 1
ATOM 8693 O O . ALA F 1 165 ? 3.237 64.117 88.195 1.00 36.03 165 ALA F O 1
ATOM 8695 N N . VAL F 1 166 ? 5.371 64.810 88.757 1.00 33.33 166 VAL F N 1
ATOM 8696 C CA . VAL F 1 166 ? 5.089 64.959 90.162 1.00 27.94 166 VAL F CA 1
ATOM 8697 C C . VAL F 1 166 ? 4.036 66.043 90.321 1.00 32.32 166 VAL F C 1
ATOM 8698 O O . VAL F 1 166 ? 3.154 65.881 91.168 1.00 36.84 166 VAL F O 1
ATOM 8702 N N . LEU F 1 167 ? 4.087 67.134 89.572 1.00 35.08 167 LEU F N 1
ATOM 8703 C CA . LEU F 1 167 ? 3.058 68.153 89.676 1.00 42.58 167 LEU F CA 1
ATOM 8704 C C . LEU F 1 167 ? 1.644 67.711 89.253 1.00 43.71 167 LEU F C 1
ATOM 8705 O O . LEU F 1 167 ? 0.665 68.065 89.873 1.00 42.80 167 LEU F O 1
ATOM 8710 N N . ALA F 1 168 ? 1.517 67.021 88.134 1.00 44.40 168 ALA F N 1
ATOM 8711 C CA . ALA F 1 168 ? 0.308 66.562 87.518 1.00 41.53 168 ALA F CA 1
ATOM 8712 C C . ALA F 1 168 ? -0.235 65.236 87.998 1.00 39.45 168 ALA F C 1
ATOM 8713 O O . ALA F 1 168 ? -1.402 64.915 87.789 1.00 49.84 168 ALA F O 1
ATOM 8715 N N . GLY F 1 169 ? 0.570 64.370 88.586 1.00 38.56 169 GLY F N 1
ATOM 8716 C CA . GLY F 1 169 ? 0.072 63.086 89.012 1.00 37.56 169 GLY F CA 1
ATOM 8717 C C . GLY F 1 169 ? 0.138 62.105 87.831 1.00 38.38 169 GLY F C 1
ATOM 8718 O O . GLY F 1 169 ? -0.424 61.010 87.860 1.00 49.65 169 GLY F O 1
ATOM 8719 N N . SER F 1 170 ? 0.900 62.443 86.840 1.00 38.32 170 SER F N 1
ATOM 8720 C CA . SER F 1 170 ? 1.036 61.617 85.644 1.00 39.20 170 SER F CA 1
ATOM 8721 C C . SER F 1 170 ? 2.187 60.658 85.818 1.00 37.06 170 SER F C 1
ATOM 8722 O O . SER F 1 170 ? 2.878 60.768 86.839 1.00 40.40 170 SER F O 1
ATOM 8725 N N . THR F 1 171 ? 2.417 59.749 84.897 1.00 32.30 171 THR F N 1
ATOM 8726 C CA . THR F 1 171 ? 3.515 58.806 84.980 1.00 33.06 171 THR F CA 1
ATOM 8727 C C . THR F 1 171 ? 4.613 59.280 84.020 1.00 33.07 171 THR F C 1
ATOM 8728 O O . THR F 1 171 ? 4.295 60.087 83.140 1.00 33.97 171 THR F O 1
ATOM 8732 N N . VAL F 1 172 ? 5.816 58.788 84.189 1.00 31.86 172 VAL F N 1
ATOM 8733 C CA . VAL F 1 172 ? 6.939 59.143 83.335 1.00 39.18 172 VAL F CA 1
ATOM 8734 C C . VAL F 1 172 ? 7.576 57.827 82.811 1.00 39.22 172 VAL F C 1
ATOM 8735 O O . VAL F 1 172 ? 8.022 57.051 83.665 1.00 39.04 172 VAL F O 1
ATOM 8739 N N . LYS F 1 173 ? 7.595 57.633 81.516 1.00 36.63 173 LYS F N 1
ATOM 8740 C CA . LYS F 1 173 ? 8.065 56.392 80.923 1.00 42.10 173 LYS F CA 1
ATOM 8741 C C . LYS F 1 173 ? 9.242 56.603 79.975 1.00 41.76 173 LYS F C 1
ATOM 8742 O O . LYS F 1 173 ? 9.095 57.335 78.987 1.00 39.40 173 LYS F O 1
ATOM 8748 N N . VAL F 1 174 ? 10.339 55.962 80.300 1.00 35.79 174 VAL F N 1
ATOM 8749 C CA . VAL F 1 174 ? 11.488 55.995 79.451 1.00 36.11 174 VAL F CA 1
ATOM 8750 C C . VAL F 1 174 ? 11.291 54.915 78.376 1.00 40.93 174 VAL F C 1
ATOM 8751 O O . VAL F 1 174 ? 10.960 53.779 78.626 1.00 45.62 174 VAL F O 1
ATOM 8755 N N . ILE F 1 175 ? 11.415 55.328 77.145 1.00 47.39 175 ILE F N 1
ATOM 8756 C CA . ILE F 1 175 ? 11.195 54.453 75.999 1.00 50.91 175 ILE F CA 1
ATOM 8757 C C . ILE F 1 175 ? 12.414 54.475 75.093 1.00 49.16 175 ILE F C 1
ATOM 8758 O O . ILE F 1 175 ? 12.680 55.514 74.472 1.00 39.70 175 ILE F O 1
ATOM 8763 N N . VAL F 1 176 ? 13.172 53.372 75.116 1.00 48.20 176 VAL F N 1
ATOM 8764 C CA . VAL F 1 176 ? 14.332 53.360 74.226 1.00 54.51 176 VAL F CA 1
ATOM 8765 C C . VAL F 1 176 ? 13.879 53.140 72.777 1.00 56.32 176 VAL F C 1
ATOM 8766 O O . VAL F 1 176 ? 13.051 52.271 72.462 1.00 58.32 176 VAL F O 1
ATOM 8770 N N . ASN F 1 177 ? 14.380 53.976 71.879 1.00 61.97 177 ASN F N 1
ATOM 8771 C CA . ASN F 1 177 ? 14.078 53.824 70.436 1.00 64.40 177 ASN F CA 1
ATOM 8772 C C . ASN F 1 177 ? 15.290 53.089 69.810 1.00 63.65 177 ASN F C 1
ATOM 8773 O O . ASN F 1 177 ? 16.273 53.692 69.420 1.00 56.52 177 ASN F O 1
ATOM 8778 N N . VAL F 1 178 ? 15.212 51.762 69.800 1.00 69.17 178 VAL F N 1
ATOM 8779 C CA . VAL F 1 178 ? 16.219 50.833 69.349 1.00 69.10 178 VAL F CA 1
ATOM 8780 C C . VAL F 1 178 ? 16.625 51.022 67.889 1.00 71.25 178 VAL F C 1
ATOM 8781 O O . VAL F 1 178 ? 15.765 51.165 67.019 1.00 65.90 178 VAL F O 1
ATOM 8785 N N . GLU F 1 179 ? 17.941 51.041 67.667 1.00 75.16 179 GLU F N 1
ATOM 8786 C CA . GLU F 1 179 ? 18.505 51.210 66.332 1.00 79.87 179 GLU F CA 1
ATOM 8787 C C . GLU F 1 179 ? 18.093 50.027 65.444 1.00 79.17 179 GLU F C 1
ATOM 8788 O O . GLU F 1 179 ? 18.309 48.867 65.785 1.00 74.97 179 GLU F O 1
ATOM 8794 N N . GLY F 1 180 ? 17.466 50.369 64.319 1.00 76.80 180 GLY F N 1
ATOM 8795 C CA . GLY F 1 180 ? 17.020 49.435 63.331 1.00 75.81 180 GLY F CA 1
ATOM 8796 C C . GLY F 1 180 ? 15.549 49.155 63.265 1.00 73.28 180 GLY F C 1
ATOM 8797 O O . GLY F 1 180 ? 15.046 48.720 62.218 1.00 79.65 180 GLY F O 1
ATOM 8798 N N . ASP F 1 181 ? 14.819 49.372 64.350 1.00 68.12 181 ASP F N 1
ATOM 8799 C CA . ASP F 1 181 ? 13.405 49.059 64.359 1.00 62.83 181 ASP F CA 1
ATOM 8800 C C . ASP F 1 181 ? 12.606 49.968 65.278 1.00 60.11 181 ASP F C 1
ATOM 8801 O O . ASP F 1 181 ? 12.459 49.770 66.470 1.00 58.10 181 ASP F O 1
ATOM 8806 N N . PRO F 1 182 ? 12.009 50.962 64.641 1.00 59.25 182 PRO F N 1
ATOM 8807 C CA . PRO F 1 182 ? 11.144 51.921 65.259 1.00 59.85 182 PRO F CA 1
ATOM 8808 C C . PRO F 1 182 ? 9.869 51.355 65.840 1.00 62.40 182 PRO F C 1
ATOM 8809 O O . PRO F 1 182 ? 9.296 51.945 66.769 1.00 69.10 182 PRO F O 1
ATOM 8813 N N . SER F 1 183 ? 9.342 50.249 65.343 1.00 62.61 183 SER F N 1
ATOM 8814 C CA . SER F 1 183 ? 8.071 49.707 65.853 1.00 58.49 183 SER F CA 1
ATOM 8815 C C . SER F 1 183 ? 8.205 49.286 67.296 1.00 47.60 183 SER F C 1
ATOM 8816 O O . SER F 1 183 ? 7.253 49.290 68.056 1.00 46.88 183 SER F O 1
ATOM 8819 N N . ILE F 1 184 ? 9.404 48.894 67.733 1.00 47.77 184 ILE F N 1
ATOM 8820 C CA . ILE F 1 184 ? 9.609 48.499 69.123 1.00 53.66 184 ILE F CA 1
ATOM 8821 C C . ILE F 1 184 ? 9.105 49.583 70.066 1.00 56.57 184 ILE F C 1
ATOM 8822 O O . ILE F 1 184 ? 8.242 49.353 70.927 1.00 56.01 184 ILE F O 1
ATOM 8827 N N . ALA F 1 185 ? 9.582 50.810 69.846 1.00 54.76 185 ALA F N 1
ATOM 8828 C CA . ALA F 1 185 ? 9.171 51.948 70.650 1.00 55.42 185 ALA F CA 1
ATOM 8829 C C . ALA F 1 185 ? 7.745 52.374 70.423 1.00 54.00 185 ALA F C 1
ATOM 8830 O O . ALA F 1 185 ? 7.080 52.750 71.408 1.00 55.69 185 ALA F O 1
ATOM 8832 N N . ALA F 1 186 ? 7.216 52.312 69.199 1.00 55.07 186 ALA F N 1
ATOM 8833 C CA . ALA F 1 186 ? 5.807 52.727 69.032 1.00 50.81 186 ALA F CA 1
ATOM 8834 C C . ALA F 1 186 ? 4.912 51.730 69.768 1.00 49.00 186 ALA F C 1
ATOM 8835 O O . ALA F 1 186 ? 3.908 52.208 70.297 1.00 53.86 186 ALA F O 1
ATOM 8837 N N . ASN F 1 187 ? 5.298 50.470 69.842 1.00 42.02 187 ASN F N 1
ATOM 8838 C CA . ASN F 1 187 ? 4.496 49.505 70.577 1.00 55.81 187 ASN F CA 1
ATOM 8839 C C . ASN F 1 187 ? 4.479 49.810 72.063 1.00 54.74 187 ASN F C 1
ATOM 8840 O O . ASN F 1 187 ? 3.392 49.926 72.641 1.00 54.40 187 ASN F O 1
ATOM 8845 N N . GLU F 1 188 ? 5.663 50.019 72.654 1.00 54.18 188 GLU F N 1
ATOM 8846 C CA . GLU F 1 188 ? 5.767 50.417 74.054 1.00 49.85 188 GLU F CA 1
ATOM 8847 C C . GLU F 1 188 ? 4.810 51.581 74.339 1.00 49.26 188 GLU F C 1
ATOM 8848 O O . GLU F 1 188 ? 4.048 51.563 75.292 1.00 51.35 188 GLU F O 1
ATOM 8854 N N . ILE F 1 189 ? 4.832 52.613 73.497 1.00 44.44 189 ILE F N 1
ATOM 8855 C CA . ILE F 1 189 ? 3.971 53.770 73.627 1.00 46.55 189 ILE F CA 1
ATOM 8856 C C . ILE F 1 189 ? 2.526 53.343 73.682 1.00 54.04 189 ILE F C 1
ATOM 8857 O O . ILE F 1 189 ? 1.819 53.694 74.636 1.00 57.24 189 ILE F O 1
ATOM 8862 N N . ILE F 1 190 ? 2.049 52.567 72.705 1.00 62.33 190 ILE F N 1
ATOM 8863 C CA . ILE F 1 190 ? 0.666 52.072 72.664 1.00 60.62 190 ILE F CA 1
ATOM 8864 C C . ILE F 1 190 ? 0.315 51.207 73.871 1.00 58.31 190 ILE F C 1
ATOM 8865 O O . ILE F 1 190 ? -0.734 51.346 74.517 1.00 52.85 190 ILE F O 1
ATOM 8870 N N . ARG F 1 191 ? 1.212 50.315 74.280 1.00 56.43 191 ARG F N 1
ATOM 8871 C CA . ARG F 1 191 ? 1.041 49.482 75.456 1.00 59.38 191 ARG F CA 1
ATOM 8872 C C . ARG F 1 191 ? 0.847 50.333 76.717 1.00 61.10 191 ARG F C 1
ATOM 8873 O O . ARG F 1 191 ? 0.008 50.077 77.585 1.00 62.21 191 ARG F O 1
ATOM 8881 N N . SER F 1 192 ? 1.642 51.391 76.861 1.00 59.62 192 SER F N 1
ATOM 8882 C CA . SER F 1 192 ? 1.648 52.309 77.969 1.00 55.77 192 SER F CA 1
ATOM 8883 C C . SER F 1 192 ? 0.375 53.129 78.087 1.00 58.35 192 SER F C 1
ATOM 8884 O O . SER F 1 192 ? 0.026 53.541 79.204 1.00 59.01 192 SER F O 1
ATOM 8887 N N . MET F 1 193 ? -0.357 53.322 76.999 1.00 56.69 193 MET F N 1
ATOM 8888 C CA . MET F 1 193 ? -1.593 54.065 77.006 1.00 59.46 193 MET F CA 1
ATOM 8889 C C . MET F 1 193 ? -2.780 53.204 77.368 1.00 67.83 193 MET F C 1
ATOM 8890 O O . MET F 1 193 ? -3.893 53.718 77.549 1.00 70.74 193 MET F O 1
ATOM 8895 N N . LYS F 1 194 ? -2.564 51.892 77.453 1.00 75.39 194 LYS F N 1
ATOM 8896 C CA . LYS F 1 194 ? -3.651 50.971 77.788 1.00 83.20 194 LYS F CA 1
ATOM 8897 C C . LYS F 1 194 ? -4.297 51.339 79.119 1.00 84.59 194 LYS F C 1
ATOM 8898 O O . LYS F 1 194 ? -3.628 51.303 80.175 1.00 82.90 194 LYS F O 1
#

InterPro domains:
  IPR023477 Adenylate kinase AdkA [MF_00234] (2-194)
  IPR027417 P-loop containing nucleoside triphosphate hydrolase [G3DSA:3.40.50.300] (1-194)
  IPR027417 P-loop containing nucleoside triphosphate hydrolase [SSF52540] (5-191)

B-factor: mean 63.88, std 32.76, range [13.88, 194.13]

CATH classification: 3.40.50.300

Sequence (1164 aa):
MKIGIVTGIPGVGKSTVLAKVKEILDNQGINNKIINYGDFMLATALKLGYAKDRDEMRKLSVEKQKKLQIDAAKGIAEEARAGGEGYLFIDTHAVIRTPSGYLPGLPSYVITEINPSVIFLLEADPKIILSRQKRDTTRNRNDYSDESVILETINFARYAATASAVLAGSTVKVIVNVEGDPSIAANEIIRSMKMKIGIVTGIPGVGKSTVLAKVKEILDNQGINNKIINYGDFMLATALKLGYAKDRDEMRKLSVEKQKKLQIDAAKGIAEEARAGGEGYLFIDTHAVIRTPSGYLPGLPSYVITEINPSVIFLLEADPKIILSRQKRDTTRNRNDYSDESVILETINFARYAATASAVLAGSTVKVIVNVEGDPSIAANEIIRSMKMKIGIVTGIPGVGKSTVLAKVKEILDNQGINNKIINYGDFMLATALKLGYAKDRDEMRKLSVEKQKKLQIDAAKGIAEEARAGGEGYLFIDTHAVIRTPSGYLPGLPSYVITEINPSVIFLLEADPKIILSRQKRDTTRNRNDYSDESVILETINFARYAATASAVLAGSTVKVIVNVEGDPSIAANEIIRSMKMKIGIVTGIPGVGKSTVLAKVKEILDNQGINNKIINYGDFMLATALKLGYAKDRDEMRKLSVEKQKKLQIDAAKGIAEEARAGGEGYLFIDTHAVIRTPSGYLPGLPSYVITEINPSVIFLLEADPKIILSRQKRDTTRNRNDYSDESVILETINFARYAATASAVLAGSTVKVIVNVEGDPSIAANEIIRSMKMKIGIVTGIPGVGKSTVLAKVKEILDNQGINNKIINYGDFMLATALKLGYAKDRDEMRKLSVEKQKKLQIDAAKGIAEEARAGGEGYLFIDTHAVIRTPSGYLPGLPSYVITEINPSVIFLLEADPKIILSRQKRDTTRNRNDYSDESVILETINFARYAATASAVLAGSTVKVIVNVEGDPSIAANEIIRSMKMKIGIVTGIPGVGKSTVLAKVKEILDNQGINNKIINYGDFMLATALKLGYAKDRDEMRKLSVEKQKKLQIDAAKGIAEEARAGGEGYLFIDTHAVIRTPSGYLPGLPSYVITEINPSVIFLLEADPKIILSRQKRDTTRNRNDYSDESVILETINFARYAATASAVLAGSTVKVIVNVEGDPSIAANEIIRSMK

Nearest PDB structures (foldseek):
  1nks-assembly1_C  TM=9.079E-01  e=5.410E-33  Sulfolobus acidocaldarius
  1ki9-assembly1_B  TM=9.540E-01  e=2.757E-21  Methanothermococcus thermolithotrophicus
  6ln3-assembly1_A  TM=8.661E-01  e=4.791E-21  Aeropyrum pernix K1
  7owh-assembly2_E  TM=8.632E-01  e=2.366E-16  Candidatus Odinarchaeum yellowstonii
  7owk-assembly1_A  TM=8.492E-01  e=2.844E-16  Candidatus Odinarchaeum yellowstonii

Solvent-accessible surface area: 48173 Å² total; per-residue (Å²): 37,54,14,0,0,0,0,9,10,67,34,1,15,35,90,71,0,12,59,59,0,101,89,30,0,72,121,106,69,51,84,24,82,57,25,45,13,14,74,46,20,31,46,27,0,83,181,91,62,74,3,147,73,89,71,78,6,125,152,27,44,129,119,84,57,86,83,0,34,42,37,0,0,100,16,0,17,94,67,3,167,85,18,40,170,11,25,0,0,0,22,12,67,5,6,68,83,43,124,25,8,8,59,4,5,3,3,21,47,0,0,61,63,6,80,1,9,1,0,0,5,2,21,10,74,23,127,46,1,12,54,54,13,112,162,82,91,127,149,47,98,77,90,9,18,4,60,69,32,0,92,46,1,16,46,0,8,32,12,1,0,1,5,2,0,1,17,4,0,0,0,2,30,23,2,93,9,62,106,68,54,31,17,87,0,0,49,50,0,10,143,3,1,124,37,86,13,0,0,0,1,8,7,44,33,0,15,30,87,75,0,10,63,31,0,98,61,0,0,57,23,38,54,50,82,26,78,55,18,60,13,29,71,45,28,22,44,16,0,94,173,93,60,37,3,164,64,97,72,74,10,145,167,30,55,114,128,93,47,92,102,1,39,33,36,0,0,98,17,0,14,108,59,4,180,88,23,39,155,15,31,0,0,0,20,9,62,4,5,64,56,34,126,32,6,6,62,8,11,2,3,19,40,0,0,60,54,4,81,7,42,2,0,0,4,3,22,10,51,26,139,27,0,35,54,44,30,148,149,81,86,108,195,55,95,103,60,6,78,77,56,69,30,0,80,44,1,13,41,0,6,32,14,1,0,1,5,1,0,1,14,12,20,0,10,0,24,28,2,66,6,8,44,46,51,38,16,59,0,0,40,57,0,8,144,2,1,151,45,79,22,0,0,0,1,6,8,24,27,0,11,27,79,71,0,6,62,64,0,86,84,34,2,74,127,106,66,64,86,13,70,54,10,39,9,18,70,61,22,22,52,26,0,87,188,83,68,60,5,172,73,70,32,63,14,29,134,22,24,3,75,82,4,41,96,0,3,60,69,1,0,107,21,1,3,114,63,14,176,86,15,61,150,15,37,0,0,1,15,9,45,6,8,36,60,15,69,10,8,9,3,1,5,3,0,24,44,0,4,90,56,12,78,9,39,3,0,0,5,3,23,11,78,25,138,53,0,27,54,45,22,152,172,57,111,134,94,77,36,133,49,13,77,72,53,78,32,0,84,49,1,16,37,0,6,31,12,2,1,0,6,1,0,0,31,14,22,2,13,0,23,20,1,85,8,75,109,71,56,35,26,69,0,0,52,45,0,10,138,4,0,177,54,53,15,0,0,0,0,7,10,26,26,2,15,27,87,75,0,6,60,53,0,82,87,34,0,72,124,105,69,55,82,13,62,55,12,41,6,20,68,66,22,23,53,26,0,88,190,83,65,65,4,176,78,81,25,70,14,34,130,30,30,3,124,84,4,48,99,0,4,57,51,2,0,118,24,0,6,115,64,11,179,79,24,48,153,13,28,0,0,0,13,8,54,5,8,35,58,15,71,7,9,8,2,0,4,2,0,24,48,0,2,91,56,7,92,1,22,0,0,0,5,4,22,14,67,18,134,40,0,13,47,45,31,92,167,77,123,89,139,90,41,73,52,12,9,4,57,75,30,0,79,50,0,16,40,0,7,33,13,1,1,1,5,2,0,0,30,10,0,0,0,1,28,24,5,93,7,64,113,81,58,31,26,81,0,0,58,44,0,8,136,1,0,134,34,52,14,0,0,0,1,10,10,41,22,1,20,34,88,76,0,8,61,36,0,97,68,0,0,53,13,20,54,47,79,25,69,56,18,62,17,29,72,42,22,23,42,16,0,91,176,102,61,48,1,170,71,103,81,76,18,140,146,32,50,116,116,109,50,86,120,0,41,40,46,0,0,104,22,0,9,91,65,4,164,78,25,39,161,16,27,0,0,0,26,10,63,4,6,61,66,47,113,22,7,6,61,6,11,2,4,19,38,0,0,61,55,4,79,3,20,0,0,0,4,2,18,5,54,32,132,25,0,41,47,36,24,157,145,71,108,108,183,49,96,141,70,14,78,83,58,64,37,0,69,44,0,15,42,0,9,34,11,0,0,0,4,1,0,0,20,5,0,0,0,1,29,26,4,64,6,12,55,38,56,36,15,42,0,0,36,52,0,7,138,1,1,137,46,75,16,0,0,0,1,6,9,24,30,0,18,31,89,73,0,10,58,59,0,97,90,34,0,76,124,105,68,53,90,18,68,56,13,39,7,19,72,54,24,34,51,19,0,95,186,86,66,63,9,180,72,64,33,69,14,31,120,28,34,2,140,77,3,46,84,0,3,59,51,1,0,118,22,0,4,114,74,18,167,81,31,49,153,16,35,0,0,0,14,7,50,5,8,35,66,15,66,9,8,8,2,1,4,2,0,26,54,0,0,84,69,8,78,6,41,1,0,0,5,3,18,13,71,21,132,57,0,35,51,34,34,139,158,73,113,108,99,90,36,128,46,16,83,64,56,76,31,0,82,47,1,14,37,0,6,33,16,2,1,0,4,1,0,0,22,10,19,1,11,1,23,19,0,87,5,66,99,75,58,38,34,82,0,0,51,54,0,14,124,0,0,191